Protein AF-A0A9Q0JIB4-F1 (afdb_monomer_lite)

InterPro domains:
  IPR001611 Leucine-rich repeat [PF13516] (96-119)
  IPR004636 Acetylornithine/Succinylornithine transaminase family [MF_01107] (504-892)
  IPR004636 Acetylornithine/Succinylornithine transaminase family [TIGR00707] (505-885)
  IPR005814 Aminotransferase class-III [PF00202] (513-889)
  IPR005814 Aminotransferase class-III [cd00610] (498-889)
  IPR006553 Leucine-rich repeat, cysteine-containing subtype [SM00367] (96-121)
  IPR006553 Leucine-rich repeat, cysteine-containing subtype [SM00367] (147-173)
  IPR006553 Leucine-rich repeat, cysteine-containing subtype [SM00367] (176-198)
  IPR006553 Leucine-rich repeat, cysteine-containing subtype [SM00367] (234-259)
  IPR006553 Leucine-rich repeat, cysteine-containing subtype [SM00367] (260-285)
  IPR006553 Leucine-rich repeat, cysteine-containing subtype [SM00367] (381-406)
  IPR006553 Leucine-rich repeat, cysteine-containing subtype [SM00367] (407-431)
  IPR015421 Pyridoxal phosphate-dependent transferase, major domain [G3DSA:3.40.640.10] (548-797)
  IPR015422 Pyridoxal phosphate-dependent transferase, small domain [G3DSA:3.90.1150.10] (513-879)
  IPR015424 Pyridoxal phosphate-dependent transferase [SSF53383] (507-889)
  IPR032675 Leucine-rich repeat domain superfamily [G3DSA:3.80.10.10] (46-137)
  IPR032675 Leucine-rich repeat domain superfamily [G3DSA:3.80.10.10] (138-209)
  IPR032675 Leucine-rich repeat domain superfamily [G3DSA:3.80.10.10] (210-341)
  IPR032675 Leucine-rich repeat domain superfamily [G3DSA:3.80.10.10] (352-460)
  IPR041567 COI1, F-box [PF18511] (3-41)

Secondary structure (DSSP, 8-state):
-TTS-HHHHHHHHHH---HHHHHHHHHH-HHHHHHHTTT--EEEE-TT-TTHHHHHHHHHHH-TT--EEEEE-TT--GGG-PPPBHHHHHHHHHH-TT--EEEEES--B--HHHHHHHTT-TT--EEEEES-TT--HHHHHHHHHH-TT--EEEEES-TT----THHHHHTT-S---EEEEES-TT--GGGGGGGTTGGGT--EEEEE--TTTTTTS---HHHHHHHHHH----TT--EEEEES-B--TTSSTHHHHTT-SS--EEEEES-BT--HHHHHHHHHH-TT--EEEEEEPPGGG-GGGTTS-----HHHHHHHHHH-TT--EEEEEES--SS--TTS--HHHHHHHHHHS--SEEEEES-TT--HHHHHHHTT-TT--EEEEES-TT--HHHHHGGGG-SS--EEEEES-SS--TTTTTTGGG-TT-SEEEEES-TTS-HHHHTT---S--B---------------PPPPP-----S-----PPPHHHHHHHHHHHS---S---S----EEEBTEEE-TT--EEEESSHHHHT-TT-BS-HHHHHHHHHHHHH-S--TTTS--HHHHHHHHHHHHTSS-SEEEEESSHHHHHHHHHHHHHHHHHHH-TT-SS---EEEEETT----SSHHHHHT---HHHHGGG-S-SS-EEEE-TT-HHHHHHHHHHS-EEEEEE-SEETTTTSEEPPHHHHHHHHHHHHHHTPEEEEE-TTTTTTTTSSSSGGGGTT---SEEEE-GGGGTTS--EEEEE-HHHHTT--TTSS--SSTT-HHHHHHHHHHHHHHTSHHHHHHHHHHHHHHHHHHHHHHTT-TTEEEEEEETTEEEEEESS-SHHHHHHHHHTTEE-EEETTTTEEEE---TT--HHHHHHHHHHHHHHSPPTT---------------

Structure (mmCIF, N/CA/C/O backbone):
data_AF-A0A9Q0JIB4-F1
#
_entry.id   AF-A0A9Q0JIB4-F1
#
loop_
_atom_site.group_PDB
_atom_site.id
_atom_site.type_symbol
_atom_site.label_atom_id
_atom_site.label_alt_id
_atom_site.label_comp_id
_atom_site.label_asym_id
_atom_site.label_entity_id
_atom_site.label_seq_id
_atom_site.pdbx_PDB_ins_code
_atom_site.Cartn_x
_atom_site.Cartn_y
_atom_site.Cartn_z
_atom_site.occupancy
_atom_site.B_iso_or_equiv
_atom_site.auth_seq_id
_atom_site.auth_comp_id
_atom_site.auth_asym_id
_atom_site.auth_atom_id
_atom_site.pdbx_PDB_model_num
ATOM 1 N N . MET A 1 1 ? 43.273 -13.447 42.259 1.00 62.53 1 MET A N 1
ATOM 2 C CA . MET A 1 1 ? 43.999 -14.507 41.514 1.00 62.53 1 MET A CA 1
ATOM 3 C C . MET A 1 1 ? 45.503 -14.376 41.700 1.00 62.53 1 MET A C 1
ATOM 5 O O . MET A 1 1 ? 46.222 -15.310 41.380 1.00 62.53 1 MET A O 1
ATOM 9 N N . ASP A 1 2 ? 45.967 -13.250 42.242 1.00 60.16 2 ASP A N 1
ATOM 10 C CA . ASP A 1 2 ? 47.374 -12.866 42.241 1.00 60.16 2 ASP A CA 1
ATOM 11 C C . ASP A 1 2 ? 48.251 -13.639 43.235 1.00 60.16 2 ASP A C 1
ATOM 13 O O . ASP A 1 2 ? 49.463 -13.573 43.100 1.00 60.16 2 ASP A O 1
ATOM 17 N N . ASP A 1 3 ? 47.668 -14.443 44.133 1.00 74.81 3 ASP A N 1
ATOM 18 C CA . ASP A 1 3 ? 48.395 -15.300 45.089 1.00 74.81 3 ASP A CA 1
ATOM 19 C C . ASP A 1 3 ? 48.352 -16.801 44.733 1.00 74.81 3 ASP A C 1
ATOM 21 O O . ASP A 1 3 ? 48.882 -17.639 45.461 1.00 74.81 3 ASP A O 1
ATOM 25 N N . LEU A 1 4 ? 47.691 -17.177 43.630 1.00 75.62 4 LEU A N 1
ATOM 26 C CA . LEU A 1 4 ? 47.543 -18.581 43.234 1.00 75.62 4 LEU A CA 1
ATOM 27 C C . LEU A 1 4 ? 48.789 -19.085 42.477 1.00 75.62 4 LEU A C 1
ATOM 29 O O . LEU A 1 4 ? 49.360 -18.326 41.696 1.00 75.62 4 LEU A O 1
ATOM 33 N N . PRO A 1 5 ? 49.197 -20.361 42.632 1.00 81.31 5 PRO A N 1
ATOM 34 C CA . PRO A 1 5 ? 50.233 -20.967 41.792 1.00 81.31 5 PRO A CA 1
ATOM 35 C C . PRO A 1 5 ? 49.806 -21.022 40.317 1.00 81.31 5 PRO A C 1
ATOM 37 O O . PRO A 1 5 ? 48.645 -21.319 40.028 1.00 81.31 5 PRO A O 1
ATOM 40 N N . ASP A 1 6 ? 50.743 -20.825 39.384 1.00 75.38 6 ASP A N 1
ATOM 41 C CA . ASP A 1 6 ? 50.448 -20.744 37.940 1.00 75.38 6 ASP A CA 1
ATOM 42 C C . ASP A 1 6 ? 49.733 -21.993 37.399 1.00 75.38 6 ASP A C 1
ATOM 44 O O . ASP A 1 6 ? 48.842 -21.886 36.557 1.00 75.38 6 ASP A O 1
ATOM 48 N N . GLN A 1 7 ? 50.041 -23.172 37.951 1.00 80.06 7 GLN A N 1
ATOM 49 C CA . GLN A 1 7 ? 49.366 -24.430 37.617 1.00 80.06 7 GLN A CA 1
ATOM 50 C C . GLN A 1 7 ? 47.855 -24.384 37.914 1.00 80.06 7 GLN A C 1
ATOM 52 O O . GLN A 1 7 ? 47.040 -24.815 37.101 1.00 80.06 7 GLN A O 1
ATOM 57 N N . LEU A 1 8 ? 47.467 -23.820 39.063 1.00 77.88 8 LEU A N 1
ATOM 58 C CA . LEU A 1 8 ? 46.065 -23.738 39.483 1.00 77.88 8 LEU A CA 1
ATOM 59 C C . LEU A 1 8 ? 45.300 -22.700 38.653 1.00 77.88 8 LEU A C 1
ATOM 61 O O . LEU A 1 8 ? 44.129 -22.882 38.321 1.00 77.88 8 LEU A O 1
ATOM 65 N N . VAL A 1 9 ? 45.978 -21.609 38.298 1.00 75.31 9 VAL A N 1
ATOM 66 C CA . VAL A 1 9 ? 45.450 -20.567 37.414 1.00 75.31 9 VAL A CA 1
ATOM 67 C C . VAL A 1 9 ? 45.170 -21.136 36.014 1.00 75.31 9 VAL A C 1
ATOM 69 O O . VAL A 1 9 ? 44.107 -20.874 35.442 1.00 75.31 9 VAL A O 1
ATOM 72 N N . TRP A 1 10 ? 46.061 -21.989 35.504 1.00 73.44 10 TRP A N 1
ATOM 73 C CA . TRP A 1 10 ? 45.871 -22.733 34.256 1.00 73.44 10 TRP A CA 1
ATOM 74 C C . TRP A 1 10 ? 44.683 -23.696 34.297 1.00 73.44 10 TRP A C 1
ATOM 76 O O . TRP A 1 10 ? 43.870 -23.713 33.369 1.00 73.44 10 TRP A O 1
ATOM 86 N N . ASP A 1 11 ? 44.529 -24.454 35.382 1.00 77.62 11 ASP A N 1
ATOM 87 C CA . ASP A 1 11 ? 43.389 -25.359 35.555 1.00 77.62 11 ASP A CA 1
ATOM 88 C C . ASP A 1 11 ? 42.052 -24.606 35.571 1.00 77.62 11 ASP A C 1
ATOM 90 O O . ASP A 1 11 ? 41.059 -25.079 35.010 1.00 77.62 11 ASP A O 1
ATOM 94 N N . ILE A 1 12 ? 42.018 -23.409 36.167 1.00 76.31 12 ILE A N 1
ATOM 95 C CA . ILE A 1 12 ? 40.839 -22.533 36.159 1.00 76.31 12 ILE A CA 1
ATOM 96 C C . ILE A 1 12 ? 40.531 -22.065 34.730 1.00 76.31 12 ILE A C 1
ATOM 98 O O . ILE A 1 12 ? 39.391 -22.206 34.283 1.00 76.31 12 ILE A O 1
ATOM 102 N N . LEU A 1 13 ? 41.527 -21.574 33.984 1.00 72.69 13 LEU A N 1
ATOM 103 C CA . LEU A 1 13 ? 41.350 -21.141 32.590 1.00 72.69 13 LEU A CA 1
ATOM 104 C C . LEU A 1 13 ? 40.872 -22.274 31.672 1.00 72.69 13 LEU A C 1
ATOM 106 O O . LEU A 1 13 ? 40.005 -22.054 30.823 1.00 72.69 13 LEU A O 1
ATOM 110 N N . ASN A 1 14 ? 41.386 -23.492 31.859 1.00 75.06 14 ASN A N 1
ATOM 111 C CA . ASN A 1 14 ? 40.995 -24.664 31.071 1.00 75.06 14 ASN A CA 1
ATOM 112 C C . ASN A 1 14 ? 39.558 -25.128 31.350 1.00 75.06 14 ASN A C 1
ATOM 114 O O . ASN A 1 14 ? 38.922 -25.731 30.483 1.00 75.06 14 ASN A O 1
ATOM 118 N N . ARG A 1 15 ? 39.000 -24.811 32.525 1.00 80.44 15 ARG A N 1
ATOM 119 C CA . ARG A 1 15 ? 37.592 -25.093 32.857 1.00 80.44 15 ARG A CA 1
ATOM 120 C C . ARG A 1 15 ? 36.617 -24.078 32.252 1.00 80.44 15 ARG A C 1
ATOM 122 O O . ARG A 1 15 ? 35.435 -24.398 32.104 1.00 80.44 15 ARG A O 1
ATOM 129 N N . VAL A 1 16 ? 37.076 -22.890 31.846 1.00 76.06 16 VAL A N 1
ATOM 130 C CA . VAL A 1 16 ? 36.242 -21.885 31.165 1.00 76.06 16 VAL A CA 1
ATOM 131 C C . VAL A 1 16 ? 36.066 -22.266 29.691 1.00 76.06 16 VAL A C 1
ATOM 133 O O . VAL A 1 16 ? 36.818 -21.850 28.812 1.00 76.06 16 VAL A O 1
ATOM 136 N N . LYS A 1 17 ? 35.032 -23.067 29.408 1.00 69.06 17 LYS A N 1
ATOM 137 C CA . LYS A 1 17 ? 34.743 -23.581 28.054 1.00 69.06 17 LYS A CA 1
ATOM 138 C C . LYS A 1 17 ? 34.238 -22.514 27.077 1.00 69.06 17 LYS A C 1
ATOM 140 O O . LYS A 1 17 ? 34.350 -22.683 25.865 1.00 69.06 17 LYS A O 1
ATOM 145 N N . LYS A 1 18 ? 33.656 -21.422 27.581 1.00 71.50 18 LYS A N 1
ATOM 146 C CA . LYS A 1 18 ? 33.085 -20.362 26.745 1.00 71.50 18 LYS A CA 1
ATOM 147 C C . LYS A 1 18 ? 34.157 -19.337 26.388 1.00 71.50 18 LYS A C 1
ATOM 149 O O . LYS A 1 18 ? 34.630 -18.591 27.241 1.00 71.50 18 LYS A O 1
ATOM 154 N N . THR A 1 19 ? 34.486 -19.253 25.100 1.00 67.31 19 THR A N 1
ATOM 155 C CA . THR A 1 19 ? 35.540 -18.374 24.566 1.00 67.31 19 THR A CA 1
ATOM 156 C C . THR A 1 19 ? 35.359 -16.910 24.968 1.00 67.31 19 THR A C 1
ATOM 158 O O . THR A 1 19 ? 36.332 -16.247 25.297 1.00 67.31 19 THR A O 1
ATOM 161 N N . GLY A 1 20 ? 34.121 -16.401 24.994 1.00 67.06 20 GLY A N 1
ATOM 162 C CA . GLY A 1 20 ? 33.849 -15.018 25.408 1.00 67.06 20 GLY A CA 1
ATOM 163 C C . GLY A 1 20 ? 34.227 -14.737 26.865 1.00 67.06 20 GLY A C 1
ATOM 164 O O . GLY A 1 20 ? 34.831 -13.710 27.153 1.00 67.06 20 GLY A O 1
ATOM 165 N N . ASP A 1 21 ? 33.951 -15.679 27.763 1.00 70.75 21 ASP A N 1
ATOM 166 C CA . ASP A 1 21 ? 34.218 -15.521 29.195 1.00 70.75 21 ASP A CA 1
ATOM 167 C C . ASP A 1 21 ? 35.726 -15.656 29.471 1.00 70.75 21 ASP A C 1
ATOM 169 O O . ASP A 1 21 ? 36.296 -14.889 30.248 1.00 70.75 21 ASP A O 1
ATOM 173 N N . ARG A 1 22 ? 36.401 -16.549 28.731 1.00 71.50 22 ARG A N 1
ATOM 174 C CA . ARG A 1 22 ? 37.866 -16.667 28.730 1.00 71.50 22 ARG A CA 1
ATOM 175 C C . ARG A 1 22 ? 38.551 -15.416 28.160 1.00 71.50 22 ARG A C 1
ATOM 177 O O . ARG A 1 22 ? 39.617 -15.033 28.635 1.00 71.50 22 ARG A O 1
ATOM 184 N N . ASN A 1 23 ? 37.957 -14.745 27.168 1.00 67.44 23 ASN A N 1
ATOM 185 C CA . ASN A 1 23 ? 38.475 -13.475 26.640 1.00 67.44 23 ASN A CA 1
ATOM 186 C C . ASN A 1 23 ? 38.394 -12.361 27.687 1.00 67.44 23 ASN A C 1
ATOM 188 O O . ASN A 1 23 ? 39.386 -11.675 27.915 1.00 67.44 23 ASN A O 1
ATOM 192 N N . SER A 1 24 ? 37.249 -12.212 28.353 1.00 69.38 24 SER A N 1
ATOM 193 C CA . SER A 1 24 ? 37.064 -11.200 29.399 1.00 69.38 24 SER A CA 1
ATOM 194 C C . SER A 1 24 ? 38.015 -11.405 30.582 1.00 69.38 24 SER A C 1
ATOM 196 O O . SER A 1 24 ? 38.577 -10.436 31.086 1.00 69.38 24 SER A O 1
ATOM 198 N N . ALA A 1 25 ? 38.242 -12.658 30.992 1.00 68.81 25 ALA A N 1
ATOM 199 C CA . ALA A 1 25 ? 39.134 -12.988 32.103 1.00 68.81 25 ALA A CA 1
ATOM 200 C C . ALA A 1 25 ? 40.602 -12.612 31.819 1.00 68.81 25 ALA A C 1
ATOM 202 O O . ALA A 1 25 ? 41.219 -11.917 32.629 1.00 68.81 25 ALA A O 1
ATOM 203 N N . SER A 1 26 ? 41.145 -12.998 30.656 1.00 68.31 26 SER A N 1
ATOM 204 C CA . SER A 1 26 ? 42.536 -12.676 30.290 1.00 68.31 26 SER A CA 1
ATOM 205 C C . SER A 1 26 ? 42.755 -11.187 29.996 1.00 68.31 26 SER A C 1
ATOM 207 O O . SER A 1 26 ? 43.864 -10.694 30.161 1.00 68.31 26 SER A O 1
ATOM 209 N N . LEU A 1 27 ? 41.720 -10.447 29.575 1.00 67.50 27 LEU A N 1
ATOM 210 C CA . LEU A 1 27 ? 41.827 -9.001 29.323 1.00 67.50 27 LEU A CA 1
ATOM 211 C C . LEU A 1 27 ? 41.780 -8.152 30.601 1.00 67.50 27 LEU A C 1
ATOM 213 O O . LEU A 1 27 ? 42.295 -7.035 30.594 1.00 67.50 27 LEU A O 1
ATOM 217 N N . ALA A 1 28 ? 41.175 -8.661 31.677 1.00 67.50 28 ALA A N 1
ATOM 218 C CA . ALA A 1 28 ? 41.008 -7.935 32.936 1.00 67.50 28 ALA A CA 1
ATOM 219 C C . ALA A 1 28 ? 42.099 -8.236 33.981 1.00 67.50 28 ALA A C 1
ATOM 221 O O . ALA A 1 28 ? 42.318 -7.424 34.877 1.00 67.50 28 ALA A O 1
ATOM 222 N N . CYS A 1 29 ? 42.791 -9.379 33.890 1.00 71.12 29 CYS A N 1
ATOM 223 C CA . CYS A 1 29 ? 43.801 -9.797 34.866 1.00 71.12 29 CYS A CA 1
ATOM 224 C C . CYS A 1 29 ? 45.198 -9.882 34.238 1.00 71.12 29 CYS A C 1
ATOM 226 O O . CYS A 1 29 ? 45.444 -10.707 33.360 1.00 71.12 29 CYS A O 1
ATOM 228 N N . LYS A 1 30 ? 46.139 -9.072 34.743 1.00 70.06 30 LYS A N 1
ATOM 229 C CA . LYS A 1 30 ? 47.525 -9.000 34.246 1.00 70.06 30 LYS A CA 1
ATOM 230 C C . LYS A 1 30 ? 48.271 -10.341 34.338 1.00 70.06 30 LYS A C 1
ATOM 232 O O . LYS A 1 30 ? 48.990 -10.697 33.414 1.00 70.06 30 LYS A O 1
ATOM 237 N N . ARG A 1 31 ? 48.047 -11.110 35.409 1.00 72.19 31 ARG A N 1
ATOM 238 C CA . ARG A 1 31 ? 48.674 -12.427 35.601 1.00 72.19 31 ARG A CA 1
ATOM 239 C C . ARG A 1 31 ? 48.118 -13.495 34.650 1.00 72.19 31 ARG A C 1
ATOM 241 O O . ARG A 1 31 ? 48.877 -14.287 34.108 1.00 72.19 31 ARG A O 1
ATOM 248 N N . LEU A 1 32 ? 46.805 -13.485 34.388 1.00 69.50 32 LEU A N 1
ATOM 249 C CA . LEU A 1 32 ? 46.201 -14.344 33.357 1.00 69.50 32 LEU A CA 1
ATOM 250 C C . LEU A 1 32 ? 46.680 -13.973 31.952 1.00 69.50 32 LEU A C 1
ATOM 252 O O . LEU A 1 32 ? 46.820 -14.849 31.106 1.00 69.50 32 LEU A O 1
ATOM 256 N N . TYR A 1 33 ? 46.922 -12.686 31.709 1.00 69.50 33 TYR A N 1
ATOM 257 C CA . TYR A 1 33 ? 47.467 -12.187 30.453 1.00 69.50 33 TYR A CA 1
ATOM 258 C C . TYR A 1 33 ? 48.857 -12.767 30.153 1.00 69.50 33 TYR A C 1
ATOM 260 O O . TYR A 1 33 ? 49.036 -13.303 29.065 1.00 69.50 33 TYR A O 1
ATOM 268 N N . GLU A 1 34 ? 49.796 -12.706 31.103 1.00 72.00 34 GLU A N 1
ATOM 269 C CA . GLU A 1 34 ? 51.169 -13.214 30.919 1.00 72.00 34 GLU A CA 1
ATOM 270 C C . GLU A 1 34 ? 51.201 -14.734 30.695 1.00 72.00 34 GLU A C 1
ATOM 272 O O . GLU A 1 34 ? 52.007 -15.226 29.916 1.00 72.00 34 GLU A O 1
ATOM 277 N N . LEU A 1 35 ? 50.293 -15.483 31.330 1.00 71.88 35 LEU A N 1
ATOM 278 C CA . LEU A 1 35 ? 50.207 -16.937 31.158 1.00 71.88 35 LEU A CA 1
ATOM 279 C C . LEU A 1 35 ? 49.537 -17.346 29.834 1.00 71.88 35 LEU A C 1
ATOM 281 O O . LEU A 1 35 ? 49.948 -18.314 29.200 1.00 71.88 35 LEU A O 1
ATOM 285 N N . ASP A 1 36 ? 48.489 -16.639 29.410 1.00 73.44 36 ASP A N 1
ATOM 286 C CA . ASP A 1 36 ? 47.671 -17.011 28.247 1.00 73.44 36 ASP A CA 1
ATOM 287 C C . ASP A 1 36 ? 48.203 -16.413 26.927 1.00 73.44 36 ASP A C 1
ATOM 289 O O . ASP A 1 36 ? 47.818 -16.883 25.854 1.00 73.44 36 ASP A O 1
ATOM 293 N N . SER A 1 37 ? 49.100 -15.414 26.972 1.00 74.50 37 SER A N 1
ATOM 294 C CA . SER A 1 37 ? 49.679 -14.767 25.779 1.00 74.50 37 SER A CA 1
ATOM 295 C C . SER A 1 37 ? 50.413 -15.734 24.855 1.00 74.50 37 SER A C 1
ATOM 297 O O . SER A 1 37 ? 50.305 -15.610 23.633 1.00 74.50 37 SER A O 1
ATOM 299 N N . ASP A 1 38 ? 51.096 -16.727 25.423 1.00 67.50 38 ASP A N 1
ATOM 300 C CA . ASP A 1 38 ? 51.951 -17.645 24.666 1.00 67.50 38 ASP A CA 1
ATOM 301 C C . ASP A 1 38 ? 51.156 -18.736 23.935 1.00 67.50 38 ASP A C 1
ATOM 303 O O . ASP A 1 38 ? 51.584 -19.220 22.885 1.00 67.50 38 ASP A O 1
ATOM 307 N N . GLN A 1 39 ? 49.970 -19.095 24.440 1.00 70.44 39 GLN A N 1
ATOM 308 C CA . GLN A 1 39 ? 49.148 -20.184 23.892 1.00 70.44 39 GLN A CA 1
ATOM 309 C C . GLN A 1 39 ? 47.889 -19.714 23.159 1.00 70.44 39 GLN A C 1
ATOM 311 O O . GLN A 1 39 ? 47.258 -20.499 22.441 1.00 70.44 39 GLN A O 1
ATOM 316 N N . ARG A 1 40 ? 47.479 -18.451 23.324 1.00 78.19 40 ARG A N 1
ATOM 317 C CA . ARG A 1 40 ? 46.234 -17.963 22.729 1.00 78.19 40 ARG A CA 1
ATOM 318 C C . ARG A 1 40 ? 46.366 -17.804 21.218 1.00 78.19 40 ARG A C 1
ATOM 320 O O . ARG A 1 40 ? 46.933 -16.844 20.708 1.00 78.19 40 ARG A O 1
ATOM 327 N N . ASN A 1 41 ? 45.714 -18.714 20.503 1.00 82.62 41 ASN A N 1
ATOM 328 C CA . ASN A 1 41 ? 45.666 -18.728 19.045 1.00 82.62 41 ASN A CA 1
ATOM 329 C C . ASN A 1 41 ? 44.318 -18.261 18.461 1.00 82.62 41 ASN A C 1
ATOM 331 O O . ASN A 1 41 ? 44.208 -18.137 17.243 1.00 82.62 41 ASN A O 1
ATOM 335 N N . SER A 1 42 ? 43.302 -18.000 19.296 1.00 84.25 42 SER A N 1
ATOM 336 C CA . SER A 1 42 ? 41.955 -17.603 18.871 1.00 84.25 42 SER A CA 1
ATOM 337 C C . SER A 1 42 ? 41.432 -16.409 19.670 1.00 84.25 42 SER A C 1
ATOM 339 O O . SER A 1 42 ? 41.551 -16.365 20.894 1.00 84.25 42 SER A O 1
ATOM 341 N N . LEU A 1 43 ? 40.761 -15.479 18.989 1.00 84.38 43 LEU A N 1
ATOM 342 C CA . LEU A 1 43 ? 40.179 -14.277 19.584 1.00 84.38 43 LEU A CA 1
ATOM 343 C C . LEU A 1 43 ? 38.764 -14.016 19.055 1.00 84.38 43 LEU A C 1
ATOM 345 O O . LEU A 1 43 ? 38.504 -14.163 17.865 1.00 84.38 43 LEU A O 1
ATOM 349 N N . ARG A 1 44 ? 37.857 -13.585 19.940 1.00 83.56 44 ARG A N 1
ATOM 350 C CA . ARG A 1 44 ? 36.515 -13.103 19.580 1.00 83.56 44 ARG A CA 1
ATOM 351 C C . ARG A 1 44 ? 36.285 -11.720 20.172 1.00 83.56 44 ARG A C 1
ATOM 353 O O . ARG A 1 44 ? 36.385 -11.555 21.387 1.00 83.56 44 ARG A O 1
ATOM 360 N N . VAL A 1 45 ? 35.956 -10.764 19.317 1.00 78.62 45 VAL A N 1
ATOM 361 C CA . VAL A 1 45 ? 35.817 -9.342 19.623 1.00 78.62 45 VAL A CA 1
ATOM 362 C C . VAL A 1 45 ? 34.389 -8.889 19.329 1.00 78.62 45 VAL A C 1
ATOM 364 O O . VAL A 1 45 ? 33.839 -9.206 18.276 1.00 78.62 45 VAL A O 1
ATOM 367 N N . GLY A 1 46 ? 33.791 -8.160 20.272 1.00 74.75 46 GLY A N 1
ATOM 368 C CA . GLY A 1 46 ? 32.424 -7.643 20.189 1.00 74.75 46 GLY A CA 1
ATOM 369 C C . GLY A 1 46 ? 32.344 -6.117 20.054 1.00 74.75 46 GLY A C 1
ATOM 370 O O . GLY A 1 46 ? 33.351 -5.427 19.894 1.00 74.75 46 GLY A O 1
ATOM 371 N N . CYS A 1 47 ? 31.136 -5.573 20.207 1.00 67.56 47 CYS A N 1
ATOM 372 C CA . CYS A 1 47 ? 30.926 -4.144 20.438 1.00 67.56 47 CYS A CA 1
ATOM 373 C C . CYS A 1 47 ? 31.613 -3.686 21.744 1.00 67.56 47 CYS A C 1
ATOM 375 O O . CYS A 1 47 ? 31.508 -4.372 22.759 1.00 67.56 47 CYS A O 1
ATOM 377 N N . GLY A 1 48 ? 32.290 -2.529 21.726 1.00 61.91 48 GLY A N 1
ATOM 378 C CA . GLY A 1 48 ? 32.949 -1.946 22.908 1.00 61.91 48 GLY A CA 1
ATOM 379 C C . GLY A 1 48 ? 34.462 -1.730 22.794 1.00 61.91 48 GLY A C 1
ATOM 380 O O . GLY A 1 48 ? 35.059 -1.204 23.727 1.00 61.91 48 GLY A O 1
ATOM 381 N N . LEU A 1 49 ? 35.092 -2.094 21.670 1.00 67.19 49 LEU A N 1
ATOM 382 C CA . LEU A 1 49 ? 36.437 -1.602 21.373 1.00 67.19 49 LEU A CA 1
ATOM 383 C C . LEU A 1 49 ? 36.358 -0.131 20.955 1.00 67.19 49 LEU A C 1
ATOM 385 O O . LEU A 1 49 ? 35.876 0.158 19.860 1.00 67.19 49 LEU A O 1
ATOM 389 N N . ASP A 1 50 ? 36.852 0.773 21.797 1.00 67.38 50 ASP A N 1
ATOM 390 C CA . ASP A 1 50 ? 36.940 2.194 21.474 1.00 67.38 50 ASP A CA 1
ATOM 391 C C . ASP A 1 50 ? 38.290 2.792 21.922 1.00 67.38 50 ASP A C 1
ATOM 393 O O . ASP A 1 50 ? 38.649 2.665 23.095 1.00 67.38 50 ASP A O 1
ATOM 397 N N . PRO A 1 51 ? 39.052 3.422 21.009 1.00 81.00 51 PRO A N 1
ATOM 398 C CA . PRO A 1 51 ? 38.839 3.428 19.559 1.00 81.00 51 PRO A CA 1
ATOM 399 C C . PRO A 1 51 ? 39.204 2.070 18.927 1.00 81.00 51 PRO A C 1
ATOM 401 O O . PRO A 1 51 ? 40.290 1.525 19.152 1.00 81.00 51 PRO A O 1
ATOM 404 N N . ALA A 1 52 ? 38.302 1.513 18.110 1.00 83.75 52 ALA A N 1
ATOM 405 C CA . ALA A 1 52 ? 38.348 0.110 17.677 1.00 83.75 52 ALA A CA 1
ATOM 406 C C . ALA A 1 52 ? 39.678 -0.348 17.053 1.00 83.75 52 ALA A C 1
ATOM 408 O O . ALA A 1 52 ? 40.210 -1.391 17.432 1.00 83.75 52 ALA A O 1
ATOM 409 N N . ASN A 1 53 ? 40.242 0.436 16.131 1.00 87.06 53 ASN A N 1
ATOM 410 C CA . ASN A 1 53 ? 41.482 0.076 15.433 1.00 87.06 53 ASN A CA 1
ATOM 411 C C . ASN A 1 53 ? 42.696 0.032 16.374 1.00 87.06 53 ASN A C 1
ATOM 413 O O . ASN A 1 53 ? 43.545 -0.847 16.257 1.00 87.06 53 ASN A O 1
ATOM 417 N N . GLN A 1 54 ? 42.784 0.964 17.324 1.00 86.31 54 GLN A N 1
ATOM 418 C CA . GLN A 1 54 ? 43.906 1.036 18.268 1.00 86.31 54 GLN A CA 1
ATOM 419 C C . GLN A 1 54 ? 43.825 -0.098 19.285 1.00 86.31 54 GLN A C 1
ATOM 421 O O . GLN A 1 54 ? 44.832 -0.738 19.589 1.00 86.31 54 GLN A O 1
ATOM 426 N N . ALA A 1 55 ? 42.611 -0.403 19.745 1.00 83.06 55 ALA A N 1
ATOM 427 C CA . ALA A 1 55 ? 42.380 -1.561 20.588 1.00 83.06 55 ALA A CA 1
ATOM 428 C C . ALA A 1 55 ? 42.731 -2.865 19.851 1.00 83.06 55 ALA A C 1
ATOM 430 O O . ALA A 1 55 ? 43.398 -3.721 20.428 1.00 83.06 55 ALA A O 1
ATOM 431 N N . LEU A 1 56 ? 42.384 -2.989 18.563 1.00 87.38 56 LEU A N 1
ATOM 432 C CA . LEU A 1 56 ? 42.778 -4.139 17.747 1.00 87.38 56 LEU A CA 1
ATOM 433 C C . LEU A 1 56 ? 44.298 -4.244 17.580 1.00 87.38 56 LEU A C 1
ATOM 435 O O . LEU A 1 56 ? 44.845 -5.325 17.755 1.00 87.38 56 LEU A O 1
ATOM 439 N N . SER A 1 57 ? 44.997 -3.133 17.335 1.00 87.94 57 SER A N 1
ATOM 440 C CA . SER A 1 57 ? 46.466 -3.118 17.274 1.00 87.94 57 SER A CA 1
ATOM 441 C C . SER A 1 57 ? 47.099 -3.563 18.593 1.00 87.94 57 SER A C 1
ATOM 443 O O . SER A 1 57 ? 48.013 -4.387 18.587 1.00 87.94 57 SER A O 1
ATOM 445 N N . SER A 1 58 ? 46.574 -3.092 19.730 1.00 84.94 58 SER A N 1
ATOM 446 C CA . SER A 1 58 ? 47.030 -3.552 21.044 1.00 84.94 58 SER A CA 1
ATOM 447 C C . SER A 1 58 ? 46.795 -5.052 21.221 1.00 84.94 58 SER A C 1
ATOM 449 O O . SER A 1 58 ? 47.673 -5.741 21.727 1.00 84.94 58 SER A O 1
ATOM 451 N N . LEU A 1 59 ? 45.652 -5.578 20.771 1.00 82.88 59 LEU A N 1
ATOM 452 C CA . LEU A 1 59 ? 45.341 -7.008 20.843 1.00 82.88 59 LEU A CA 1
ATOM 453 C C . LEU A 1 59 ? 46.274 -7.854 19.967 1.00 82.88 59 LEU A C 1
ATOM 455 O O . LEU A 1 59 ? 46.761 -8.875 20.442 1.00 82.88 59 LEU A O 1
ATOM 459 N N . CYS A 1 60 ? 46.568 -7.425 18.738 1.00 84.62 60 CYS A N 1
ATOM 460 C CA . CYS A 1 60 ? 47.513 -8.117 17.857 1.00 84.62 60 CYS A CA 1
ATOM 461 C C . CYS A 1 60 ? 48.927 -8.148 18.454 1.00 84.62 60 CYS A C 1
ATOM 463 O O . CYS A 1 60 ? 49.562 -9.196 18.459 1.00 84.62 60 CYS A O 1
ATOM 465 N N . ASN A 1 61 ? 49.392 -7.035 19.032 1.00 84.06 61 ASN A N 1
ATOM 466 C CA . ASN A 1 61 ? 50.703 -6.982 19.689 1.00 84.06 61 ASN A CA 1
ATOM 467 C C . ASN A 1 61 ? 50.766 -7.860 20.947 1.00 84.06 61 ASN A C 1
ATOM 469 O O . ASN A 1 61 ? 51.810 -8.430 21.248 1.00 84.06 61 ASN A O 1
ATOM 473 N N . ARG A 1 62 ? 49.655 -7.963 21.687 1.00 81.94 62 ARG A N 1
ATOM 474 C CA . ARG A 1 62 ? 49.549 -8.800 22.894 1.00 81.94 62 ARG A CA 1
ATOM 475 C C . ARG A 1 62 ? 49.534 -10.296 22.582 1.00 81.94 62 ARG A C 1
ATOM 477 O O . ARG A 1 62 ? 49.972 -11.078 23.414 1.00 81.94 62 ARG A O 1
ATOM 484 N N . PHE A 1 63 ? 49.005 -10.689 21.425 1.00 84.19 63 PHE A N 1
ATOM 485 C CA . PHE A 1 63 ? 48.832 -12.088 21.037 1.00 84.19 63 PHE A CA 1
ATOM 486 C C . PHE A 1 63 ? 49.441 -12.334 19.643 1.00 84.19 63 PHE A C 1
ATOM 488 O O . PHE A 1 63 ? 48.713 -12.388 18.648 1.00 84.19 63 PHE A O 1
ATOM 495 N N . PRO A 1 64 ? 50.773 -12.503 19.539 1.00 79.12 64 PRO A N 1
ATOM 496 C CA . PRO A 1 64 ? 51.455 -12.641 18.247 1.00 79.12 64 PRO A CA 1
ATOM 497 C C . PRO A 1 64 ? 51.139 -13.966 17.525 1.00 79.12 64 PRO A C 1
ATOM 499 O O . PRO A 1 64 ? 51.278 -14.059 16.306 1.00 79.12 64 PRO A O 1
ATOM 502 N N . ASN A 1 65 ? 50.663 -14.981 18.257 1.00 84.25 65 ASN A N 1
ATOM 503 C CA . ASN A 1 65 ? 50.347 -16.319 17.742 1.00 84.25 65 ASN A CA 1
ATOM 504 C C . ASN A 1 65 ? 48.886 -16.477 17.271 1.00 84.25 65 ASN A C 1
ATOM 506 O O . ASN A 1 65 ? 48.404 -17.602 17.120 1.00 84.25 65 ASN A O 1
ATOM 510 N N . LEU A 1 66 ? 48.150 -15.380 17.050 1.00 88.25 66 LEU A N 1
ATOM 511 C CA . LEU A 1 66 ? 46.754 -15.453 16.609 1.00 88.25 66 LEU A CA 1
ATOM 512 C C . LEU A 1 66 ? 46.625 -16.106 15.226 1.00 88.25 66 LEU A C 1
ATOM 514 O O . LEU A 1 66 ? 47.121 -15.605 14.218 1.00 88.25 66 LEU A O 1
ATOM 518 N N . THR A 1 67 ? 45.888 -17.215 15.206 1.00 90.88 67 THR A N 1
ATOM 519 C CA . THR A 1 67 ? 45.502 -17.971 14.006 1.00 90.88 67 THR A CA 1
ATOM 520 C C . THR A 1 67 ? 44.034 -17.762 13.647 1.00 90.88 67 THR A C 1
ATOM 522 O O . THR A 1 67 ? 43.686 -17.763 12.472 1.00 90.88 67 THR A O 1
ATOM 525 N N . LYS A 1 68 ? 43.168 -17.501 14.636 1.00 92.00 68 LYS A N 1
ATOM 526 C CA . LYS A 1 68 ? 41.727 -17.326 14.447 1.00 92.00 68 LYS A CA 1
ATOM 527 C C . LYS A 1 68 ? 41.217 -16.034 15.065 1.00 92.00 68 LYS A C 1
ATOM 529 O O . LYS A 1 68 ? 41.412 -15.783 16.252 1.00 92.00 68 LYS A O 1
ATOM 534 N N . VAL A 1 69 ? 40.496 -15.237 14.285 1.00 91.69 69 VAL A N 1
ATOM 535 C CA . VAL A 1 69 ? 39.900 -13.979 14.747 1.00 91.69 69 VAL A CA 1
ATOM 536 C C . VAL A 1 69 ? 38.439 -13.895 14.310 1.00 91.69 69 VAL A C 1
ATOM 538 O O . VAL A 1 69 ? 38.107 -14.041 13.138 1.00 91.69 69 VAL A O 1
ATOM 541 N N . GLU A 1 70 ? 37.544 -13.637 15.259 1.00 92.12 70 GLU A N 1
ATOM 542 C CA . GLU A 1 70 ? 36.130 -13.356 15.012 1.00 92.12 70 GLU A CA 1
ATOM 543 C C . GLU A 1 70 ? 35.784 -11.956 15.520 1.00 92.12 70 GLU A C 1
ATOM 545 O O . GLU A 1 70 ? 35.983 -11.647 16.692 1.00 92.12 70 GLU A O 1
ATOM 550 N N . ILE A 1 71 ? 35.226 -11.115 14.655 1.00 90.31 71 ILE A N 1
ATOM 551 C CA . ILE A 1 71 ? 34.769 -9.765 14.984 1.00 90.31 71 ILE A CA 1
ATOM 552 C C . ILE A 1 71 ? 33.267 -9.699 14.739 1.00 90.31 71 ILE A C 1
ATOM 554 O O . ILE A 1 71 ? 32.799 -10.000 13.641 1.00 90.31 71 ILE A O 1
ATOM 558 N N . THR A 1 72 ? 32.501 -9.310 15.758 1.00 90.12 72 THR A N 1
ATOM 559 C CA . THR A 1 72 ? 31.043 -9.201 15.678 1.00 90.12 72 THR A CA 1
ATOM 560 C C . THR A 1 72 ? 30.529 -7.892 16.268 1.00 90.12 72 THR A C 1
ATOM 562 O O . THR A 1 72 ? 30.699 -7.605 17.449 1.00 90.12 72 THR A O 1
ATOM 565 N N . TYR A 1 73 ? 29.846 -7.102 15.443 1.00 89.69 73 TYR A N 1
ATOM 566 C CA . TYR A 1 73 ? 29.162 -5.869 15.850 1.00 89.69 73 TYR A CA 1
ATOM 567 C C . TYR A 1 73 ? 27.635 -6.030 15.866 1.00 89.69 73 TYR A C 1
ATOM 569 O O . TYR A 1 73 ? 26.889 -5.072 15.653 1.00 89.69 73 TYR A O 1
ATOM 577 N N . ALA A 1 74 ? 27.141 -7.248 16.110 1.00 83.06 74 ALA A N 1
ATOM 578 C CA . ALA A 1 74 ? 25.709 -7.490 16.263 1.00 83.06 74 ALA A CA 1
ATOM 579 C C . ALA A 1 74 ? 25.128 -6.598 17.381 1.00 83.06 74 ALA A C 1
ATOM 581 O O . ALA A 1 74 ? 25.618 -6.612 18.507 1.00 83.06 74 ALA A O 1
ATOM 582 N N . GLY A 1 75 ? 24.094 -5.810 17.068 1.00 78.69 75 GLY A N 1
ATOM 583 C CA . GLY A 1 75 ? 23.466 -4.891 18.029 1.00 78.69 75 GLY A CA 1
ATOM 584 C C . GLY A 1 75 ? 24.246 -3.599 18.313 1.00 78.69 75 GLY A C 1
ATOM 585 O O . GLY A 1 75 ? 23.918 -2.890 19.263 1.00 78.69 75 GLY A O 1
ATOM 586 N N . TRP A 1 76 ? 25.267 -3.272 17.512 1.00 82.06 76 TRP A N 1
ATOM 587 C CA . TRP A 1 76 ? 26.012 -2.019 17.649 1.00 82.06 76 TRP A CA 1
ATOM 588 C C . TRP A 1 76 ? 25.126 -0.775 17.441 1.00 82.06 76 TRP A C 1
ATOM 590 O O . TRP A 1 76 ? 24.248 -0.746 16.580 1.00 82.06 76 TRP A O 1
ATOM 600 N N . MET A 1 77 ? 25.404 0.276 18.218 1.00 73.38 77 MET A N 1
ATOM 601 C CA . MET A 1 77 ? 24.796 1.609 18.135 1.00 73.38 77 MET A CA 1
ATOM 602 C C . MET A 1 77 ? 25.916 2.651 18.076 1.00 73.38 77 MET A C 1
ATOM 604 O O . MET A 1 77 ? 26.944 2.454 18.717 1.00 73.38 77 MET A O 1
ATOM 608 N N . SER A 1 78 ? 25.706 3.787 17.405 1.00 72.50 78 SER A N 1
ATOM 609 C CA . SER A 1 78 ? 26.726 4.844 17.233 1.00 72.50 78 SER A CA 1
ATOM 610 C C . SER A 1 78 ? 27.369 5.330 18.538 1.00 72.50 78 SER A C 1
ATOM 612 O O . SER A 1 78 ? 28.547 5.666 18.559 1.00 72.50 78 SER A O 1
ATOM 614 N N . LYS A 1 79 ? 26.620 5.305 19.644 1.00 75.56 79 LYS A N 1
ATOM 615 C CA . LYS A 1 79 ? 27.105 5.651 20.990 1.00 75.56 79 LYS A CA 1
ATOM 616 C C . LYS A 1 79 ? 28.092 4.648 21.613 1.00 75.56 79 LYS A C 1
ATOM 618 O O . LYS A 1 79 ? 28.647 4.945 22.660 1.00 75.56 79 LYS A O 1
ATOM 623 N N . LEU A 1 80 ? 28.276 3.462 21.025 1.00 68.38 80 LEU A N 1
ATOM 624 C CA . LEU A 1 80 ? 29.186 2.408 21.509 1.00 68.38 80 LEU A CA 1
ATOM 625 C C . LEU A 1 80 ? 30.593 2.500 20.884 1.00 68.38 80 LEU A C 1
ATOM 627 O O . LEU A 1 80 ? 31.304 1.497 20.835 1.00 68.38 80 LEU A O 1
ATOM 631 N N . GLY A 1 81 ? 30.971 3.676 20.377 1.00 75.50 81 GLY A N 1
ATOM 632 C CA . GLY A 1 81 ? 32.243 3.908 19.689 1.00 75.50 81 GLY A CA 1
ATOM 633 C C . GLY A 1 81 ? 32.201 3.541 18.205 1.00 75.50 81 GLY A C 1
ATOM 634 O O . GLY A 1 81 ? 31.263 2.896 17.725 1.00 75.50 81 GLY A O 1
ATOM 635 N N . LYS A 1 82 ? 33.213 3.971 17.445 1.00 83.25 82 LYS A N 1
ATOM 636 C CA . LYS A 1 82 ? 33.320 3.673 16.005 1.00 83.25 82 LYS A CA 1
ATOM 637 C C . LYS A 1 82 ? 33.619 2.181 15.807 1.00 83.25 82 LYS A C 1
ATOM 639 O O . LYS A 1 82 ? 34.449 1.624 16.517 1.00 83.25 82 LYS A O 1
ATOM 644 N N . GLN A 1 83 ? 32.980 1.531 14.831 1.00 88.56 83 GLN A N 1
ATOM 645 C CA . GLN A 1 83 ? 33.370 0.167 14.452 1.00 88.56 83 GLN A CA 1
ATOM 646 C C . GLN A 1 83 ? 34.745 0.145 13.773 1.00 88.56 83 GLN A C 1
ATOM 648 O O . GLN A 1 83 ? 35.252 1.173 13.319 1.00 88.56 83 GLN A O 1
ATOM 653 N N . LEU A 1 84 ? 35.287 -1.064 13.631 1.00 89.06 84 LEU A N 1
ATOM 654 C CA . LEU A 1 84 ? 36.416 -1.336 12.756 1.00 89.06 84 LEU A CA 1
ATOM 655 C C . LEU A 1 84 ? 36.142 -0.875 11.315 1.00 89.06 84 LEU A C 1
ATOM 657 O O . LEU A 1 84 ? 35.085 -1.171 10.752 1.00 89.06 84 LEU A O 1
ATOM 661 N N . ASP A 1 85 ? 37.114 -0.188 10.725 1.00 91.50 85 ASP A N 1
ATOM 662 C CA . ASP A 1 85 ? 37.130 0.203 9.314 1.00 91.50 85 ASP A CA 1
ATOM 663 C C . ASP A 1 85 ? 38.287 -0.489 8.568 1.00 91.50 85 ASP A C 1
ATOM 665 O O . ASP A 1 85 ? 38.930 -1.400 9.097 1.00 91.50 85 ASP A O 1
ATOM 669 N N . ASP A 1 86 ? 38.544 -0.081 7.325 1.00 94.38 86 ASP A N 1
ATOM 670 C CA . ASP A 1 86 ? 39.572 -0.685 6.468 1.00 94.38 86 ASP A CA 1
ATOM 671 C C . ASP A 1 86 ? 40.973 -0.685 7.099 1.00 94.38 86 ASP A C 1
ATOM 673 O O . ASP A 1 86 ? 41.730 -1.641 6.919 1.00 94.38 86 ASP A O 1
ATOM 677 N N . GLN A 1 87 ? 41.304 0.325 7.912 1.00 92.25 87 GLN A N 1
ATOM 678 C CA . GLN A 1 87 ? 42.589 0.383 8.610 1.00 92.25 87 GLN A CA 1
ATOM 679 C C . GLN A 1 87 ? 42.721 -0.739 9.648 1.00 92.25 87 GLN A C 1
ATOM 681 O O . GLN A 1 87 ? 43.818 -1.238 9.894 1.00 92.25 87 GLN A O 1
ATOM 686 N N . GLY A 1 88 ? 41.612 -1.182 10.239 1.00 90.25 88 GLY A N 1
ATOM 687 C CA . GLY A 1 88 ? 41.604 -2.333 11.132 1.00 90.25 88 GLY A CA 1
ATOM 688 C C . GLY A 1 88 ? 41.981 -3.641 10.435 1.00 90.25 88 GLY A C 1
ATOM 689 O O . GLY A 1 88 ? 42.686 -4.463 11.021 1.00 90.25 88 GLY A O 1
ATOM 690 N N . LEU A 1 89 ? 41.587 -3.820 9.170 1.00 92.12 89 LEU A N 1
ATOM 691 C CA . LEU A 1 89 ? 42.019 -4.977 8.379 1.00 92.12 89 LEU A CA 1
ATOM 692 C C . LEU A 1 89 ? 43.496 -4.893 7.978 1.00 92.12 89 LEU A C 1
ATOM 694 O O . LEU A 1 89 ? 44.172 -5.918 7.975 1.00 92.12 89 LEU A O 1
ATOM 698 N N . VAL A 1 90 ? 44.028 -3.691 7.728 1.00 91.75 90 VAL A N 1
ATOM 699 C CA . VAL A 1 90 ? 45.479 -3.479 7.547 1.00 91.75 90 VAL A CA 1
ATOM 700 C C . VAL A 1 90 ? 46.249 -3.910 8.796 1.00 91.75 90 VAL A C 1
ATOM 702 O O . VAL A 1 90 ? 47.257 -4.608 8.699 1.00 91.75 90 VAL A O 1
ATOM 705 N N . ILE A 1 91 ? 45.758 -3.528 9.979 1.00 90.38 91 ILE A N 1
ATOM 706 C CA . ILE A 1 91 ? 46.368 -3.899 11.261 1.00 90.38 91 ILE A CA 1
ATOM 707 C C . ILE A 1 91 ? 46.374 -5.418 11.439 1.00 90.38 91 ILE A C 1
ATOM 709 O O . ILE A 1 91 ? 47.409 -5.965 11.801 1.00 90.38 91 ILE A O 1
ATOM 713 N N . LEU A 1 92 ? 45.267 -6.104 11.145 1.00 89.06 92 LEU A N 1
ATOM 714 C CA . LEU A 1 92 ? 45.217 -7.570 11.207 1.00 89.06 92 LEU A CA 1
ATOM 715 C C . LEU A 1 92 ? 46.181 -8.223 10.222 1.00 89.06 92 LEU A C 1
ATOM 717 O O . LEU A 1 92 ? 46.908 -9.138 10.595 1.00 89.06 92 LEU A O 1
ATOM 721 N N . SER A 1 93 ? 46.209 -7.728 8.986 1.00 88.50 93 SER A N 1
ATOM 722 C CA . SER A 1 93 ? 47.074 -8.255 7.934 1.00 88.50 93 SER A CA 1
ATOM 723 C C . SER A 1 93 ? 48.555 -8.180 8.304 1.00 88.50 93 SER A C 1
ATOM 725 O O . SER A 1 93 ? 49.304 -9.116 8.038 1.00 88.50 93 SER A O 1
ATOM 727 N N . ASN A 1 94 ? 48.973 -7.080 8.933 1.00 87.44 94 ASN A N 1
ATOM 728 C CA . ASN A 1 94 ? 50.368 -6.851 9.309 1.00 87.44 94 ASN A CA 1
ATOM 729 C C . ASN A 1 94 ? 50.718 -7.442 10.683 1.00 87.44 94 ASN A C 1
ATOM 731 O O . ASN A 1 94 ? 51.842 -7.889 10.896 1.00 87.44 94 ASN A O 1
ATOM 735 N N . GLY A 1 95 ? 49.772 -7.418 11.623 1.00 83.56 95 GLY A N 1
ATOM 736 C CA . GLY A 1 95 ? 49.973 -7.803 13.020 1.00 83.56 95 GLY A CA 1
ATOM 737 C C . GLY A 1 95 ? 49.719 -9.280 13.318 1.00 83.56 95 GLY A C 1
ATOM 738 O O . GLY A 1 95 ? 50.146 -9.758 14.364 1.00 83.56 95 GLY A O 1
ATOM 739 N N . CYS A 1 96 ? 49.047 -10.018 12.428 1.00 85.06 96 CYS A N 1
ATOM 740 C CA . CYS A 1 96 ? 48.740 -11.440 12.605 1.00 85.06 96 CYS A CA 1
ATOM 741 C C . CYS A 1 96 ? 49.245 -12.268 11.413 1.00 85.06 96 CYS A C 1
ATOM 743 O O . CYS A 1 96 ? 48.469 -12.779 10.608 1.00 85.06 96 CYS A O 1
ATOM 745 N N . SER A 1 97 ? 50.563 -12.453 11.319 1.00 81.94 97 SER A N 1
ATOM 746 C CA . SER A 1 97 ? 51.213 -13.208 10.229 1.00 81.94 97 SER A CA 1
ATOM 747 C C . SER A 1 97 ? 50.860 -14.706 10.187 1.00 81.94 97 SER A C 1
ATOM 749 O O . SER A 1 97 ? 51.150 -15.389 9.201 1.00 81.94 97 SER A O 1
ATOM 751 N N . SER A 1 98 ? 50.235 -15.231 11.245 1.00 87.56 98 SER A N 1
ATOM 752 C CA . SER A 1 98 ? 49.768 -16.619 11.359 1.00 87.56 98 SER A CA 1
ATOM 753 C C . SER A 1 98 ? 48.255 -16.782 11.191 1.00 87.56 98 SER A C 1
ATOM 755 O O . SER A 1 98 ? 47.752 -17.879 11.413 1.00 87.56 98 SER A O 1
ATOM 757 N N . LEU A 1 99 ? 47.534 -15.734 10.778 1.00 91.62 99 LEU A N 1
ATOM 758 C CA . LEU A 1 99 ? 46.081 -15.767 10.612 1.00 91.62 99 LEU A CA 1
ATOM 759 C C . LEU A 1 99 ? 45.654 -16.788 9.540 1.00 91.62 99 LEU A C 1
ATOM 761 O O . LEU A 1 99 ? 45.969 -16.631 8.360 1.00 91.62 99 LEU A O 1
ATOM 765 N N . THR A 1 100 ? 44.910 -17.810 9.961 1.00 94.75 100 THR A N 1
ATOM 766 C CA . THR A 1 100 ? 44.302 -18.845 9.111 1.00 94.75 100 THR A CA 1
ATOM 767 C C . THR A 1 100 ? 42.792 -18.664 8.978 1.00 94.75 100 THR A C 1
ATOM 769 O O . THR A 1 100 ? 42.241 -18.941 7.915 1.00 94.75 100 THR A O 1
ATOM 772 N N . ASP A 1 101 ? 42.129 -18.133 10.009 1.00 95.75 101 ASP A N 1
ATOM 773 C CA . ASP A 1 101 ? 40.671 -18.057 10.102 1.00 95.75 101 ASP A CA 1
ATOM 774 C C . ASP A 1 101 ? 40.202 -16.649 10.483 1.00 95.75 101 ASP A C 1
ATOM 776 O O . ASP A 1 101 ? 40.489 -16.157 11.577 1.00 95.75 101 ASP A O 1
ATOM 780 N N . LEU A 1 102 ? 39.394 -16.022 9.627 1.00 95.44 102 LEU A N 1
ATOM 781 C CA . LEU A 1 102 ? 38.788 -14.719 9.900 1.00 95.44 102 LEU A CA 1
ATOM 782 C C . LEU A 1 102 ? 37.268 -14.756 9.737 1.00 95.44 102 LEU A C 1
ATOM 784 O O . LEU A 1 102 ? 36.734 -15.203 8.724 1.00 95.44 102 LEU A O 1
ATOM 788 N N . THR A 1 103 ? 36.548 -14.238 10.729 1.00 96.19 103 THR A N 1
ATOM 789 C CA . THR A 1 103 ? 35.097 -14.021 10.658 1.00 96.19 103 THR A CA 1
ATOM 790 C C . THR A 1 103 ? 34.763 -12.563 10.947 1.00 96.19 103 THR A C 1
ATOM 792 O O . THR A 1 103 ? 35.108 -12.050 12.008 1.00 96.19 103 THR A O 1
ATOM 795 N N . LEU A 1 104 ? 34.050 -11.909 10.031 1.00 95.31 104 LEU A N 1
ATOM 796 C CA . LEU A 1 104 ? 33.578 -10.530 10.155 1.00 95.31 104 LEU A CA 1
ATOM 797 C C . LEU A 1 104 ? 32.050 -10.524 10.130 1.00 95.31 104 LEU A C 1
ATOM 799 O O . LEU A 1 104 ? 31.441 -10.919 9.138 1.00 95.31 104 LEU A O 1
ATOM 803 N N . SER A 1 105 ? 31.424 -10.090 11.220 1.00 94.69 105 SER A N 1
ATOM 804 C CA . SER A 1 105 ? 29.969 -10.073 11.375 1.00 94.69 105 SER A CA 1
ATOM 805 C C . SER A 1 105 ? 29.464 -8.677 11.726 1.00 94.69 105 SER A C 1
ATOM 807 O O . SER A 1 105 ? 29.891 -8.087 12.715 1.00 94.69 105 SER A O 1
ATOM 809 N N . TYR A 1 106 ? 28.515 -8.159 10.944 1.00 92.81 106 TYR A N 1
ATOM 810 C CA . TYR A 1 106 ? 27.924 -6.825 11.110 1.00 92.81 106 TYR A CA 1
ATOM 811 C C . TYR A 1 106 ? 28.934 -5.666 11.026 1.00 92.81 106 TYR A C 1
ATOM 813 O O . TYR A 1 106 ? 28.685 -4.588 11.560 1.00 92.81 106 TYR A O 1
ATOM 821 N N . CYS A 1 107 ? 30.063 -5.868 10.342 1.00 91.75 107 CYS A N 1
ATOM 822 C CA . CYS A 1 107 ? 31.079 -4.842 10.118 1.00 91.75 107 CYS A CA 1
ATOM 823 C C . CYS A 1 107 ? 30.651 -3.925 8.960 1.00 91.75 107 CYS A C 1
ATOM 825 O O . CYS A 1 107 ? 30.862 -4.242 7.788 1.00 91.75 107 CYS A O 1
ATOM 827 N N . THR A 1 108 ? 30.021 -2.789 9.268 1.00 91.75 108 THR A N 1
ATOM 828 C CA . THR A 1 108 ? 29.396 -1.915 8.255 1.00 91.75 108 THR A CA 1
ATOM 829 C C . THR A 1 108 ? 30.343 -0.895 7.629 1.00 91.75 108 THR A C 1
ATOM 831 O O . THR A 1 108 ? 29.971 -0.263 6.643 1.00 91.75 108 THR A O 1
ATOM 834 N N . PHE A 1 109 ? 31.539 -0.715 8.193 1.00 91.75 109 PHE A N 1
ATOM 835 C CA . PHE A 1 109 ? 32.528 0.277 7.748 1.00 91.75 109 PHE A CA 1
ATOM 836 C C . PHE A 1 109 ? 33.711 -0.324 6.978 1.00 91.75 109 PHE A C 1
ATOM 838 O O . PHE A 1 109 ? 34.534 0.432 6.474 1.00 91.75 109 PHE A O 1
ATOM 845 N N . ILE A 1 110 ? 33.772 -1.651 6.856 1.00 93.25 110 ILE A N 1
ATOM 846 C CA . ILE A 1 110 ? 34.773 -2.354 6.048 1.00 93.25 110 ILE A CA 1
ATOM 847 C C . ILE A 1 110 ? 34.309 -2.387 4.591 1.00 93.25 110 ILE A C 1
ATOM 849 O O . ILE A 1 110 ? 33.165 -2.750 4.309 1.00 93.25 110 ILE A O 1
ATOM 853 N N . THR A 1 111 ? 35.203 -2.026 3.680 1.00 95.38 111 THR A N 1
ATOM 854 C CA . THR A 1 111 ? 34.992 -1.963 2.233 1.00 95.38 111 THR A CA 1
ATOM 855 C C . THR A 1 111 ? 35.945 -2.912 1.494 1.00 95.38 111 THR A C 1
ATOM 857 O O . THR A 1 111 ? 36.735 -3.643 2.097 1.00 95.38 111 THR A O 1
ATOM 860 N N . ASP A 1 112 ? 35.892 -2.896 0.162 1.00 94.69 112 ASP A N 1
ATOM 861 C CA . ASP A 1 112 ? 36.816 -3.652 -0.690 1.00 94.69 112 ASP A CA 1
ATOM 862 C C . ASP A 1 112 ? 38.288 -3.268 -0.478 1.00 94.69 112 ASP A C 1
ATOM 864 O O . ASP A 1 112 ? 39.173 -4.090 -0.719 1.00 94.69 112 ASP A O 1
ATOM 868 N N . VAL A 1 113 ? 38.561 -2.042 -0.015 1.00 94.38 113 VAL A N 1
ATOM 869 C CA . VAL A 1 113 ? 39.925 -1.574 0.268 1.00 94.38 113 VAL A CA 1
ATOM 870 C C . VAL A 1 113 ? 40.532 -2.377 1.413 1.00 94.38 113 VAL A C 1
ATOM 872 O O . VAL A 1 113 ? 41.623 -2.920 1.253 1.00 94.38 113 VAL A O 1
ATOM 875 N N . GLY A 1 114 ? 39.818 -2.521 2.533 1.00 92.00 114 GLY A N 1
ATOM 876 C CA . GLY A 1 114 ? 40.292 -3.318 3.661 1.00 92.00 114 GLY A CA 1
ATOM 877 C C . GLY A 1 114 ? 40.425 -4.795 3.300 1.00 92.00 114 GLY A C 1
ATOM 878 O O . GLY A 1 114 ? 41.394 -5.447 3.689 1.00 92.00 114 GLY A O 1
ATOM 879 N N . LEU A 1 115 ? 39.490 -5.327 2.505 1.00 92.50 115 LEU A N 1
ATOM 880 C CA . LEU A 1 115 ? 39.539 -6.727 2.088 1.00 92.50 115 LEU A CA 1
ATOM 881 C C . LEU A 1 115 ? 40.735 -7.022 1.167 1.00 92.50 115 LEU A C 1
ATOM 883 O O . LEU A 1 115 ? 41.352 -8.079 1.282 1.00 92.50 115 LEU A O 1
ATOM 887 N N . ARG A 1 116 ? 41.126 -6.069 0.310 1.00 92.12 116 ARG A N 1
ATOM 888 C CA . ARG A 1 116 ? 42.341 -6.170 -0.514 1.00 92.12 116 ARG A CA 1
ATOM 889 C C . ARG A 1 116 ? 43.606 -6.307 0.331 1.00 92.12 116 ARG A C 1
ATOM 891 O O . ARG A 1 116 ? 44.524 -6.999 -0.089 1.00 92.12 116 ARG A O 1
ATOM 898 N N . CYS A 1 117 ? 43.672 -5.696 1.511 1.00 90.25 117 CYS A N 1
ATOM 899 C CA . CYS A 1 117 ? 44.842 -5.824 2.384 1.00 90.25 117 CYS A CA 1
ATOM 900 C C . CYS A 1 117 ? 45.044 -7.270 2.857 1.00 90.25 117 CYS A C 1
ATOM 902 O O . CYS A 1 117 ? 46.174 -7.761 2.864 1.00 90.25 117 CYS A O 1
ATOM 904 N N . LEU A 1 118 ? 43.947 -7.987 3.129 1.00 89.75 118 LEU A N 1
ATOM 905 C CA . LEU A 1 118 ? 43.992 -9.402 3.507 1.00 89.75 118 LEU A CA 1
ATOM 906 C C . LEU A 1 118 ? 44.505 -10.317 2.391 1.00 89.75 118 LEU A C 1
ATOM 908 O O . LEU A 1 118 ? 44.925 -11.429 2.685 1.00 89.75 118 LEU A O 1
ATOM 912 N N . ALA A 1 119 ? 44.540 -9.865 1.134 1.00 85.69 119 ALA A N 1
ATOM 913 C CA . ALA A 1 119 ? 45.119 -10.635 0.032 1.00 85.69 119 ALA A CA 1
ATOM 914 C C . ALA A 1 119 ? 46.611 -10.964 0.259 1.00 85.69 119 ALA A C 1
ATOM 916 O O . ALA A 1 119 ? 47.132 -11.901 -0.340 1.00 85.69 119 ALA A O 1
ATOM 917 N N . SER A 1 120 ? 47.298 -10.217 1.133 1.00 83.25 120 SER A N 1
ATOM 918 C CA . SER A 1 120 ? 48.679 -10.503 1.538 1.00 83.25 120 SER A CA 1
ATOM 919 C C . SER A 1 120 ? 48.801 -11.591 2.621 1.00 83.25 120 SER A C 1
ATOM 921 O O . SER A 1 120 ? 49.892 -12.120 2.842 1.00 83.25 120 SER A O 1
ATOM 923 N N . CYS A 1 121 ? 47.696 -11.991 3.262 1.00 87.62 121 CYS A N 1
ATOM 924 C CA . CYS A 1 121 ? 47.663 -13.058 4.261 1.00 87.62 121 CYS A CA 1
ATOM 925 C C . CYS A 1 121 ? 47.718 -14.437 3.585 1.00 87.62 121 CYS A C 1
ATOM 927 O O . CYS A 1 121 ? 46.700 -15.100 3.383 1.00 87.62 121 CYS A O 1
ATOM 929 N N . SER A 1 122 ? 48.923 -14.898 3.250 1.00 83.19 122 SER A N 1
ATOM 930 C CA . SER A 1 122 ? 49.142 -16.152 2.511 1.00 83.19 122 SER A CA 1
ATOM 931 C C . SER A 1 122 ? 48.676 -17.419 3.244 1.00 83.19 122 SER A C 1
ATOM 933 O O . SER A 1 122 ? 48.388 -18.428 2.600 1.00 83.19 122 SER A O 1
ATOM 935 N N . LYS A 1 123 ? 48.580 -17.381 4.578 1.00 90.62 123 LYS A N 1
ATOM 936 C CA . LYS A 1 123 ? 48.098 -18.496 5.412 1.00 90.62 123 LYS A CA 1
ATOM 937 C C . LYS A 1 123 ? 46.579 -18.525 5.595 1.00 90.62 123 LYS A C 1
ATOM 939 O O . LYS A 1 123 ? 46.076 -19.514 6.122 1.00 90.62 123 LYS A O 1
ATOM 944 N N . LEU A 1 124 ? 45.860 -17.482 5.169 1.00 93.81 124 LEU A N 1
ATOM 945 C CA . LEU A 1 124 ? 44.413 -17.403 5.345 1.00 93.81 124 LEU A CA 1
ATOM 946 C C . LEU A 1 124 ? 43.734 -18.508 4.526 1.00 93.81 124 LEU A C 1
ATOM 948 O O . LEU A 1 124 ? 43.788 -18.504 3.294 1.00 93.81 124 LEU A O 1
ATOM 952 N N . SER A 1 125 ? 43.106 -19.450 5.226 1.00 95.06 125 SER A N 1
ATOM 953 C CA . SER A 1 125 ? 42.414 -20.603 4.649 1.00 95.06 125 SER A CA 1
ATOM 954 C C . SER A 1 125 ? 40.900 -20.537 4.844 1.00 95.06 125 SER A C 1
ATOM 956 O O . SER A 1 125 ? 40.166 -21.130 4.058 1.00 95.06 125 SER A O 1
ATOM 958 N N . ALA A 1 126 ? 40.406 -19.769 5.821 1.00 96.81 126 ALA A N 1
ATOM 959 C CA . ALA A 1 126 ? 38.980 -19.607 6.077 1.00 96.81 126 ALA A CA 1
ATOM 960 C C . ALA A 1 126 ? 38.570 -18.138 6.237 1.00 96.81 126 ALA A C 1
ATOM 962 O O . ALA A 1 126 ? 39.056 -17.431 7.123 1.00 96.81 126 ALA A O 1
ATOM 963 N N . LEU A 1 127 ? 37.599 -17.698 5.431 1.00 96.50 127 LEU A N 1
ATOM 964 C CA . LEU A 1 127 ? 36.984 -16.376 5.547 1.00 96.50 127 LEU A CA 1
ATOM 965 C C . LEU A 1 127 ? 35.461 -16.475 5.628 1.00 96.50 127 LEU A C 1
ATOM 967 O O . LEU A 1 127 ? 34.813 -17.091 4.782 1.00 96.50 127 LEU A O 1
ATOM 971 N N . LYS A 1 128 ? 34.873 -15.803 6.621 1.00 97.81 128 LYS A N 1
ATOM 972 C CA . LYS A 1 128 ? 33.419 -15.717 6.798 1.00 97.81 128 LYS A CA 1
ATOM 973 C C . LYS A 1 128 ? 32.974 -14.268 6.918 1.00 97.81 128 LYS A C 1
ATOM 975 O O . LYS A 1 128 ? 33.386 -13.564 7.837 1.00 97.81 128 LYS A O 1
ATOM 980 N N . LEU A 1 129 ? 32.112 -13.833 6.010 1.00 97.25 129 LEU A N 1
ATOM 981 C CA . LEU A 1 129 ? 31.539 -12.495 5.967 1.00 97.25 129 LEU A CA 1
ATOM 982 C C . LEU A 1 129 ? 30.033 -12.589 6.218 1.00 97.25 129 LEU A C 1
ATOM 984 O O . LEU A 1 129 ? 29.292 -13.151 5.415 1.00 97.25 129 LEU A O 1
ATOM 988 N N . ASN A 1 130 ? 29.579 -12.020 7.333 1.00 96.50 130 ASN A N 1
ATOM 989 C CA . ASN A 1 130 ? 28.177 -12.009 7.734 1.00 96.50 130 ASN A CA 1
ATOM 990 C C . ASN A 1 130 ? 27.688 -10.562 7.818 1.00 96.50 130 ASN A C 1
ATOM 992 O O . ASN A 1 130 ? 28.073 -9.820 8.716 1.00 96.50 130 ASN A O 1
ATOM 996 N N . PHE A 1 131 ? 26.806 -10.153 6.910 1.00 94.31 131 PHE A N 1
ATOM 997 C CA . PHE A 1 131 ? 26.273 -8.793 6.831 1.00 94.31 131 PHE A CA 1
ATOM 998 C C . PHE A 1 131 ? 27.374 -7.719 6.803 1.00 94.31 131 PHE A C 1
ATOM 1000 O O . PHE A 1 131 ? 27.511 -6.895 7.707 1.00 94.31 131 PHE A O 1
ATOM 1007 N N . THR A 1 132 ? 28.159 -7.736 5.731 1.00 93.69 132 THR A N 1
ATOM 1008 C CA . THR A 1 132 ? 29.196 -6.742 5.423 1.00 93.69 132 THR A CA 1
ATOM 1009 C C . THR A 1 132 ? 28.748 -5.917 4.210 1.00 93.69 132 THR A C 1
ATOM 1011 O O . THR A 1 132 ? 29.152 -6.200 3.080 1.00 93.69 132 THR A O 1
ATOM 1014 N N . PRO A 1 133 ? 27.843 -4.937 4.393 1.00 90.62 133 PRO A N 1
ATOM 1015 C CA . PRO A 1 133 ? 27.074 -4.348 3.295 1.00 90.62 133 PRO A CA 1
ATOM 1016 C C . PRO A 1 133 ? 27.902 -3.525 2.302 1.00 90.62 133 PRO A C 1
ATOM 1018 O O . PRO A 1 133 ? 27.421 -3.263 1.208 1.00 90.62 133 PRO A O 1
ATOM 1021 N N . ARG A 1 134 ? 29.122 -3.098 2.646 1.00 93.75 134 ARG A N 1
ATOM 1022 C CA . ARG A 1 134 ? 29.976 -2.288 1.758 1.00 93.75 134 ARG A CA 1
ATOM 1023 C C . ARG A 1 134 ? 30.992 -3.100 0.948 1.00 93.75 134 ARG A C 1
ATOM 1025 O O . ARG A 1 134 ? 31.673 -2.516 0.113 1.00 93.75 134 ARG A O 1
ATOM 1032 N N . ILE A 1 135 ? 31.091 -4.409 1.181 1.00 93.50 135 ILE A N 1
ATOM 1033 C CA . ILE A 1 135 ? 31.946 -5.304 0.392 1.00 93.50 135 ILE A CA 1
ATOM 1034 C C . ILE A 1 135 ? 31.210 -5.690 -0.895 1.00 93.50 135 ILE A C 1
ATOM 1036 O O . ILE A 1 135 ? 30.019 -6.019 -0.863 1.00 93.50 135 ILE A O 1
ATOM 1040 N N . THR A 1 136 ? 31.926 -5.664 -2.015 1.00 93.88 136 THR A N 1
ATOM 1041 C CA . THR A 1 136 ? 31.435 -6.017 -3.350 1.00 93.88 136 THR A CA 1
ATOM 1042 C C . THR A 1 136 ? 32.215 -7.198 -3.939 1.00 93.88 136 THR A C 1
ATOM 1044 O O . THR A 1 136 ? 33.158 -7.717 -3.337 1.00 93.88 136 THR A O 1
ATOM 1047 N N . GLY A 1 137 ? 31.838 -7.637 -5.145 1.00 91.25 137 GLY A N 1
ATOM 1048 C CA . GLY A 1 137 ? 32.560 -8.689 -5.870 1.00 91.25 137 GLY A CA 1
ATOM 1049 C C . GLY A 1 137 ? 34.032 -8.351 -6.155 1.00 91.25 137 GLY A C 1
ATOM 1050 O O . GLY A 1 137 ? 34.854 -9.262 -6.225 1.00 91.25 137 GLY A O 1
ATOM 1051 N N . CYS A 1 138 ? 34.394 -7.067 -6.257 1.00 92.31 138 CYS A N 1
ATOM 1052 C CA . CYS A 1 138 ? 35.775 -6.630 -6.493 1.00 92.31 138 CYS A CA 1
ATOM 1053 C C . CYS A 1 138 ? 36.695 -6.912 -5.295 1.00 92.31 138 CYS A C 1
ATOM 1055 O O . CYS A 1 138 ? 37.851 -7.314 -5.468 1.00 92.31 138 CYS A O 1
ATOM 1057 N N . GLY A 1 139 ? 36.187 -6.729 -4.073 1.00 92.62 139 GLY A N 1
ATOM 1058 C CA . GLY A 1 139 ? 36.910 -7.085 -2.855 1.00 92.62 139 GLY A CA 1
ATOM 1059 C C . GLY A 1 139 ? 37.142 -8.591 -2.768 1.00 92.62 139 GLY A C 1
ATOM 1060 O O . GLY A 1 139 ? 38.267 -9.026 -2.522 1.00 92.62 139 GLY A O 1
ATOM 1061 N N . ILE A 1 140 ? 36.096 -9.387 -3.027 1.00 93.75 140 ILE A N 1
ATOM 1062 C CA . ILE A 1 140 ? 36.196 -10.855 -3.030 1.00 93.75 140 ILE A CA 1
ATOM 1063 C C . ILE A 1 140 ? 37.205 -11.326 -4.080 1.00 93.75 140 ILE A C 1
ATOM 1065 O O . ILE A 1 140 ? 38.056 -12.152 -3.766 1.00 93.75 140 ILE A O 1
ATOM 1069 N N . LEU A 1 141 ? 37.169 -10.766 -5.295 1.00 92.94 141 LEU A N 1
ATOM 1070 C CA . LEU A 1 141 ? 38.140 -11.078 -6.347 1.00 92.94 141 LEU A CA 1
ATOM 1071 C C . LEU A 1 141 ? 39.575 -10.844 -5.871 1.00 92.94 141 LEU A C 1
ATOM 1073 O O . LEU A 1 141 ? 40.419 -11.725 -6.001 1.00 92.94 141 LEU A O 1
ATOM 1077 N N . SER A 1 142 ? 39.836 -9.673 -5.283 1.00 91.00 142 SER A N 1
ATOM 1078 C CA . SER A 1 142 ? 41.168 -9.309 -4.784 1.00 91.00 142 SER A CA 1
ATOM 1079 C C . SER A 1 142 ? 41.676 -10.318 -3.750 1.00 91.00 142 SER A C 1
ATOM 1081 O O . SER A 1 142 ? 42.835 -10.727 -3.794 1.00 91.00 142 SER A O 1
ATOM 1083 N N . LEU A 1 143 ? 40.795 -10.752 -2.846 1.00 91.31 143 LEU A N 1
ATOM 1084 C CA . LEU A 1 143 ? 41.110 -11.744 -1.825 1.00 91.31 143 LEU A CA 1
ATOM 1085 C C . LEU A 1 143 ? 41.382 -13.126 -2.429 1.00 91.31 143 LEU A C 1
ATOM 1087 O O . LEU A 1 143 ? 42.404 -13.727 -2.122 1.00 91.31 143 LEU A O 1
ATOM 1091 N N . VAL A 1 144 ? 40.505 -13.618 -3.304 1.00 90.00 144 VAL A N 1
ATOM 1092 C CA . VAL A 1 144 ? 40.643 -14.932 -3.957 1.00 90.00 144 VAL A CA 1
ATOM 1093 C C . VAL A 1 144 ? 41.925 -15.005 -4.794 1.00 90.00 144 VAL A C 1
ATOM 1095 O O . VAL A 1 144 ? 42.573 -16.046 -4.837 1.00 90.00 144 VAL A O 1
ATOM 1098 N N . VAL A 1 145 ? 42.340 -13.897 -5.416 1.00 89.69 145 VAL A N 1
ATOM 1099 C CA . VAL A 1 145 ? 43.606 -13.817 -6.164 1.00 89.69 145 VAL A CA 1
ATOM 1100 C C . VAL A 1 145 ? 44.833 -13.916 -5.242 1.00 89.69 145 VAL A C 1
ATOM 1102 O O . VAL A 1 145 ? 45.826 -14.544 -5.618 1.00 89.69 145 VAL A O 1
ATOM 1105 N N . GLY A 1 146 ? 44.788 -13.317 -4.047 1.00 87.56 146 GLY A N 1
ATOM 1106 C CA . GLY A 1 146 ? 45.918 -13.308 -3.107 1.00 87.56 146 GLY A CA 1
ATOM 1107 C C . GLY A 1 146 ? 46.003 -14.532 -2.190 1.00 87.56 146 GLY A C 1
ATOM 1108 O O . GLY A 1 146 ? 47.073 -15.121 -2.020 1.00 87.56 146 GLY A O 1
ATOM 1109 N N . CYS A 1 147 ? 44.875 -14.965 -1.629 1.00 89.56 147 CYS A N 1
ATOM 1110 C CA . CYS A 1 147 ? 44.787 -16.043 -0.645 1.00 89.56 147 CYS A CA 1
ATOM 1111 C C . CYS A 1 147 ? 44.591 -17.406 -1.324 1.00 89.56 147 CYS A C 1
ATOM 1113 O O . CYS A 1 147 ? 43.503 -17.978 -1.325 1.00 89.56 147 CYS A O 1
ATOM 1115 N N . LYS A 1 148 ? 45.666 -17.964 -1.889 1.00 86.88 148 LYS A N 1
ATOM 1116 C CA . LYS A 1 148 ? 45.611 -19.230 -2.651 1.00 86.88 148 LYS A CA 1
ATOM 1117 C C . LYS A 1 148 ? 45.249 -20.472 -1.816 1.00 86.88 148 LYS A C 1
ATOM 1119 O O . LYS A 1 148 ? 44.803 -21.474 -2.368 1.00 86.88 148 LYS A O 1
ATOM 1124 N N . ASN A 1 149 ? 45.420 -20.402 -0.495 1.00 90.19 149 ASN A N 1
ATOM 1125 C CA . ASN A 1 149 ? 45.116 -21.489 0.444 1.00 90.19 149 ASN A CA 1
ATOM 1126 C C . ASN A 1 149 ? 43.656 -21.492 0.931 1.00 90.19 149 ASN A C 1
ATOM 1128 O O . ASN A 1 149 ? 43.323 -22.260 1.833 1.00 90.19 149 ASN A O 1
ATOM 1132 N N . LEU A 1 150 ? 42.799 -20.629 0.375 1.00 92.81 150 LEU A N 1
ATOM 1133 C CA . LEU A 1 150 ? 41.413 -20.482 0.805 1.00 92.81 150 LEU A CA 1
ATOM 1134 C C . LEU A 1 150 ? 40.610 -21.771 0.558 1.00 92.81 150 LEU A C 1
ATOM 1136 O O . LEU A 1 150 ? 40.242 -22.083 -0.573 1.00 92.81 150 LEU A O 1
ATOM 1140 N N . SER A 1 151 ? 40.306 -22.491 1.636 1.00 94.94 151 SER A N 1
ATOM 1141 C CA . SER A 1 151 ? 39.499 -23.711 1.636 1.00 94.94 151 SER A CA 1
ATOM 1142 C C . SER A 1 151 ? 38.065 -23.494 2.121 1.00 94.94 151 SER A C 1
ATOM 1144 O O . SER A 1 151 ? 37.188 -24.292 1.789 1.00 94.94 151 SER A O 1
ATOM 1146 N N . VAL A 1 152 ? 37.796 -22.408 2.858 1.00 96.81 152 VAL A N 1
ATOM 1147 C CA . VAL A 1 152 ? 36.462 -22.062 3.372 1.00 96.81 152 VAL A CA 1
ATOM 1148 C C . VAL A 1 152 ? 36.102 -20.620 3.023 1.00 96.81 152 VAL A C 1
ATOM 1150 O O . VAL A 1 152 ? 36.809 -19.687 3.408 1.00 96.81 152 VAL A O 1
ATOM 1153 N N . LEU A 1 153 ? 34.957 -20.422 2.366 1.00 96.38 153 LEU A N 1
ATOM 1154 C CA . LEU A 1 153 ? 34.413 -19.092 2.080 1.00 96.38 153 LEU A CA 1
ATOM 1155 C C . LEU A 1 153 ? 32.919 -19.025 2.390 1.00 96.38 153 LEU A C 1
ATOM 1157 O O . LEU A 1 153 ? 32.107 -19.673 1.730 1.00 96.38 153 LEU A O 1
ATOM 1161 N N . HIS A 1 154 ? 32.540 -18.211 3.378 1.00 97.75 154 HIS A N 1
ATOM 1162 C CA . HIS A 1 154 ? 31.137 -17.981 3.742 1.00 97.75 154 HIS A CA 1
ATOM 1163 C C . HIS A 1 154 ? 30.740 -16.526 3.474 1.00 97.75 154 HIS A C 1
ATOM 1165 O O . HIS A 1 154 ? 31.373 -15.607 3.985 1.00 97.75 154 HIS A O 1
ATOM 1171 N N . LEU A 1 155 ? 29.671 -16.323 2.708 1.00 96.81 155 LEU A N 1
ATOM 1172 C CA . LEU A 1 155 ? 29.074 -15.034 2.367 1.00 96.81 155 LEU A CA 1
ATOM 1173 C C . LEU A 1 155 ? 27.596 -15.056 2.765 1.00 96.81 155 LEU A C 1
ATOM 1175 O O . LEU A 1 155 ? 26.772 -15.684 2.103 1.00 96.81 155 LEU A O 1
ATOM 1179 N N . ILE A 1 156 ? 27.242 -14.377 3.852 1.00 96.56 156 ILE A N 1
ATOM 1180 C CA . ILE A 1 156 ? 25.881 -14.378 4.399 1.00 96.56 156 ILE A CA 1
ATOM 1181 C C . ILE A 1 156 ? 25.362 -12.941 4.440 1.00 96.56 156 ILE A C 1
ATOM 1183 O O . ILE A 1 156 ? 25.884 -12.099 5.168 1.00 96.56 156 ILE A O 1
ATOM 1187 N N . ARG A 1 157 ? 24.304 -12.645 3.676 1.00 92.94 157 ARG A N 1
ATOM 1188 C CA . ARG A 1 157 ? 23.720 -11.298 3.509 1.00 92.94 157 ARG A CA 1
ATOM 1189 C C . ARG A 1 157 ? 24.737 -10.237 3.063 1.00 92.94 157 ARG A C 1
ATOM 1191 O O . ARG A 1 157 ? 24.684 -9.087 3.508 1.00 92.94 157 ARG A O 1
ATOM 1198 N N . CYS A 1 158 ? 25.669 -10.606 2.189 1.00 92.62 158 CYS A N 1
ATOM 1199 C CA . CYS A 1 158 ? 26.598 -9.674 1.547 1.00 92.62 158 CYS A CA 1
ATOM 1200 C C . CYS A 1 158 ? 25.909 -9.044 0.323 1.00 92.62 158 CYS A C 1
ATOM 1202 O O . CYS A 1 158 ? 26.114 -9.458 -0.813 1.00 92.62 158 CYS A O 1
ATOM 1204 N N . LEU A 1 159 ? 25.026 -8.072 0.577 1.00 88.38 159 LEU A N 1
ATOM 1205 C CA . LEU A 1 159 ? 24.015 -7.602 -0.386 1.00 88.38 159 LEU A CA 1
ATOM 1206 C C . LEU A 1 159 ? 24.584 -7.005 -1.686 1.00 88.38 159 LEU A C 1
ATOM 1208 O O . LEU A 1 159 ? 23.921 -7.083 -2.716 1.00 88.38 159 LEU A O 1
ATOM 1212 N N . ASN A 1 160 ? 25.793 -6.440 -1.635 1.00 90.06 160 ASN A N 1
ATOM 1213 C CA . ASN A 1 160 ? 26.453 -5.784 -2.768 1.00 90.06 160 ASN A CA 1
ATOM 1214 C C . ASN A 1 160 ? 27.470 -6.685 -3.491 1.00 90.06 160 ASN A C 1
ATOM 1216 O O . ASN A 1 160 ? 28.114 -6.248 -4.447 1.00 90.06 160 ASN A O 1
ATOM 1220 N N . VAL A 1 161 ? 27.630 -7.943 -3.064 1.00 89.94 161 VAL A N 1
ATOM 1221 C CA . VAL A 1 161 ? 28.482 -8.906 -3.769 1.00 89.94 161 VAL A CA 1
ATOM 1222 C C . VAL A 1 161 ? 27.717 -9.431 -4.980 1.00 89.94 161 VAL A C 1
ATOM 1224 O O . VAL A 1 161 ? 26.816 -10.259 -4.863 1.00 89.94 161 VAL A O 1
ATOM 1227 N N . THR A 1 162 ? 28.077 -8.920 -6.152 1.00 85.25 162 THR A N 1
ATOM 1228 C CA . THR A 1 162 ? 27.576 -9.367 -7.453 1.00 85.25 162 THR A CA 1
ATOM 1229 C C . THR A 1 162 ? 28.379 -10.560 -7.976 1.00 85.25 162 THR A C 1
ATOM 1231 O O . THR A 1 162 ? 29.511 -10.810 -7.550 1.00 85.25 162 THR A O 1
ATOM 1234 N N . SER A 1 163 ? 27.804 -11.325 -8.905 1.00 65.06 163 SER A N 1
ATOM 1235 C CA . SER A 1 163 ? 28.444 -12.493 -9.518 1.00 65.06 163 SER A CA 1
ATOM 1236 C C . SER A 1 163 ? 29.421 -12.120 -10.652 1.00 65.06 163 SER A C 1
ATOM 1238 O O . SER A 1 163 ? 29.196 -12.420 -11.825 1.00 65.06 163 SER A O 1
ATOM 1240 N N . VAL A 1 164 ? 30.522 -11.451 -10.297 1.00 67.00 164 VAL A N 1
ATOM 1241 C CA . VAL A 1 164 ? 31.639 -11.077 -11.200 1.00 67.00 164 VAL A CA 1
ATOM 1242 C C . VAL A 1 164 ? 32.636 -12.247 -11.356 1.00 67.00 164 VAL A C 1
ATOM 1244 O O . VAL A 1 164 ? 32.447 -13.312 -10.765 1.00 67.00 164 VAL A O 1
ATOM 1247 N N . GLU A 1 165 ? 33.716 -12.031 -12.115 1.00 81.38 165 GLU A N 1
ATOM 1248 C CA . GLU A 1 165 ? 34.908 -12.879 -12.330 1.00 81.38 165 GLU A CA 1
ATOM 1249 C C . GLU A 1 165 ? 35.435 -13.614 -11.080 1.00 81.38 165 GLU A C 1
ATOM 1251 O O . GLU A 1 165 ? 36.097 -14.641 -11.205 1.00 81.38 165 GLU A O 1
ATOM 1256 N N . TRP A 1 166 ? 35.148 -13.145 -9.859 1.00 90.69 166 TRP A N 1
ATOM 1257 C CA . TRP A 1 166 ? 35.638 -13.782 -8.632 1.00 90.69 166 TRP A CA 1
ATOM 1258 C C . TRP A 1 166 ? 35.170 -15.228 -8.463 1.00 90.69 166 TRP A C 1
ATOM 1260 O O . TRP A 1 166 ? 35.948 -16.037 -7.968 1.00 90.69 166 TRP A O 1
ATOM 1270 N N . LEU A 1 167 ? 33.949 -15.583 -8.889 1.00 88.81 167 LEU A N 1
ATOM 1271 C CA . LEU A 1 167 ? 33.489 -16.979 -8.851 1.00 88.81 167 LEU A CA 1
ATOM 1272 C C . LEU A 1 167 ? 34.292 -17.853 -9.822 1.00 88.81 167 LEU A C 1
ATOM 1274 O O . LEU A 1 167 ? 34.592 -19.000 -9.501 1.00 88.81 167 LEU A O 1
ATOM 1278 N N . GLU A 1 168 ? 34.676 -17.301 -10.976 1.00 87.19 168 GLU A N 1
ATOM 1279 C CA . GLU A 1 168 ? 35.514 -17.991 -11.964 1.00 87.19 168 GLU A CA 1
ATOM 1280 C C . GLU A 1 168 ? 36.942 -18.182 -11.450 1.00 87.19 168 GLU A C 1
ATOM 1282 O O . GLU A 1 168 ? 37.531 -19.246 -11.629 1.00 87.19 168 GLU A O 1
ATOM 1287 N N . TYR A 1 169 ? 37.498 -17.181 -10.766 1.00 88.38 169 TYR A N 1
ATOM 1288 C CA . TYR A 1 169 ? 38.799 -17.298 -10.105 1.00 88.38 169 TYR A CA 1
ATOM 1289 C C . TYR A 1 169 ? 38.769 -18.258 -8.920 1.00 88.38 169 TYR A C 1
ATOM 1291 O O . TYR A 1 169 ? 39.680 -19.068 -8.764 1.00 88.38 169 TYR A O 1
ATOM 1299 N N . LEU A 1 170 ? 37.705 -18.225 -8.120 1.00 88.50 170 LEU A N 1
ATOM 1300 C CA . LEU A 1 170 ? 37.494 -19.178 -7.035 1.00 88.50 170 LEU A CA 1
ATOM 1301 C C . LEU A 1 170 ? 37.402 -20.609 -7.586 1.00 88.50 170 LEU A C 1
ATOM 1303 O O . LEU A 1 170 ? 37.931 -21.551 -6.995 1.00 88.50 170 LEU A O 1
ATOM 1307 N N . GLY A 1 171 ? 36.812 -20.755 -8.774 1.00 82.69 171 GLY A N 1
ATOM 1308 C CA . GLY A 1 171 ? 36.785 -21.990 -9.549 1.00 82.69 171 GLY A CA 1
ATOM 1309 C C . GLY A 1 171 ? 38.154 -22.531 -9.984 1.00 82.69 171 GLY A C 1
ATOM 1310 O O . GLY A 1 171 ? 38.248 -23.698 -10.355 1.00 82.69 171 GLY A O 1
ATOM 1311 N N . LYS A 1 172 ? 39.214 -21.714 -9.921 1.00 83.81 172 LYS A N 1
ATOM 1312 C CA . LYS A 1 172 ? 40.598 -22.091 -10.261 1.00 83.81 172 LYS A CA 1
ATOM 1313 C C . LYS A 1 172 ? 41.471 -22.388 -9.043 1.00 83.81 172 LYS A C 1
ATOM 1315 O O . LYS A 1 172 ? 42.573 -22.893 -9.224 1.00 83.81 172 LYS A O 1
ATOM 1320 N N . LEU A 1 173 ? 41.033 -22.051 -7.825 1.00 81.12 173 LEU A N 1
ATOM 1321 C CA . LEU A 1 173 ? 41.869 -22.221 -6.631 1.00 81.12 173 LEU A CA 1
ATOM 1322 C C . LEU A 1 173 ? 42.123 -23.693 -6.285 1.00 81.12 173 LEU A C 1
ATOM 1324 O O . LEU A 1 173 ? 43.117 -23.981 -5.629 1.00 81.12 173 LEU A O 1
ATOM 1328 N N . GLU A 1 174 ? 41.258 -24.620 -6.715 1.00 80.69 174 GLU A N 1
ATOM 1329 C CA . GLU A 1 174 ? 41.346 -26.065 -6.441 1.00 80.69 174 GLU A CA 1
ATOM 1330 C C . GLU A 1 174 ? 41.597 -26.433 -4.961 1.00 80.69 174 GLU A C 1
ATOM 1332 O O . GLU A 1 174 ? 41.960 -27.565 -4.665 1.00 80.69 174 GLU A O 1
ATOM 1337 N N . THR A 1 175 ? 41.423 -25.517 -4.011 1.00 90.44 175 THR A N 1
ATOM 1338 C CA . THR A 1 175 ? 41.613 -25.717 -2.562 1.00 90.44 175 THR A CA 1
ATOM 1339 C C . THR A 1 175 ? 40.306 -25.586 -1.785 1.00 90.44 175 THR A C 1
ATOM 1341 O O . THR A 1 175 ? 40.253 -25.972 -0.621 1.00 90.44 175 THR A O 1
ATOM 1344 N N . LEU A 1 176 ? 39.247 -25.090 -2.434 1.00 92.38 176 LEU A N 1
ATOM 1345 C CA . LEU A 1 176 ? 37.941 -24.845 -1.833 1.00 92.38 176 LEU A CA 1
ATOM 1346 C C . LEU A 1 176 ? 37.230 -26.154 -1.455 1.00 92.38 176 LEU A C 1
ATOM 1348 O O . LEU A 1 176 ? 36.897 -26.961 -2.323 1.00 92.38 176 LEU A O 1
ATOM 1352 N N . GLU A 1 177 ? 36.947 -26.321 -0.162 1.00 95.19 177 GLU A N 1
ATOM 1353 C CA . GLU A 1 177 ? 36.244 -27.478 0.403 1.00 95.19 177 GLU A CA 1
ATOM 1354 C C . GLU A 1 177 ? 34.867 -27.122 0.999 1.00 95.19 177 GLU A C 1
ATOM 1356 O O . GLU A 1 177 ? 33.975 -27.970 0.979 1.00 95.19 177 GLU A O 1
ATOM 1361 N N . ASP A 1 178 ? 34.658 -25.895 1.497 1.00 96.12 178 ASP A N 1
ATOM 1362 C CA . ASP A 1 178 ? 33.396 -25.444 2.119 1.00 96.12 178 ASP A CA 1
ATOM 1363 C C . ASP A 1 178 ? 32.984 -24.057 1.588 1.00 96.12 178 ASP A C 1
ATOM 1365 O O . ASP A 1 178 ? 33.647 -23.044 1.839 1.00 96.12 178 ASP A O 1
ATOM 1369 N N . LEU A 1 179 ? 31.872 -24.014 0.849 1.00 95.25 179 LEU A N 1
ATOM 1370 C CA . LEU A 1 179 ? 31.296 -22.790 0.294 1.00 95.25 179 LEU A CA 1
ATOM 1371 C C . LEU A 1 179 ? 29.889 -22.559 0.848 1.00 95.25 179 LEU A C 1
ATOM 1373 O O . LEU A 1 179 ? 28.999 -23.400 0.713 1.00 95.25 179 LEU A O 1
ATOM 1377 N N . CYS A 1 180 ? 29.664 -21.373 1.406 1.00 96.94 180 CYS A N 1
ATOM 1378 C CA . CYS A 1 180 ? 28.357 -20.945 1.893 1.00 96.94 180 CYS A CA 1
ATOM 1379 C C . CYS A 1 180 ? 28.005 -19.583 1.294 1.00 96.94 180 CYS A C 1
ATOM 1381 O O . CYS A 1 180 ? 28.728 -18.615 1.512 1.00 96.94 180 CYS A O 1
ATOM 1383 N N . ILE A 1 181 ? 26.906 -19.487 0.549 1.00 94.88 181 ILE A N 1
ATOM 1384 C CA . ILE A 1 181 ? 26.381 -18.227 0.012 1.00 94.88 181 ILE A CA 1
ATOM 1385 C C . ILE A 1 181 ? 24.898 -18.163 0.361 1.00 94.88 181 ILE A C 1
ATOM 1387 O O . ILE A 1 181 ? 24.107 -18.944 -0.159 1.00 94.88 181 ILE A O 1
ATOM 1391 N N . LYS A 1 182 ? 24.510 -17.238 1.242 1.00 95.12 182 LYS A N 1
ATOM 1392 C CA . LYS A 1 182 ? 23.121 -17.110 1.703 1.00 95.12 182 LYS A CA 1
ATOM 1393 C C . LYS A 1 182 ? 22.627 -15.680 1.612 1.00 95.12 182 LYS A C 1
ATOM 1395 O O . LYS A 1 182 ? 23.254 -14.776 2.168 1.00 95.12 182 LYS A O 1
ATOM 1400 N N . ASN A 1 183 ? 21.473 -15.476 0.980 1.00 91.38 183 ASN A N 1
ATOM 1401 C CA . ASN A 1 183 ? 20.793 -14.180 0.896 1.00 91.38 183 ASN A CA 1
ATOM 1402 C C . ASN A 1 183 ? 21.679 -13.058 0.309 1.00 91.38 183 ASN A C 1
ATOM 1404 O O . ASN A 1 183 ? 21.644 -11.906 0.750 1.00 91.38 183 ASN A O 1
ATOM 1408 N N . CYS A 1 184 ? 22.511 -13.395 -0.681 1.00 89.94 184 CYS A N 1
ATOM 1409 C CA . CYS A 1 184 ? 23.310 -12.439 -1.450 1.00 89.94 184 CYS A CA 1
ATOM 1410 C C . CYS A 1 184 ? 22.539 -12.060 -2.723 1.00 89.94 184 CYS A C 1
ATOM 1412 O O . CYS A 1 184 ? 22.556 -12.799 -3.701 1.00 89.94 184 CYS A O 1
ATOM 1414 N N . ARG A 1 185 ? 21.853 -10.908 -2.707 1.00 85.25 185 ARG A N 1
ATOM 1415 C CA . ARG A 1 185 ? 20.837 -10.497 -3.706 1.00 85.25 185 ARG A CA 1
ATOM 1416 C C . ARG A 1 185 ? 21.262 -10.587 -5.172 1.00 85.25 185 ARG A C 1
ATOM 1418 O O . ARG A 1 185 ? 20.423 -10.785 -6.043 1.00 85.25 185 ARG A O 1
ATOM 1425 N N . ALA A 1 186 ? 22.547 -10.405 -5.456 1.00 82.56 186 ALA A N 1
ATOM 1426 C CA . ALA A 1 186 ? 23.063 -10.379 -6.816 1.00 82.56 186 ALA A CA 1
ATOM 1427 C C . ALA A 1 186 ? 23.656 -11.717 -7.294 1.00 82.56 186 ALA A C 1
ATOM 1429 O O . ALA A 1 186 ? 24.152 -11.773 -8.420 1.00 82.56 186 ALA A O 1
ATOM 1430 N N . ILE A 1 187 ? 23.569 -12.791 -6.503 1.00 82.81 187 ILE A N 1
ATOM 1431 C CA . ILE A 1 187 ? 24.042 -14.139 -6.854 1.00 82.81 187 ILE A CA 1
ATOM 1432 C C . ILE A 1 187 ? 22.832 -15.074 -6.933 1.00 82.81 187 ILE A C 1
ATOM 1434 O O . ILE A 1 187 ? 22.075 -15.184 -5.973 1.00 82.81 187 ILE A O 1
ATOM 1438 N N . GLY A 1 188 ? 22.648 -15.727 -8.081 1.00 80.94 188 GLY A N 1
ATOM 1439 C CA . GLY A 1 188 ? 21.617 -16.752 -8.285 1.00 80.94 188 GLY A CA 1
ATOM 1440 C C . GLY A 1 188 ? 22.220 -18.123 -8.586 1.00 80.94 188 GLY A C 1
ATOM 1441 O O . GLY A 1 188 ? 23.424 -18.259 -8.789 1.00 80.94 188 GLY A O 1
ATOM 1442 N N . GLU A 1 189 ? 21.383 -19.149 -8.647 1.00 76.94 189 GLU A N 1
ATOM 1443 C CA . GLU A 1 189 ? 21.753 -20.544 -8.911 1.00 76.94 189 GLU A CA 1
ATOM 1444 C C . GLU A 1 189 ? 22.524 -20.719 -10.229 1.00 76.94 189 GLU A C 1
ATOM 1446 O O . GLU A 1 189 ? 23.484 -21.486 -10.289 1.00 76.94 189 GLU A O 1
ATOM 1451 N N . GLY A 1 190 ? 22.181 -19.941 -11.261 1.00 74.25 190 GLY A N 1
ATOM 1452 C CA . GLY A 1 190 ? 22.886 -19.952 -12.545 1.00 74.25 190 GLY A CA 1
ATOM 1453 C C . GLY A 1 190 ? 24.339 -19.477 -12.449 1.00 74.25 190 GLY A C 1
ATOM 1454 O O . GLY A 1 190 ? 25.162 -19.856 -13.280 1.00 74.25 190 GLY A O 1
ATOM 1455 N N . ASP A 1 191 ? 24.693 -18.697 -11.424 1.00 79.81 191 ASP A N 1
ATOM 1456 C CA . ASP A 1 191 ? 26.059 -18.211 -11.224 1.00 79.81 191 ASP A CA 1
ATOM 1457 C C . ASP A 1 191 ? 27.002 -19.301 -10.697 1.00 79.81 191 ASP A C 1
ATOM 1459 O O . ASP A 1 191 ? 28.210 -19.220 -10.922 1.00 79.81 191 ASP A O 1
ATOM 1463 N N . LEU A 1 192 ? 26.472 -20.358 -10.069 1.00 81.12 192 LEU A N 1
ATOM 1464 C CA . LEU A 1 192 ? 27.273 -21.470 -9.540 1.00 81.12 192 LEU A CA 1
ATOM 1465 C C . LEU A 1 192 ? 28.021 -22.243 -10.637 1.00 81.12 192 LEU A C 1
ATOM 1467 O O . LEU A 1 192 ? 29.007 -22.923 -10.350 1.00 81.12 192 LEU A O 1
ATOM 1471 N N . ILE A 1 193 ? 27.621 -22.091 -11.908 1.00 76.25 193 ILE A N 1
ATOM 1472 C CA . ILE A 1 193 ? 28.379 -22.627 -13.045 1.00 76.25 193 ILE A CA 1
ATOM 1473 C C . ILE A 1 193 ? 29.833 -22.160 -13.066 1.00 76.25 193 ILE A C 1
ATOM 1475 O O . ILE A 1 193 ? 30.724 -22.904 -13.475 1.00 76.25 193 ILE A O 1
ATOM 1479 N N . LYS A 1 194 ? 30.075 -20.927 -12.615 1.00 80.19 194 LYS A N 1
ATOM 1480 C CA . LYS A 1 194 ? 31.374 -20.261 -12.705 1.00 80.19 194 LYS A CA 1
ATOM 1481 C C . LYS A 1 194 ? 32.443 -20.958 -11.855 1.00 80.19 194 LYS A C 1
ATOM 1483 O O . LYS A 1 194 ? 33.622 -20.778 -12.120 1.00 80.19 194 LYS A O 1
ATOM 1488 N N . LEU A 1 195 ? 32.054 -21.815 -10.905 1.00 80.62 195 LEU A N 1
ATOM 1489 C CA . LEU A 1 195 ? 32.981 -22.592 -10.072 1.00 80.62 195 LEU A CA 1
ATOM 1490 C C . LEU A 1 195 ? 33.797 -23.651 -10.844 1.00 80.62 195 LEU A C 1
ATOM 1492 O O . LEU A 1 195 ? 34.789 -24.138 -10.311 1.00 80.62 195 LEU A O 1
ATOM 1496 N N . GLY A 1 196 ? 33.430 -24.020 -12.077 1.00 79.19 196 GLY A N 1
ATOM 1497 C CA . GLY A 1 196 ? 34.314 -24.781 -12.975 1.00 79.19 196 GLY A CA 1
ATOM 1498 C C . GLY A 1 196 ? 34.866 -26.103 -12.407 1.00 79.19 196 GLY A C 1
ATOM 1499 O O . GLY A 1 196 ? 34.109 -27.030 -12.128 1.00 79.19 196 GLY A O 1
ATOM 1500 N N . SER A 1 197 ? 36.191 -26.239 -12.279 1.00 76.50 197 SER A N 1
ATOM 1501 C CA . SER A 1 197 ? 36.839 -27.462 -11.770 1.00 76.50 197 SER A CA 1
ATOM 1502 C C . SER A 1 197 ? 36.859 -27.566 -10.241 1.00 76.50 197 SER A C 1
ATOM 1504 O O . SER A 1 197 ? 36.963 -28.685 -9.731 1.00 76.50 197 SER A O 1
ATOM 1506 N N . SER A 1 198 ? 36.696 -26.460 -9.500 1.00 79.12 198 SER A N 1
ATOM 1507 C CA . SER A 1 198 ? 36.695 -26.468 -8.024 1.00 79.12 198 SER A CA 1
ATOM 1508 C C . SER A 1 198 ? 35.605 -27.352 -7.413 1.00 79.12 198 SER A C 1
ATOM 1510 O O . SER A 1 198 ? 35.765 -27.818 -6.286 1.00 79.12 198 SER A O 1
ATOM 1512 N N . TRP A 1 199 ? 34.541 -27.675 -8.157 1.00 82.56 199 TRP A N 1
ATOM 1513 C CA . TRP A 1 199 ? 33.540 -28.665 -7.743 1.00 82.56 199 TRP A CA 1
ATOM 1514 C C . TRP A 1 199 ? 34.148 -30.013 -7.316 1.00 82.56 199 TRP A C 1
ATOM 1516 O O . TRP A 1 199 ? 33.575 -30.683 -6.460 1.00 82.56 199 TRP A O 1
ATOM 1526 N N . ARG A 1 200 ? 35.330 -30.386 -7.838 1.00 84.50 200 ARG A N 1
ATOM 1527 C CA . ARG A 1 200 ? 35.992 -31.670 -7.539 1.00 84.50 200 ARG A CA 1
ATOM 1528 C C . ARG A 1 200 ? 36.397 -31.832 -6.086 1.00 84.50 200 ARG A C 1
ATOM 1530 O O . ARG A 1 200 ? 36.406 -32.958 -5.598 1.00 84.50 200 ARG A O 1
ATOM 1537 N N . LYS A 1 201 ? 36.782 -30.744 -5.415 1.00 88.56 201 LYS A N 1
ATOM 1538 C CA . LYS A 1 201 ? 37.237 -30.776 -4.014 1.00 88.56 201 LYS A CA 1
ATOM 1539 C C . LYS A 1 201 ? 36.194 -30.259 -3.032 1.00 88.56 201 LYS A C 1
ATOM 1541 O O . LYS A 1 201 ? 36.363 -30.442 -1.830 1.00 88.56 201 LYS A O 1
ATOM 1546 N N . LEU A 1 202 ? 35.116 -29.660 -3.536 1.00 90.62 202 LEU A N 1
ATOM 1547 C CA . LEU A 1 202 ? 34.054 -29.111 -2.710 1.00 90.62 202 LEU A CA 1
ATOM 1548 C C . LEU A 1 202 ? 33.346 -30.241 -1.949 1.00 90.62 202 LEU A C 1
ATOM 1550 O O . LEU A 1 202 ? 32.717 -31.108 -2.554 1.00 90.62 202 LEU A O 1
ATOM 1554 N N . LYS A 1 203 ? 33.465 -30.225 -0.618 1.00 94.00 203 LYS A N 1
ATOM 1555 C CA . LYS A 1 203 ? 32.840 -31.188 0.301 1.00 94.00 203 LYS A CA 1
ATOM 1556 C C . LYS A 1 203 ? 31.503 -30.678 0.824 1.00 94.00 203 LYS A C 1
ATOM 1558 O O . LYS A 1 203 ? 30.603 -31.481 1.057 1.00 94.00 203 LYS A O 1
ATOM 1563 N N . ARG A 1 204 ? 31.363 -29.364 1.023 1.00 95.12 204 ARG A N 1
ATOM 1564 C CA . ARG A 1 204 ? 30.127 -28.732 1.498 1.00 95.12 204 ARG A CA 1
ATOM 1565 C C . ARG A 1 204 ? 29.733 -27.549 0.623 1.00 95.12 204 ARG A C 1
ATOM 1567 O O . ARG A 1 204 ? 30.533 -26.638 0.414 1.00 95.12 204 ARG A O 1
ATOM 1574 N N . LEU A 1 205 ? 28.469 -27.528 0.206 1.00 93.50 205 LEU A N 1
ATOM 1575 C CA . LEU A 1 205 ? 27.832 -26.374 -0.425 1.00 93.50 205 LEU A CA 1
ATOM 1576 C C . LEU A 1 205 ? 26.532 -26.017 0.297 1.00 93.50 205 LEU A C 1
ATOM 1578 O O . LEU A 1 205 ? 25.614 -26.831 0.364 1.00 93.50 205 LEU A O 1
ATOM 1582 N N . GLN A 1 206 ? 26.434 -24.781 0.786 1.00 95.75 206 GLN A N 1
ATOM 1583 C CA . GLN A 1 206 ? 25.186 -24.201 1.286 1.00 95.75 206 GLN A CA 1
ATOM 1584 C C . GLN A 1 206 ? 24.822 -22.972 0.456 1.00 95.75 206 GLN A C 1
ATOM 1586 O O . GLN A 1 206 ? 25.529 -21.965 0.497 1.00 95.75 206 GLN A O 1
ATOM 1591 N N . PHE A 1 207 ? 23.728 -23.046 -0.293 1.00 92.94 207 PHE A N 1
ATOM 1592 C CA . PHE A 1 207 ? 23.301 -21.993 -1.204 1.00 92.94 207 PHE A CA 1
ATOM 1593 C C . PHE A 1 207 ? 21.843 -21.606 -0.949 1.00 92.94 207 PHE A C 1
ATOM 1595 O O . PHE A 1 207 ? 20.941 -22.431 -1.067 1.00 92.94 207 PHE A O 1
ATOM 1602 N N . GLU A 1 208 ? 21.611 -20.345 -0.598 1.00 93.06 208 GLU A N 1
ATOM 1603 C CA . GLU A 1 208 ? 20.279 -19.800 -0.329 1.00 93.06 208 GLU A CA 1
ATOM 1604 C C . GLU A 1 208 ? 20.064 -18.523 -1.135 1.00 93.06 208 GLU A C 1
ATOM 1606 O O . GLU A 1 208 ? 20.752 -17.513 -0.934 1.00 93.06 208 GLU A O 1
ATOM 1611 N N . VAL A 1 209 ? 19.081 -18.575 -2.033 1.00 87.06 209 VAL A N 1
ATOM 1612 C CA . VAL A 1 209 ? 18.622 -17.415 -2.799 1.00 87.06 209 VAL A CA 1
ATOM 1613 C C . VAL A 1 209 ? 17.689 -16.583 -1.918 1.00 87.06 209 VAL A C 1
ATOM 1615 O O . VAL A 1 209 ? 16.813 -17.122 -1.239 1.00 87.06 209 VAL A O 1
ATOM 1618 N N . ASP A 1 210 ? 17.864 -15.259 -1.933 1.00 82.38 210 ASP A N 1
ATOM 1619 C CA . ASP A 1 210 ? 16.963 -14.343 -1.223 1.00 82.38 210 ASP A CA 1
ATOM 1620 C C . ASP A 1 210 ? 15.540 -14.509 -1.774 1.00 82.38 210 ASP A C 1
ATOM 1622 O O . ASP A 1 210 ? 15.296 -14.285 -2.963 1.00 82.38 210 ASP A O 1
ATOM 1626 N N . ALA A 1 211 ? 14.601 -14.903 -0.908 1.00 73.19 211 ALA A N 1
ATOM 1627 C CA . ALA A 1 211 ? 13.219 -15.198 -1.282 1.00 73.19 211 ALA A CA 1
ATOM 1628 C C . ALA A 1 211 ? 12.536 -14.030 -2.017 1.00 73.19 211 ALA A C 1
ATOM 1630 O O . ALA A 1 211 ? 11.707 -14.263 -2.895 1.00 73.19 211 ALA A O 1
ATOM 1631 N N . ASN A 1 212 ? 12.922 -12.782 -1.720 1.00 69.31 212 ASN A N 1
ATOM 1632 C CA . ASN A 1 212 ? 12.368 -11.592 -2.377 1.00 69.31 212 ASN A CA 1
ATOM 1633 C C . ASN A 1 212 ? 12.895 -11.393 -3.807 1.00 69.31 212 ASN A C 1
ATOM 1635 O O . ASN A 1 212 ? 12.276 -10.689 -4.599 1.00 69.31 212 ASN A O 1
ATOM 1639 N N . TYR A 1 213 ? 14.046 -11.983 -4.136 1.00 64.19 213 TYR A N 1
ATOM 1640 C CA . TYR A 1 213 ? 14.736 -11.814 -5.423 1.00 64.19 213 TYR A CA 1
ATOM 1641 C C . TYR A 1 213 ? 14.718 -13.075 -6.281 1.00 64.19 213 TYR A C 1
ATOM 1643 O O . TYR A 1 213 ? 15.140 -13.033 -7.438 1.00 64.19 213 TYR A O 1
ATOM 1651 N N . ARG A 1 214 ? 14.166 -14.167 -5.743 1.00 62.66 214 ARG A N 1
ATOM 1652 C CA . ARG A 1 214 ? 13.973 -15.453 -6.412 1.00 62.66 214 ARG A CA 1
ATOM 1653 C C . ARG A 1 214 ? 13.398 -15.331 -7.829 1.00 62.66 214 ARG A C 1
ATOM 1655 O O . ARG A 1 214 ? 13.781 -16.093 -8.704 1.00 62.66 214 ARG A O 1
ATOM 1662 N N . TYR A 1 215 ? 12.515 -14.359 -8.066 1.00 58.44 215 TYR A N 1
ATOM 1663 C CA . TYR A 1 215 ? 11.793 -14.197 -9.335 1.00 58.44 215 TYR A CA 1
ATOM 1664 C C . TYR A 1 215 ? 12.314 -13.055 -10.226 1.00 58.44 215 TYR A C 1
ATOM 1666 O O . TYR A 1 215 ? 11.788 -12.846 -11.315 1.00 58.44 215 TYR A O 1
ATOM 1674 N N . MET A 1 216 ? 13.330 -12.297 -9.786 1.00 51.50 216 MET A N 1
ATOM 1675 C CA . MET A 1 216 ? 13.786 -11.088 -10.494 1.00 51.50 216 MET A CA 1
ATOM 1676 C C . MET A 1 216 ? 14.843 -11.348 -11.573 1.00 51.50 216 MET A C 1
ATOM 1678 O O . MET A 1 216 ? 15.034 -10.506 -12.451 1.00 51.50 216 MET A O 1
ATOM 1682 N N . LYS A 1 217 ? 15.537 -12.491 -11.543 1.00 52.56 217 LYS A N 1
ATOM 1683 C CA . LYS A 1 217 ? 16.468 -12.869 -12.611 1.00 52.56 217 LYS A CA 1
ATOM 1684 C C . LYS A 1 217 ? 15.746 -13.771 -13.607 1.00 52.56 217 LYS A C 1
ATOM 1686 O O . LYS A 1 217 ? 15.589 -14.967 -13.383 1.00 52.56 217 LYS A O 1
ATOM 1691 N N . VAL A 1 218 ? 15.301 -13.168 -14.710 1.00 44.94 218 VAL A N 1
ATOM 1692 C CA . VAL A 1 218 ? 14.833 -13.887 -15.899 1.00 44.94 218 VAL A CA 1
ATOM 1693 C C . VAL A 1 218 ? 15.880 -14.935 -16.273 1.00 44.94 218 VAL A C 1
ATOM 1695 O O . VAL A 1 218 ? 17.066 -14.628 -16.366 1.00 44.94 218 VAL A O 1
ATOM 1698 N N . TYR A 1 219 ? 15.414 -16.168 -16.455 1.00 50.94 219 TYR A N 1
ATOM 1699 C CA . TYR A 1 219 ? 16.177 -17.330 -16.900 1.00 50.94 219 TYR A CA 1
ATOM 1700 C C . TYR A 1 219 ? 17.213 -16.970 -17.979 1.00 50.94 219 TYR A C 1
ATOM 1702 O O . TYR A 1 219 ? 16.848 -16.726 -19.133 1.00 50.94 219 TYR A O 1
ATOM 1710 N N . ASP A 1 220 ? 18.505 -16.992 -17.644 1.00 49.19 220 ASP A N 1
ATOM 1711 C CA . ASP A 1 220 ? 19.549 -16.972 -18.668 1.00 49.19 220 ASP A CA 1
ATOM 1712 C C . ASP A 1 220 ? 19.669 -18.379 -19.267 1.00 49.19 220 ASP A C 1
ATOM 1714 O O . ASP A 1 220 ? 20.340 -19.268 -18.729 1.00 49.19 220 ASP A O 1
ATOM 1718 N N . ARG A 1 221 ? 18.984 -18.591 -20.397 1.00 46.25 221 ARG A N 1
ATOM 1719 C CA . ARG A 1 221 ? 19.016 -19.853 -21.153 1.00 46.25 221 ARG A CA 1
ATOM 1720 C C . ARG A 1 221 ? 20.450 -20.288 -21.510 1.00 46.25 221 ARG A C 1
ATOM 1722 O O . ARG A 1 221 ? 20.688 -21.488 -21.632 1.00 46.25 221 ARG A O 1
ATOM 1729 N N . LEU A 1 222 ? 21.414 -19.363 -21.614 1.00 46.75 222 LEU A N 1
ATOM 1730 C CA . LEU A 1 222 ? 22.801 -19.656 -22.009 1.00 46.75 222 LEU A CA 1
ATOM 1731 C C . LEU A 1 222 ? 23.649 -20.271 -20.882 1.00 46.75 222 LEU A C 1
ATOM 1733 O O . LEU A 1 222 ? 24.596 -21.016 -21.150 1.00 46.75 222 LEU A O 1
ATOM 1737 N N . ALA A 1 223 ? 23.349 -19.980 -19.614 1.00 50.09 223 ALA A N 1
ATOM 1738 C CA . ALA A 1 223 ? 24.049 -20.591 -18.480 1.00 50.09 223 ALA A CA 1
ATOM 1739 C C . ALA A 1 223 ? 23.662 -22.073 -18.313 1.00 50.09 223 ALA A C 1
ATOM 1741 O O . ALA A 1 223 ? 24.524 -22.921 -18.085 1.00 50.09 223 ALA A O 1
ATOM 1742 N N . VAL A 1 224 ? 22.386 -22.404 -18.522 1.00 49.59 224 VAL A N 1
ATOM 1743 C CA . VAL A 1 224 ? 21.830 -23.754 -18.322 1.00 49.59 224 VAL A CA 1
ATOM 1744 C C . VAL A 1 224 ? 22.304 -24.753 -19.391 1.00 49.59 224 VAL A C 1
ATOM 1746 O O . VAL A 1 224 ? 22.623 -25.897 -19.065 1.00 49.59 224 VAL A O 1
ATOM 1749 N N . ASP A 1 225 ? 22.454 -24.328 -20.651 1.00 51.25 225 ASP A N 1
ATOM 1750 C CA . ASP A 1 225 ? 22.986 -25.182 -21.732 1.00 51.25 225 ASP A CA 1
ATOM 1751 C C . ASP A 1 225 ? 24.452 -25.612 -21.500 1.00 51.25 225 ASP A C 1
ATOM 1753 O O . ASP A 1 225 ? 24.900 -26.639 -22.022 1.00 51.25 225 ASP A O 1
ATOM 1757 N N . ARG A 1 226 ? 25.213 -24.861 -20.691 1.00 55.03 226 ARG A N 1
ATOM 1758 C CA . ARG A 1 226 ? 26.594 -25.213 -20.323 1.00 55.03 226 ARG A CA 1
ATOM 1759 C C . ARG A 1 226 ? 26.667 -26.293 -19.230 1.00 55.03 226 ARG A C 1
ATOM 1761 O O . ARG A 1 226 ? 27.565 -27.131 -19.306 1.00 55.03 226 ARG A O 1
ATOM 1768 N N . TRP A 1 227 ? 25.718 -26.349 -18.281 1.00 58.78 227 TRP A N 1
ATOM 1769 C CA . TRP A 1 227 ? 25.664 -27.402 -17.239 1.00 58.78 227 TRP A CA 1
ATOM 1770 C C . TRP A 1 227 ? 25.527 -28.803 -17.838 1.00 58.78 227 TRP A C 1
ATOM 1772 O O . TRP A 1 227 ? 26.236 -29.725 -17.430 1.00 58.78 227 TRP A O 1
ATOM 1782 N N . GLN A 1 228 ? 24.670 -28.955 -18.852 1.00 52.97 228 GLN A N 1
ATOM 1783 C CA . GLN A 1 228 ? 24.454 -30.245 -19.514 1.00 52.97 228 GLN A CA 1
ATOM 1784 C C . GLN A 1 228 ? 25.661 -30.721 -20.330 1.00 52.97 228 GLN A C 1
ATOM 1786 O O . GLN A 1 228 ? 25.950 -31.914 -20.338 1.00 52.97 228 GLN A O 1
ATOM 1791 N N . LYS A 1 229 ? 26.376 -29.814 -21.009 1.00 55.00 229 LYS A N 1
ATOM 1792 C CA . LYS A 1 229 ? 27.497 -30.190 -21.889 1.00 55.00 229 LYS A CA 1
ATOM 1793 C C . LYS A 1 229 ? 28.778 -30.547 -21.134 1.00 55.00 229 LYS A C 1
ATOM 1795 O O . LYS A 1 229 ? 29.554 -31.351 -21.636 1.00 55.00 229 LYS A O 1
ATOM 1800 N N . GLN A 1 230 ? 29.021 -29.946 -19.966 1.00 54.91 230 GLN A N 1
ATOM 1801 C CA . GLN A 1 230 ? 30.292 -30.110 -19.247 1.00 54.91 230 GLN A CA 1
ATOM 1802 C C . GLN A 1 230 ? 30.245 -31.166 -18.135 1.00 54.91 230 GLN A C 1
ATOM 1804 O O . GLN A 1 230 ? 31.270 -31.783 -17.865 1.00 54.91 230 GLN A O 1
ATOM 1809 N N . GLY A 1 231 ? 29.074 -31.420 -17.533 1.00 61.75 231 GLY A N 1
ATOM 1810 C CA . GLY A 1 231 ? 28.882 -32.399 -16.459 1.00 61.75 231 GLY A CA 1
ATOM 1811 C C . GLY A 1 231 ? 29.736 -32.114 -15.217 1.00 61.75 231 GLY A C 1
ATOM 1812 O O . GLY A 1 231 ? 30.917 -32.443 -15.184 1.00 61.75 231 GLY A O 1
ATOM 1813 N N . ILE A 1 232 ? 29.129 -31.618 -14.144 1.00 72.12 232 ILE A N 1
ATOM 1814 C CA . ILE A 1 232 ? 29.850 -31.087 -12.976 1.00 72.12 232 ILE A CA 1
ATOM 1815 C C . ILE A 1 232 ? 30.564 -32.204 -12.186 1.00 72.12 232 ILE A C 1
ATOM 1817 O O . ILE A 1 232 ? 29.910 -33.132 -11.718 1.00 72.12 232 ILE A O 1
ATOM 1821 N N . PRO A 1 233 ? 31.900 -32.173 -12.044 1.00 72.44 233 PRO A N 1
ATOM 1822 C CA . PRO A 1 233 ? 32.635 -33.206 -11.321 1.00 72.44 233 PRO A CA 1
ATOM 1823 C C . PRO A 1 233 ? 32.591 -32.916 -9.814 1.00 72.44 233 PRO A C 1
ATOM 1825 O O . PRO A 1 233 ? 33.374 -32.114 -9.320 1.00 72.44 233 PRO A O 1
ATOM 1828 N N . CYS A 1 234 ? 31.643 -33.517 -9.098 1.00 79.94 234 CYS A N 1
ATOM 1829 C CA . CYS A 1 234 ? 31.390 -33.268 -7.673 1.00 79.94 234 CYS A CA 1
ATOM 1830 C C . CYS A 1 234 ? 31.434 -34.552 -6.827 1.00 79.94 234 CYS A C 1
ATOM 1832 O O . CYS A 1 234 ? 30.659 -34.709 -5.883 1.00 79.94 234 CYS A O 1
ATOM 1834 N N . GLU A 1 235 ? 32.335 -35.490 -7.148 1.00 84.81 235 GLU A N 1
ATOM 1835 C CA . GLU A 1 235 ? 32.408 -36.775 -6.436 1.00 84.81 235 GLU A CA 1
ATOM 1836 C C . GLU A 1 235 ? 32.730 -36.623 -4.939 1.00 84.81 235 GLU A C 1
ATOM 1838 O O . GLU A 1 235 ? 32.292 -37.449 -4.138 1.00 84.81 235 GLU A O 1
ATOM 1843 N N . SER A 1 236 ? 33.463 -35.575 -4.551 1.00 89.12 236 SER A N 1
ATOM 1844 C CA . SER A 1 236 ? 33.870 -35.310 -3.161 1.00 89.12 236 SER A CA 1
ATOM 1845 C C . SER A 1 236 ? 32.788 -34.658 -2.295 1.00 89.12 236 SER A C 1
ATOM 1847 O O . SER A 1 236 ? 33.022 -34.456 -1.104 1.00 89.12 236 SER A O 1
ATOM 1849 N N . MET A 1 237 ? 31.633 -34.301 -2.865 1.00 91.25 237 MET A N 1
ATOM 1850 C CA . MET A 1 237 ? 30.560 -33.623 -2.137 1.00 91.25 237 MET A CA 1
ATOM 1851 C C . MET A 1 237 ? 29.987 -34.533 -1.046 1.00 91.25 237 MET A C 1
ATOM 1853 O O . MET A 1 237 ? 29.510 -35.624 -1.346 1.00 91.25 237 MET A O 1
ATOM 1857 N N . VAL A 1 238 ? 29.994 -34.051 0.197 1.00 94.56 238 VAL A N 1
ATOM 1858 C CA . VAL A 1 238 ? 29.475 -34.728 1.398 1.00 94.56 238 VAL A CA 1
ATOM 1859 C C . VAL A 1 238 ? 28.156 -34.102 1.859 1.00 94.56 238 VAL A C 1
ATOM 1861 O O . VAL A 1 238 ? 27.242 -34.817 2.268 1.00 94.56 238 VAL A O 1
ATOM 1864 N N . GLU A 1 239 ? 28.026 -32.774 1.769 1.00 94.94 239 GLU A N 1
ATOM 1865 C CA . GLU A 1 239 ? 26.844 -32.031 2.219 1.00 94.94 239 GLU A CA 1
ATOM 1866 C C . GLU A 1 239 ? 26.393 -31.002 1.177 1.00 94.94 239 GLU A C 1
ATOM 1868 O O . GLU A 1 239 ? 27.146 -30.096 0.812 1.00 94.94 239 GLU A O 1
ATOM 1873 N N . LEU A 1 240 ? 25.134 -31.103 0.750 1.00 92.50 240 LEU A N 1
ATOM 1874 C CA . LEU A 1 240 ? 24.504 -30.151 -0.160 1.00 92.50 240 LEU A CA 1
ATOM 1875 C C . LEU A 1 240 ? 23.234 -29.566 0.458 1.00 92.50 240 LEU A C 1
ATOM 1877 O O . LEU A 1 240 ? 22.301 -30.290 0.796 1.00 92.50 240 LEU A O 1
ATOM 1881 N N . SER A 1 241 ? 23.175 -28.243 0.550 1.00 94.62 241 SER A N 1
ATOM 1882 C CA . SER A 1 241 ? 22.014 -27.499 1.022 1.00 94.62 241 SER A CA 1
ATOM 1883 C C . SER A 1 241 ? 21.632 -26.433 0.003 1.00 94.62 241 SER A C 1
ATOM 1885 O O . SER A 1 241 ? 22.440 -25.557 -0.301 1.00 94.62 241 SER A O 1
ATOM 1887 N N . LEU A 1 242 ? 20.411 -26.515 -0.523 1.00 91.31 242 LEU A N 1
ATOM 1888 C CA . LEU A 1 242 ? 19.836 -25.558 -1.465 1.00 91.31 242 LEU A CA 1
ATOM 1889 C C . LEU A 1 242 ? 18.521 -25.019 -0.905 1.00 91.31 242 LEU A C 1
ATOM 1891 O O . LEU A 1 242 ? 17.651 -25.792 -0.507 1.00 91.31 242 LEU A O 1
ATOM 1895 N N . VAL A 1 243 ? 18.371 -23.697 -0.895 1.00 91.44 243 VAL A N 1
ATOM 1896 C CA . VAL A 1 243 ? 17.187 -23.012 -0.363 1.00 91.44 243 VAL A CA 1
ATOM 1897 C C . VAL A 1 243 ? 16.700 -21.971 -1.374 1.00 91.44 243 VAL A C 1
ATOM 1899 O O . VAL A 1 243 ? 17.501 -21.205 -1.917 1.00 91.44 243 VAL A O 1
ATOM 1902 N N . ASN A 1 244 ? 15.392 -21.947 -1.652 1.00 85.62 244 ASN A N 1
ATOM 1903 C CA . ASN A 1 244 ? 14.725 -21.024 -2.590 1.00 85.62 244 ASN A CA 1
ATOM 1904 C C . ASN A 1 244 ? 15.248 -21.046 -4.044 1.00 85.62 244 ASN A C 1
ATOM 1906 O O . ASN A 1 244 ? 15.003 -20.109 -4.802 1.00 85.62 244 ASN A O 1
ATOM 1910 N N . CYS A 1 245 ? 15.940 -22.102 -4.470 1.00 81.44 245 CYS A N 1
ATOM 1911 C CA . CYS A 1 245 ? 16.491 -22.205 -5.828 1.00 81.44 245 CYS A CA 1
ATOM 1912 C C . CYS A 1 245 ? 15.409 -22.560 -6.867 1.00 81.44 245 CYS A C 1
ATOM 1914 O O . CYS A 1 245 ? 14.435 -23.245 -6.533 1.00 81.44 245 CYS A O 1
ATOM 1916 N N . ILE A 1 246 ? 15.560 -22.135 -8.126 1.00 77.56 246 ILE A N 1
ATOM 1917 C CA . ILE A 1 246 ? 14.716 -22.572 -9.250 1.00 77.56 246 ILE A CA 1
ATOM 1918 C C . ILE A 1 246 ? 15.498 -23.576 -10.109 1.00 77.56 246 ILE A C 1
ATOM 1920 O O . ILE A 1 246 ? 16.541 -23.279 -10.684 1.00 77.56 246 ILE A O 1
ATOM 1924 N N . ILE A 1 247 ? 14.974 -24.792 -10.216 1.00 74.50 247 ILE A N 1
ATOM 1925 C CA . ILE A 1 247 ? 15.583 -25.930 -10.904 1.00 74.50 247 ILE A CA 1
ATOM 1926 C C . ILE A 1 247 ? 14.840 -26.175 -12.224 1.00 74.50 247 ILE A C 1
ATOM 1928 O O . ILE A 1 247 ? 13.616 -26.279 -12.259 1.00 74.50 247 ILE A O 1
ATOM 1932 N N . SER A 1 248 ? 15.569 -26.245 -13.339 1.00 64.00 248 SER A N 1
ATOM 1933 C CA . SER A 1 248 ? 14.972 -26.414 -14.672 1.00 64.00 248 SER A CA 1
ATOM 1934 C C . SER A 1 248 ? 14.447 -27.833 -14.930 1.00 64.00 248 SER A C 1
ATOM 1936 O O . SER A 1 248 ? 15.201 -28.799 -14.763 1.00 64.00 248 SER A O 1
ATOM 1938 N N . PRO A 1 249 ? 13.235 -27.996 -15.495 1.00 54.09 249 PRO A N 1
ATOM 1939 C CA . PRO A 1 249 ? 12.770 -29.286 -16.000 1.00 54.09 249 PRO A CA 1
ATOM 1940 C C . PRO A 1 249 ? 13.672 -29.821 -17.123 1.00 54.09 249 PRO A C 1
ATOM 1942 O O . PRO A 1 249 ? 14.036 -29.109 -18.053 1.00 54.09 249 PRO A O 1
ATOM 1945 N N . GLY A 1 250 ? 14.052 -31.095 -17.042 1.00 52.91 250 GLY A N 1
ATOM 1946 C CA . GLY A 1 250 ? 14.880 -31.815 -18.024 1.00 52.91 250 GLY A CA 1
ATOM 1947 C C . GLY A 1 250 ? 16.375 -31.494 -17.954 1.00 52.91 250 GLY A C 1
ATOM 1948 O O . GLY A 1 250 ? 17.172 -32.144 -18.626 1.00 52.91 250 GLY A O 1
ATOM 1949 N N . ARG A 1 251 ? 16.755 -30.494 -17.153 1.00 57.25 251 ARG A N 1
ATOM 1950 C CA . ARG A 1 251 ? 18.097 -29.889 -17.117 1.00 57.25 251 ARG A CA 1
ATOM 1951 C C . ARG A 1 251 ? 18.517 -29.540 -15.677 1.00 57.25 251 ARG A C 1
ATOM 1953 O O . ARG A 1 251 ? 19.284 -28.609 -15.465 1.00 57.25 251 ARG A O 1
ATOM 1960 N N . GLY A 1 252 ? 17.937 -30.259 -14.711 1.00 58.88 252 GLY A N 1
ATOM 1961 C CA . GLY A 1 252 ? 17.932 -29.945 -13.283 1.00 58.88 252 GLY A CA 1
ATOM 1962 C C . GLY A 1 252 ? 19.072 -30.566 -12.472 1.00 58.88 252 GLY A C 1
ATOM 1963 O O . GLY A 1 252 ? 20.106 -30.971 -13.010 1.00 58.88 252 GLY A O 1
ATOM 1964 N N . LEU A 1 253 ? 18.854 -30.640 -11.156 1.00 63.53 253 LEU A N 1
ATOM 1965 C CA . LEU A 1 253 ? 19.781 -31.143 -10.137 1.00 63.53 253 LEU A CA 1
ATOM 1966 C C . LEU A 1 253 ? 20.419 -32.494 -10.484 1.00 63.53 253 LEU A C 1
ATOM 1968 O O . LEU A 1 253 ? 21.558 -32.712 -10.092 1.00 63.53 253 LEU A O 1
ATOM 1972 N N . ALA A 1 254 ? 19.778 -33.361 -11.272 1.00 60.09 254 ALA A N 1
ATOM 1973 C CA . ALA A 1 254 ? 20.357 -34.623 -11.741 1.00 60.09 254 ALA A CA 1
ATOM 1974 C C . ALA A 1 254 ? 21.765 -34.497 -12.364 1.00 60.09 254 ALA A C 1
ATOM 1976 O O . ALA A 1 254 ? 22.563 -35.426 -12.237 1.00 60.09 254 ALA A O 1
ATOM 1977 N N . CYS A 1 255 ? 22.101 -33.374 -13.017 1.00 61.03 255 CYS A N 1
ATOM 1978 C CA . CYS A 1 255 ? 23.438 -33.168 -13.599 1.00 61.03 255 CYS A CA 1
ATOM 1979 C C . CYS A 1 255 ? 24.540 -32.893 -12.559 1.00 61.03 255 CYS A C 1
ATOM 1981 O O . CYS A 1 255 ? 25.714 -33.138 -12.842 1.00 61.03 255 CYS A O 1
ATOM 1983 N N . VAL A 1 256 ? 24.154 -32.420 -11.370 1.00 65.69 256 VAL A N 1
ATOM 1984 C CA . VAL A 1 256 ? 25.017 -32.244 -10.194 1.00 65.69 256 VAL A CA 1
ATOM 1985 C C . VAL A 1 256 ? 24.938 -33.507 -9.333 1.00 65.69 256 VAL A C 1
ATOM 1987 O O . VAL A 1 256 ? 25.922 -34.209 -9.138 1.00 65.69 256 VAL A O 1
ATOM 1990 N N . LEU A 1 257 ? 23.736 -33.870 -8.888 1.00 66.38 257 LEU A N 1
ATOM 1991 C CA . LEU A 1 257 ? 23.493 -34.965 -7.951 1.00 66.38 257 LEU A CA 1
ATOM 1992 C C . LEU A 1 257 ? 23.891 -36.336 -8.498 1.00 66.38 257 LEU A C 1
ATOM 1994 O O . LEU A 1 257 ? 24.404 -37.163 -7.753 1.00 66.38 257 LEU A O 1
ATOM 1998 N N . GLY A 1 258 ? 23.713 -36.580 -9.799 1.00 65.69 258 GLY A N 1
ATOM 1999 C CA . GLY A 1 258 ? 24.028 -37.869 -10.418 1.00 65.69 258 GLY A CA 1
ATOM 2000 C C . GLY A 1 258 ? 25.517 -38.221 -10.455 1.00 65.69 258 GLY A C 1
ATOM 2001 O O . GLY A 1 258 ? 25.861 -39.300 -10.928 1.00 65.69 258 GLY A O 1
ATOM 2002 N N . LYS A 1 259 ? 26.400 -37.329 -9.994 1.00 76.31 259 LYS A N 1
ATOM 2003 C CA . LYS A 1 259 ? 27.845 -37.563 -9.871 1.00 76.31 259 LYS A CA 1
ATOM 2004 C C . LYS A 1 259 ? 28.341 -37.541 -8.419 1.00 76.31 259 LYS A C 1
ATOM 2006 O O . LYS A 1 259 ? 29.508 -37.847 -8.181 1.00 76.31 259 LYS A O 1
ATOM 2011 N N . CYS A 1 260 ? 27.488 -37.216 -7.447 1.00 80.38 260 CYS A N 1
ATOM 2012 C CA . CYS A 1 260 ? 27.865 -37.165 -6.036 1.00 80.38 260 CYS A CA 1
ATOM 2013 C C . CYS A 1 260 ? 27.938 -38.580 -5.436 1.00 80.38 260 CYS A C 1
ATOM 2015 O O . CYS A 1 260 ? 26.924 -39.134 -5.022 1.00 80.38 260 CYS A O 1
ATOM 2017 N N . LYS A 1 261 ? 29.135 -39.169 -5.365 1.00 83.56 261 LYS A N 1
ATOM 2018 C CA . LYS A 1 261 ? 29.321 -40.532 -4.830 1.00 83.56 261 LYS A CA 1
ATOM 2019 C C . LYS A 1 261 ? 29.417 -40.602 -3.306 1.00 83.56 261 LYS A C 1
ATOM 2021 O O . LYS A 1 261 ? 29.032 -41.608 -2.729 1.00 83.56 261 LYS A O 1
ATOM 2026 N N . ASN A 1 262 ? 29.922 -39.541 -2.677 1.00 89.62 262 ASN A N 1
ATOM 2027 C CA . ASN A 1 262 ? 30.185 -39.484 -1.235 1.00 89.62 262 ASN A CA 1
ATOM 2028 C C . ASN A 1 262 ? 29.154 -38.641 -0.466 1.00 89.62 262 ASN A C 1
ATOM 2030 O O . ASN A 1 262 ? 29.423 -38.209 0.654 1.00 89.62 262 ASN A O 1
ATOM 2034 N N . LEU A 1 263 ? 27.996 -38.354 -1.071 1.00 91.81 263 LEU A N 1
ATOM 2035 C CA . LEU A 1 263 ? 26.998 -37.486 -0.456 1.00 91.81 263 LEU A CA 1
ATOM 2036 C C . LEU A 1 263 ? 26.390 -38.186 0.758 1.00 91.81 263 LEU A C 1
ATOM 2038 O O . LEU A 1 263 ? 25.816 -39.266 0.635 1.00 91.81 263 LEU A O 1
ATOM 2042 N N . GLU A 1 264 ? 26.506 -37.561 1.924 1.00 95.00 264 GLU A N 1
ATOM 2043 C CA . GLU A 1 264 ? 25.936 -38.055 3.177 1.00 95.00 264 GLU A CA 1
ATOM 2044 C C . GLU A 1 264 ? 24.691 -37.263 3.582 1.00 95.00 264 GLU A C 1
ATOM 2046 O O . GLU A 1 264 ? 23.798 -37.812 4.230 1.00 95.00 264 GLU A O 1
ATOM 2051 N N . LYS A 1 265 ? 24.613 -35.974 3.220 1.00 95.19 265 LYS A N 1
ATOM 2052 C CA . LYS A 1 265 ? 23.526 -35.078 3.634 1.00 95.19 265 LYS A CA 1
ATOM 2053 C C . LYS A 1 265 ? 23.022 -34.222 2.480 1.00 95.19 265 LYS A C 1
ATOM 2055 O O . LYS A 1 265 ? 23.803 -33.515 1.843 1.00 95.19 265 LYS A O 1
ATOM 2060 N N . ILE A 1 266 ? 21.707 -34.216 2.281 1.00 93.88 266 ILE A N 1
ATOM 2061 C CA . ILE A 1 266 ? 21.037 -33.293 1.364 1.00 93.88 266 ILE A CA 1
ATOM 2062 C C . ILE A 1 266 ? 19.882 -32.557 2.052 1.00 93.88 266 ILE A C 1
ATOM 2064 O O . ILE A 1 266 ? 19.075 -33.161 2.759 1.00 93.88 266 ILE A O 1
ATOM 2068 N N . HIS A 1 267 ? 19.810 -31.245 1.835 1.00 94.94 267 HIS A N 1
ATOM 2069 C CA . HIS A 1 267 ? 18.728 -30.381 2.298 1.00 94.94 267 HIS A CA 1
ATOM 2070 C C . HIS A 1 267 ? 18.230 -29.510 1.146 1.00 94.94 267 HIS A C 1
ATOM 2072 O O . HIS A 1 267 ? 18.976 -28.676 0.635 1.00 94.94 267 HIS A O 1
ATOM 2078 N N . LEU A 1 268 ? 16.980 -29.705 0.740 1.00 91.56 268 LEU A N 1
ATOM 2079 C CA . LEU A 1 268 ? 16.307 -28.916 -0.286 1.00 91.56 268 LEU A CA 1
ATOM 2080 C C . LEU A 1 268 ? 15.112 -28.217 0.364 1.00 91.56 268 LEU A C 1
ATOM 2082 O O . LEU A 1 268 ? 14.153 -28.886 0.742 1.00 91.56 268 LEU A O 1
ATOM 2086 N N . ASP A 1 269 ? 15.163 -26.892 0.494 1.00 89.62 269 ASP A N 1
ATOM 2087 C CA . ASP A 1 269 ? 14.090 -26.099 1.107 1.00 89.62 269 ASP A CA 1
ATOM 2088 C C . ASP A 1 269 ? 13.478 -25.129 0.100 1.00 89.62 269 ASP A C 1
ATOM 2090 O O . ASP A 1 269 ? 14.173 -24.321 -0.525 1.00 89.62 269 ASP A O 1
ATOM 2094 N N . MET A 1 270 ? 12.167 -25.255 -0.108 1.00 84.12 270 MET A N 1
ATOM 2095 C CA . MET A 1 270 ? 11.389 -24.466 -1.056 1.00 84.12 270 MET A CA 1
ATOM 2096 C C . MET A 1 270 ? 12.002 -24.463 -2.461 1.00 84.12 270 MET A C 1
ATOM 2098 O O . MET A 1 270 ? 11.822 -23.494 -3.185 1.00 84.12 270 MET A O 1
ATOM 2102 N N . CYS A 1 271 ? 12.745 -25.493 -2.879 1.00 81.88 271 CYS A N 1
ATOM 2103 C CA . CYS A 1 271 ? 13.351 -25.556 -4.212 1.00 81.88 271 CYS A CA 1
ATOM 2104 C C . CYS A 1 271 ? 12.291 -25.907 -5.264 1.00 81.88 271 CYS A C 1
ATOM 2106 O O . CYS A 1 271 ? 11.636 -26.939 -5.180 1.00 81.88 271 CYS A O 1
ATOM 2108 N N . VAL A 1 272 ? 12.124 -25.045 -6.265 1.00 78.12 272 VAL A N 1
ATOM 2109 C CA . VAL A 1 272 ? 11.096 -25.188 -7.307 1.00 78.12 272 VAL A CA 1
ATOM 2110 C C . VAL A 1 272 ? 11.659 -26.006 -8.459 1.00 78.12 272 VAL A C 1
ATOM 2112 O O . VAL A 1 272 ? 12.777 -25.746 -8.886 1.00 78.12 272 VAL A O 1
ATOM 2115 N N . GLY A 1 273 ? 10.877 -26.938 -9.005 1.00 75.31 273 GLY A N 1
ATOM 2116 C CA . GLY A 1 273 ? 11.232 -27.693 -10.213 1.00 75.31 273 GLY A CA 1
ATOM 2117 C C . GLY A 1 273 ? 12.110 -28.931 -9.993 1.00 75.31 273 GLY A C 1
ATOM 2118 O O . GLY A 1 273 ? 12.605 -29.505 -10.962 1.00 75.31 273 GLY A O 1
ATOM 2119 N N . VAL A 1 274 ? 12.284 -29.360 -8.738 1.00 79.50 274 VAL A N 1
ATOM 2120 C CA . VAL A 1 274 ? 12.847 -30.677 -8.392 1.00 79.50 274 VAL A CA 1
ATOM 2121 C C . VAL A 1 274 ? 11.843 -31.771 -8.775 1.00 79.50 274 VAL A C 1
ATOM 2123 O O . VAL A 1 274 ? 10.651 -31.614 -8.523 1.00 79.50 274 VAL A O 1
ATOM 2126 N N . ARG A 1 275 ? 12.306 -32.868 -9.386 1.00 80.75 275 ARG A N 1
ATOM 2127 C CA . ARG A 1 275 ? 11.449 -33.976 -9.851 1.00 80.75 275 ARG A CA 1
ATOM 2128 C C . ARG A 1 275 ? 11.938 -35.335 -9.367 1.00 80.75 275 ARG A C 1
ATOM 2130 O O . ARG A 1 275 ? 13.099 -35.473 -8.978 1.00 80.75 275 ARG A O 1
ATOM 2137 N N . ASP A 1 276 ? 11.096 -36.355 -9.538 1.00 84.88 276 ASP A N 1
ATOM 2138 C CA . ASP A 1 276 ? 11.450 -37.750 -9.250 1.00 84.88 276 ASP A CA 1
ATOM 2139 C C . ASP A 1 276 ? 12.764 -38.178 -9.899 1.00 84.88 276 ASP A C 1
ATOM 2141 O O . ASP A 1 276 ? 13.646 -38.698 -9.225 1.00 84.88 276 ASP A O 1
ATOM 2145 N N . CYS A 1 277 ? 12.979 -37.862 -11.178 1.00 82.88 277 CYS A N 1
ATOM 2146 C CA . CYS A 1 277 ? 14.224 -38.224 -11.856 1.00 82.88 277 CYS A CA 1
ATOM 2147 C C . CYS A 1 277 ? 15.487 -37.639 -11.193 1.00 82.88 277 CYS A C 1
ATOM 2149 O O . CYS A 1 277 ? 16.555 -38.239 -11.299 1.00 82.88 277 CYS A O 1
ATOM 2151 N N . ASP A 1 278 ? 15.390 -36.481 -10.529 1.00 82.88 278 ASP A N 1
ATOM 2152 C CA . ASP A 1 278 ? 16.525 -35.857 -9.846 1.00 82.88 278 ASP A CA 1
ATOM 2153 C C . ASP A 1 278 ? 16.872 -36.622 -8.559 1.00 82.88 278 ASP A C 1
ATOM 2155 O O . ASP A 1 278 ? 18.042 -36.936 -8.326 1.00 82.88 278 ASP A O 1
ATOM 2159 N N . ILE A 1 279 ? 15.858 -36.986 -7.767 1.00 87.81 279 ILE A N 1
ATOM 2160 C CA . ILE A 1 279 ? 16.024 -37.742 -6.516 1.00 87.81 279 ILE A CA 1
ATOM 2161 C C . ILE A 1 279 ? 16.361 -39.212 -6.784 1.00 87.81 279 ILE A C 1
ATOM 2163 O O . ILE A 1 279 ? 17.252 -39.756 -6.137 1.00 87.81 279 ILE A O 1
ATOM 2167 N N . ILE A 1 280 ? 15.739 -39.842 -7.783 1.00 88.75 280 ILE A N 1
ATOM 2168 C CA . ILE A 1 280 ? 16.067 -41.206 -8.221 1.00 88.75 280 ILE A CA 1
ATOM 2169 C C . ILE A 1 280 ? 17.536 -41.275 -8.641 1.00 88.75 280 ILE A C 1
ATOM 2171 O O . ILE A 1 280 ? 18.265 -42.177 -8.226 1.00 88.75 280 ILE A O 1
ATOM 2175 N N . ARG A 1 281 ? 18.005 -40.308 -9.442 1.00 86.25 281 ARG A N 1
ATOM 2176 C CA . ARG A 1 281 ? 19.396 -40.299 -9.901 1.00 86.25 281 ARG A CA 1
ATOM 2177 C C . ARG A 1 281 ? 20.376 -40.062 -8.757 1.00 86.25 281 ARG A C 1
ATOM 2179 O O . ARG A 1 281 ? 21.446 -40.668 -8.767 1.00 86.25 281 ARG A O 1
ATOM 2186 N N . LEU A 1 282 ? 20.022 -39.217 -7.789 1.00 87.12 282 LEU A N 1
ATOM 2187 C CA . LEU A 1 282 ? 20.779 -39.065 -6.546 1.00 87.12 282 LEU A CA 1
ATOM 2188 C C . LEU A 1 282 ? 20.871 -40.398 -5.801 1.00 87.12 282 LEU A C 1
ATOM 2190 O O . LEU A 1 282 ? 21.972 -40.860 -5.520 1.00 87.12 282 LEU A O 1
ATOM 2194 N N . ALA A 1 283 ? 19.734 -41.047 -5.548 1.00 88.81 283 ALA A N 1
ATOM 2195 C CA . ALA A 1 283 ? 19.677 -42.290 -4.788 1.00 88.81 283 ALA A CA 1
ATOM 2196 C C . ALA A 1 283 ? 20.537 -43.389 -5.431 1.00 88.81 283 ALA A C 1
ATOM 2198 O O . ALA A 1 283 ? 21.324 -44.037 -4.751 1.00 88.81 283 ALA A O 1
ATOM 2199 N N . GLN A 1 284 ? 20.476 -43.527 -6.759 1.00 88.38 284 GLN A N 1
ATOM 2200 C CA . GLN A 1 284 ? 21.284 -44.490 -7.518 1.00 88.38 284 GLN A CA 1
ATOM 2201 C C . GLN A 1 284 ? 22.803 -44.264 -7.420 1.00 88.38 284 GLN A C 1
ATOM 2203 O O . GLN A 1 284 ? 23.565 -45.193 -7.676 1.00 88.38 284 GLN A O 1
ATOM 2208 N N . ASN A 1 285 ? 23.262 -43.043 -7.125 1.00 85.19 285 ASN A N 1
ATOM 2209 C CA . ASN A 1 285 ? 24.689 -42.696 -7.132 1.00 85.19 285 ASN A CA 1
ATOM 2210 C C . ASN A 1 285 ? 25.261 -42.398 -5.738 1.00 85.19 285 ASN A C 1
ATOM 2212 O O . ASN A 1 285 ? 26.481 -42.367 -5.598 1.00 85.19 285 ASN A O 1
ATOM 2216 N N . SER A 1 286 ? 24.418 -42.204 -4.722 1.00 84.56 286 SER A N 1
ATOM 2217 C CA . SER A 1 286 ? 24.812 -41.792 -3.370 1.00 84.56 286 SER A CA 1
ATOM 2218 C C . SER A 1 286 ? 24.423 -42.838 -2.318 1.00 84.56 286 SER A C 1
ATOM 2220 O O . SER A 1 286 ? 23.646 -42.559 -1.408 1.00 84.56 286 SER A O 1
ATOM 2222 N N . SER A 1 287 ? 24.991 -44.044 -2.391 1.00 86.75 287 SER A N 1
ATOM 2223 C CA . SER A 1 287 ? 24.711 -45.111 -1.411 1.00 86.75 287 SER A CA 1
ATOM 2224 C C . SER A 1 287 ? 25.146 -44.766 0.024 1.00 86.75 287 SER A C 1
ATOM 2226 O O . SER A 1 287 ? 24.701 -45.404 0.976 1.00 86.75 287 SER A O 1
ATOM 2228 N N . SER A 1 288 ? 26.010 -43.757 0.188 1.00 90.12 288 SER A N 1
ATOM 2229 C CA . SER A 1 288 ? 26.462 -43.206 1.472 1.00 90.12 288 SER A CA 1
ATOM 2230 C C . SER A 1 288 ? 25.469 -42.243 2.132 1.00 90.12 288 SER A C 1
ATOM 2232 O O . SER A 1 288 ? 25.781 -41.693 3.188 1.00 90.12 288 SER A O 1
ATOM 2234 N N . LEU A 1 289 ? 24.308 -41.978 1.521 1.00 93.44 289 LEU A N 1
ATOM 2235 C CA . LEU A 1 289 ? 23.361 -40.984 2.020 1.00 93.44 289 LEU A CA 1
ATOM 2236 C C . LEU A 1 289 ? 22.817 -41.382 3.399 1.00 93.44 289 LEU A C 1
ATOM 2238 O O . LEU A 1 289 ? 22.171 -42.416 3.547 1.00 93.44 289 LEU A O 1
ATOM 2242 N N . ARG A 1 290 ? 23.048 -40.522 4.397 1.00 95.31 290 ARG A N 1
ATOM 2243 C CA . ARG A 1 290 ? 22.599 -40.692 5.788 1.00 95.31 290 ARG A CA 1
ATOM 2244 C C . ARG A 1 290 ? 21.443 -39.777 6.163 1.00 95.31 290 ARG A C 1
ATOM 2246 O O . ARG A 1 290 ? 20.680 -40.110 7.065 1.00 95.31 290 ARG A O 1
ATOM 2253 N N . SER A 1 291 ? 21.309 -38.625 5.504 1.00 96.38 291 SER A N 1
ATOM 2254 C CA . SER A 1 291 ? 20.272 -37.640 5.812 1.00 96.38 291 SER A CA 1
ATOM 2255 C C . SER A 1 291 ? 19.668 -37.011 4.562 1.00 96.38 291 SER A C 1
ATOM 2257 O O . SER A 1 291 ? 20.391 -36.461 3.729 1.00 96.38 291 SER A O 1
ATOM 2259 N N . ILE A 1 292 ? 18.338 -36.979 4.501 1.00 94.88 292 ILE A N 1
ATOM 2260 C CA . ILE A 1 292 ? 17.567 -36.264 3.480 1.00 94.88 292 ILE A CA 1
ATOM 2261 C C . ILE A 1 292 ? 16.548 -35.335 4.142 1.00 94.88 292 ILE A C 1
ATOM 2263 O O . ILE A 1 292 ? 15.820 -35.731 5.049 1.00 94.88 292 ILE A O 1
ATOM 2267 N N . SER A 1 293 ? 16.516 -34.077 3.711 1.00 94.81 293 SER A N 1
ATOM 2268 C CA . SER A 1 293 ? 15.536 -33.087 4.153 1.00 94.81 293 SER A CA 1
ATOM 2269 C C . SER A 1 293 ? 14.932 -32.389 2.943 1.00 94.81 293 SER A C 1
ATOM 2271 O O . SER A 1 293 ? 15.661 -31.782 2.160 1.00 94.81 293 SER A O 1
ATOM 2273 N N . LEU A 1 294 ? 13.616 -32.496 2.785 1.00 91.25 294 LEU A N 1
ATOM 2274 C CA . LEU A 1 294 ? 12.860 -31.959 1.660 1.00 91.25 294 LEU A CA 1
ATOM 2275 C C . LEU A 1 294 ? 11.717 -31.103 2.199 1.00 91.25 294 LEU A C 1
ATOM 2277 O O . LEU A 1 294 ? 10.807 -31.629 2.835 1.00 91.25 294 LEU A O 1
ATOM 2281 N N . ARG A 1 295 ? 11.749 -29.800 1.922 1.00 87.94 295 ARG A N 1
ATOM 2282 C CA . ARG A 1 295 ? 10.601 -28.911 2.097 1.00 87.94 295 ARG A CA 1
ATOM 2283 C C . ARG A 1 295 ? 10.061 -28.517 0.732 1.00 87.94 295 ARG A C 1
ATOM 2285 O O . ARG A 1 295 ? 10.681 -27.733 0.010 1.00 87.94 295 ARG A O 1
ATOM 2292 N N . VAL A 1 296 ? 8.943 -29.129 0.362 1.00 80.94 296 VAL A N 1
ATOM 2293 C CA . VAL A 1 296 ? 8.364 -29.053 -0.980 1.00 80.94 296 VAL A CA 1
ATOM 2294 C C . VAL A 1 296 ? 7.466 -27.810 -1.073 1.00 80.94 296 VAL A C 1
ATOM 2296 O O . VAL A 1 296 ? 6.577 -27.648 -0.230 1.00 80.94 296 VAL A O 1
ATOM 2299 N N . PRO A 1 297 ? 7.699 -26.907 -2.048 1.00 74.94 297 PRO A N 1
ATOM 2300 C CA . PRO A 1 297 ? 6.827 -25.760 -2.279 1.00 74.94 297 PRO A CA 1
ATOM 2301 C C . PRO A 1 297 ? 5.492 -26.212 -2.882 1.00 74.94 297 PRO A C 1
ATOM 2303 O O . PRO A 1 297 ? 5.440 -27.211 -3.595 1.00 74.94 297 PRO A O 1
ATOM 2306 N N . SER A 1 298 ? 4.424 -25.457 -2.656 1.00 67.00 298 SER A N 1
ATOM 2307 C CA . SER A 1 298 ? 3.126 -25.743 -3.254 1.00 67.00 298 SER A CA 1
ATOM 2308 C C . SER A 1 298 ? 3.068 -25.429 -4.746 1.00 67.00 298 SER A C 1
ATOM 2310 O O . SER A 1 298 ? 3.655 -24.453 -5.236 1.00 67.00 298 SER A O 1
ATOM 2312 N N . ASP A 1 299 ? 2.291 -26.246 -5.461 1.00 54.97 299 ASP A N 1
ATOM 2313 C CA . ASP A 1 299 ? 2.049 -26.139 -6.905 1.00 54.97 299 ASP A CA 1
ATOM 2314 C C . ASP A 1 299 ? 1.430 -24.780 -7.313 1.00 54.97 299 ASP A C 1
ATOM 2316 O O . ASP A 1 299 ? 1.509 -24.383 -8.474 1.00 54.97 299 ASP A O 1
ATOM 2320 N N . PHE A 1 300 ? 0.863 -24.020 -6.368 1.00 49.12 300 PHE A N 1
ATOM 2321 C CA . PHE A 1 300 ? 0.231 -22.715 -6.609 1.00 49.12 300 PHE A CA 1
ATOM 2322 C C . PHE A 1 300 ? 1.220 -21.547 -6.744 1.00 49.12 300 PHE A C 1
ATOM 2324 O O . PHE A 1 300 ? 0.828 -20.440 -7.114 1.00 49.12 300 PHE A O 1
ATOM 2331 N N . SER A 1 301 ? 2.505 -21.765 -6.457 1.00 47.88 301 SER A N 1
ATOM 2332 C CA . SER A 1 301 ? 3.488 -20.681 -6.364 1.00 47.88 301 SER A CA 1
ATOM 2333 C C . SER A 1 301 ? 4.019 -20.155 -7.710 1.00 47.88 301 SER A C 1
ATOM 2335 O O . SER A 1 301 ? 4.664 -19.106 -7.713 1.00 47.88 301 SER A O 1
ATOM 2337 N N . LEU A 1 302 ? 3.740 -20.806 -8.857 1.00 52.16 302 LEU A N 1
ATOM 2338 C CA . LEU A 1 302 ? 4.273 -20.400 -10.174 1.00 52.16 302 LEU A CA 1
ATOM 2339 C C . LEU A 1 302 ? 3.306 -20.596 -11.365 1.00 52.16 302 LEU A C 1
ATOM 2341 O O . LEU A 1 302 ? 3.107 -21.722 -11.822 1.00 52.16 302 LEU A O 1
ATOM 2345 N N . PRO A 1 303 ? 2.851 -19.504 -12.014 1.00 43.78 303 PRO A N 1
ATOM 2346 C CA . PRO A 1 303 ? 2.100 -19.555 -13.276 1.00 43.78 303 PRO A CA 1
ATOM 2347 C C . PRO A 1 303 ? 2.885 -20.165 -14.456 1.00 43.78 303 PRO A C 1
ATOM 2349 O O . PRO A 1 303 ? 2.303 -20.667 -15.411 1.00 43.78 303 PRO A O 1
ATOM 2352 N N . LEU A 1 304 ? 4.223 -20.144 -14.412 1.00 48.03 304 LEU A N 1
ATOM 2353 C CA . LEU A 1 304 ? 5.090 -20.597 -15.514 1.00 48.03 304 LEU A CA 1
ATOM 2354 C C . LEU A 1 304 ? 5.203 -22.127 -15.650 1.00 48.03 304 LEU A C 1
ATOM 2356 O O . LEU A 1 304 ? 5.802 -22.606 -16.612 1.00 48.03 304 LEU A O 1
ATOM 2360 N N . LEU A 1 305 ? 4.647 -22.891 -14.706 1.00 50.38 305 LEU A N 1
ATOM 2361 C CA . LEU A 1 305 ? 4.720 -24.358 -14.674 1.00 50.38 305 LEU A CA 1
ATOM 2362 C C . LEU A 1 305 ? 3.351 -25.032 -14.887 1.00 50.38 305 LEU A C 1
ATOM 2364 O O . LEU A 1 305 ? 3.266 -26.256 -14.861 1.00 50.38 305 LEU A O 1
ATOM 2368 N N . LEU A 1 306 ? 2.304 -24.250 -15.192 1.00 45.66 306 LEU A N 1
ATOM 2369 C CA . LEU A 1 306 ? 0.914 -24.705 -15.377 1.00 45.66 306 LEU A CA 1
ATOM 2370 C C . LEU A 1 306 ? 0.739 -25.837 -16.409 1.00 45.66 306 LEU A C 1
ATOM 2372 O O . LEU A 1 306 ? -0.215 -26.602 -16.317 1.00 45.66 306 LEU A O 1
ATOM 2376 N N . ASN A 1 307 ? 1.669 -25.984 -17.359 1.00 45.16 307 ASN A N 1
ATOM 2377 C CA . ASN A 1 307 ? 1.598 -26.999 -18.416 1.00 45.16 307 ASN A CA 1
ATOM 2378 C C . ASN A 1 307 ? 2.427 -28.265 -18.141 1.00 45.16 307 ASN A C 1
ATOM 2380 O O . ASN A 1 307 ? 2.524 -29.128 -19.014 1.00 45.16 307 ASN A O 1
ATOM 2384 N N . ASN A 1 308 ? 3.063 -28.392 -16.974 1.00 51.38 308 ASN A N 1
ATOM 2385 C CA . ASN A 1 308 ? 3.817 -29.591 -16.621 1.00 51.38 308 ASN A CA 1
ATOM 2386 C C . ASN A 1 308 ? 3.782 -29.776 -15.095 1.00 51.38 308 ASN A C 1
ATOM 2388 O O . ASN A 1 308 ? 4.514 -29.067 -14.405 1.00 51.38 308 ASN A O 1
ATOM 2392 N N . PRO A 1 309 ? 2.931 -30.664 -14.544 1.00 53.44 309 PRO A N 1
ATOM 2393 C CA . PRO A 1 309 ? 2.881 -30.899 -13.107 1.00 53.44 309 PRO A CA 1
ATOM 2394 C C . PRO A 1 309 ? 4.193 -31.566 -12.676 1.00 53.44 309 PRO A C 1
ATOM 2396 O O . PRO A 1 309 ? 4.380 -32.775 -12.792 1.00 53.44 309 PRO A O 1
ATOM 2399 N N . LEU A 1 310 ? 5.141 -30.747 -12.236 1.00 55.94 310 LEU A N 1
ATOM 2400 C CA . LEU A 1 310 ? 6.452 -31.165 -11.761 1.00 55.94 310 LEU A CA 1
ATOM 2401 C C . LEU A 1 310 ? 6.278 -31.752 -10.366 1.00 55.94 310 LEU A C 1
ATOM 2403 O O . LEU A 1 310 ? 6.165 -31.005 -9.402 1.00 55.94 310 LEU A O 1
ATOM 2407 N N . ARG A 1 311 ? 6.209 -33.080 -10.266 1.00 69.62 311 ARG A N 1
ATOM 2408 C CA . ARG A 1 311 ? 5.871 -33.756 -9.010 1.00 69.62 311 ARG A CA 1
ATOM 2409 C C . ARG A 1 311 ? 7.045 -34.578 -8.487 1.00 69.62 311 ARG A C 1
ATOM 2411 O O . ARG A 1 311 ? 7.719 -35.274 -9.247 1.00 69.62 311 ARG A O 1
ATOM 2418 N N . LEU A 1 312 ? 7.297 -34.441 -7.188 1.00 80.44 312 LEU A N 1
ATOM 2419 C CA . LEU A 1 312 ? 7.974 -35.451 -6.384 1.00 80.44 312 LEU A CA 1
ATOM 2420 C C . LEU A 1 312 ? 6.892 -36.404 -5.892 1.00 80.44 312 LEU A C 1
ATOM 2422 O O . LEU A 1 312 ? 5.964 -35.958 -5.224 1.00 80.44 312 LEU A O 1
ATOM 2426 N N . THR A 1 313 ? 7.002 -37.678 -6.235 1.00 85.44 313 THR A N 1
ATOM 2427 C CA . THR A 1 313 ? 6.033 -38.713 -5.882 1.00 85.44 313 THR A CA 1
ATOM 2428 C C . THR A 1 313 ? 6.677 -39.808 -5.040 1.00 85.44 313 THR A C 1
ATOM 2430 O O . THR A 1 313 ? 7.871 -39.770 -4.722 1.00 85.44 313 THR A O 1
ATOM 2433 N N . ASP A 1 314 ? 5.899 -40.830 -4.688 1.00 87.88 314 ASP A N 1
ATOM 2434 C CA . ASP A 1 314 ? 6.415 -42.020 -4.011 1.00 87.88 314 ASP A CA 1
ATOM 2435 C C . ASP A 1 314 ? 7.557 -42.700 -4.788 1.00 87.88 314 ASP A C 1
ATOM 2437 O O . ASP A 1 314 ? 8.372 -43.380 -4.169 1.00 87.88 314 ASP A O 1
ATOM 2441 N N . GLU A 1 315 ? 7.687 -42.492 -6.106 1.00 89.31 315 GLU A N 1
ATOM 2442 C CA . GLU A 1 315 ? 8.831 -42.991 -6.883 1.00 89.31 315 GLU A CA 1
ATOM 2443 C C . GLU A 1 315 ? 10.175 -42.491 -6.330 1.00 89.31 315 GLU A C 1
ATOM 2445 O O . GLU A 1 315 ? 11.112 -43.282 -6.187 1.00 89.31 315 GLU A O 1
ATOM 2450 N N . SER A 1 316 ? 10.263 -41.212 -5.940 1.00 90.12 316 SER A N 1
ATOM 2451 C CA . SER A 1 316 ? 11.444 -40.654 -5.268 1.00 90.12 316 SER A CA 1
ATOM 2452 C C . SER A 1 316 ? 11.763 -41.378 -3.967 1.00 90.12 316 SER A C 1
ATOM 2454 O O . SER A 1 316 ? 12.906 -41.783 -3.743 1.00 90.12 316 SER A O 1
ATOM 2456 N N . LEU A 1 317 ? 10.760 -41.523 -3.094 1.00 90.44 317 LEU A N 1
ATOM 2457 C CA . LEU A 1 317 ? 10.942 -42.131 -1.775 1.00 90.44 317 LEU A CA 1
ATOM 2458 C C . LEU A 1 317 ? 11.323 -43.605 -1.912 1.00 90.44 317 LEU A C 1
ATOM 2460 O O . LEU A 1 317 ? 12.238 -44.063 -1.235 1.00 90.44 317 LEU A O 1
ATOM 2464 N N . ASN A 1 318 ? 10.692 -44.321 -2.842 1.00 91.62 318 ASN A N 1
ATOM 2465 C CA . ASN A 1 318 ? 10.984 -45.720 -3.135 1.00 91.62 318 ASN A CA 1
ATOM 2466 C C . ASN A 1 318 ? 12.413 -45.906 -3.653 1.00 91.62 318 ASN A C 1
ATOM 2468 O O . ASN A 1 318 ? 13.109 -46.820 -3.213 1.00 91.62 318 ASN A O 1
ATOM 2472 N N . ALA A 1 319 ? 12.884 -45.033 -4.545 1.00 92.06 319 ALA A N 1
ATOM 2473 C CA . ALA A 1 319 ? 14.256 -45.100 -5.032 1.00 92.06 319 ALA A CA 1
ATOM 2474 C C . ALA A 1 319 ? 15.276 -44.818 -3.924 1.00 92.06 319 ALA A C 1
ATOM 2476 O O . ALA A 1 319 ? 16.276 -45.531 -3.830 1.00 92.06 319 ALA A O 1
ATOM 2477 N N . VAL A 1 320 ? 15.018 -43.828 -3.063 1.00 92.06 320 VAL A N 1
ATOM 2478 C CA . VAL A 1 320 ? 15.852 -43.560 -1.880 1.00 92.06 320 VAL A CA 1
ATOM 2479 C C . VAL A 1 320 ? 15.866 -44.772 -0.949 1.00 92.06 320 VAL A C 1
ATOM 2481 O O . VAL A 1 320 ? 16.941 -45.223 -0.564 1.00 92.06 320 VAL A O 1
ATOM 2484 N N . ALA A 1 321 ? 14.702 -45.354 -0.658 1.00 91.75 321 ALA A N 1
ATOM 2485 C CA . ALA A 1 321 ? 14.575 -46.523 0.207 1.00 91.75 321 ALA A CA 1
ATOM 2486 C C . ALA A 1 321 ? 15.369 -47.736 -0.312 1.00 91.75 321 ALA A C 1
ATOM 2488 O O . ALA A 1 321 ? 16.003 -48.448 0.460 1.00 91.75 321 ALA A O 1
ATOM 2489 N N . GLN A 1 322 ? 15.361 -47.959 -1.630 1.00 92.69 322 GLN A N 1
ATOM 2490 C CA . GLN A 1 322 ? 16.034 -49.097 -2.262 1.00 92.69 322 GLN A CA 1
ATOM 2491 C C . GLN A 1 322 ? 17.549 -48.918 -2.412 1.00 92.69 322 GLN A C 1
ATOM 2493 O O . GLN A 1 322 ? 18.282 -49.902 -2.359 1.00 92.69 322 GLN A O 1
ATOM 2498 N N . ASN A 1 323 ? 18.026 -47.690 -2.641 1.00 92.00 323 ASN A N 1
ATOM 2499 C CA . ASN A 1 323 ? 19.423 -47.445 -3.024 1.00 92.00 323 ASN A CA 1
ATOM 2500 C C . ASN A 1 323 ? 20.274 -46.813 -1.905 1.00 92.00 323 ASN A C 1
ATOM 2502 O O . ASN A 1 323 ? 21.501 -46.814 -2.011 1.00 92.00 323 ASN A O 1
ATOM 2506 N N . CYS A 1 324 ? 19.662 -46.317 -0.823 1.00 92.00 324 CYS A N 1
ATOM 2507 C CA . CYS A 1 324 ? 20.353 -45.658 0.291 1.00 92.00 324 CYS A CA 1
ATOM 2508 C C . CYS A 1 324 ? 20.195 -46.452 1.606 1.00 92.00 324 CYS A C 1
ATOM 2510 O O . CYS A 1 324 ? 19.466 -46.027 2.505 1.00 92.00 324 CYS A O 1
ATOM 2512 N N . PRO A 1 325 ? 20.890 -47.593 1.774 1.00 89.50 325 PRO A N 1
ATOM 2513 C CA . PRO A 1 325 ? 20.724 -48.458 2.948 1.00 89.50 325 PRO A CA 1
ATOM 2514 C C . PRO A 1 325 ? 21.252 -47.837 4.252 1.00 89.50 325 PRO A C 1
ATOM 2516 O O . PRO A 1 325 ? 20.942 -48.325 5.333 1.00 89.50 325 PRO A O 1
ATOM 2519 N N . MET A 1 326 ? 22.059 -46.773 4.166 1.00 91.50 326 MET A N 1
ATOM 2520 C CA . MET A 1 326 ? 22.627 -46.065 5.320 1.00 91.50 326 MET A CA 1
ATOM 2521 C C . MET A 1 326 ? 21.775 -44.872 5.780 1.00 91.50 326 MET A C 1
ATOM 2523 O O . MET A 1 326 ? 22.240 -44.069 6.589 1.00 91.50 326 MET A O 1
ATOM 2527 N N . LEU A 1 327 ? 20.558 -44.717 5.250 1.00 94.44 327 LEU A N 1
ATOM 2528 C CA . LEU A 1 327 ? 19.709 -43.575 5.558 1.00 94.44 327 LEU A CA 1
ATOM 2529 C C . LEU A 1 327 ? 19.207 -43.644 7.007 1.00 94.44 327 LEU A C 1
ATOM 2531 O O . LEU A 1 327 ? 18.426 -44.522 7.364 1.00 94.44 327 LEU A O 1
ATOM 2535 N N . GLU A 1 328 ? 19.644 -42.687 7.826 1.00 94.75 328 GLU A N 1
ATOM 2536 C CA . GLU A 1 328 ? 19.346 -42.610 9.261 1.00 94.75 328 GLU A CA 1
ATOM 2537 C C . GLU A 1 328 ? 18.397 -41.452 9.606 1.00 94.75 328 GLU A C 1
ATOM 2539 O O . GLU A 1 328 ? 17.737 -41.495 10.641 1.00 94.75 328 GLU A O 1
ATOM 2544 N N . SER A 1 329 ? 18.322 -40.399 8.784 1.00 96.00 329 SER A N 1
ATOM 2545 C CA . SER A 1 329 ? 17.552 -39.187 9.088 1.00 96.00 329 SER A CA 1
ATOM 2546 C C . SER A 1 329 ? 16.724 -38.712 7.897 1.00 96.00 329 SER A C 1
ATOM 2548 O O . SER A 1 329 ? 17.267 -38.391 6.839 1.00 96.00 329 SER A O 1
ATOM 2550 N N . VAL A 1 330 ? 15.413 -38.583 8.088 1.00 95.44 330 VAL A N 1
ATOM 2551 C CA . VAL A 1 330 ? 14.471 -38.084 7.077 1.00 95.44 330 VAL A CA 1
ATOM 2552 C C . VAL A 1 330 ? 13.681 -36.912 7.648 1.00 95.44 330 VAL A C 1
ATOM 2554 O O . VAL A 1 330 ? 13.116 -37.012 8.734 1.00 95.44 330 VAL A O 1
ATOM 2557 N N . HIS A 1 331 ? 13.625 -35.804 6.909 1.00 94.81 331 HIS A N 1
ATOM 2558 C CA . HIS A 1 331 ? 12.743 -34.675 7.201 1.00 94.81 331 HIS A CA 1
ATOM 2559 C C . HIS A 1 331 ? 11.922 -34.321 5.959 1.00 94.81 331 HIS A C 1
ATOM 2561 O O . HIS A 1 331 ? 12.491 -33.927 4.943 1.00 94.81 331 HIS A O 1
ATOM 2567 N N . LEU A 1 332 ? 10.600 -34.441 6.044 1.00 91.38 332 LEU A N 1
ATOM 2568 C CA . LEU A 1 332 ? 9.665 -34.052 4.988 1.00 91.38 332 LEU A CA 1
ATOM 2569 C C . LEU A 1 332 ? 8.780 -32.906 5.486 1.00 91.38 332 LEU A C 1
ATOM 2571 O O . LEU A 1 332 ? 8.190 -33.009 6.558 1.00 91.38 332 LEU A O 1
ATOM 2575 N N . SER A 1 333 ? 8.701 -31.824 4.713 1.00 88.25 333 SER A N 1
ATOM 2576 C CA . SER A 1 333 ? 7.898 -30.637 5.018 1.00 88.25 333 SER A CA 1
ATOM 2577 C C . SER A 1 333 ? 7.146 -30.150 3.774 1.00 88.25 333 SER A C 1
ATOM 2579 O O . SER A 1 333 ? 7.679 -30.221 2.664 1.00 88.25 333 SER A O 1
ATOM 2581 N N . PHE A 1 334 ? 5.931 -29.628 3.940 1.00 83.31 334 PHE A N 1
ATOM 2582 C CA . PHE A 1 334 ? 5.138 -29.011 2.866 1.00 83.31 334 PHE A CA 1
ATOM 2583 C C . PHE A 1 334 ? 4.837 -27.537 3.180 1.00 83.31 334 PHE A C 1
ATOM 2585 O O . PHE A 1 334 ? 4.666 -27.165 4.341 1.00 83.31 334 PHE A O 1
ATOM 2592 N N . SER A 1 335 ? 4.828 -26.666 2.162 1.00 69.69 335 SER A N 1
ATOM 2593 C CA . SER A 1 335 ? 4.767 -25.209 2.376 1.00 69.69 335 SER A CA 1
ATOM 2594 C C . SER A 1 335 ? 3.393 -24.641 2.735 1.00 69.69 335 SER A C 1
ATOM 2596 O O . SER A 1 335 ? 3.351 -23.581 3.363 1.00 69.69 335 SER A O 1
ATOM 2598 N N . ASP A 1 336 ? 2.300 -25.310 2.358 1.00 63.41 336 ASP A N 1
ATOM 2599 C CA . ASP A 1 336 ? 0.945 -24.754 2.451 1.00 63.41 336 ASP A CA 1
ATOM 2600 C C . ASP A 1 336 ? 0.100 -25.461 3.517 1.00 63.41 336 ASP A C 1
ATOM 2602 O O . ASP A 1 336 ? 0.195 -26.670 3.721 1.00 63.41 336 ASP A O 1
ATOM 2606 N N . GLY A 1 337 ? -0.724 -24.668 4.211 1.00 46.75 337 GLY A N 1
ATOM 2607 C CA . GLY A 1 337 ? -1.629 -25.111 5.276 1.00 46.75 337 GLY A CA 1
ATOM 2608 C C . GLY A 1 337 ? -3.107 -25.172 4.880 1.00 46.75 337 GLY A C 1
ATOM 2609 O O . GLY A 1 337 ? -3.941 -25.397 5.754 1.00 46.75 337 GLY A O 1
ATOM 2610 N N . GLU A 1 338 ? -3.444 -24.957 3.605 1.00 45.41 338 GLU A N 1
ATOM 2611 C CA . GLU A 1 338 ? -4.810 -25.085 3.088 1.00 45.41 338 GLU A CA 1
ATOM 2612 C C . GLU A 1 338 ? -4.885 -26.259 2.102 1.00 45.41 338 GLU A C 1
ATOM 2614 O O . GLU A 1 338 ? -4.283 -26.218 1.034 1.00 45.41 338 GLU A O 1
ATOM 2619 N N . PHE A 1 339 ? -5.651 -27.286 2.487 1.00 42.03 339 PHE A N 1
ATOM 2620 C CA . PHE A 1 339 ? -5.910 -28.548 1.781 1.00 42.03 339 PHE A CA 1
ATOM 2621 C C . PHE A 1 339 ? -4.705 -29.496 1.583 1.00 42.03 339 PHE A C 1
ATOM 2623 O O . PHE A 1 339 ? -3.609 -29.070 1.225 1.00 42.03 339 PHE A O 1
ATOM 2630 N N . PRO A 1 340 ? -4.885 -30.820 1.781 1.00 44.44 340 PRO A N 1
ATOM 2631 C CA . PRO A 1 340 ? -3.823 -31.784 1.529 1.00 44.44 340 PRO A CA 1
ATOM 2632 C C . PRO A 1 340 ? -3.440 -31.727 0.048 1.00 44.44 340 PRO A C 1
ATOM 2634 O O . PRO A 1 340 ? -4.287 -31.911 -0.830 1.00 44.44 340 PRO A O 1
ATOM 2637 N N . SER A 1 341 ? -2.159 -31.504 -0.258 1.00 47.75 341 SER A N 1
ATOM 2638 C CA . SER A 1 341 ? -1.657 -31.754 -1.605 1.00 47.75 341 SER A CA 1
ATOM 2639 C C . SER A 1 341 ? -1.769 -33.260 -1.859 1.00 47.75 341 SER A C 1
ATOM 2641 O O . SER A 1 341 ? -0.874 -34.024 -1.497 1.00 47.75 341 SER A O 1
ATOM 2643 N N . PHE A 1 342 ? -2.867 -33.707 -2.469 1.00 49.66 342 PHE A N 1
ATOM 2644 C CA . PHE A 1 342 ? -3.115 -35.103 -2.862 1.00 49.66 342 PHE A CA 1
ATOM 2645 C C . PHE A 1 342 ? -2.057 -35.676 -3.837 1.00 49.66 342 PHE A C 1
ATOM 2647 O O . PHE A 1 342 ? -2.215 -36.783 -4.341 1.00 49.66 342 PHE A O 1
ATOM 2654 N N . SER A 1 343 ? -1.002 -34.924 -4.159 1.00 53.97 343 SER A N 1
ATOM 2655 C CA . SER A 1 343 ? -0.171 -35.110 -5.346 1.00 53.97 343 SER A CA 1
ATOM 2656 C C . SER A 1 343 ? 1.337 -35.252 -5.106 1.00 53.97 343 SER A C 1
ATOM 2658 O O . SER A 1 343 ? 2.040 -35.418 -6.101 1.00 53.97 343 SER A O 1
ATOM 2660 N N . SER A 1 344 ? 1.841 -35.190 -3.861 1.00 68.25 344 SER A N 1
ATOM 2661 C CA . SER A 1 344 ? 3.281 -35.375 -3.575 1.00 68.25 344 SER A CA 1
ATOM 2662 C C . SER A 1 344 ? 3.595 -36.759 -2.986 1.00 68.25 344 SER A C 1
ATOM 2664 O O . SER A 1 344 ? 3.671 -37.730 -3.730 1.00 68.25 344 SER A O 1
ATOM 2666 N N . PHE A 1 345 ? 3.727 -36.897 -1.662 1.00 80.25 345 PHE A N 1
ATOM 2667 C CA . PHE A 1 345 ? 4.036 -38.181 -1.019 1.00 80.25 345 PHE A CA 1
ATOM 2668 C C . PHE A 1 345 ? 2.810 -38.774 -0.328 1.00 80.25 345 PHE A C 1
ATOM 2670 O O . PHE A 1 345 ? 2.143 -38.108 0.474 1.00 80.25 345 PHE A O 1
ATOM 2677 N N . THR A 1 346 ? 2.524 -40.042 -0.608 1.00 83.56 346 THR A N 1
ATOM 2678 C CA . THR A 1 346 ? 1.463 -40.775 0.082 1.00 83.56 346 THR A CA 1
ATOM 2679 C C . THR A 1 346 ? 2.003 -41.438 1.346 1.00 83.56 346 THR A C 1
ATOM 2681 O O . THR A 1 346 ? 3.215 -41.574 1.543 1.00 83.56 346 THR A O 1
ATOM 2684 N N . LEU A 1 347 ? 1.090 -41.909 2.201 1.00 85.31 347 LEU A N 1
ATOM 2685 C CA . LEU A 1 347 ? 1.457 -42.733 3.346 1.00 85.31 347 LEU A CA 1
ATOM 2686 C C . LEU A 1 347 ? 2.291 -43.949 2.909 1.00 85.31 347 LEU A C 1
ATOM 2688 O O . LEU A 1 347 ? 3.297 -44.252 3.540 1.00 85.31 347 LEU A O 1
ATOM 2692 N N . ALA A 1 348 ? 1.934 -44.607 1.800 1.00 85.44 348 ALA A N 1
ATOM 2693 C CA . ALA A 1 348 ? 2.632 -45.800 1.325 1.00 85.44 348 ALA A CA 1
ATOM 2694 C C . ALA A 1 348 ? 4.117 -45.534 1.020 1.00 85.44 348 ALA A C 1
ATOM 2696 O O . ALA A 1 348 ? 4.967 -46.338 1.409 1.00 85.44 348 ALA A O 1
ATOM 2697 N N . GLY A 1 349 ? 4.440 -44.397 0.394 1.00 86.75 349 GLY A N 1
ATOM 2698 C CA . GLY A 1 349 ? 5.824 -43.993 0.132 1.00 86.75 349 GLY A CA 1
ATOM 2699 C C . GLY A 1 349 ? 6.627 -43.763 1.416 1.00 86.75 349 GLY A C 1
ATOM 2700 O O . GLY A 1 349 ? 7.744 -44.267 1.550 1.00 86.75 349 GLY A O 1
ATOM 2701 N N . VAL A 1 350 ? 6.041 -43.068 2.398 1.00 86.56 350 VAL A N 1
ATOM 2702 C CA . VAL A 1 350 ? 6.674 -42.840 3.713 1.00 86.56 350 VAL A CA 1
ATOM 2703 C C . VAL A 1 350 ? 6.882 -44.161 4.461 1.00 86.56 350 VAL A C 1
ATOM 2705 O O . VAL A 1 350 ? 7.959 -44.405 5.005 1.00 86.56 350 VAL A O 1
ATOM 2708 N N . LEU A 1 351 ? 5.890 -45.056 4.440 1.00 85.69 351 LEU A N 1
ATOM 2709 C CA . LEU A 1 351 ? 5.989 -46.375 5.067 1.00 85.69 351 LEU A CA 1
ATOM 2710 C C . LEU A 1 351 ? 7.078 -47.243 4.443 1.00 85.69 351 LEU A C 1
ATOM 2712 O O . LEU A 1 351 ? 7.734 -48.005 5.152 1.00 85.69 351 LEU A O 1
ATOM 2716 N N . ASN A 1 352 ? 7.295 -47.135 3.133 1.00 87.69 352 ASN A N 1
ATOM 2717 C CA . ASN A 1 352 ? 8.333 -47.911 2.471 1.00 87.69 352 ASN A CA 1
ATOM 2718 C C . ASN A 1 352 ? 9.743 -47.491 2.925 1.00 87.69 352 ASN A C 1
ATOM 2720 O O . ASN A 1 352 ? 10.589 -48.351 3.163 1.00 87.69 352 ASN A O 1
ATOM 2724 N N . LEU A 1 353 ? 9.973 -46.190 3.145 1.00 86.94 353 LEU A N 1
ATOM 2725 C CA . LEU A 1 353 ? 11.220 -45.693 3.744 1.00 86.94 353 LEU A CA 1
ATOM 2726 C C . LEU A 1 353 ? 11.441 -46.248 5.152 1.00 86.94 353 LEU A C 1
ATOM 2728 O O . LEU A 1 353 ? 12.533 -46.716 5.463 1.00 86.94 353 LEU A O 1
ATOM 2732 N N . ILE A 1 354 ? 10.401 -46.231 5.989 1.00 85.00 354 ILE A N 1
ATOM 2733 C CA . ILE A 1 354 ? 10.466 -46.748 7.364 1.00 85.00 354 ILE A CA 1
ATOM 2734 C C . ILE A 1 354 ? 10.813 -48.242 7.383 1.00 85.00 354 ILE A C 1
ATOM 2736 O O . ILE A 1 354 ? 11.554 -48.692 8.253 1.00 85.00 354 ILE A O 1
ATOM 2740 N N . ARG A 1 355 ? 10.285 -49.017 6.429 1.00 85.62 355 ARG A N 1
ATOM 2741 C CA . ARG A 1 355 ? 10.499 -50.470 6.358 1.00 85.62 355 ARG A CA 1
ATOM 2742 C C . ARG A 1 355 ? 11.887 -50.858 5.857 1.00 85.62 355 ARG A C 1
ATOM 2744 O O . ARG A 1 355 ? 12.419 -51.866 6.309 1.00 85.62 355 ARG A O 1
ATOM 2751 N N . LEU A 1 356 ? 12.435 -50.117 4.896 1.00 88.31 356 LEU A N 1
ATOM 2752 C CA . LEU A 1 356 ? 13.664 -50.503 4.194 1.00 88.31 356 LEU A CA 1
ATOM 2753 C C . LEU A 1 356 ? 14.929 -49.834 4.746 1.00 88.31 356 LEU A C 1
ATOM 2755 O O . LEU A 1 356 ? 16.022 -50.354 4.529 1.00 88.31 356 LEU A O 1
ATOM 2759 N N . CYS A 1 357 ? 14.805 -48.714 5.464 1.00 89.31 357 CYS A N 1
ATOM 2760 C CA . CYS A 1 357 ? 15.947 -47.955 5.975 1.00 89.31 357 CYS A CA 1
ATOM 2761 C C . CYS A 1 357 ? 16.061 -48.024 7.510 1.00 89.31 357 CYS A C 1
ATOM 2763 O O . CYS A 1 357 ? 15.045 -48.017 8.209 1.00 89.31 357 CYS A O 1
ATOM 2765 N N . PRO A 1 358 ? 17.286 -48.002 8.071 1.00 90.50 358 PRO A N 1
ATOM 2766 C CA . PRO A 1 358 ? 17.521 -47.957 9.514 1.00 90.50 358 PRO A CA 1
ATOM 2767 C C . PRO A 1 358 ? 17.316 -46.535 10.077 1.00 90.50 358 PRO A C 1
ATOM 2769 O O . PRO A 1 358 ? 18.240 -45.919 10.612 1.00 90.50 358 PRO A O 1
ATOM 2772 N N . LEU A 1 359 ? 16.102 -45.992 9.944 1.00 92.31 359 LEU A N 1
ATOM 2773 C CA . LEU A 1 359 ? 15.785 -44.622 10.353 1.00 92.31 359 LEU A CA 1
ATOM 2774 C C . LEU A 1 359 ? 15.930 -44.440 11.867 1.00 92.31 359 LEU A C 1
ATOM 2776 O O . LEU A 1 359 ? 15.216 -45.064 12.647 1.00 92.31 359 LEU A O 1
ATOM 2780 N N . ARG A 1 360 ? 16.813 -43.520 12.266 1.00 94.94 360 ARG A N 1
ATOM 2781 C CA . ARG A 1 360 ? 17.003 -43.049 13.646 1.00 94.94 360 ARG A CA 1
ATOM 2782 C C . ARG A 1 360 ? 16.255 -41.752 13.924 1.00 94.94 360 ARG A C 1
ATOM 2784 O O . ARG A 1 360 ? 15.838 -41.529 15.057 1.00 94.94 360 ARG A O 1
ATOM 2791 N N . LYS A 1 361 ? 16.061 -40.905 12.908 1.00 95.69 361 LYS A N 1
ATOM 2792 C CA . LYS A 1 361 ? 15.305 -39.652 13.002 1.00 95.69 361 LYS A CA 1
ATOM 2793 C C . LYS A 1 361 ? 14.270 -39.538 11.886 1.00 95.69 361 LYS A C 1
ATOM 2795 O O . LYS A 1 361 ? 14.621 -39.599 10.708 1.00 95.69 361 LYS A O 1
ATOM 2800 N N . LEU A 1 362 ? 13.024 -39.274 12.265 1.00 95.00 362 LEU A N 1
ATOM 2801 C CA . LEU A 1 362 ? 11.937 -38.932 11.353 1.00 95.00 362 LEU A CA 1
ATOM 2802 C C . LEU A 1 362 ? 11.303 -37.607 11.784 1.00 95.00 362 LEU A C 1
ATOM 2804 O O . LEU A 1 362 ? 10.848 -37.477 12.916 1.00 95.00 362 LEU A O 1
ATOM 2808 N N . ALA A 1 363 ? 11.283 -36.629 10.883 1.00 95.44 363 ALA A N 1
ATOM 2809 C CA . ALA A 1 363 ? 10.612 -35.350 11.079 1.00 95.44 363 ALA A CA 1
ATOM 2810 C C . ALA A 1 363 ? 9.584 -35.121 9.967 1.00 95.44 363 ALA A C 1
ATOM 2812 O O . ALA A 1 363 ? 9.927 -35.162 8.784 1.00 95.44 363 ALA A O 1
ATOM 2813 N N . LEU A 1 364 ? 8.332 -34.886 10.344 1.00 92.81 364 LEU A N 1
ATOM 2814 C CA . LEU A 1 364 ? 7.218 -34.652 9.431 1.00 92.81 364 LEU A CA 1
ATOM 2815 C C . LEU A 1 364 ? 6.565 -33.310 9.768 1.00 92.81 364 LEU A C 1
ATOM 2817 O O . LEU A 1 364 ? 6.172 -33.078 10.910 1.00 92.81 364 LEU A O 1
ATOM 2821 N N . ASP A 1 365 ? 6.449 -32.432 8.776 1.00 90.50 365 ASP A N 1
ATOM 2822 C CA . ASP A 1 365 ? 5.885 -31.089 8.911 1.00 90.50 365 ASP A CA 1
ATOM 2823 C C . ASP A 1 365 ? 4.829 -30.816 7.824 1.00 90.50 365 ASP A C 1
ATOM 2825 O O . ASP A 1 365 ? 5.121 -30.864 6.633 1.00 90.50 365 ASP A O 1
ATOM 2829 N N . HIS A 1 366 ? 3.578 -30.561 8.219 1.00 85.44 366 HIS A N 1
ATOM 2830 C CA . HIS A 1 366 ? 2.422 -30.466 7.303 1.00 85.44 366 HIS A CA 1
ATOM 2831 C C . HIS A 1 366 ? 2.227 -31.710 6.403 1.00 85.44 366 HIS A C 1
ATOM 2833 O O . HIS A 1 366 ? 1.699 -31.620 5.295 1.00 85.44 366 HIS A O 1
ATOM 2839 N N . VAL A 1 367 ? 2.640 -32.898 6.861 1.00 83.56 367 VAL A N 1
ATOM 2840 C CA . VAL A 1 367 ? 2.447 -34.165 6.132 1.00 83.56 367 VAL A CA 1
ATOM 2841 C C . VAL A 1 367 ? 1.069 -34.742 6.467 1.00 83.56 367 VAL A C 1
ATOM 2843 O O . VAL A 1 367 ? 0.942 -35.661 7.269 1.00 83.56 367 VAL A O 1
ATOM 2846 N N . TYR A 1 368 ? 0.017 -34.187 5.861 1.00 78.50 368 TYR A N 1
ATOM 2847 C CA . TYR A 1 368 ? -1.376 -34.572 6.145 1.00 78.50 368 TYR A CA 1
ATOM 2848 C C . TYR A 1 368 ? -1.710 -36.033 5.813 1.00 78.50 368 TYR A C 1
ATOM 2850 O O . TYR A 1 368 ? -2.635 -36.587 6.386 1.00 78.50 368 TYR A O 1
ATOM 2858 N N . SER A 1 369 ? -0.970 -36.683 4.910 1.00 77.44 369 SER A N 1
ATOM 2859 C CA . SER A 1 369 ? -1.179 -38.104 4.596 1.00 77.44 369 SER A CA 1
ATOM 2860 C C . SER A 1 369 ? -0.758 -39.049 5.730 1.00 77.44 369 SER A C 1
ATOM 2862 O O . SER A 1 369 ? -1.103 -40.229 5.688 1.00 77.44 369 SER A O 1
ATOM 2864 N N . PHE A 1 370 ? -0.017 -38.562 6.731 1.00 86.38 370 PHE A N 1
ATOM 2865 C CA . PHE A 1 370 ? 0.445 -39.365 7.856 1.00 86.38 370 PHE A CA 1
ATOM 2866 C C . PHE A 1 370 ? -0.582 -39.352 8.997 1.00 86.38 370 PHE A C 1
ATOM 2868 O O . PHE A 1 370 ? -0.768 -38.336 9.664 1.00 86.38 370 PHE A O 1
ATOM 2875 N N . ASN A 1 371 ? -1.242 -40.492 9.201 1.00 89.00 371 ASN A N 1
ATOM 2876 C CA . ASN A 1 371 ? -2.323 -40.698 10.167 1.00 89.00 371 ASN A CA 1
ATOM 2877 C C . ASN A 1 371 ? -1.988 -41.836 11.154 1.00 89.00 371 ASN A C 1
ATOM 2879 O O . ASN A 1 371 ? -0.850 -42.311 11.203 1.00 89.00 371 ASN A O 1
ATOM 2883 N N . ASP A 1 372 ? -2.978 -42.316 11.906 1.00 91.81 372 ASP A N 1
ATOM 2884 C CA . ASP A 1 372 ? -2.807 -43.393 12.896 1.00 91.81 372 ASP A CA 1
ATOM 2885 C C . ASP A 1 372 ? -2.256 -44.706 12.308 1.00 91.81 372 ASP A C 1
ATOM 2887 O O . ASP A 1 372 ? -1.469 -45.388 12.962 1.00 91.81 372 ASP A O 1
ATOM 2891 N N . ILE A 1 373 ? -2.565 -45.025 11.045 1.00 88.75 373 ILE A N 1
ATOM 2892 C CA . ILE A 1 373 ? -1.978 -46.181 10.335 1.00 88.75 373 ILE A CA 1
ATOM 2893 C C . ILE A 1 373 ? -0.466 -45.972 10.143 1.00 88.75 373 ILE A C 1
ATOM 2895 O O . ILE A 1 373 ? 0.333 -46.907 10.234 1.00 88.75 373 ILE A O 1
ATOM 2899 N N . GLY A 1 374 ? -0.053 -44.727 9.890 1.00 89.50 374 GLY A N 1
ATOM 2900 C CA . GLY A 1 374 ? 1.354 -44.339 9.855 1.00 89.50 374 GLY A CA 1
ATOM 2901 C C . GLY A 1 374 ? 2.048 -44.540 11.196 1.00 89.50 374 GLY A C 1
ATOM 2902 O O . GLY A 1 374 ? 3.143 -45.104 11.237 1.00 89.50 374 GLY A O 1
ATOM 2903 N N . MET A 1 375 ? 1.392 -44.141 12.287 1.00 91.88 375 MET A N 1
ATOM 2904 C CA . MET A 1 375 ? 1.888 -44.353 13.650 1.00 91.88 375 MET A CA 1
ATOM 2905 C C . MET A 1 375 ? 2.027 -45.842 13.990 1.00 91.88 375 MET A C 1
ATOM 2907 O O . MET A 1 375 ? 3.044 -46.240 14.554 1.00 91.88 375 MET A O 1
ATOM 2911 N N . GLU A 1 376 ? 1.073 -46.684 13.588 1.00 90.62 376 GLU A N 1
ATOM 2912 C CA . GLU A 1 376 ? 1.142 -48.140 13.778 1.00 90.62 376 GLU A CA 1
ATOM 2913 C C . GLU A 1 376 ? 2.341 -48.765 13.061 1.00 90.62 376 GLU A C 1
ATOM 2915 O O . GLU A 1 376 ? 3.057 -49.598 13.619 1.00 90.62 376 GLU A O 1
ATOM 2920 N N . ALA A 1 377 ? 2.630 -48.328 11.838 1.00 86.12 377 ALA A N 1
ATOM 2921 C CA . ALA A 1 377 ? 3.776 -48.844 11.103 1.00 86.12 377 ALA A CA 1
ATOM 2922 C C . ALA A 1 377 ? 5.123 -48.492 11.762 1.00 86.12 377 ALA A C 1
ATOM 2924 O O . ALA A 1 377 ? 6.079 -49.268 11.647 1.00 86.12 377 ALA A O 1
ATOM 2925 N N . LEU A 1 378 ? 5.207 -47.367 12.485 1.00 89.19 378 LEU A N 1
ATOM 2926 C CA . LEU A 1 378 ? 6.402 -46.991 13.248 1.00 89.19 378 LEU A CA 1
ATOM 2927 C C . LEU A 1 378 ? 6.688 -47.945 14.417 1.00 89.19 378 LEU A C 1
ATOM 2929 O O . LEU A 1 378 ? 7.844 -48.040 14.826 1.00 89.19 378 LEU A O 1
ATOM 2933 N N . CYS A 1 379 ? 5.717 -48.736 14.891 1.00 86.75 379 CYS A N 1
ATOM 2934 C CA . CYS A 1 379 ? 5.974 -49.789 15.884 1.00 86.75 379 CYS A CA 1
ATOM 2935 C C . CYS A 1 379 ? 7.015 -50.813 15.397 1.00 86.75 379 CYS A C 1
ATOM 2937 O O . CYS A 1 379 ? 7.727 -51.413 16.201 1.00 86.75 379 CYS A O 1
ATOM 2939 N N . SER A 1 380 ? 7.137 -51.001 14.078 1.00 82.94 380 SER A N 1
ATOM 2940 C CA . SER A 1 380 ? 8.127 -51.903 13.474 1.00 82.94 380 SER A CA 1
ATOM 2941 C C . SER A 1 380 ? 9.506 -51.255 13.269 1.00 82.94 380 SER A C 1
ATOM 2943 O O . SER A 1 380 ? 10.459 -51.954 12.918 1.00 82.94 380 SER A O 1
ATOM 2945 N N . ALA A 1 381 ? 9.651 -49.943 13.494 1.00 86.00 381 ALA A N 1
ATOM 2946 C CA . ALA A 1 381 ? 10.889 -49.197 13.277 1.00 86.00 381 ALA A CA 1
ATOM 2947 C C . ALA A 1 381 ? 11.877 -49.394 14.443 1.00 86.00 381 ALA A C 1
ATOM 2949 O O . ALA A 1 381 ? 11.940 -48.608 15.388 1.00 86.00 381 ALA A O 1
ATOM 2950 N N . GLN A 1 382 ? 12.685 -50.455 14.366 1.00 84.81 382 GLN A N 1
ATOM 2951 C CA . GLN A 1 382 ? 13.578 -50.883 15.456 1.00 84.81 382 GLN A CA 1
ATOM 2952 C C . GLN A 1 382 ? 14.685 -49.876 15.818 1.00 84.81 382 GLN A C 1
ATOM 2954 O O . GLN A 1 382 ? 15.230 -49.937 16.917 1.00 84.81 382 GLN A O 1
ATOM 2959 N N . ALA A 1 383 ? 15.026 -48.956 14.912 1.00 89.81 383 ALA A N 1
ATOM 2960 C CA . ALA A 1 383 ? 16.123 -48.001 15.083 1.00 89.81 383 ALA A CA 1
ATOM 2961 C C . ALA A 1 383 ? 15.673 -46.568 15.428 1.00 89.81 383 ALA A C 1
ATOM 2963 O O . ALA A 1 383 ? 16.531 -45.721 15.667 1.00 89.81 383 ALA A O 1
ATOM 2964 N N . LEU A 1 384 ? 14.365 -46.276 15.450 1.00 92.38 384 LEU A N 1
ATOM 2965 C CA . LEU A 1 384 ? 13.866 -44.902 15.559 1.00 92.38 384 LEU A CA 1
ATOM 2966 C C . LEU A 1 384 ? 14.076 -44.335 16.970 1.00 92.38 384 LEU A C 1
ATOM 2968 O O . LEU A 1 384 ? 13.461 -44.796 17.929 1.00 92.38 384 LEU A O 1
ATOM 2972 N N . GLU A 1 385 ? 14.913 -43.302 17.078 1.00 93.75 385 GLU A N 1
ATOM 2973 C CA . GLU A 1 385 ? 15.264 -42.620 18.330 1.00 93.75 385 GLU A CA 1
ATOM 2974 C C . GLU A 1 385 ? 14.581 -41.253 18.469 1.00 93.75 385 GLU A C 1
ATOM 2976 O O . GLU A 1 385 ? 14.272 -40.837 19.586 1.00 93.75 385 GLU A O 1
ATOM 2981 N N . ILE A 1 386 ? 14.352 -40.552 17.353 1.00 94.69 386 ILE A N 1
ATOM 2982 C CA . ILE A 1 386 ? 13.808 -39.189 17.318 1.00 94.69 386 ILE A CA 1
ATOM 2983 C C . ILE A 1 386 ? 12.611 -39.133 16.370 1.00 94.69 386 ILE A C 1
ATOM 2985 O O . ILE A 1 386 ? 12.756 -39.386 15.172 1.00 94.69 386 ILE A O 1
ATOM 2989 N N . LEU A 1 387 ? 11.458 -38.725 16.894 1.00 94.44 387 LEU A N 1
ATOM 2990 C CA . LEU A 1 387 ? 10.252 -38.450 16.119 1.00 94.44 387 LEU A CA 1
ATOM 2991 C C . LEU A 1 387 ? 9.822 -36.995 16.328 1.00 94.44 387 LEU A C 1
ATOM 2993 O O . LEU A 1 387 ? 9.573 -36.569 17.455 1.00 94.44 387 LEU A O 1
ATOM 2997 N N . GLU A 1 388 ? 9.731 -36.235 15.241 1.00 95.75 388 GLU A N 1
ATOM 2998 C CA . GLU A 1 388 ? 9.225 -34.861 15.243 1.00 95.75 388 GLU A CA 1
ATOM 2999 C C . GLU A 1 388 ? 7.970 -34.781 14.370 1.00 95.75 388 GLU A C 1
ATOM 3001 O O . GLU A 1 388 ? 8.019 -35.063 13.174 1.00 95.75 388 GLU A O 1
ATOM 3006 N N . LEU A 1 389 ? 6.848 -34.387 14.966 1.00 93.75 389 LEU A N 1
ATOM 3007 C CA . LEU A 1 389 ? 5.565 -34.216 14.295 1.00 93.75 389 LEU A CA 1
ATOM 3008 C C . LEU A 1 389 ? 5.137 -32.757 14.427 1.00 93.75 389 LEU A C 1
ATOM 3010 O O . LEU A 1 389 ? 4.886 -32.253 15.525 1.00 93.75 389 LEU A O 1
ATOM 3014 N N . VAL A 1 390 ? 5.074 -32.064 13.295 1.00 92.19 390 VAL A N 1
ATOM 3015 C CA . VAL A 1 390 ? 4.693 -30.657 13.202 1.00 92.19 390 VAL A CA 1
ATOM 3016 C C . VAL A 1 390 ? 3.445 -30.557 12.330 1.00 92.19 390 VAL A C 1
ATOM 3018 O O . VAL A 1 390 ? 3.452 -30.945 11.164 1.00 92.19 390 VAL A O 1
ATOM 3021 N N . LYS A 1 391 ? 2.343 -30.054 12.893 1.00 88.12 391 LYS A N 1
ATOM 3022 C CA . LYS A 1 391 ? 1.057 -29.869 12.194 1.00 88.12 391 LYS A CA 1
ATOM 3023 C C . LYS A 1 391 ? 0.544 -31.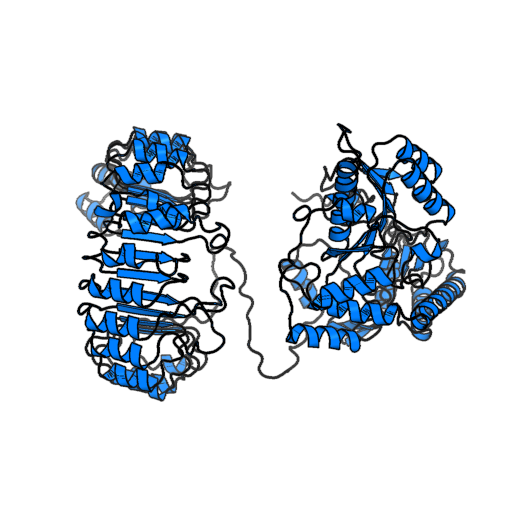119 11.458 1.00 88.12 391 LYS A C 1
ATOM 3025 O O . LYS A 1 391 ? -0.089 -31.002 10.411 1.00 88.12 391 LYS A O 1
ATOM 3030 N N . CYS A 1 392 ? 0.793 -32.306 12.003 1.00 86.75 392 CYS A N 1
ATOM 3031 C CA . CYS A 1 392 ? 0.243 -33.561 11.491 1.00 86.75 392 CYS A CA 1
ATOM 3032 C C . CYS A 1 392 ? -1.171 -33.741 12.064 1.00 86.75 392 CYS A C 1
ATOM 3034 O O . CYS A 1 392 ? -1.321 -34.155 13.209 1.00 86.75 392 CYS A O 1
ATOM 3036 N N . GLN A 1 393 ? -2.195 -33.328 11.309 1.00 85.62 393 GLN A N 1
ATOM 3037 C CA . GLN A 1 393 ? -3.564 -33.195 11.836 1.00 85.62 393 GLN A CA 1
ATOM 3038 C C . GLN A 1 393 ? -4.375 -34.496 11.849 1.00 85.62 393 GLN A C 1
ATOM 3040 O O . GLN A 1 393 ? -5.318 -34.597 12.622 1.00 85.62 393 GLN A O 1
ATOM 3045 N N . GLU A 1 394 ? -3.994 -35.488 11.042 1.00 86.81 394 GLU A N 1
ATOM 3046 C CA . GLU A 1 394 ? -4.699 -36.776 10.931 1.00 86.81 394 GLU A CA 1
ATOM 3047 C C . GLU A 1 394 ? -4.257 -37.806 11.990 1.00 86.81 394 GLU A C 1
ATOM 3049 O O . GLU A 1 394 ? -4.618 -38.979 11.905 1.00 86.81 394 GLU A O 1
ATOM 3054 N N . ILE A 1 395 ? -3.438 -37.390 12.963 1.00 89.56 395 ILE A N 1
ATOM 3055 C CA . ILE A 1 395 ? -3.020 -38.229 14.089 1.00 89.56 395 ILE A CA 1
ATOM 3056 C C . ILE A 1 395 ? -3.965 -37.963 15.257 1.00 89.56 395 ILE A C 1
ATOM 3058 O O . ILE A 1 395 ? -4.065 -36.824 15.726 1.00 89.56 395 ILE A O 1
ATOM 3062 N N . SER A 1 396 ? -4.623 -39.017 15.726 1.00 91.44 396 SER A N 1
ATOM 3063 C CA . SER A 1 396 ? -5.502 -38.991 16.890 1.00 91.44 396 SER A CA 1
ATOM 3064 C C . SER A 1 396 ? -4.781 -39.452 18.161 1.00 91.44 396 SER A C 1
ATOM 3066 O O . SER A 1 396 ? -3.617 -39.875 18.140 1.00 91.44 396 SER A O 1
ATOM 3068 N N . ASP A 1 397 ? -5.491 -39.409 19.289 1.00 91.06 397 ASP A N 1
ATOM 3069 C CA . ASP A 1 397 ? -5.023 -40.003 20.541 1.00 91.06 397 ASP A CA 1
ATOM 3070 C C . ASP A 1 397 ? -4.681 -41.490 20.395 1.00 91.06 397 ASP A C 1
ATOM 3072 O O . ASP A 1 397 ? -3.679 -41.929 20.959 1.00 91.06 397 ASP A O 1
ATOM 3076 N N . ASP A 1 398 ? -5.451 -42.259 19.621 1.00 90.06 398 ASP A N 1
ATOM 3077 C CA . ASP A 1 398 ? -5.213 -43.694 19.432 1.00 90.06 398 ASP A CA 1
ATOM 3078 C C . ASP A 1 398 ? -3.889 -43.943 18.699 1.00 90.06 398 ASP A C 1
ATOM 3080 O O . ASP A 1 398 ? -3.101 -44.799 19.109 1.00 90.06 398 ASP A O 1
ATOM 3084 N N . GLY A 1 399 ? -3.585 -43.142 17.673 1.00 90.56 399 GLY A N 1
ATOM 3085 C CA . GLY A 1 399 ? -2.300 -43.195 16.979 1.00 90.56 399 GLY A CA 1
ATOM 3086 C C . GLY A 1 399 ? -1.129 -42.813 17.879 1.00 90.56 399 GLY A C 1
ATOM 3087 O O . GLY A 1 399 ? -0.089 -43.474 17.857 1.00 90.56 399 GLY A O 1
ATOM 3088 N N . LEU A 1 400 ? -1.277 -41.780 18.717 1.00 90.81 400 LEU A N 1
ATOM 3089 C CA . LEU A 1 400 ? -0.206 -41.380 19.632 1.00 90.81 400 LEU A CA 1
ATOM 3090 C C . LEU A 1 400 ? 0.050 -42.416 20.731 1.00 90.81 400 LEU A C 1
ATOM 3092 O O . LEU A 1 400 ? 1.201 -42.631 21.121 1.00 90.81 400 LEU A O 1
ATOM 3096 N N . GLN A 1 401 ? -0.989 -43.107 21.199 1.00 89.25 401 GLN A N 1
ATOM 3097 C CA . GLN A 1 401 ? -0.846 -44.148 22.216 1.00 89.25 401 GLN A CA 1
ATOM 3098 C C . GLN A 1 401 ? 0.096 -45.286 21.777 1.00 89.25 401 GLN A C 1
ATOM 3100 O O . GLN A 1 401 ? 0.756 -45.906 22.621 1.00 89.25 401 GLN A O 1
ATOM 3105 N N . LEU A 1 402 ? 0.234 -45.517 20.466 1.00 88.94 402 LEU A N 1
ATOM 3106 C CA . LEU A 1 402 ? 1.141 -46.514 19.886 1.00 88.94 402 LEU A CA 1
ATOM 3107 C C . LEU A 1 402 ? 2.621 -46.206 20.138 1.00 88.94 402 LEU A C 1
ATOM 3109 O O . LEU A 1 402 ? 3.431 -47.131 20.144 1.00 88.94 402 LEU A O 1
ATOM 3113 N N . VAL A 1 403 ? 2.987 -44.956 20.449 1.00 85.94 403 VAL A N 1
ATOM 3114 C CA . VAL A 1 403 ? 4.376 -44.580 20.771 1.00 85.94 403 VAL A CA 1
ATOM 3115 C C . VAL A 1 403 ? 4.939 -45.392 21.942 1.00 85.94 403 VAL A C 1
ATOM 3117 O O . VAL A 1 403 ? 6.134 -45.686 21.975 1.00 85.94 403 VAL A O 1
ATOM 3120 N N . GLY A 1 404 ? 4.096 -45.832 22.883 1.00 80.88 404 GLY A N 1
ATOM 3121 C CA . GLY A 1 404 ? 4.522 -46.722 23.971 1.00 80.88 404 GLY A CA 1
ATOM 3122 C C . GLY A 1 404 ? 5.119 -48.055 23.491 1.00 80.88 404 GLY A C 1
ATOM 3123 O O . GLY A 1 404 ? 5.875 -48.691 24.226 1.00 80.88 404 GLY A O 1
ATOM 3124 N N . GLN A 1 405 ? 4.818 -48.466 22.258 1.00 85.38 405 GLN A N 1
ATOM 3125 C CA . GLN A 1 405 ? 5.322 -49.689 21.633 1.00 85.38 405 GLN A CA 1
ATOM 3126 C C . GLN A 1 405 ? 6.633 -49.466 20.866 1.00 85.38 405 GLN A C 1
ATOM 3128 O O . GLN A 1 405 ? 7.255 -50.436 20.435 1.00 85.38 405 GLN A O 1
ATOM 3133 N N . PHE A 1 406 ? 7.090 -48.219 20.708 1.00 88.19 406 PHE A N 1
ATOM 3134 C CA . PHE A 1 406 ? 8.283 -47.930 19.918 1.00 88.19 406 PHE A CA 1
ATOM 3135 C C . PHE A 1 406 ? 9.523 -48.381 20.707 1.00 88.19 406 PHE A C 1
ATOM 3137 O O . PHE A 1 406 ? 9.726 -47.968 21.856 1.00 88.19 406 PHE A O 1
ATOM 3144 N N . PRO A 1 407 ? 10.361 -49.266 20.145 1.00 82.44 407 PRO A N 1
ATOM 3145 C CA . PRO A 1 407 ? 11.363 -49.982 20.929 1.00 82.44 407 PRO A CA 1
ATOM 3146 C C . PRO A 1 407 ? 12.458 -49.061 21.479 1.00 82.44 407 PRO A C 1
ATOM 3148 O O . PRO A 1 407 ? 12.838 -49.235 22.642 1.00 82.44 407 PRO A O 1
ATOM 3151 N N . CYS A 1 408 ? 12.886 -48.074 20.681 1.00 88.06 408 CYS A N 1
ATOM 3152 C CA . CYS A 1 408 ? 14.087 -47.257 20.893 1.00 88.06 408 CYS A CA 1
ATOM 3153 C C . CYS A 1 408 ? 13.830 -45.738 20.932 1.00 88.06 408 CYS A C 1
ATOM 3155 O O . CYS A 1 408 ? 14.792 -44.970 20.933 1.00 88.06 408 CYS A O 1
ATOM 3157 N N . LEU A 1 409 ? 12.568 -45.284 20.962 1.00 89.81 409 LEU A N 1
ATOM 3158 C CA . LEU A 1 409 ? 12.259 -43.853 20.905 1.00 89.81 409 LEU A CA 1
ATOM 3159 C C . LEU A 1 409 ? 12.708 -43.137 22.188 1.00 89.81 409 LEU A C 1
ATOM 3161 O O . LEU A 1 409 ? 12.251 -43.467 23.282 1.00 89.81 409 LEU A O 1
ATOM 3165 N N . ARG A 1 410 ? 13.564 -42.123 22.028 1.00 88.56 410 ARG A N 1
ATOM 3166 C CA . ARG A 1 410 ? 14.136 -41.309 23.112 1.00 88.56 410 ARG A CA 1
ATOM 3167 C C . ARG A 1 410 ? 13.665 -39.862 23.077 1.00 88.56 410 ARG A C 1
ATOM 3169 O O . ARG A 1 410 ? 13.599 -39.228 24.123 1.00 88.56 410 ARG A O 1
ATOM 3176 N N . ILE A 1 411 ? 13.361 -39.320 21.900 1.00 90.25 411 ILE A N 1
ATOM 3177 C CA . ILE A 1 411 ? 12.942 -37.926 21.739 1.00 90.25 411 ILE A CA 1
ATOM 3178 C C . ILE A 1 411 ? 11.645 -37.880 20.941 1.00 90.25 411 ILE A C 1
ATOM 3180 O O . ILE A 1 411 ? 11.599 -38.340 19.801 1.00 90.25 411 ILE A O 1
ATOM 3184 N N . LEU A 1 412 ? 10.619 -37.270 21.529 1.00 90.81 412 LEU A N 1
ATOM 3185 C CA . LEU A 1 412 ? 9.362 -36.963 20.858 1.00 90.81 412 LEU A CA 1
ATOM 3186 C C . LEU A 1 412 ? 9.132 -35.452 20.876 1.00 90.81 412 LEU A C 1
ATOM 3188 O O . LEU A 1 412 ? 9.116 -34.828 21.939 1.00 90.81 412 LEU A O 1
ATOM 3192 N N . VAL A 1 413 ? 8.941 -34.868 19.696 1.00 92.00 413 VAL A N 1
ATOM 3193 C CA . VAL A 1 413 ? 8.576 -33.458 19.531 1.00 92.00 413 VAL A CA 1
ATOM 3194 C C . VAL A 1 413 ? 7.211 -33.385 18.866 1.00 92.00 413 VAL A C 1
ATOM 3196 O O . VAL A 1 413 ? 7.051 -33.830 17.733 1.00 92.00 413 VAL A O 1
ATOM 3199 N N . LEU A 1 414 ? 6.243 -32.794 19.556 1.00 91.19 414 LEU A N 1
ATOM 3200 C CA . LEU A 1 414 ? 4.910 -32.500 19.047 1.00 91.19 414 LEU A CA 1
ATOM 3201 C C . LEU A 1 414 ? 4.754 -30.988 18.931 1.00 91.19 414 LEU A C 1
ATOM 3203 O O . LEU A 1 414 ? 4.963 -30.246 19.892 1.00 91.19 414 LEU A O 1
ATOM 3207 N N . ARG A 1 415 ? 4.385 -30.518 17.744 1.00 91.00 415 ARG A N 1
ATOM 3208 C CA . ARG A 1 415 ? 4.223 -29.091 17.470 1.00 91.00 415 ARG A CA 1
ATOM 3209 C C . ARG A 1 415 ? 2.946 -28.848 16.683 1.00 91.00 415 ARG A C 1
ATOM 3211 O O . ARG A 1 415 ? 2.813 -29.361 15.576 1.00 91.00 415 ARG A O 1
ATOM 3218 N N . LYS A 1 416 ? 2.012 -28.046 17.200 1.00 88.75 416 LYS A N 1
ATOM 3219 C CA . LYS A 1 416 ? 0.770 -27.668 16.484 1.00 88.75 416 LYS A CA 1
ATOM 3220 C C . LYS A 1 416 ? -0.052 -28.852 15.944 1.00 88.75 416 LYS A C 1
ATOM 3222 O O . LYS A 1 416 ? -0.695 -28.729 14.901 1.00 88.75 416 LYS A O 1
ATOM 3227 N N . CYS A 1 417 ? -0.014 -29.994 16.623 1.00 87.25 417 CYS A N 1
ATOM 3228 C CA . CYS A 1 417 ? -0.832 -31.160 16.291 1.00 87.25 417 CYS A CA 1
ATOM 3229 C C . CYS A 1 417 ? -2.169 -31.025 17.031 1.00 87.25 417 CYS A C 1
ATOM 3231 O O . CYS A 1 417 ? -2.186 -31.029 18.260 1.00 87.25 417 CYS A O 1
ATOM 3233 N N . LEU A 1 418 ? -3.266 -30.804 16.299 1.00 84.88 418 LEU A N 1
ATOM 3234 C CA . LEU A 1 418 ? -4.560 -30.440 16.889 1.00 84.88 418 LEU A CA 1
ATOM 3235 C C . LEU A 1 418 ? -5.423 -31.652 17.255 1.00 84.88 418 LEU A C 1
ATOM 3237 O O . LEU A 1 418 ? -6.326 -31.490 18.063 1.00 84.88 418 LEU A O 1
ATOM 3241 N N . GLY A 1 419 ? -5.158 -32.827 16.672 1.00 82.56 419 GLY A N 1
ATOM 3242 C CA . GLY A 1 419 ? -5.911 -34.065 16.915 1.00 82.56 419 GLY A CA 1
ATOM 3243 C C . GLY A 1 419 ? -5.509 -34.842 18.176 1.00 82.56 419 GLY A C 1
ATOM 3244 O O . GLY A 1 419 ? -6.055 -35.911 18.425 1.00 82.56 419 GLY A O 1
ATOM 3245 N N . ILE A 1 420 ? -4.557 -34.321 18.957 1.00 87.06 420 ILE A N 1
ATOM 3246 C CA . ILE A 1 420 ? -3.968 -34.993 20.121 1.00 87.06 420 ILE A CA 1
ATOM 3247 C C . ILE A 1 420 ? -4.366 -34.259 21.402 1.00 87.06 420 ILE A C 1
ATOM 3249 O O . ILE A 1 420 ? -4.112 -33.059 21.533 1.00 87.06 420 ILE A O 1
ATOM 3253 N N . THR A 1 421 ? -4.892 -34.999 22.373 1.00 88.69 421 THR A N 1
ATOM 3254 C CA . THR A 1 421 ? -5.287 -34.532 23.703 1.00 88.69 421 THR A CA 1
ATOM 3255 C C . THR A 1 421 ? -4.378 -35.087 24.810 1.00 88.69 421 THR A C 1
ATOM 3257 O O . THR A 1 421 ? -3.423 -35.831 24.567 1.00 88.69 421 THR A O 1
ATOM 3260 N N . ASP A 1 422 ? -4.683 -34.745 26.066 1.00 83.75 422 ASP A N 1
ATOM 3261 C CA . ASP A 1 422 ? -4.073 -35.366 27.252 1.00 83.75 422 ASP A CA 1
ATOM 3262 C C . ASP A 1 422 ? -4.179 -36.903 27.256 1.00 83.75 422 ASP A C 1
ATOM 3264 O O . ASP A 1 422 ? -3.310 -37.587 27.808 1.00 83.75 422 ASP A O 1
ATOM 3268 N N . ASP A 1 423 ? -5.226 -37.461 26.644 1.00 84.88 423 ASP A N 1
ATOM 3269 C CA . ASP A 1 423 ? -5.478 -38.899 26.632 1.00 84.88 423 ASP A CA 1
ATOM 3270 C C . ASP A 1 423 ? -4.464 -39.658 25.768 1.00 84.88 423 ASP A C 1
ATOM 3272 O O . ASP A 1 423 ? -3.998 -40.727 26.181 1.00 84.88 423 ASP A O 1
ATOM 3276 N N . GLY A 1 424 ? -4.030 -39.081 24.644 1.00 84.31 424 GLY A N 1
ATOM 3277 C CA . GLY A 1 424 ? -2.984 -39.643 23.786 1.00 84.31 424 GLY A CA 1
ATOM 3278 C C . GLY A 1 424 ? -1.626 -39.784 24.484 1.00 84.31 424 GLY A C 1
ATOM 3279 O O . GLY A 1 424 ? -0.837 -40.668 24.148 1.00 84.31 424 GLY A O 1
ATOM 3280 N N . LEU A 1 425 ? -1.352 -38.966 25.507 1.00 84.44 425 LEU A N 1
ATOM 3281 C CA . LEU A 1 425 ? -0.099 -39.007 26.271 1.00 84.44 425 LEU A CA 1
ATOM 3282 C C . LEU A 1 425 ? -0.078 -40.080 27.372 1.00 84.44 425 LEU A C 1
ATOM 3284 O O . LEU A 1 425 ? 0.994 -40.379 27.910 1.00 84.44 425 LEU A O 1
ATOM 3288 N N . LYS A 1 426 ? -1.220 -40.692 27.717 1.00 80.12 426 LYS A N 1
ATOM 3289 C CA . LYS A 1 426 ? -1.332 -41.647 28.840 1.00 80.12 426 LYS A CA 1
ATOM 3290 C C . LYS A 1 426 ? -0.312 -42.798 28.798 1.00 80.12 426 LYS A C 1
ATOM 3292 O O . LYS A 1 426 ? 0.225 -43.127 29.858 1.00 80.12 426 LYS A O 1
ATOM 3297 N N . PRO A 1 427 ? 0.022 -43.415 27.647 1.00 74.00 427 PRO A N 1
ATOM 3298 C CA . PRO A 1 427 ? 1.026 -44.483 27.609 1.00 74.00 427 PRO A CA 1
ATOM 3299 C C . PRO A 1 427 ? 2.454 -43.988 27.850 1.00 74.00 427 PRO A C 1
ATOM 3301 O O . PRO A 1 427 ? 3.281 -44.730 28.380 1.00 74.00 427 PRO A O 1
ATOM 3304 N N . LEU A 1 428 ? 2.742 -42.723 27.526 1.00 73.25 428 LEU A N 1
ATOM 3305 C CA . LEU A 1 428 ? 4.061 -42.114 27.723 1.00 73.25 428 LEU A CA 1
ATOM 3306 C C . LEU A 1 428 ? 4.353 -41.846 29.201 1.00 73.25 428 LEU A C 1
ATOM 3308 O O . LEU A 1 428 ? 5.506 -41.894 29.613 1.00 73.25 428 LEU A O 1
ATOM 3312 N N . VAL A 1 429 ? 3.317 -41.626 30.015 1.00 63.91 429 VAL A N 1
ATOM 3313 C CA . VAL A 1 429 ? 3.412 -41.432 31.476 1.00 63.91 429 VAL A CA 1
ATOM 3314 C C . VAL A 1 429 ? 4.081 -42.616 32.187 1.00 63.91 429 VAL A C 1
ATOM 3316 O O . VAL A 1 429 ? 4.755 -42.434 33.197 1.00 63.91 429 VAL A O 1
ATOM 3319 N N . ARG A 1 430 ? 3.910 -43.837 31.666 1.00 57.47 430 ARG A N 1
ATOM 3320 C CA . ARG A 1 430 ? 4.474 -45.070 32.248 1.00 57.47 430 ARG A CA 1
ATOM 3321 C C . ARG A 1 430 ? 5.729 -45.568 31.526 1.00 57.47 430 ARG A C 1
ATOM 3323 O O . ARG A 1 430 ? 6.285 -46.592 31.917 1.00 57.47 430 ARG A O 1
ATOM 3330 N N . SER A 1 431 ? 6.167 -44.877 30.475 1.00 63.47 431 SER A N 1
ATOM 3331 C CA . SER A 1 431 ? 7.319 -45.277 29.671 1.00 63.47 431 SER A CA 1
ATOM 3332 C C . SER A 1 431 ? 8.599 -44.645 30.216 1.00 63.47 431 SER A C 1
ATOM 3334 O O . SER A 1 431 ? 8.828 -43.451 30.062 1.00 63.47 431 SER A O 1
ATOM 3336 N N . TYR A 1 432 ? 9.479 -45.454 30.808 1.00 59.88 432 TYR A N 1
ATOM 3337 C CA . TYR A 1 432 ? 10.816 -45.020 31.248 1.00 59.88 432 TYR A CA 1
ATOM 3338 C C . TYR A 1 432 ? 11.817 -44.829 30.089 1.00 59.88 432 TYR A C 1
ATOM 3340 O O . TYR A 1 432 ? 13.012 -44.694 30.333 1.00 59.88 432 TYR A O 1
ATOM 3348 N N . LYS A 1 433 ? 11.361 -44.892 28.829 1.00 70.56 433 LYS A N 1
ATOM 3349 C CA . LYS A 1 433 ? 12.234 -44.922 27.643 1.00 70.56 433 LYS A CA 1
ATOM 3350 C C . LYS A 1 433 ? 12.525 -43.550 27.028 1.00 70.56 433 LYS A C 1
ATOM 3352 O O . LYS A 1 433 ? 13.515 -43.420 26.316 1.00 70.56 433 LYS A O 1
ATOM 3357 N N . LEU A 1 434 ? 11.664 -42.557 27.258 1.00 78.25 434 LEU A N 1
ATOM 3358 C CA . LEU A 1 434 ? 11.770 -41.247 26.617 1.00 78.25 434 LEU A CA 1
ATOM 3359 C C . LEU A 1 434 ? 12.690 -40.325 27.434 1.00 78.25 434 LEU A C 1
ATOM 3361 O O . LEU A 1 434 ? 12.437 -40.101 28.611 1.00 78.25 434 LEU A O 1
ATOM 3365 N N . ASP A 1 435 ? 13.717 -39.753 26.813 1.00 81.75 435 ASP A N 1
ATOM 3366 C CA . ASP A 1 435 ? 14.604 -38.767 27.443 1.00 81.75 435 ASP A CA 1
ATOM 3367 C C . ASP A 1 435 ? 14.056 -37.339 27.344 1.00 81.75 435 ASP A C 1
ATOM 3369 O O . ASP A 1 435 ? 14.304 -36.522 28.228 1.00 81.75 435 ASP A O 1
ATOM 3373 N N . LEU A 1 436 ? 13.344 -37.020 26.256 1.00 83.12 436 LEU A N 1
ATOM 3374 C CA . LEU A 1 436 ? 12.825 -35.679 25.983 1.00 83.12 436 LEU A CA 1
ATOM 3375 C C . LEU A 1 436 ? 11.442 -35.745 25.328 1.00 83.12 436 LEU A C 1
ATOM 3377 O O . LEU A 1 436 ? 11.298 -36.270 24.222 1.00 83.12 436 LEU A O 1
ATOM 3381 N N . LEU A 1 437 ? 10.457 -35.124 25.979 1.00 85.75 437 LEU A N 1
ATOM 3382 C CA . LEU A 1 437 ? 9.165 -34.777 25.392 1.00 85.75 437 LEU A CA 1
ATOM 3383 C C . LEU A 1 437 ? 9.078 -33.256 25.242 1.00 85.75 437 LEU A C 1
ATOM 3385 O O . LEU A 1 437 ? 9.097 -32.522 26.231 1.00 85.75 437 LEU A O 1
ATOM 3389 N N . SER A 1 438 ? 8.962 -32.778 24.006 1.00 85.88 438 SER A N 1
ATOM 3390 C CA . SER A 1 438 ? 8.694 -31.372 23.701 1.00 85.88 438 SER A CA 1
ATOM 3391 C C . SER A 1 438 ? 7.303 -31.255 23.095 1.00 85.88 438 SER A C 1
ATOM 3393 O O . SER A 1 438 ? 7.017 -31.886 22.082 1.00 85.88 438 SER A O 1
ATOM 3395 N N . VAL A 1 439 ? 6.438 -30.461 23.724 1.00 84.88 439 VAL A N 1
ATOM 3396 C CA . VAL A 1 439 ? 5.095 -30.155 23.226 1.00 84.88 439 VAL A CA 1
ATOM 3397 C C . VAL A 1 439 ? 4.980 -28.643 23.108 1.00 84.88 439 VAL A C 1
ATOM 3399 O O . VAL A 1 439 ? 5.038 -27.938 24.113 1.00 84.88 439 VAL A O 1
ATOM 3402 N N . GLU A 1 440 ? 4.820 -28.137 21.887 1.00 85.62 440 GLU A N 1
ATOM 3403 C CA . GLU A 1 440 ? 4.653 -26.704 21.626 1.00 85.62 440 GLU A CA 1
ATOM 3404 C C . GLU A 1 440 ? 3.359 -26.461 20.833 1.00 85.62 440 GLU A C 1
ATOM 3406 O O . GLU A 1 440 ? 3.074 -27.142 19.844 1.00 85.62 440 GLU A O 1
ATOM 3411 N N . ASP A 1 441 ? 2.560 -25.477 21.250 1.00 81.56 441 ASP A N 1
ATOM 3412 C CA . ASP A 1 441 ? 1.335 -25.045 20.560 1.00 81.56 441 ASP A CA 1
ATOM 3413 C C . ASP A 1 441 ? 0.326 -26.175 20.225 1.00 81.56 441 ASP A C 1
ATOM 3415 O O . ASP A 1 441 ? -0.347 -26.116 19.197 1.00 81.56 441 ASP A O 1
ATOM 3419 N N . CYS A 1 442 ? 0.207 -27.214 21.061 1.00 83.88 442 CYS A N 1
ATOM 3420 C CA . CYS A 1 442 ? -0.806 -28.273 20.924 1.00 83.88 442 CYS A CA 1
ATOM 3421 C C . CYS A 1 442 ? -1.964 -27.997 21.909 1.00 83.88 442 CYS A C 1
ATOM 3423 O O . CYS A 1 442 ? -1.863 -28.368 23.075 1.00 83.88 442 CYS A O 1
ATOM 3425 N N . PRO A 1 443 ? -3.039 -27.299 21.494 1.00 80.75 443 PRO A N 1
ATOM 3426 C CA . PRO A 1 443 ? -3.993 -26.659 22.408 1.00 80.75 443 PRO A CA 1
ATOM 3427 C C . PRO A 1 443 ? -4.858 -27.631 23.219 1.00 80.75 443 PRO A C 1
ATOM 3429 O O . PRO A 1 443 ? -5.433 -27.229 24.227 1.00 80.75 443 PRO A O 1
ATOM 3432 N N . GLN A 1 444 ? -4.975 -28.885 22.779 1.00 83.44 444 GLN A N 1
ATOM 3433 C CA . GLN A 1 444 ? -5.760 -29.916 23.461 1.00 83.44 444 GLN A CA 1
ATOM 3434 C C . GLN A 1 444 ? -4.935 -30.717 24.488 1.00 83.44 444 GLN A C 1
ATOM 3436 O O . GLN A 1 444 ? -5.502 -31.525 25.222 1.00 83.44 444 GLN A O 1
ATOM 3441 N N . ILE A 1 445 ? -3.624 -30.457 24.584 1.00 82.19 445 ILE A N 1
ATOM 3442 C CA . ILE A 1 445 ? -2.744 -30.982 25.633 1.00 82.19 445 ILE A CA 1
ATOM 3443 C C . ILE A 1 445 ? -2.618 -29.916 26.725 1.00 82.19 445 ILE A C 1
ATOM 3445 O O . ILE A 1 445 ? -2.102 -28.819 26.501 1.00 82.19 445 ILE A O 1
ATOM 3449 N N . SER A 1 446 ? -3.090 -30.231 27.923 1.00 79.00 446 SER A N 1
ATOM 3450 C CA . SER A 1 446 ? -3.020 -29.364 29.090 1.00 79.00 446 SER A CA 1
ATOM 3451 C C . SER A 1 446 ? -1.709 -29.544 29.860 1.00 79.00 446 SER A C 1
ATOM 3453 O O . SER A 1 446 ? -1.021 -30.562 29.768 1.00 79.00 446 SER A O 1
ATOM 3455 N N . GLU A 1 447 ? -1.383 -28.578 30.726 1.00 67.38 447 GLU A N 1
ATOM 3456 C CA . GLU A 1 447 ? -0.267 -28.734 31.670 1.00 67.38 447 GLU A CA 1
ATOM 3457 C C . GLU A 1 447 ? -0.450 -29.977 32.566 1.00 67.38 447 GLU A C 1
ATOM 3459 O O . GLU A 1 447 ? 0.531 -30.631 32.916 1.00 67.38 447 GLU A O 1
ATOM 3464 N N . ARG A 1 448 ? -1.694 -30.368 32.896 1.00 65.00 448 ARG A N 1
ATOM 3465 C CA . ARG A 1 448 ? -1.973 -31.562 33.716 1.00 65.00 448 ARG A CA 1
ATOM 3466 C C . ARG A 1 448 ? -1.607 -32.864 33.003 1.00 65.00 448 ARG A C 1
ATOM 3468 O O . ARG A 1 448 ? -1.133 -33.776 33.678 1.00 65.00 448 ARG A O 1
ATOM 3475 N N . GLY A 1 449 ? -1.777 -32.941 31.682 1.00 58.66 449 GLY A N 1
ATOM 3476 C CA . GLY A 1 449 ? -1.344 -34.089 30.877 1.00 58.66 449 GLY A CA 1
ATOM 3477 C C . GLY A 1 449 ? 0.174 -34.303 30.906 1.00 58.66 449 GLY A C 1
ATOM 3478 O O . GLY A 1 449 ? 0.640 -35.439 30.870 1.00 58.66 449 GLY A O 1
ATOM 3479 N N . LEU A 1 450 ? 0.950 -33.224 31.068 1.00 61.84 450 LEU A N 1
ATOM 3480 C CA . LEU A 1 450 ? 2.418 -33.252 31.147 1.00 61.84 450 LEU A CA 1
ATOM 3481 C C . LEU A 1 450 ? 2.953 -33.493 32.571 1.00 61.84 450 LEU A C 1
ATOM 3483 O O . LEU A 1 450 ? 4.010 -34.098 32.739 1.00 61.84 450 LEU A O 1
ATOM 3487 N N . PHE A 1 451 ? 2.221 -33.070 33.610 1.00 55.84 451 PHE A N 1
ATOM 3488 C CA . PHE A 1 451 ? 2.618 -33.213 35.024 1.00 55.84 451 PHE A CA 1
ATOM 3489 C C . PHE A 1 451 ? 2.656 -34.660 35.546 1.00 55.84 451 PHE A C 1
ATOM 3491 O O . PHE A 1 451 ? 3.101 -34.900 36.667 1.00 55.84 451 PHE A O 1
ATOM 3498 N N . LEU A 1 452 ? 2.221 -35.633 34.747 1.00 52.88 452 LEU A N 1
ATOM 3499 C CA . LEU A 1 452 ? 2.295 -37.052 35.086 1.00 52.88 452 LEU A CA 1
ATOM 3500 C C . LEU A 1 452 ? 3.685 -37.679 34.820 1.00 52.88 452 LEU A C 1
ATOM 3502 O O . LEU A 1 452 ? 3.881 -38.852 35.124 1.00 52.88 452 LEU A O 1
ATOM 3506 N N . GLN A 1 453 ? 4.666 -36.931 34.300 1.00 50.75 453 GLN A N 1
ATOM 3507 C CA . GLN A 1 453 ? 5.996 -37.447 33.949 1.00 50.75 453 GLN A CA 1
ATOM 3508 C C . GLN A 1 453 ? 7.113 -37.000 34.914 1.00 50.75 453 GLN A C 1
ATOM 3510 O O . GLN A 1 453 ? 7.339 -35.814 35.134 1.00 50.75 453 GLN A O 1
ATOM 3515 N N . HIS A 1 454 ? 7.906 -37.956 35.410 1.00 47.41 454 HIS A N 1
ATOM 3516 C CA . HIS A 1 454 ? 9.204 -37.728 36.072 1.00 47.41 454 HIS A CA 1
ATOM 3517 C C . HIS A 1 454 ? 10.346 -37.440 35.062 1.00 47.41 454 HIS A C 1
ATOM 3519 O O . HIS A 1 454 ? 11.480 -37.873 35.266 1.00 47.41 454 HIS A O 1
ATOM 3525 N N . LEU A 1 455 ? 10.076 -36.746 33.949 1.00 46.44 455 LEU A N 1
ATOM 3526 C CA . LEU A 1 455 ? 11.067 -36.536 32.885 1.00 46.44 455 LEU A CA 1
ATOM 3527 C C . LEU A 1 455 ? 11.906 -35.268 33.087 1.00 46.44 455 LEU A C 1
ATOM 3529 O O . LEU A 1 455 ? 11.415 -34.189 33.422 1.00 46.44 455 LEU A O 1
ATOM 3533 N N . VAL A 1 456 ? 13.211 -35.418 32.859 1.00 41.38 456 VAL A N 1
ATOM 3534 C CA . VAL A 1 456 ? 14.202 -34.342 32.843 1.00 41.38 456 VAL A CA 1
ATOM 3535 C C . VAL A 1 456 ? 13.983 -33.519 31.567 1.00 41.38 456 VAL A C 1
ATOM 3537 O O . VAL A 1 456 ? 14.169 -34.009 30.464 1.00 41.38 456 VAL A O 1
ATOM 3540 N N . SER A 1 457 ? 13.611 -32.247 31.734 1.00 43.91 457 SER A N 1
ATOM 3541 C CA . SER A 1 457 ? 13.366 -31.224 30.697 1.00 43.91 457 SER A CA 1
ATOM 3542 C C . SER A 1 457 ? 12.078 -31.359 29.864 1.00 43.91 457 SER A C 1
ATOM 3544 O O . SER A 1 457 ? 12.092 -31.727 28.698 1.00 43.91 457 SER A O 1
ATOM 3546 N N . VAL A 1 458 ? 10.954 -30.927 30.441 1.00 45.84 458 VAL A N 1
ATOM 3547 C CA . VAL A 1 458 ? 9.762 -30.513 29.681 1.00 45.84 458 VAL A CA 1
ATOM 3548 C C . VAL A 1 458 ? 9.920 -29.034 29.308 1.00 45.84 458 VAL A C 1
ATOM 3550 O O . VAL A 1 458 ? 10.040 -28.175 30.183 1.00 45.84 458 VAL A O 1
ATOM 3553 N N . SER A 1 459 ? 9.945 -28.726 28.010 1.00 41.34 459 SER A N 1
ATOM 3554 C CA . SER A 1 459 ? 9.926 -27.350 27.496 1.00 41.34 459 SER A CA 1
ATOM 3555 C C . SER A 1 459 ? 8.484 -26.943 27.201 1.00 41.34 459 SER A C 1
ATOM 3557 O O . SER A 1 459 ? 7.988 -27.179 26.103 1.00 41.34 459 SER A O 1
ATOM 3559 N N . LEU A 1 460 ? 7.821 -26.331 28.181 1.00 37.19 460 LEU A N 1
ATOM 3560 C CA . LEU A 1 460 ? 6.549 -25.636 27.991 1.00 37.19 460 LEU A CA 1
ATOM 3561 C C . LEU A 1 460 ? 6.829 -24.186 27.594 1.00 37.19 460 LEU A C 1
ATOM 3563 O O . LEU A 1 460 ? 7.332 -23.402 28.400 1.00 37.19 460 LEU A O 1
ATOM 3567 N N . SER A 1 461 ? 6.481 -23.802 26.370 1.00 34.84 461 SER A N 1
ATOM 3568 C CA . SER A 1 461 ? 6.386 -22.390 26.002 1.00 34.84 461 SER A CA 1
ATOM 3569 C C . SER A 1 461 ? 4.947 -21.910 26.201 1.00 34.84 461 SER A C 1
ATOM 3571 O O . SER A 1 461 ? 4.171 -21.859 25.252 1.00 34.84 461 SER A O 1
ATOM 3573 N N . SER A 1 462 ? 4.591 -21.548 27.438 1.00 30.70 462 SER A N 1
ATOM 3574 C CA . SER A 1 462 ? 3.413 -20.721 27.737 1.00 30.70 462 SER A CA 1
ATOM 3575 C C . SER A 1 462 ? 3.862 -19.331 28.236 1.00 30.70 462 SER A C 1
ATOM 3577 O O . SER A 1 462 ? 4.900 -19.202 28.898 1.00 30.70 462 SER A O 1
ATOM 3579 N N . PRO A 1 463 ? 3.154 -18.242 27.877 1.00 27.69 463 PRO A N 1
ATOM 3580 C CA . PRO A 1 463 ? 3.636 -16.879 28.077 1.00 27.69 463 PRO A CA 1
ATOM 3581 C C . PRO A 1 463 ? 3.468 -16.463 29.542 1.00 27.69 463 PRO A C 1
ATOM 3583 O O . PRO A 1 463 ? 2.384 -16.068 29.964 1.00 27.69 463 PRO A O 1
ATOM 3586 N N . SER A 1 464 ? 4.538 -16.518 30.339 1.00 25.27 464 SER A N 1
ATOM 3587 C CA . SER A 1 464 ? 4.513 -16.029 31.722 1.00 25.27 464 SER A CA 1
ATOM 3588 C C . SER A 1 464 ? 5.524 -14.906 31.975 1.00 25.27 464 SER A C 1
ATOM 3590 O O . SER A 1 464 ? 6.738 -15.010 31.809 1.00 25.27 464 SER A O 1
ATOM 3592 N N . HIS A 1 465 ? 4.961 -13.771 32.385 1.00 31.80 465 HIS A N 1
ATOM 3593 C CA . HIS A 1 465 ? 5.633 -12.583 32.883 1.00 31.80 465 HIS A CA 1
ATOM 3594 C C . HIS A 1 465 ? 6.407 -12.857 34.186 1.00 31.80 465 HIS A C 1
ATOM 3596 O O . HIS A 1 465 ? 5.778 -13.078 35.217 1.00 31.80 465 HIS A O 1
ATOM 3602 N N . ARG A 1 466 ? 7.735 -12.652 34.200 1.00 25.50 466 ARG A N 1
ATOM 3603 C CA . ARG A 1 466 ? 8.464 -12.028 35.331 1.00 25.50 466 ARG A CA 1
ATOM 3604 C C . ARG A 1 466 ? 9.614 -11.145 34.819 1.00 25.50 466 ARG A C 1
ATOM 3606 O O . ARG A 1 466 ? 10.444 -11.564 34.024 1.00 25.50 466 ARG A O 1
ATOM 3613 N N . ARG A 1 467 ? 9.600 -9.883 35.266 1.00 27.14 467 ARG A N 1
ATOM 3614 C CA . ARG A 1 467 ? 10.554 -8.784 34.996 1.00 27.14 467 ARG A CA 1
ATOM 3615 C C . ARG A 1 467 ? 11.867 -9.044 35.760 1.00 27.14 467 ARG A C 1
ATOM 3617 O O . ARG A 1 467 ? 11.790 -9.445 36.914 1.00 27.14 467 ARG A O 1
ATOM 3624 N N . HIS A 1 468 ? 13.063 -8.901 35.172 1.00 23.42 468 HIS A N 1
ATOM 3625 C CA . HIS A 1 468 ? 13.879 -7.666 35.065 1.00 23.42 468 HIS A CA 1
ATOM 3626 C C . HIS A 1 468 ? 15.238 -7.981 34.363 1.00 23.42 468 HIS A C 1
ATOM 3628 O O . HIS A 1 468 ? 15.655 -9.132 34.393 1.00 23.42 468 HIS A O 1
ATOM 3634 N N . PRO A 1 469 ? 16.032 -7.007 33.865 1.00 31.47 469 PRO A N 1
ATOM 3635 C CA . PRO A 1 469 ? 15.748 -6.042 32.810 1.00 31.47 469 PRO A CA 1
ATOM 3636 C C . PRO A 1 469 ? 16.856 -6.073 31.724 1.00 31.47 469 PRO A C 1
ATOM 3638 O O . PRO A 1 469 ? 17.950 -5.568 31.943 1.00 31.47 469 PRO A O 1
ATOM 3641 N N . PHE A 1 470 ? 16.570 -6.552 30.513 1.00 22.44 470 PHE A N 1
ATOM 3642 C CA . PHE A 1 470 ? 17.346 -6.177 29.322 1.00 22.44 470 PHE A CA 1
ATOM 3643 C C . PHE A 1 470 ? 16.373 -5.862 28.185 1.00 22.44 470 PHE A C 1
ATOM 3645 O O . PHE A 1 470 ? 15.626 -6.716 27.715 1.00 22.44 470 PHE A O 1
ATOM 3652 N N . LYS A 1 471 ? 16.315 -4.578 27.810 1.00 26.44 471 LYS A N 1
ATOM 3653 C CA . LYS A 1 471 ? 15.457 -4.051 26.744 1.00 26.44 471 LYS A CA 1
ATOM 3654 C C . LYS A 1 471 ? 16.141 -4.247 25.389 1.00 26.44 471 LYS A C 1
ATOM 3656 O O . LYS A 1 471 ? 16.937 -3.407 24.980 1.00 26.44 471 LYS A O 1
ATOM 3661 N N . THR A 1 472 ? 15.730 -5.270 24.654 1.00 24.52 472 THR A N 1
ATOM 3662 C CA . THR A 1 472 ? 15.708 -5.257 23.185 1.00 24.52 472 THR A CA 1
ATOM 3663 C C . THR A 1 472 ? 14.247 -5.311 22.750 1.00 24.52 472 THR A C 1
ATOM 3665 O O . THR A 1 472 ? 13.569 -6.321 22.899 1.00 24.52 472 THR A O 1
ATOM 3668 N N . ARG A 1 473 ? 13.731 -4.176 22.263 1.00 24.97 473 ARG A N 1
ATOM 3669 C CA . ARG A 1 473 ? 12.437 -4.103 21.576 1.00 24.97 473 ARG A CA 1
ATOM 3670 C C . ARG A 1 473 ? 12.626 -4.628 20.151 1.00 24.97 473 ARG A C 1
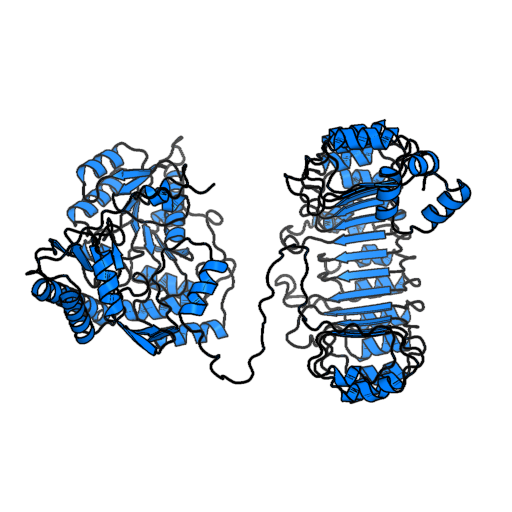ATOM 3672 O O . ARG A 1 473 ? 13.214 -3.934 19.328 1.00 24.97 473 ARG A O 1
ATOM 3679 N N . ALA A 1 474 ? 12.102 -5.817 19.883 1.00 25.91 474 ALA A N 1
ATOM 3680 C CA . ALA A 1 474 ? 11.613 -6.217 18.569 1.00 25.91 474 ALA A CA 1
ATOM 3681 C C . ALA A 1 474 ? 10.118 -6.553 18.710 1.00 25.91 474 ALA A C 1
ATOM 3683 O O . ALA A 1 474 ? 9.655 -6.902 19.793 1.00 25.91 474 ALA A O 1
ATOM 3684 N N . CYS A 1 475 ? 9.389 -6.297 17.634 1.00 24.50 475 CYS A N 1
ATOM 3685 C CA . CYS A 1 475 ? 7.964 -6.018 17.518 1.00 24.50 475 CYS A CA 1
ATOM 3686 C C . CYS A 1 475 ? 6.994 -7.009 18.187 1.00 24.50 475 CYS A C 1
ATOM 3688 O O . CYS A 1 475 ? 7.230 -8.209 18.243 1.00 24.50 475 CYS A O 1
ATOM 3690 N N . LEU A 1 476 ? 5.877 -6.449 18.659 1.00 25.78 476 LEU A N 1
ATOM 3691 C CA . LEU A 1 476 ? 4.718 -7.127 19.237 1.00 25.78 476 LEU A CA 1
ATOM 3692 C C . LEU A 1 476 ? 4.163 -8.225 18.312 1.00 25.78 476 LEU A C 1
ATOM 3694 O O . LEU A 1 476 ? 3.776 -7.934 17.182 1.00 25.78 476 LEU A O 1
ATOM 3698 N N . ASN A 1 477 ? 4.041 -9.445 18.841 1.00 27.20 477 ASN A N 1
ATOM 3699 C CA . ASN A 1 477 ? 3.067 -10.424 18.367 1.00 27.20 477 ASN A CA 1
ATOM 3700 C C . ASN A 1 477 ? 1.667 -9.892 18.700 1.00 27.20 477 ASN A C 1
ATOM 3702 O O . ASN A 1 477 ? 1.360 -9.615 19.860 1.00 27.20 477 ASN A O 1
ATOM 3706 N N . VAL A 1 478 ? 0.843 -9.711 17.672 1.00 25.66 478 VAL A N 1
ATOM 3707 C CA . VAL A 1 478 ? -0.601 -9.519 17.803 1.00 25.66 478 VAL A CA 1
ATOM 3708 C C . VAL A 1 478 ? -1.209 -10.917 17.881 1.00 25.66 478 VAL A C 1
ATOM 3710 O O . VAL A 1 478 ? -1.052 -11.698 16.945 1.00 25.66 478 VAL A O 1
ATOM 3713 N N . ASP A 1 479 ? -1.858 -11.240 18.999 1.00 24.23 479 ASP A N 1
ATOM 3714 C CA . ASP A 1 479 ? -2.600 -12.490 19.176 1.00 24.23 479 ASP A CA 1
ATOM 3715 C C . ASP A 1 479 ? -3.696 -12.620 18.109 1.00 24.23 479 ASP A C 1
ATOM 3717 O O . ASP A 1 479 ? -4.614 -11.798 18.029 1.00 24.23 479 ASP A O 1
ATOM 3721 N N . VAL A 1 480 ? -3.623 -13.682 17.308 1.00 25.44 480 VAL A N 1
ATOM 3722 C CA . VAL A 1 480 ? -4.717 -14.120 16.436 1.00 25.44 480 VAL A CA 1
ATOM 3723 C C . VAL A 1 480 ? -5.443 -15.253 17.156 1.00 25.44 480 VAL A C 1
ATOM 3725 O O . VAL A 1 480 ? -4.983 -16.390 17.173 1.00 25.44 480 VAL A O 1
ATOM 3728 N N . GLN A 1 481 ? -6.576 -14.928 17.780 1.00 26.27 481 GLN A N 1
ATOM 3729 C CA . GLN A 1 481 ? -7.575 -15.915 18.193 1.00 26.27 481 GLN A CA 1
ATOM 3730 C C . GLN A 1 481 ? -8.398 -16.345 16.972 1.00 26.27 481 GLN A C 1
ATOM 3732 O O . GLN A 1 481 ? -8.866 -15.488 16.219 1.00 26.27 481 GLN A O 1
ATOM 3737 N N . ALA A 1 482 ? -8.611 -17.652 16.817 1.00 27.08 482 ALA A N 1
ATOM 3738 C CA . ALA A 1 482 ? -9.621 -18.197 15.915 1.00 27.08 482 ALA A CA 1
ATOM 3739 C C . ALA A 1 482 ? -11.047 -17.869 16.427 1.00 27.08 482 ALA A C 1
ATOM 3741 O O . ALA A 1 482 ? -11.245 -17.737 17.640 1.00 27.08 482 ALA A O 1
ATOM 3742 N N . PRO A 1 483 ? -12.038 -17.690 15.534 1.00 31.11 483 PRO A N 1
ATOM 3743 C CA . PRO A 1 483 ? -13.379 -17.243 15.896 1.00 31.11 483 PRO A CA 1
ATOM 3744 C C . PRO A 1 483 ? -14.303 -18.412 16.271 1.00 31.11 483 PRO A C 1
ATOM 3746 O O . PRO A 1 483 ? -14.903 -19.034 15.400 1.00 31.11 483 PRO A O 1
ATOM 3749 N N . ASP A 1 484 ? -14.506 -18.630 17.569 1.00 29.73 484 ASP A N 1
ATOM 3750 C CA . ASP A 1 484 ? -15.638 -19.410 18.078 1.00 29.73 484 ASP A CA 1
ATOM 3751 C C . ASP A 1 484 ? -16.800 -18.482 18.418 1.00 29.73 484 ASP A C 1
ATOM 3753 O O . ASP A 1 484 ? -16.786 -17.813 19.451 1.00 29.73 484 ASP A O 1
ATOM 3757 N N . SER A 1 485 ? -17.837 -18.501 17.577 1.00 31.20 485 SER A N 1
ATOM 3758 C CA . SER A 1 485 ? -19.129 -17.818 17.749 1.00 31.20 485 SER A CA 1
ATOM 3759 C C . SER A 1 485 ? -19.045 -16.290 17.918 1.00 31.20 485 SER A C 1
ATOM 3761 O O . SER A 1 485 ? -18.278 -15.748 18.706 1.00 31.20 485 SER A O 1
ATOM 3763 N N . VAL A 1 486 ? -19.873 -15.544 17.186 1.00 31.27 486 VAL A N 1
ATOM 3764 C CA . VAL A 1 486 ? -19.959 -14.078 17.301 1.00 31.27 486 VAL A CA 1
ATOM 3765 C C . VAL A 1 486 ? -20.548 -13.696 18.669 1.00 31.27 486 VAL A C 1
ATOM 3767 O O . VAL A 1 486 ? -21.722 -13.368 18.804 1.00 31.27 486 VAL A O 1
ATOM 3770 N N . LYS A 1 487 ? -19.723 -13.734 19.715 1.00 30.80 487 LYS A N 1
ATOM 3771 C CA . LYS A 1 487 ? -19.890 -12.929 20.921 1.00 30.80 487 LYS A CA 1
ATOM 3772 C C . LYS A 1 487 ? -19.196 -11.606 20.630 1.00 30.80 487 LYS A C 1
ATOM 3774 O O . LYS A 1 487 ? -17.992 -11.592 20.380 1.00 30.80 487 LYS A O 1
ATOM 3779 N N . LEU A 1 488 ? -19.946 -10.499 20.625 1.00 34.62 488 LEU A N 1
ATOM 3780 C CA . LEU A 1 488 ? -19.364 -9.156 20.562 1.00 34.62 488 LEU A CA 1
ATOM 3781 C C . LEU A 1 488 ? -18.233 -9.070 21.599 1.00 34.62 488 LEU A C 1
ATOM 3783 O O . LEU A 1 488 ? -18.499 -9.123 22.801 1.00 34.62 488 LEU A O 1
ATOM 3787 N N . LYS A 1 489 ? -16.976 -8.958 21.141 1.00 42.19 489 LYS A N 1
ATOM 3788 C CA . LYS A 1 489 ? -15.850 -8.590 22.009 1.00 42.19 489 LYS A CA 1
ATOM 3789 C C . LYS A 1 489 ? -16.276 -7.340 22.781 1.00 42.19 489 LYS A C 1
ATOM 3791 O O . LYS A 1 489 ? -16.801 -6.411 22.167 1.00 42.19 489 LYS A O 1
ATOM 3796 N N . SER A 1 490 ? -16.092 -7.327 24.104 1.00 46.72 490 SER A N 1
ATOM 3797 C CA . SER A 1 490 ? -16.433 -6.171 24.939 1.00 46.72 490 SER A CA 1
ATOM 3798 C C . SER A 1 490 ? -15.826 -4.913 24.317 1.00 46.72 490 SER A C 1
ATOM 3800 O O . SER A 1 490 ? -14.602 -4.832 24.179 1.00 46.72 490 SER A O 1
ATOM 3802 N N . VAL A 1 491 ? -16.667 -3.972 23.882 1.00 58.69 491 VAL A N 1
ATOM 3803 C CA . VAL A 1 491 ? -16.197 -2.747 23.231 1.00 58.69 491 VAL A CA 1
ATOM 3804 C C . VAL A 1 491 ? -15.322 -2.003 24.238 1.00 58.69 491 VAL A C 1
ATOM 3806 O O . VAL A 1 491 ? -15.771 -1.693 25.342 1.00 58.69 491 VAL A O 1
ATOM 3809 N N . LYS A 1 492 ? -14.053 -1.767 23.886 1.00 72.62 492 LYS A N 1
ATOM 3810 C CA . LYS A 1 492 ? -13.158 -0.950 24.712 1.00 72.62 492 LYS A CA 1
ATOM 3811 C C . LYS A 1 492 ? -13.791 0.426 24.901 1.00 72.62 492 LYS A C 1
ATOM 3813 O O . LYS A 1 492 ? -14.255 1.020 23.929 1.00 72.62 492 LYS A O 1
ATOM 3818 N N . LYS A 1 493 ? -13.790 0.935 26.133 1.00 86.75 493 LYS A N 1
ATOM 3819 C CA . LYS A 1 493 ? -14.275 2.293 26.420 1.00 86.75 493 LYS A CA 1
ATOM 3820 C C . LYS A 1 493 ? -13.420 3.328 25.688 1.00 86.75 493 LYS A C 1
ATOM 3822 O O . LYS A 1 493 ? -12.220 3.111 25.495 1.00 86.75 493 LYS A O 1
ATOM 3827 N N . SER A 1 494 ? -14.007 4.476 25.357 1.00 91.00 494 SER A N 1
ATOM 3828 C CA . SER A 1 494 ? -13.342 5.549 24.603 1.00 91.00 494 SER A CA 1
ATOM 3829 C C . SER A 1 494 ? -11.985 5.960 25.194 1.00 91.00 494 SER A C 1
ATOM 3831 O O . SER A 1 494 ? -11.007 6.117 24.465 1.00 91.00 494 SER A O 1
ATOM 3833 N N . ALA A 1 495 ? -11.892 6.066 26.524 1.00 90.38 495 ALA A N 1
ATOM 3834 C CA . ALA A 1 495 ? -10.661 6.462 27.213 1.00 90.38 495 ALA A CA 1
ATOM 3835 C C . ALA A 1 495 ? -9.488 5.488 26.980 1.00 90.38 495 ALA A C 1
ATOM 3837 O O . ALA A 1 495 ? -8.370 5.924 26.716 1.00 90.38 495 ALA A O 1
ATOM 3838 N N . GLU A 1 496 ? -9.745 4.176 27.015 1.00 91.81 496 GLU A N 1
ATOM 3839 C CA . GLU A 1 496 ? -8.708 3.149 26.830 1.00 91.81 496 GLU A CA 1
ATOM 3840 C C . GLU A 1 496 ? -8.163 3.155 25.393 1.00 91.81 496 GLU A C 1
ATOM 3842 O O . GLU A 1 496 ? -6.965 2.956 25.162 1.00 91.81 496 GLU A O 1
ATOM 3847 N N . VAL A 1 497 ? -9.041 3.400 24.413 1.00 93.31 497 VAL A N 1
ATOM 3848 C CA . VAL A 1 497 ? -8.658 3.509 23.000 1.00 93.31 497 VAL A CA 1
ATOM 3849 C C . VAL A 1 497 ? -7.755 4.723 22.786 1.00 93.31 497 VAL A C 1
ATOM 3851 O O . VAL A 1 497 ? -6.704 4.576 22.166 1.00 93.31 497 VAL A O 1
ATOM 3854 N N . ILE A 1 498 ? -8.114 5.886 23.342 1.00 93.56 498 ILE A N 1
ATOM 3855 C CA . ILE A 1 498 ? -7.319 7.122 23.234 1.00 93.56 498 ILE A CA 1
ATOM 3856 C C . ILE A 1 498 ? -5.944 6.956 23.902 1.00 93.56 498 ILE A C 1
ATOM 3858 O O . ILE A 1 498 ? -4.925 7.296 23.305 1.00 93.56 498 ILE A O 1
ATOM 3862 N N . GLU A 1 499 ? -5.884 6.376 25.105 1.00 92.88 499 GLU A N 1
ATOM 3863 C CA . GLU A 1 499 ? -4.611 6.126 25.799 1.00 92.88 499 GLU A CA 1
ATOM 3864 C C . GLU A 1 499 ? -3.719 5.141 25.030 1.00 92.88 499 GLU A C 1
ATOM 3866 O O . GLU A 1 499 ? -2.494 5.279 24.971 1.00 92.88 499 GLU A O 1
ATOM 3871 N N . THR A 1 500 ? -4.319 4.110 24.435 1.00 93.81 500 THR A N 1
ATOM 3872 C CA . THR A 1 500 ? -3.573 3.144 23.628 1.00 93.81 500 THR A CA 1
ATOM 3873 C C . THR A 1 500 ? -3.042 3.787 22.356 1.00 93.81 500 THR A C 1
ATOM 3875 O O . THR A 1 500 ? -1.871 3.584 22.042 1.00 93.81 500 THR A O 1
ATOM 3878 N N . GLU A 1 501 ? -3.854 4.590 21.665 1.00 92.38 501 GLU A N 1
ATOM 3879 C CA . GLU A 1 501 ? -3.461 5.307 20.449 1.00 92.38 501 GLU A CA 1
ATOM 3880 C C . GLU A 1 501 ? -2.220 6.169 20.676 1.00 92.38 501 GLU A C 1
ATOM 3882 O O . GLU A 1 501 ? -1.229 5.982 19.967 1.00 92.38 501 GLU A O 1
ATOM 3887 N N . GLY A 1 502 ? -2.214 6.977 21.742 1.00 91.12 502 GLY A N 1
ATOM 3888 C CA . GLY A 1 502 ? -1.081 7.843 22.083 1.00 91.12 502 GLY A CA 1
ATOM 3889 C C . GLY A 1 502 ? 0.229 7.095 22.368 1.00 91.12 502 GLY A C 1
ATOM 3890 O O . GLY A 1 502 ? 1.299 7.699 22.363 1.00 91.12 502 GLY A O 1
ATOM 3891 N N . ARG A 1 503 ? 0.177 5.775 22.601 1.00 93.88 503 ARG A N 1
ATOM 3892 C CA . ARG A 1 503 ? 1.363 4.921 22.784 1.00 93.88 503 ARG A CA 1
ATOM 3893 C C . ARG A 1 503 ? 1.827 4.224 21.507 1.00 93.88 503 ARG A C 1
ATOM 3895 O O . ARG A 1 503 ? 2.985 3.804 21.465 1.00 93.88 503 ARG A O 1
ATOM 3902 N N . VAL A 1 504 ? 0.943 4.018 20.527 1.00 94.19 504 VAL A N 1
ATOM 3903 C CA . VAL A 1 504 ? 1.195 3.109 19.390 1.00 94.19 504 VAL A CA 1
ATOM 3904 C C . VAL A 1 504 ? 1.166 3.786 18.024 1.00 94.19 504 VAL A C 1
ATOM 3906 O O . VAL A 1 504 ? 1.755 3.242 17.092 1.00 94.19 504 VAL A O 1
ATOM 3909 N N . LEU A 1 505 ? 0.518 4.946 17.884 1.00 94.12 505 LEU A N 1
ATOM 3910 C CA . LEU A 1 505 ? 0.486 5.702 16.633 1.00 94.12 505 LEU A CA 1
ATOM 3911 C C . LEU A 1 505 ? 1.415 6.916 16.686 1.00 94.12 505 LEU A C 1
ATOM 3913 O O . LEU A 1 505 ? 1.647 7.515 17.733 1.00 94.12 505 LEU A O 1
ATOM 3917 N N . VAL A 1 506 ? 1.948 7.292 15.521 1.00 93.44 506 VAL A N 1
ATOM 3918 C CA . VAL A 1 506 ? 2.679 8.553 15.364 1.00 93.44 506 VAL A CA 1
ATOM 3919 C C . VAL A 1 506 ? 1.678 9.703 15.485 1.00 93.44 506 VAL A C 1
ATOM 3921 O O . VAL A 1 506 ? 0.652 9.700 14.806 1.00 93.44 506 VAL A O 1
ATOM 3924 N N . GLY A 1 507 ? 1.986 10.691 16.327 1.00 91.12 507 GLY A N 1
ATOM 3925 C CA . GLY A 1 507 ? 1.125 11.844 16.614 1.00 91.12 507 GLY A CA 1
ATOM 3926 C C . GLY A 1 507 ? 1.024 12.856 15.467 1.00 91.12 507 GLY A C 1
ATOM 3927 O O . GLY A 1 507 ? 1.381 14.016 15.636 1.00 91.12 507 GLY A O 1
ATOM 3928 N N . THR A 1 508 ? 0.549 12.436 14.292 1.00 90.62 508 THR A N 1
ATOM 3929 C CA . THR A 1 508 ? 0.382 13.301 13.108 1.00 90.62 508 THR A CA 1
ATOM 3930 C C . THR A 1 508 ? -0.946 14.064 13.085 1.00 90.62 508 THR A C 1
ATOM 3932 O O . THR A 1 508 ? -1.165 14.877 12.190 1.00 90.62 508 THR A O 1
ATOM 3935 N N . TYR A 1 509 ? -1.851 13.798 14.033 1.00 88.06 509 TYR A N 1
ATOM 3936 C CA . TYR A 1 509 ? -3.176 14.415 14.116 1.00 88.06 509 TYR A CA 1
ATOM 3937 C C . TYR A 1 509 ? -3.452 14.931 15.529 1.00 88.06 509 TYR A C 1
ATOM 3939 O O . TYR A 1 509 ? -3.329 14.186 16.497 1.00 88.06 509 TYR A O 1
ATOM 3947 N N . ALA A 1 510 ? -3.944 16.166 15.639 1.00 84.56 510 ALA A N 1
ATOM 3948 C CA . ALA A 1 510 ? -4.603 16.652 16.849 1.00 84.56 510 ALA A CA 1
ATOM 3949 C C . ALA A 1 510 ? -6.044 16.110 16.880 1.00 84.56 510 ALA A C 1
ATOM 3951 O O . ALA A 1 510 ? -6.989 16.789 16.476 1.00 84.56 510 ALA A O 1
ATOM 3952 N N . ARG A 1 511 ? -6.204 14.832 17.246 1.00 85.94 511 ARG A N 1
ATOM 3953 C CA . ARG A 1 511 ? -7.512 14.162 17.229 1.00 85.94 511 ARG A CA 1
ATOM 3954 C C . ARG A 1 511 ? -8.453 14.780 18.264 1.00 85.94 511 ARG A C 1
ATOM 3956 O O . ARG A 1 511 ? -8.062 15.034 19.400 1.00 85.94 511 ARG A O 1
ATOM 3963 N N . ASN A 1 512 ? -9.723 14.934 17.892 1.00 84.69 512 ASN A N 1
ATOM 3964 C CA . ASN A 1 512 ? -10.781 15.177 18.870 1.00 84.69 512 ASN A CA 1
ATOM 3965 C C . ASN A 1 512 ? -10.866 13.978 19.836 1.00 84.69 512 ASN A C 1
ATOM 3967 O O . ASN A 1 512 ? -10.740 12.843 19.370 1.00 84.69 512 ASN A O 1
ATOM 3971 N N . PRO A 1 513 ? -11.131 14.183 21.142 1.00 86.56 513 PRO A N 1
ATOM 3972 C CA . PRO A 1 513 ? -11.273 13.096 22.109 1.00 86.56 513 PRO A CA 1
ATOM 3973 C C . PRO A 1 513 ? -12.651 12.434 21.952 1.00 86.56 513 PRO A C 1
ATOM 3975 O O . PRO A 1 513 ? -13.539 12.589 22.788 1.00 86.56 513 PRO A O 1
ATOM 3978 N N . LEU A 1 514 ? -12.859 11.781 20.811 1.00 92.06 514 LEU A N 1
ATOM 3979 C CA . LEU A 1 514 ? -14.067 11.064 20.424 1.00 92.06 514 LEU A CA 1
ATOM 3980 C C . LEU A 1 514 ? -13.655 9.789 19.692 1.00 92.06 514 LEU A C 1
ATOM 3982 O O . LEU A 1 514 ? -12.933 9.848 18.695 1.00 92.06 514 LEU A O 1
ATOM 3986 N N . VAL A 1 515 ? -14.139 8.650 20.176 1.00 95.44 515 VAL A N 1
ATOM 3987 C CA . VAL A 1 515 ? -13.946 7.346 19.543 1.00 95.44 515 VAL A CA 1
ATOM 3988 C C . VAL A 1 515 ? -15.247 6.957 18.865 1.00 95.44 515 VAL A C 1
ATOM 3990 O O . VAL A 1 515 ? -16.305 7.033 19.473 1.00 95.44 515 VAL A O 1
ATOM 3993 N N . ILE A 1 516 ? -15.170 6.537 17.606 1.00 95.94 516 ILE A N 1
ATOM 3994 C CA . ILE A 1 516 ? -16.325 6.056 16.847 1.00 95.94 516 ILE A CA 1
ATOM 3995 C C . ILE A 1 516 ? -16.234 4.535 16.749 1.00 95.94 516 ILE A C 1
ATOM 3997 O O . ILE A 1 516 ? -15.193 4.002 16.368 1.00 95.94 516 ILE A O 1
ATOM 4001 N N . SER A 1 517 ? -17.317 3.844 17.098 1.00 95.12 517 SER A N 1
ATOM 4002 C CA . SER A 1 517 ? -17.414 2.379 17.089 1.00 95.12 517 SER A CA 1
ATOM 4003 C C . SER A 1 517 ? -18.316 1.851 15.969 1.00 95.12 517 SER A C 1
ATOM 4005 O O . SER A 1 517 ? -18.108 0.740 15.482 1.00 95.12 517 SER A O 1
ATOM 4007 N N . ARG A 1 518 ? -19.314 2.638 15.543 1.00 95.81 518 ARG A N 1
ATOM 4008 C CA . ARG A 1 518 ? -20.306 2.245 14.530 1.00 95.81 518 ARG A CA 1
ATOM 4009 C C . ARG A 1 518 ? -20.824 3.457 13.758 1.00 95.81 518 ARG A C 1
ATOM 4011 O O . ARG A 1 518 ? -20.925 4.545 14.316 1.00 95.81 518 ARG A O 1
ATOM 4018 N N . GLY A 1 519 ? -21.245 3.247 12.513 1.00 96.56 519 GLY A N 1
ATOM 4019 C CA . GLY A 1 519 ? -22.010 4.218 11.728 1.00 96.56 519 GLY A CA 1
ATOM 4020 C C . GLY A 1 519 ? -23.223 3.584 11.046 1.00 96.56 519 GLY A C 1
ATOM 4021 O O . GLY A 1 519 ? -23.209 2.389 10.749 1.00 96.56 519 GLY A O 1
ATOM 4022 N N . LYS A 1 520 ? -24.278 4.373 10.817 1.00 97.19 520 LYS A N 1
ATOM 4023 C CA . LYS A 1 520 ? -25.451 3.999 10.009 1.00 97.19 520 LYS A CA 1
ATOM 4024 C C . LYS A 1 520 ? -26.069 5.246 9.374 1.00 97.19 520 LYS A C 1
ATOM 4026 O O . LYS A 1 520 ? -26.463 6.163 10.091 1.00 97.19 520 LYS A O 1
ATOM 4031 N N . GLY A 1 521 ? -26.191 5.272 8.048 1.00 97.69 521 GLY A N 1
ATOM 4032 C CA . GLY A 1 521 ? -26.689 6.439 7.315 1.00 97.69 521 GLY A CA 1
ATOM 4033 C C . GLY A 1 521 ? -25.836 7.674 7.614 1.00 97.69 521 GLY A C 1
ATOM 4034 O O . GLY A 1 521 ? -24.615 7.626 7.482 1.00 97.69 521 GLY A O 1
ATOM 4035 N N . CYS A 1 522 ? -26.458 8.756 8.075 1.00 98.56 522 CYS A N 1
ATOM 4036 C CA . CYS A 1 522 ? -25.768 9.995 8.449 1.00 98.56 522 CYS A CA 1
ATOM 4037 C C . CYS A 1 522 ? -25.311 10.044 9.911 1.00 98.56 522 CYS A C 1
ATOM 4039 O O . CYS A 1 522 ? -24.915 11.104 10.388 1.00 98.56 522 CYS A O 1
ATOM 4041 N N . LYS A 1 523 ? -25.386 8.931 10.647 1.00 98.62 523 LYS A N 1
ATOM 4042 C CA . LYS A 1 523 ? -25.151 8.904 12.093 1.00 98.62 523 LYS A CA 1
ATOM 4043 C C . LYS A 1 523 ? -23.952 8.046 12.463 1.00 98.62 523 LYS A C 1
ATOM 4045 O O . LYS A 1 523 ? -23.724 6.986 11.877 1.00 98.62 523 LYS A O 1
ATOM 4050 N N . LEU A 1 524 ? -23.222 8.494 13.477 1.00 98.44 524 LEU A N 1
ATOM 4051 C CA . LEU A 1 524 ? -22.103 7.800 14.105 1.00 98.44 524 LEU A CA 1
ATOM 4052 C C . LEU A 1 524 ? -22.398 7.549 15.584 1.00 98.44 524 LEU A C 1
ATOM 4054 O O . LEU A 1 524 ? -23.151 8.292 16.209 1.00 98.44 524 LEU A O 1
ATOM 4058 N N . TYR A 1 525 ? -21.797 6.501 16.134 1.00 97.56 525 TYR A N 1
ATOM 4059 C CA . TYR A 1 525 ? -21.983 6.079 17.517 1.00 97.56 525 TYR A CA 1
ATOM 4060 C C . TYR A 1 525 ? -20.628 5.846 18.179 1.00 97.56 525 TYR A C 1
ATOM 4062 O O . TYR A 1 525 ? -19.740 5.241 17.567 1.00 97.56 525 TYR A O 1
ATOM 4070 N N . ASP A 1 526 ? -20.474 6.307 19.417 1.00 95.94 526 ASP A N 1
ATOM 4071 C CA . ASP A 1 526 ? -19.307 5.991 20.245 1.00 95.94 526 ASP A CA 1
ATOM 4072 C C . ASP A 1 526 ? -19.469 4.627 20.961 1.00 95.94 526 ASP A C 1
ATOM 4074 O O . ASP A 1 526 ? -20.535 4.000 20.896 1.00 95.94 526 ASP A O 1
ATOM 4078 N N . PRO A 1 527 ? -18.409 4.077 21.581 1.00 94.12 527 PRO A N 1
ATOM 4079 C CA . PRO A 1 527 ? -18.495 2.881 22.423 1.00 94.12 527 PRO A CA 1
ATOM 4080 C C . PRO A 1 527 ? -19.520 2.956 23.561 1.00 94.12 527 PRO A C 1
ATOM 4082 O O . PRO A 1 527 ? -20.033 1.924 23.990 1.00 94.12 527 PRO A O 1
ATOM 4085 N N . GLU A 1 528 ? -19.809 4.158 24.057 1.00 92.44 528 GLU A N 1
ATOM 4086 C CA . GLU A 1 528 ? -20.762 4.421 25.133 1.00 92.44 528 GLU A CA 1
ATOM 4087 C C . GLU A 1 528 ? -22.224 4.500 24.639 1.00 92.44 528 GLU A C 1
ATOM 4089 O O . GLU A 1 528 ? -23.147 4.614 25.447 1.00 92.44 528 GLU A O 1
ATOM 4094 N N . GLY A 1 529 ? -22.453 4.377 23.327 1.00 93.69 529 GLY A N 1
ATOM 4095 C CA . GLY A 1 529 ? -23.773 4.366 22.696 1.00 93.69 529 GLY A CA 1
ATOM 4096 C C . GLY A 1 529 ? -24.323 5.751 22.358 1.00 93.69 529 GLY A C 1
ATOM 4097 O O . GLY A 1 529 ? -25.463 5.855 21.899 1.00 93.69 529 GLY A O 1
ATOM 4098 N N . ARG A 1 530 ? -23.543 6.817 22.550 1.00 96.69 530 ARG A N 1
ATOM 4099 C CA . ARG A 1 530 ? -23.950 8.175 22.200 1.00 96.69 530 ARG A CA 1
ATOM 4100 C C . ARG A 1 530 ? -23.978 8.347 20.689 1.00 96.69 530 ARG A C 1
ATOM 4102 O O . ARG A 1 530 ? -23.045 7.972 19.985 1.00 96.69 530 ARG A O 1
ATOM 4109 N N . GLU A 1 531 ? -25.062 8.942 20.210 1.00 98.00 531 GLU A N 1
ATOM 4110 C CA . GLU A 1 531 ? -25.292 9.219 18.797 1.00 98.00 531 GLU A CA 1
ATOM 4111 C C . GLU A 1 531 ? -24.767 10.603 18.396 1.00 98.00 531 GLU A C 1
ATOM 4113 O O . GLU A 1 531 ? -24.872 11.575 19.151 1.00 98.00 531 GLU A O 1
ATOM 4118 N N . TYR A 1 532 ? -24.246 10.681 17.173 1.00 98.62 532 TYR A N 1
ATOM 4119 C CA . TYR A 1 532 ? -23.757 11.897 16.547 1.00 98.62 532 TYR A CA 1
ATOM 4120 C C . TYR A 1 532 ? -24.258 12.008 15.105 1.00 98.62 532 TYR A C 1
ATOM 4122 O O . TYR A 1 532 ? -24.074 11.079 14.319 1.00 98.62 532 TYR A O 1
ATOM 4130 N N . LEU A 1 533 ? -24.827 13.154 14.729 1.00 98.81 533 LEU A N 1
ATOM 4131 C CA . LEU A 1 533 ? -25.094 13.492 13.331 1.00 98.81 533 LEU A CA 1
ATOM 4132 C C . LEU A 1 533 ? -23.778 13.884 12.642 1.00 98.81 533 LEU A C 1
ATOM 4134 O O . LEU A 1 533 ? -23.068 14.782 13.100 1.00 98.81 533 LEU A O 1
ATOM 4138 N N . ASP A 1 534 ? -23.438 13.202 11.552 1.00 98.62 534 ASP A N 1
ATOM 4139 C CA . ASP A 1 534 ? -22.175 13.361 10.836 1.00 98.62 534 ASP A CA 1
ATOM 4140 C C . ASP A 1 534 ? -22.306 14.349 9.669 1.00 98.62 534 ASP A C 1
ATOM 4142 O O . ASP A 1 534 ? -22.656 13.980 8.549 1.00 98.62 534 ASP A O 1
ATOM 4146 N N . CYS A 1 535 ? -21.946 15.611 9.907 1.00 98.62 535 CYS A N 1
ATOM 4147 C CA . CYS A 1 535 ? -21.778 16.619 8.856 1.00 98.62 535 CYS A CA 1
ATOM 4148 C C . CYS A 1 535 ? -20.323 16.720 8.359 1.00 98.62 535 CYS A C 1
ATOM 4150 O O . CYS A 1 535 ? -19.964 17.680 7.671 1.00 98.62 535 CYS A O 1
ATOM 4152 N N . THR A 1 536 ? -19.479 15.735 8.688 1.00 97.88 536 THR A N 1
ATOM 4153 C CA . THR A 1 536 ? -18.087 15.628 8.226 1.00 97.88 536 THR A CA 1
ATOM 4154 C C . THR A 1 536 ? -17.936 14.625 7.084 1.00 97.88 536 THR A C 1
ATOM 4156 O O . THR A 1 536 ? -17.066 14.805 6.234 1.00 97.88 536 THR A O 1
ATOM 4159 N N . SER A 1 537 ? -18.738 13.553 7.097 1.00 96.75 537 SER A N 1
ATOM 4160 C CA . SER A 1 537 ? -18.653 12.377 6.221 1.00 96.75 537 SER A CA 1
ATOM 4161 C C . SER A 1 537 ? -17.226 11.858 6.008 1.00 96.75 537 SER A C 1
ATOM 4163 O O . SER A 1 537 ? -16.848 11.487 4.900 1.00 96.75 537 SER A O 1
ATOM 4165 N N . GLY A 1 538 ? -16.389 11.858 7.052 1.00 95.56 538 GLY A N 1
ATOM 4166 C CA . GLY A 1 538 ? -14.977 11.478 6.908 1.00 95.56 538 GLY A CA 1
ATOM 4167 C C . GLY A 1 538 ? -14.190 12.427 5.993 1.00 95.56 538 GLY A C 1
ATOM 4168 O O . GLY A 1 538 ? -13.313 11.996 5.257 1.00 95.56 538 GLY A O 1
ATOM 4169 N N . ILE A 1 539 ? -14.513 13.722 6.028 1.00 97.38 539 ILE A N 1
ATOM 4170 C CA . ILE A 1 539 ? -13.991 14.773 5.141 1.00 97.38 539 ILE A CA 1
ATOM 4171 C C . ILE A 1 539 ? -14.439 14.569 3.681 1.00 97.38 539 ILE A C 1
ATOM 4173 O O . ILE A 1 539 ? -13.613 14.516 2.762 1.00 97.38 539 ILE A O 1
ATOM 4177 N N . ALA A 1 540 ? -15.762 14.519 3.474 1.00 97.81 540 ALA A N 1
ATOM 4178 C CA . ALA A 1 540 ? -16.435 14.346 2.177 1.00 97.81 540 ALA A CA 1
ATOM 4179 C C . ALA A 1 540 ? -16.280 12.955 1.521 1.00 97.81 540 ALA A C 1
ATOM 4181 O O . ALA A 1 540 ? -16.563 12.811 0.335 1.00 97.81 540 ALA A O 1
ATOM 4182 N N . VAL A 1 541 ? -15.849 11.937 2.271 1.00 98.44 541 VAL A N 1
ATOM 4183 C CA . VAL A 1 541 ? -15.596 10.567 1.785 1.00 98.44 541 VAL A CA 1
ATOM 4184 C C . VAL A 1 541 ? -16.874 9.728 1.748 1.00 98.44 541 VAL A C 1
ATOM 4186 O O . VAL A 1 541 ? -17.181 9.097 0.745 1.00 98.44 541 VAL A O 1
ATOM 4189 N N . ASN A 1 542 ? -17.664 9.721 2.816 1.00 97.88 542 ASN A N 1
ATOM 4190 C CA . ASN A 1 542 ? -18.808 8.814 2.948 1.00 97.88 542 ASN A CA 1
ATOM 4191 C C . ASN A 1 542 ? -20.056 9.407 2.275 1.00 97.88 542 ASN A C 1
ATOM 4193 O O . ASN A 1 542 ? -21.024 9.778 2.939 1.00 97.88 542 ASN A O 1
ATOM 4197 N N . ALA A 1 543 ? -20.022 9.549 0.946 1.00 97.38 543 ALA A N 1
ATOM 4198 C CA . ALA A 1 543 ? -21.087 10.182 0.165 1.00 97.38 543 ALA A CA 1
ATOM 4199 C C . ALA A 1 543 ? -22.448 9.481 0.312 1.00 97.38 543 ALA A C 1
ATOM 4201 O O . ALA A 1 543 ? -23.468 10.159 0.399 1.00 97.38 543 ALA A O 1
ATOM 4202 N N . LEU A 1 544 ? -22.473 8.151 0.412 1.00 98.19 544 LEU A N 1
ATOM 4203 C CA . LEU A 1 544 ? -23.696 7.375 0.660 1.00 98.19 544 LEU A CA 1
ATOM 4204 C C . LEU A 1 544 ? -24.001 7.178 2.155 1.00 98.19 544 LEU A C 1
ATOM 4206 O O . LEU A 1 544 ? -24.909 6.435 2.510 1.00 98.19 544 LEU A O 1
ATOM 4210 N N . GLY A 1 545 ? -23.256 7.843 3.040 1.00 97.69 545 GLY A N 1
ATOM 4211 C CA . GLY A 1 545 ? -23.314 7.606 4.477 1.00 97.69 545 GLY A CA 1
ATOM 4212 C C . GLY A 1 545 ? -22.634 6.297 4.868 1.00 97.69 545 GLY A C 1
ATOM 4213 O O . GLY A 1 545 ? -21.852 5.724 4.112 1.00 97.69 545 GLY A O 1
ATOM 4214 N N . HIS A 1 546 ? -22.907 5.845 6.085 1.00 97.62 546 HIS A N 1
ATOM 4215 C CA . HIS A 1 546 ? -22.278 4.672 6.684 1.00 97.62 546 HIS A CA 1
ATOM 4216 C C . HIS A 1 546 ? -23.175 3.439 6.545 1.00 97.62 546 HIS A C 1
ATOM 4218 O O . HIS A 1 546 ? -24.361 3.495 6.875 1.00 97.62 546 HIS A O 1
ATOM 4224 N N . GLY A 1 547 ? -22.610 2.310 6.111 1.00 93.44 547 GLY A N 1
ATOM 4225 C CA . GLY A 1 547 ? -23.335 1.036 6.025 1.00 93.44 547 GLY A CA 1
ATOM 4226 C C . GLY A 1 547 ? -24.387 0.978 4.913 1.00 93.44 547 GLY A C 1
ATOM 4227 O O . GLY A 1 547 ? -25.452 0.397 5.117 1.00 93.44 547 GLY A O 1
ATOM 4228 N N . ASP A 1 548 ? -24.110 1.589 3.757 1.00 97.38 548 ASP A N 1
ATOM 4229 C CA . ASP A 1 548 ? -24.966 1.458 2.575 1.00 97.38 548 ASP A CA 1
ATOM 4230 C C . ASP A 1 548 ? -25.056 -0.019 2.127 1.00 97.38 548 ASP A C 1
ATOM 4232 O O . ASP A 1 548 ? -24.019 -0.668 1.956 1.00 97.38 548 ASP A O 1
ATOM 4236 N N . PRO A 1 549 ? -26.268 -0.579 1.944 1.00 96.00 549 PRO A N 1
ATOM 4237 C CA . PRO A 1 549 ? -26.437 -2.010 1.698 1.00 96.00 549 PRO A CA 1
ATOM 4238 C C . PRO A 1 549 ? -25.927 -2.466 0.326 1.00 96.00 549 PRO A C 1
ATOM 4240 O O . PRO A 1 549 ? -25.428 -3.584 0.219 1.00 96.00 549 PRO A O 1
ATOM 4243 N N . ASP A 1 550 ? -26.011 -1.628 -0.714 1.00 96.12 550 ASP A N 1
ATOM 4244 C CA . ASP A 1 550 ? -25.513 -2.013 -2.043 1.00 96.12 550 ASP A CA 1
ATOM 4245 C C . ASP A 1 550 ? -23.994 -1.959 -2.102 1.00 96.12 550 ASP A C 1
ATOM 4247 O O . ASP A 1 550 ? -23.370 -2.850 -2.673 1.00 96.12 550 ASP A O 1
ATOM 4251 N N . TRP A 1 551 ? -23.397 -0.955 -1.460 1.00 97.88 551 TRP A N 1
ATOM 4252 C CA . TRP A 1 551 ? -21.953 -0.888 -1.291 1.00 97.88 551 TRP A CA 1
ATOM 4253 C C . TRP A 1 551 ? -21.428 -2.089 -0.496 1.00 97.88 551 TRP A C 1
ATOM 4255 O O . TRP A 1 551 ? -20.481 -2.746 -0.923 1.00 97.88 551 TRP A O 1
ATOM 4265 N N . LEU A 1 552 ? -22.075 -2.431 0.627 1.00 97.81 552 LEU A N 1
ATOM 4266 C CA . LEU A 1 552 ? -21.686 -3.578 1.453 1.00 97.81 552 LEU A CA 1
ATOM 4267 C C . LEU A 1 552 ? -21.768 -4.889 0.668 1.00 97.81 552 LEU A C 1
ATOM 4269 O O . LEU A 1 552 ? -20.866 -5.725 0.769 1.00 97.81 552 LEU A O 1
ATOM 4273 N N . ARG A 1 553 ? -22.841 -5.062 -0.111 1.00 97.69 553 ARG A N 1
ATOM 4274 C CA . ARG A 1 553 ? -23.033 -6.222 -0.979 1.00 97.69 553 ARG A CA 1
ATOM 4275 C C . ARG A 1 553 ? -21.923 -6.313 -2.025 1.00 97.69 553 ARG A C 1
ATOM 4277 O O . ARG A 1 553 ? -21.269 -7.346 -2.086 1.00 97.69 553 ARG A O 1
ATOM 4284 N N . ALA A 1 554 ? -21.637 -5.227 -2.747 1.00 98.06 554 ALA A N 1
ATOM 4285 C CA . ALA A 1 554 ? -20.582 -5.184 -3.764 1.00 98.06 554 ALA A CA 1
ATOM 4286 C C . ALA A 1 554 ? -19.192 -5.529 -3.199 1.00 98.06 554 ALA A C 1
ATOM 4288 O O . ALA A 1 554 ? -18.451 -6.311 -3.795 1.00 98.06 554 ALA A O 1
ATOM 4289 N N . VAL A 1 555 ? -18.854 -4.999 -2.018 1.00 98.00 555 VAL A N 1
ATOM 4290 C CA . VAL A 1 555 ? -17.594 -5.309 -1.324 1.00 98.00 555 VAL A CA 1
ATOM 4291 C C . VAL A 1 555 ? -17.549 -6.778 -0.907 1.00 98.00 555 VAL A C 1
ATOM 4293 O O . VAL A 1 555 ? -16.552 -7.451 -1.149 1.00 98.00 555 VAL A O 1
ATOM 4296 N N . SER A 1 556 ? -18.616 -7.286 -0.291 1.00 98.00 556 SER A N 1
ATOM 4297 C CA . SER A 1 556 ? -18.651 -8.653 0.245 1.00 98.00 556 SER A CA 1
ATOM 4298 C C . SER A 1 556 ? -18.615 -9.706 -0.863 1.00 98.00 556 SER A C 1
ATOM 4300 O O . SER A 1 556 ? -17.845 -10.661 -0.780 1.00 98.00 556 SER A O 1
ATOM 4302 N N . GLU A 1 557 ? -19.406 -9.512 -1.921 1.00 97.88 557 GLU A N 1
ATOM 4303 C CA . GLU A 1 557 ? -19.429 -10.392 -3.091 1.00 97.88 557 GLU A CA 1
ATOM 4304 C C . GLU A 1 557 ? -18.063 -10.402 -3.783 1.00 97.88 557 GLU A C 1
ATOM 4306 O O . GLU A 1 557 ? -17.497 -11.470 -4.010 1.00 97.88 557 GLU A O 1
ATOM 4311 N N . GLN A 1 558 ? -17.475 -9.230 -4.044 1.00 98.19 558 GLN A N 1
ATOM 4312 C CA . GLN A 1 558 ? -16.179 -9.163 -4.714 1.00 98.19 558 GLN A CA 1
ATOM 4313 C C . GLN A 1 558 ? -15.037 -9.704 -3.842 1.00 98.19 558 GLN A C 1
ATOM 4315 O O . GLN A 1 558 ? -14.127 -10.338 -4.374 1.00 98.19 558 GLN A O 1
ATOM 4320 N N . ALA A 1 559 ? -15.077 -9.513 -2.519 1.00 97.75 559 ALA A N 1
ATOM 4321 C CA . ALA A 1 559 ? -14.077 -10.070 -1.605 1.00 97.75 559 ALA A CA 1
ATOM 4322 C C . ALA A 1 559 ? -14.072 -11.603 -1.604 1.00 97.75 559 ALA A C 1
ATOM 4324 O O . ALA A 1 559 ? -13.005 -12.200 -1.480 1.00 97.75 559 ALA A O 1
ATOM 4325 N N . ASN A 1 560 ? -15.241 -12.225 -1.781 1.00 96.94 560 ASN A N 1
ATOM 4326 C CA . ASN A 1 560 ? -15.376 -13.677 -1.890 1.00 96.94 560 ASN A CA 1
ATOM 4327 C C . ASN A 1 560 ? -14.863 -14.231 -3.233 1.00 96.94 560 ASN A C 1
ATOM 4329 O O . ASN A 1 560 ? -14.603 -15.423 -3.350 1.00 96.94 560 ASN A O 1
ATOM 4333 N N . LEU A 1 561 ? -14.734 -13.377 -4.253 1.00 96.50 561 LEU A N 1
ATOM 4334 C CA . LEU A 1 561 ? -14.302 -13.768 -5.595 1.00 96.50 561 LEU A CA 1
ATOM 4335 C C . LEU A 1 561 ? -12.823 -13.468 -5.838 1.00 96.50 561 LEU A C 1
ATOM 4337 O O . LEU A 1 561 ? -12.050 -14.356 -6.190 1.00 96.50 561 LEU A O 1
ATOM 4341 N N . LEU A 1 562 ? -12.436 -12.198 -5.717 1.00 94.75 562 LEU A N 1
ATOM 4342 C CA . LEU A 1 562 ? -11.101 -11.729 -6.066 1.00 94.75 562 LEU A CA 1
ATOM 4343 C C . LEU A 1 562 ? -10.833 -10.358 -5.449 1.00 94.75 562 LEU A C 1
ATOM 4345 O O . LEU A 1 562 ? -11.516 -9.383 -5.766 1.00 94.75 562 LEU A O 1
ATOM 4349 N N . THR A 1 563 ? -9.800 -10.258 -4.617 1.00 94.00 563 THR A N 1
ATOM 4350 C CA . THR A 1 563 ? -9.448 -9.005 -3.933 1.00 94.00 563 THR A CA 1
ATOM 4351 C C . THR A 1 563 ? -8.363 -8.219 -4.661 1.00 94.00 563 THR A C 1
ATOM 4353 O O . THR A 1 563 ? -8.492 -7.004 -4.829 1.00 94.00 563 THR A O 1
ATOM 4356 N N . HIS A 1 564 ? -7.301 -8.895 -5.107 1.00 96.06 564 HIS A N 1
ATOM 4357 C CA . HIS A 1 564 ? -6.114 -8.264 -5.674 1.00 96.06 564 HIS A CA 1
ATOM 4358 C C . HIS A 1 564 ? -5.352 -9.196 -6.623 1.00 96.06 564 HIS A C 1
ATOM 4360 O O . HIS A 1 564 ? -5.071 -10.338 -6.274 1.00 96.06 564 HIS A O 1
ATOM 4366 N N . VAL A 1 565 ? -4.960 -8.678 -7.792 1.00 94.88 565 VAL A N 1
ATOM 4367 C CA . VAL A 1 565 ? -4.155 -9.402 -8.798 1.00 94.88 565 VAL A CA 1
ATOM 4368 C C . VAL A 1 565 ? -3.045 -8.547 -9.420 1.00 94.88 565 VAL A C 1
ATOM 4370 O O . VAL A 1 565 ? -2.464 -8.932 -10.428 1.00 94.88 565 VAL A O 1
ATOM 4373 N N . SER A 1 566 ? -2.697 -7.403 -8.817 1.00 94.06 566 SER A N 1
ATOM 4374 C CA . SER A 1 566 ? -1.838 -6.357 -9.411 1.00 94.06 566 SER A CA 1
ATOM 4375 C C . SER A 1 566 ? -2.351 -5.814 -10.759 1.00 94.06 566 SER A C 1
ATOM 4377 O O . SER A 1 566 ? -3.369 -6.262 -11.272 1.00 94.06 566 SER A O 1
ATOM 4379 N N . ASN A 1 567 ? -1.625 -4.858 -11.348 1.00 93.12 567 ASN A N 1
ATOM 4380 C CA . ASN A 1 567 ? -1.879 -4.352 -12.705 1.00 93.12 567 ASN A CA 1
ATOM 4381 C C . ASN A 1 567 ? -1.163 -5.166 -13.807 1.00 93.12 567 ASN A C 1
ATOM 4383 O O . ASN A 1 567 ? -1.142 -4.751 -14.963 1.00 93.12 567 ASN A O 1
ATOM 4387 N N . VAL A 1 568 ? -0.544 -6.304 -13.462 1.00 93.88 568 VAL A N 1
ATOM 4388 C CA . VAL A 1 568 ? 0.046 -7.236 -14.445 1.00 93.88 568 VAL A CA 1
ATOM 4389 C C . VAL A 1 568 ? -1.039 -8.044 -15.165 1.00 93.88 568 VAL A C 1
ATOM 4391 O O . VAL A 1 568 ? -0.852 -8.430 -16.316 1.00 93.88 568 VAL A O 1
ATOM 4394 N N . TYR A 1 569 ? -2.174 -8.284 -14.503 1.00 95.38 569 TYR A N 1
ATOM 4395 C CA . TYR A 1 569 ? -3.304 -9.035 -15.043 1.00 95.38 569 TYR A CA 1
ATOM 4396 C C . TYR A 1 569 ? -4.536 -8.142 -15.171 1.00 95.38 569 TYR A C 1
ATOM 4398 O O . TYR A 1 569 ? -4.719 -7.196 -14.408 1.00 95.38 569 TYR A O 1
ATOM 4406 N N . TYR A 1 570 ? -5.403 -8.470 -16.124 1.00 95.56 570 TYR A N 1
ATOM 4407 C CA . TYR A 1 570 ? -6.681 -7.789 -16.288 1.00 95.56 570 TYR A CA 1
ATOM 4408 C C . TYR A 1 570 ? -7.676 -8.212 -15.208 1.00 95.56 570 TYR A C 1
ATOM 4410 O O . TYR A 1 570 ? -7.686 -9.364 -14.769 1.00 95.56 570 TYR A O 1
ATOM 4418 N N . SER A 1 571 ? -8.567 -7.296 -14.830 1.00 96.88 571 SER A N 1
ATOM 4419 C CA . SER A 1 571 ? -9.723 -7.625 -14.002 1.00 96.88 571 SER A CA 1
ATOM 4420 C C . SER A 1 571 ? -10.981 -6.923 -14.497 1.00 96.88 571 SER A C 1
ATOM 4422 O O . SER A 1 571 ? -10.943 -5.757 -14.890 1.00 96.88 571 SER A O 1
ATOM 4424 N N . VAL A 1 572 ? -12.101 -7.646 -14.464 1.00 97.81 572 VAL A N 1
ATOM 4425 C CA . VAL A 1 572 ? -13.390 -7.154 -14.968 1.00 97.81 572 VAL A CA 1
ATOM 4426 C C . VAL A 1 572 ? -13.844 -5.885 -14.231 1.00 97.81 572 VAL A C 1
ATOM 4428 O O . VAL A 1 572 ? -14.076 -4.886 -14.910 1.00 97.81 572 VAL A O 1
ATOM 4431 N N . PRO A 1 573 ? -13.859 -5.820 -12.878 1.00 98.25 573 PRO A N 1
ATOM 4432 C CA . PRO A 1 573 ? -14.335 -4.620 -12.183 1.00 98.25 573 PRO A CA 1
ATOM 4433 C C . PRO A 1 573 ? -13.487 -3.374 -12.461 1.00 98.25 573 PRO A C 1
ATOM 4435 O O . PRO A 1 573 ? -14.005 -2.259 -12.455 1.00 98.25 573 PRO A O 1
ATOM 4438 N N . GLN A 1 574 ? -12.182 -3.540 -12.700 1.00 98.50 574 GLN A N 1
ATOM 4439 C CA . GLN A 1 574 ? -11.296 -2.422 -13.017 1.00 98.50 574 GLN A CA 1
ATOM 4440 C C . GLN A 1 574 ? -11.637 -1.804 -14.376 1.00 98.50 574 GLN A C 1
ATOM 4442 O O . GLN A 1 574 ? -11.740 -0.580 -14.477 1.00 98.50 574 GLN A O 1
ATOM 4447 N N . VAL A 1 575 ? -11.821 -2.641 -15.402 1.00 98.31 575 VAL A N 1
ATOM 4448 C CA . VAL A 1 575 ? -12.184 -2.185 -16.752 1.00 98.31 575 VAL A CA 1
ATOM 4449 C C . VAL A 1 575 ? -13.587 -1.585 -16.748 1.00 98.31 575 VAL A C 1
ATOM 4451 O O . VAL A 1 575 ? -13.762 -0.474 -17.233 1.00 98.31 575 VAL A O 1
ATOM 4454 N N . GLU A 1 576 ? -14.555 -2.239 -16.106 1.00 98.62 576 GLU A N 1
ATOM 4455 C CA . GLU A 1 576 ? -15.925 -1.725 -15.999 1.00 98.62 576 GLU A CA 1
ATOM 4456 C C . GLU A 1 576 ? -16.006 -0.358 -15.303 1.00 98.62 576 GLU A C 1
ATOM 4458 O O . GLU A 1 576 ? -16.784 0.510 -15.704 1.00 98.62 576 GLU A O 1
ATOM 4463 N N . LEU A 1 577 ? -15.226 -0.146 -14.237 1.00 98.81 577 LEU A N 1
ATOM 4464 C CA . LEU A 1 577 ? -15.170 1.159 -13.582 1.00 98.81 577 LEU A CA 1
ATOM 4465 C C . LEU A 1 577 ? -14.562 2.211 -14.516 1.00 98.81 577 LEU A C 1
ATOM 4467 O O . LEU A 1 577 ? -15.064 3.333 -14.574 1.00 98.81 577 LEU A O 1
ATOM 4471 N N . ALA A 1 578 ? -13.489 1.865 -15.233 1.00 98.75 578 ALA A N 1
ATOM 4472 C CA . ALA A 1 578 ? -12.852 2.772 -16.182 1.00 98.75 578 ALA A CA 1
ATOM 4473 C C . ALA A 1 578 ? -13.814 3.168 -17.313 1.00 98.75 578 ALA A C 1
ATOM 4475 O O . ALA A 1 578 ? -13.936 4.355 -17.603 1.00 98.75 578 ALA A O 1
ATOM 4476 N N . GLU A 1 579 ? -14.545 2.209 -17.887 1.00 98.50 579 GLU A N 1
ATOM 4477 C CA . GLU A 1 579 ? -15.559 2.455 -18.920 1.00 98.50 579 GLU A CA 1
ATOM 4478 C C . GLU A 1 579 ? -16.654 3.402 -18.428 1.00 98.50 579 GLU A C 1
ATOM 4480 O O . GLU A 1 579 ? -16.975 4.376 -19.107 1.00 98.50 579 GLU A O 1
ATOM 4485 N N . ARG A 1 580 ? -17.191 3.175 -17.222 1.00 98.44 580 ARG A N 1
ATOM 4486 C CA . ARG A 1 580 ? -18.210 4.055 -16.627 1.00 98.44 580 ARG A CA 1
ATOM 4487 C C . ARG A 1 580 ? -17.692 5.474 -16.400 1.00 98.44 580 ARG A C 1
ATOM 4489 O O . ARG A 1 580 ? -18.416 6.426 -16.673 1.00 98.44 580 ARG A O 1
ATOM 4496 N N . LEU A 1 581 ? -16.466 5.622 -15.891 1.00 98.62 581 LEU A N 1
ATOM 4497 C CA . LEU A 1 581 ? -15.846 6.930 -15.642 1.00 98.62 581 LEU A CA 1
ATOM 4498 C C . LEU A 1 581 ? -15.581 7.696 -16.944 1.00 98.62 581 LEU A C 1
ATOM 4500 O O . LEU A 1 581 ? -15.826 8.899 -16.998 1.00 98.62 581 LEU A O 1
ATOM 4504 N N . VAL A 1 582 ? -15.121 7.009 -17.992 1.00 98.56 582 VAL A N 1
ATOM 4505 C CA . VAL A 1 582 ? -14.961 7.582 -19.340 1.00 98.56 582 VAL A CA 1
ATOM 4506 C C . VAL A 1 582 ? -16.319 8.005 -19.897 1.00 98.56 582 VAL A C 1
ATOM 4508 O O . VAL A 1 582 ? -16.489 9.148 -20.302 1.00 98.56 582 VAL A O 1
ATOM 4511 N N . ALA A 1 583 ? -17.325 7.130 -19.832 1.00 96.50 583 ALA A N 1
ATOM 4512 C CA . ALA A 1 583 ? -18.645 7.386 -20.407 1.00 96.50 583 ALA A CA 1
ATOM 4513 C C . ALA A 1 583 ? -19.388 8.576 -19.778 1.00 96.50 583 ALA A C 1
ATOM 4515 O O . ALA A 1 583 ? -20.246 9.170 -20.429 1.00 96.50 583 ALA A O 1
ATOM 4516 N N . CYS A 1 584 ? -19.096 8.915 -18.520 1.00 96.56 584 CYS A N 1
ATOM 4517 C CA . CYS A 1 584 ? -19.745 10.020 -17.818 1.00 96.56 584 CYS A CA 1
ATOM 4518 C C . CYS A 1 584 ? -18.847 11.245 -17.606 1.00 96.56 584 CYS A C 1
ATOM 4520 O O . CYS A 1 584 ? -19.200 12.097 -16.798 1.00 96.56 584 CYS A O 1
ATOM 4522 N N . SER A 1 585 ? -17.706 11.363 -18.292 1.00 97.75 585 SER A N 1
ATOM 4523 C CA . SER A 1 585 ? -16.802 12.517 -18.170 1.00 97.75 585 SER A CA 1
ATOM 4524 C C . SER A 1 585 ? -16.233 12.955 -19.526 1.00 97.75 585 SER A C 1
ATOM 4526 O O . SER A 1 585 ? -16.598 12.426 -20.569 1.00 97.75 585 SER A O 1
ATOM 4528 N N . PHE A 1 586 ? -15.341 13.951 -19.522 1.00 97.38 586 PHE A N 1
ATOM 4529 C CA . PHE A 1 586 ? -14.604 14.380 -20.717 1.00 97.38 586 PHE A CA 1
ATOM 4530 C C . PHE A 1 586 ? -13.457 13.431 -21.103 1.00 97.38 586 PHE A C 1
ATOM 4532 O O . PHE A 1 586 ? -12.842 13.612 -22.151 1.00 97.38 586 PHE A O 1
ATOM 4539 N N . ALA A 1 587 ? -13.076 12.523 -20.203 1.00 98.44 587 ALA A N 1
ATOM 4540 C CA . ALA A 1 587 ? -11.822 11.798 -20.299 1.00 98.44 587 ALA A CA 1
ATOM 4541 C C . ALA A 1 587 ? -11.930 10.582 -21.213 1.00 98.44 587 ALA A C 1
ATOM 4543 O O . ALA A 1 587 ? -12.927 9.873 -21.198 1.00 98.44 587 ALA A O 1
ATOM 4544 N N . ASP A 1 588 ? -10.846 10.290 -21.925 1.00 98.38 588 ASP A N 1
ATOM 4545 C CA . ASP A 1 588 ? -10.742 9.136 -22.818 1.00 98.38 588 ASP A CA 1
ATOM 4546 C C . ASP A 1 588 ? -10.091 7.929 -22.127 1.00 98.38 588 ASP A C 1
ATOM 4548 O O . ASP A 1 588 ? -10.288 6.778 -22.531 1.00 98.38 588 ASP A O 1
ATOM 4552 N N . ARG A 1 589 ? -9.277 8.175 -21.089 1.00 98.31 589 ARG A N 1
ATOM 4553 C CA . ARG A 1 589 ? -8.542 7.145 -20.339 1.00 98.31 589 ARG A CA 1
ATOM 4554 C C . ARG A 1 589 ? -8.503 7.453 -18.847 1.00 98.31 589 ARG A C 1
ATOM 4556 O O . ARG A 1 589 ? -8.564 8.606 -18.418 1.00 98.31 589 ARG A O 1
ATOM 4563 N N . VAL A 1 590 ? -8.332 6.394 -18.059 1.00 98.62 590 VAL A N 1
ATOM 4564 C CA . VAL A 1 590 ? -8.240 6.453 -16.598 1.00 98.62 590 VAL A CA 1
ATOM 4565 C C . VAL A 1 590 ? -6.971 5.755 -16.130 1.00 98.62 590 VAL A C 1
ATOM 4567 O O . VAL A 1 590 ? -6.683 4.632 -16.537 1.00 98.62 590 VAL A O 1
ATOM 4570 N N . PHE A 1 591 ? -6.240 6.398 -15.225 1.00 98.62 591 PHE A N 1
ATOM 4571 C CA . PHE A 1 591 ? -5.231 5.750 -14.394 1.00 98.62 591 PHE A CA 1
ATOM 4572 C C . PHE A 1 591 ? -5.731 5.694 -12.950 1.00 98.62 591 PHE A C 1
ATOM 4574 O O . PHE A 1 591 ? -6.091 6.723 -12.384 1.00 98.62 591 PHE A O 1
ATOM 4581 N N . PHE A 1 592 ? -5.737 4.516 -12.330 1.00 98.75 592 PHE A N 1
ATOM 4582 C CA . PHE A 1 592 ? -6.116 4.378 -10.923 1.00 98.75 592 PHE A CA 1
ATOM 4583 C C . PHE A 1 592 ? -4.913 4.572 -9.990 1.00 98.75 592 PHE A C 1
ATOM 4585 O O . PHE A 1 592 ? -3.788 4.194 -10.308 1.00 98.75 592 PHE A O 1
ATOM 4592 N N . SER A 1 593 ? -5.175 5.094 -8.794 1.00 98.44 593 SER A N 1
ATOM 4593 C CA . SER A 1 593 ? -4.266 5.184 -7.644 1.00 98.44 593 SER A CA 1
ATOM 4594 C C . SER A 1 593 ? -4.997 4.744 -6.360 1.00 98.44 593 SER A C 1
ATOM 4596 O O . SER A 1 593 ? -6.119 4.240 -6.425 1.00 98.44 593 SER A O 1
ATOM 4598 N N . ASN A 1 594 ? -4.395 4.904 -5.178 1.00 98.19 594 ASN A N 1
ATOM 4599 C CA . ASN A 1 594 ? -5.008 4.534 -3.891 1.00 98.19 594 ASN A CA 1
ATOM 4600 C C . ASN A 1 594 ? -5.493 5.752 -3.089 1.00 98.19 594 ASN A C 1
ATOM 4602 O O . ASN A 1 594 ? -6.143 5.606 -2.055 1.00 98.19 594 ASN A O 1
ATOM 4606 N N . SER A 1 595 ? -5.149 6.967 -3.522 1.00 98.75 595 SER A N 1
ATOM 4607 C CA . SER A 1 595 ? -5.468 8.200 -2.802 1.00 98.75 595 SER A CA 1
ATOM 4608 C C . SER A 1 595 ? -5.413 9.431 -3.708 1.00 98.75 595 SER A C 1
ATOM 4610 O O . SER A 1 595 ? -4.793 9.413 -4.771 1.00 98.75 595 SER A O 1
ATOM 4612 N N . GLY A 1 596 ? -5.989 10.544 -3.242 1.00 98.56 596 GLY A N 1
ATOM 4613 C CA . GLY A 1 596 ? -5.916 11.825 -3.955 1.00 98.56 596 GLY A CA 1
ATOM 4614 C C . GLY A 1 596 ? -4.485 12.359 -4.094 1.00 98.56 596 GLY A C 1
ATOM 4615 O O . GLY A 1 596 ? -4.126 12.876 -5.144 1.00 98.56 596 GLY A O 1
ATOM 4616 N N . THR A 1 597 ? -3.627 12.159 -3.083 1.00 98.69 597 THR A N 1
ATOM 4617 C CA . THR A 1 597 ? -2.217 12.591 -3.164 1.00 98.69 597 THR A CA 1
ATOM 4618 C C . THR A 1 597 ? -1.465 11.815 -4.247 1.00 98.69 597 THR A C 1
ATOM 4620 O O . THR A 1 597 ? -0.716 12.416 -5.005 1.00 98.69 597 THR A O 1
ATOM 4623 N N . GLU A 1 598 ? -1.710 10.509 -4.393 1.00 98.81 598 GLU A N 1
ATOM 4624 C CA . GLU A 1 598 ? -1.115 9.715 -5.476 1.00 98.81 598 GLU A CA 1
ATOM 4625 C C . GLU A 1 598 ? -1.705 10.064 -6.849 1.00 98.81 598 GLU A C 1
ATOM 4627 O O . GLU A 1 598 ? -0.977 10.062 -7.839 1.00 98.81 598 GLU A O 1
ATOM 4632 N N . ALA A 1 599 ? -3.000 10.395 -6.923 1.00 98.88 599 ALA A N 1
ATOM 4633 C CA . ALA A 1 599 ? -3.612 10.883 -8.160 1.00 98.88 599 ALA A CA 1
ATOM 4634 C C . ALA A 1 599 ? -2.949 12.194 -8.626 1.00 98.88 599 ALA A C 1
ATOM 4636 O O . ALA A 1 599 ? -2.591 12.330 -9.795 1.00 98.88 599 ALA A O 1
ATOM 4637 N N . ASN A 1 600 ? -2.687 13.123 -7.702 1.00 98.88 600 ASN A N 1
ATOM 4638 C CA . ASN A 1 600 ? -1.975 14.363 -8.009 1.00 98.88 600 ASN A CA 1
ATOM 4639 C C . ASN A 1 600 ? -0.491 14.129 -8.360 1.00 98.88 600 ASN A C 1
ATOM 4641 O O . ASN A 1 600 ? 0.011 14.765 -9.282 1.00 98.88 600 ASN A O 1
ATOM 4645 N N . GLU A 1 601 ? 0.207 13.175 -7.729 1.00 98.88 601 GLU A N 1
ATOM 4646 C CA . GLU A 1 601 ? 1.565 12.766 -8.153 1.00 98.88 601 GLU A CA 1
ATOM 4647 C C . GLU A 1 601 ? 1.587 12.203 -9.582 1.00 98.88 601 GLU A C 1
ATOM 4649 O O . GLU A 1 601 ? 2.482 12.508 -10.378 1.00 98.88 601 GLU A O 1
ATOM 4654 N N . ALA A 1 602 ? 0.590 11.390 -9.941 1.00 98.75 602 ALA A N 1
ATOM 4655 C CA . ALA A 1 602 ? 0.437 10.895 -11.302 1.00 98.75 602 ALA A CA 1
ATOM 4656 C C . ALA A 1 602 ? 0.157 12.041 -12.288 1.00 98.75 602 ALA A C 1
ATOM 4658 O O . ALA A 1 602 ? 0.840 12.115 -13.307 1.00 98.75 602 ALA A O 1
ATOM 4659 N N . ALA A 1 603 ? -0.724 12.992 -11.957 1.00 98.88 603 ALA A N 1
ATOM 4660 C CA . ALA A 1 603 ? -0.980 14.177 -12.782 1.00 98.88 603 ALA A CA 1
ATOM 4661 C C . ALA A 1 603 ? 0.280 15.045 -12.994 1.00 98.88 603 ALA A C 1
ATOM 4663 O O . ALA A 1 603 ? 0.569 15.442 -14.124 1.00 98.88 603 ALA A O 1
ATOM 4664 N N . ILE A 1 604 ? 1.088 15.270 -11.947 1.00 98.88 604 ILE A N 1
ATOM 4665 C CA . ILE A 1 604 ? 2.391 15.964 -12.029 1.00 98.88 604 ILE A CA 1
ATOM 4666 C C . ILE A 1 604 ? 3.308 15.261 -13.039 1.00 98.88 604 ILE A C 1
ATOM 4668 O O . ILE A 1 604 ? 3.908 15.899 -13.914 1.00 98.88 604 ILE A O 1
ATOM 4672 N N . LYS A 1 605 ? 3.428 13.932 -12.928 1.00 98.81 605 LYS A N 1
ATOM 4673 C CA . LYS A 1 605 ? 4.263 13.131 -13.831 1.00 98.81 605 LYS A CA 1
ATOM 4674 C C . LYS A 1 605 ? 3.732 13.150 -15.261 1.00 98.81 605 LYS A C 1
ATOM 4676 O O . LYS A 1 605 ? 4.528 13.312 -16.185 1.00 98.81 605 LYS A O 1
ATOM 4681 N N . PHE A 1 606 ? 2.422 13.016 -15.446 1.00 98.81 606 PHE A N 1
ATOM 4682 C CA . PHE A 1 606 ? 1.792 12.997 -16.764 1.00 98.81 606 PHE A CA 1
ATOM 4683 C C . PHE A 1 606 ? 1.952 14.338 -17.475 1.00 98.81 606 PHE A C 1
ATOM 4685 O O . PHE A 1 606 ? 2.353 14.347 -18.634 1.00 98.81 606 PHE A O 1
ATOM 4692 N N . ALA A 1 607 ? 1.799 15.462 -16.772 1.00 98.81 607 ALA A N 1
ATOM 4693 C CA . ALA A 1 607 ? 2.059 16.785 -17.334 1.00 98.81 607 ALA A CA 1
ATOM 4694 C C . ALA A 1 607 ? 3.514 16.955 -17.797 1.00 98.81 607 ALA A C 1
ATOM 4696 O O . ALA A 1 607 ? 3.777 17.380 -18.920 1.00 98.81 607 ALA A O 1
ATOM 4697 N N . ARG A 1 608 ? 4.495 16.555 -16.979 1.00 98.25 608 ARG A N 1
ATOM 4698 C CA . ARG A 1 608 ? 5.914 16.611 -17.376 1.00 98.25 608 ARG A CA 1
ATOM 4699 C C . ARG A 1 608 ? 6.243 15.675 -18.540 1.00 98.25 608 ARG A C 1
ATOM 4701 O O . ARG A 1 608 ? 7.080 16.025 -19.378 1.00 98.25 608 ARG A O 1
ATOM 4708 N N . LYS A 1 609 ? 5.637 14.486 -18.585 1.00 98.12 609 LYS A N 1
ATOM 4709 C CA . LYS A 1 609 ? 5.820 13.530 -19.685 1.00 98.12 609 LYS A CA 1
ATOM 4710 C C . LYS A 1 609 ? 5.199 14.062 -20.976 1.00 98.12 609 LYS A C 1
ATOM 4712 O O . LYS A 1 609 ? 5.883 14.047 -21.994 1.00 98.12 609 LYS A O 1
ATOM 4717 N N . PHE A 1 610 ? 3.988 14.613 -20.907 1.00 98.50 610 PHE A N 1
ATOM 4718 C CA . PHE A 1 610 ? 3.301 15.276 -22.016 1.00 98.50 610 PHE A CA 1
ATOM 4719 C C . PHE A 1 610 ? 4.184 16.342 -22.669 1.00 98.50 610 PHE A C 1
ATOM 4721 O O . PHE A 1 610 ? 4.440 16.275 -23.868 1.00 98.50 610 PHE A O 1
ATOM 4728 N N . GLN A 1 611 ? 4.753 17.252 -21.870 1.00 98.25 611 GLN A N 1
ATOM 4729 C CA . GLN A 1 611 ? 5.610 18.322 -22.392 1.00 98.25 611 GLN A CA 1
ATOM 4730 C C . GLN A 1 611 ? 6.852 17.794 -23.121 1.00 98.25 611 GLN A C 1
ATOM 4732 O O . GLN A 1 611 ? 7.246 18.357 -24.135 1.00 98.25 611 GLN A O 1
ATOM 4737 N N . ARG A 1 612 ? 7.457 16.700 -22.641 1.00 96.69 612 ARG A N 1
ATOM 4738 C CA . ARG A 1 612 ? 8.610 16.056 -23.304 1.00 96.69 612 ARG A CA 1
ATOM 4739 C C . ARG A 1 612 ? 8.220 15.319 -24.576 1.00 96.69 612 ARG A C 1
ATOM 4741 O O . ARG A 1 612 ? 8.999 15.295 -25.517 1.00 96.69 612 ARG A O 1
ATOM 4748 N N . PHE A 1 613 ? 7.053 14.687 -24.571 1.00 97.06 613 PHE A N 1
ATOM 4749 C CA . PHE A 1 613 ? 6.577 13.878 -25.682 1.00 97.06 613 PHE A CA 1
ATOM 4750 C C . PHE A 1 613 ? 6.199 14.742 -26.889 1.00 97.06 613 PHE A C 1
ATOM 4752 O O . PHE A 1 613 ? 6.627 14.446 -27.999 1.00 97.06 613 PHE A O 1
ATOM 4759 N N . TYR A 1 614 ? 5.460 15.834 -26.670 1.00 96.06 614 TYR A N 1
ATOM 4760 C CA . TYR A 1 614 ? 5.018 16.723 -27.751 1.00 96.06 614 TYR A CA 1
ATOM 4761 C C . TYR A 1 614 ? 6.040 17.794 -28.145 1.00 96.06 614 TYR A C 1
ATOM 4763 O O . TYR A 1 614 ? 5.887 18.414 -29.191 1.00 96.06 614 TYR A O 1
ATOM 4771 N N . ASN A 1 615 ? 7.098 17.992 -27.351 1.00 94.75 615 ASN A N 1
ATOM 4772 C CA . ASN A 1 615 ? 8.164 18.952 -27.649 1.00 94.75 615 ASN A CA 1
ATOM 4773 C C . ASN A 1 615 ? 9.560 18.295 -27.565 1.00 94.75 615 ASN A C 1
ATOM 4775 O O . ASN A 1 615 ? 10.383 18.716 -26.745 1.00 94.75 615 ASN A O 1
ATOM 4779 N N . PRO A 1 616 ? 9.851 17.259 -28.379 1.00 93.38 616 PRO A N 1
ATOM 4780 C CA . PRO A 1 616 ? 11.078 16.464 -28.258 1.00 93.38 616 PRO A CA 1
ATOM 4781 C C . PRO A 1 616 ? 12.360 17.267 -28.536 1.00 93.38 616 PRO A C 1
ATOM 4783 O O . PRO A 1 616 ? 13.405 16.971 -27.960 1.00 93.38 616 PRO A O 1
ATOM 4786 N N . ASP A 1 617 ? 12.275 18.314 -29.362 1.00 95.25 617 ASP A N 1
ATOM 4787 C CA . ASP A 1 617 ? 13.422 19.143 -29.758 1.00 95.25 617 ASP A CA 1
ATOM 4788 C C . ASP A 1 617 ? 13.718 20.293 -28.775 1.00 95.25 617 ASP A C 1
ATOM 4790 O O . ASP A 1 617 ? 14.742 20.980 -28.872 1.00 95.25 617 ASP A O 1
ATOM 4794 N N . VAL A 1 618 ? 12.841 20.521 -27.791 1.00 92.44 618 VAL A N 1
ATOM 4795 C CA . VAL A 1 618 ? 13.016 21.589 -26.804 1.00 92.44 618 VAL A CA 1
ATOM 4796 C C . VAL A 1 618 ? 13.997 21.133 -25.722 1.00 92.44 618 VAL A C 1
ATOM 4798 O O . VAL A 1 618 ? 13.668 20.334 -24.850 1.00 92.44 618 VAL A O 1
ATOM 4801 N N . LYS A 1 619 ? 15.209 21.711 -25.722 1.00 88.56 619 LYS A N 1
ATOM 4802 C CA . LYS A 1 619 ? 16.289 21.384 -24.760 1.00 88.56 619 LYS A CA 1
ATOM 4803 C C . LYS A 1 619 ? 15.883 21.512 -23.286 1.00 88.56 619 LYS A C 1
ATOM 4805 O O . LYS A 1 619 ? 16.428 20.818 -22.434 1.00 88.56 619 LYS A O 1
ATOM 4810 N N . GLN A 1 620 ? 14.977 22.437 -22.977 1.00 90.19 620 GLN A N 1
ATOM 4811 C CA . GLN A 1 620 ? 14.454 22.664 -21.630 1.00 90.19 620 GLN A CA 1
ATOM 4812 C C . GLN A 1 620 ? 12.924 22.703 -21.685 1.00 90.19 620 GLN A C 1
ATOM 4814 O O . GLN A 1 620 ? 12.363 23.800 -21.779 1.00 90.19 620 GLN A O 1
ATOM 4819 N N . PRO A 1 621 ? 12.259 21.534 -21.681 1.00 93.38 621 PRO A N 1
ATOM 4820 C CA . PRO A 1 621 ? 10.808 21.466 -21.779 1.00 93.38 621 PRO A CA 1
ATOM 4821 C C . PRO A 1 621 ? 10.153 22.117 -20.559 1.00 93.38 621 PRO A C 1
ATOM 4823 O O . PRO A 1 621 ? 10.774 22.249 -19.498 1.00 93.38 621 PRO A O 1
ATOM 4826 N N . ALA A 1 622 ? 8.881 22.483 -20.699 1.00 97.12 622 ALA A N 1
ATOM 4827 C CA . ALA A 1 622 ? 8.090 22.979 -19.586 1.00 97.12 622 ALA A CA 1
ATOM 4828 C C . ALA A 1 622 ? 8.047 21.937 -18.449 1.00 97.12 622 ALA A C 1
ATOM 4830 O O . ALA A 1 622 ? 7.749 20.756 -18.656 1.00 97.12 622 ALA A O 1
ATOM 4831 N N . THR A 1 623 ? 8.426 22.355 -17.240 1.00 97.50 623 THR A N 1
ATOM 4832 C CA . THR A 1 623 ? 8.488 21.483 -16.048 1.00 97.50 623 THR A CA 1
ATOM 4833 C C . THR A 1 623 ? 7.925 22.123 -14.786 1.00 97.50 623 THR A C 1
ATOM 4835 O O . THR A 1 623 ? 7.829 21.429 -13.766 1.00 97.50 623 THR A O 1
ATOM 4838 N N . GLU A 1 624 ? 7.565 23.403 -14.860 1.00 98.56 624 GLU A N 1
ATOM 4839 C CA . GLU A 1 624 ? 7.047 24.198 -13.752 1.00 98.56 624 GLU A CA 1
ATOM 4840 C C . GLU A 1 624 ? 5.532 24.028 -13.625 1.00 98.56 624 GLU A C 1
ATOM 4842 O O . GLU A 1 624 ? 4.857 23.577 -14.551 1.00 98.56 624 GLU A O 1
ATOM 4847 N N . PHE A 1 625 ? 4.987 24.388 -12.473 1.00 98.81 625 PHE A N 1
ATOM 4848 C CA . PHE A 1 625 ? 3.571 24.268 -12.172 1.00 98.81 625 PHE A CA 1
ATOM 4849 C C . PHE A 1 625 ? 3.046 25.546 -11.541 1.00 98.81 625 PHE A C 1
ATOM 4851 O O . PHE A 1 625 ? 3.740 26.205 -10.764 1.00 98.81 625 PHE A O 1
ATOM 4858 N N . VAL A 1 626 ? 1.786 25.848 -11.826 1.00 98.88 626 VAL A N 1
ATOM 4859 C CA . VAL A 1 626 ? 1.036 26.883 -11.116 1.00 98.88 626 VAL A CA 1
ATOM 4860 C C . VAL A 1 626 ? 0.043 26.205 -10.180 1.00 98.88 626 VAL A C 1
ATOM 4862 O O . VAL A 1 626 ? -0.651 25.272 -10.577 1.00 98.88 626 VAL A O 1
ATOM 4865 N N . SER A 1 627 ? -0.013 26.681 -8.941 1.00 98.69 627 SER A N 1
ATOM 4866 C CA . SER A 1 627 ? -1.062 26.380 -7.964 1.00 98.69 627 SER A CA 1
ATOM 4867 C C . SER A 1 627 ? -1.540 27.699 -7.346 1.00 98.69 627 SER A C 1
ATOM 4869 O O . SER A 1 627 ? -1.016 28.770 -7.658 1.00 98.69 627 SER A O 1
ATOM 4871 N N . PHE A 1 628 ? -2.538 27.656 -6.471 1.00 98.69 628 PHE A N 1
ATOM 4872 C CA . PHE A 1 628 ? -3.172 28.858 -5.932 1.00 98.69 628 PHE A CA 1
ATOM 4873 C C . PHE A 1 628 ? -3.053 28.959 -4.416 1.00 98.69 628 PHE A C 1
ATOM 4875 O O . PHE A 1 628 ? -2.875 27.957 -3.718 1.00 98.69 628 PHE A O 1
ATOM 4882 N N . THR A 1 629 ? -3.161 30.175 -3.886 1.00 97.94 629 THR A N 1
ATOM 4883 C CA . THR A 1 629 ? -3.278 30.415 -2.447 1.00 97.94 629 THR A CA 1
ATOM 4884 C C . THR A 1 629 ? -4.457 29.627 -1.877 1.00 97.94 629 THR A C 1
ATOM 4886 O O . THR A 1 629 ? -5.482 29.444 -2.525 1.00 97.94 629 THR A O 1
ATOM 4889 N N . ASN A 1 630 ? -4.297 29.137 -0.649 1.00 96.12 630 ASN A N 1
ATOM 4890 C CA . ASN A 1 630 ? -5.235 28.281 0.089 1.00 96.12 630 ASN A CA 1
ATOM 4891 C C . ASN A 1 630 ? -5.413 26.841 -0.438 1.00 96.12 630 ASN A C 1
ATOM 4893 O O . ASN A 1 630 ? -6.181 26.090 0.168 1.00 96.12 630 ASN A O 1
ATOM 4897 N N . SER A 1 631 ? -4.693 26.433 -1.487 1.00 97.94 631 SER A N 1
ATOM 4898 C CA . SER A 1 631 ? -4.800 25.093 -2.083 1.00 97.94 631 SER A CA 1
ATOM 4899 C C . SER A 1 631 ? -4.383 23.955 -1.147 1.00 97.94 631 SER A C 1
ATOM 4901 O O . SER A 1 631 ? -3.509 24.108 -0.279 1.00 97.94 631 SER A O 1
ATOM 4903 N N . PHE A 1 632 ? -4.981 22.781 -1.363 1.00 98.44 632 PHE A N 1
ATOM 4904 C CA . PHE A 1 632 ? -4.555 21.518 -0.759 1.00 98.44 632 PHE A CA 1
ATOM 4905 C C . PHE A 1 632 ? -4.632 20.372 -1.770 1.00 98.44 632 PHE A C 1
ATOM 4907 O O . PHE A 1 632 ? -5.716 19.896 -2.089 1.00 98.44 632 PHE A O 1
ATOM 4914 N N . HIS A 1 633 ? -3.470 19.871 -2.195 1.00 98.50 633 HIS A N 1
ATOM 4915 C CA . HIS A 1 633 ? -3.369 18.808 -3.204 1.00 98.50 633 HIS A CA 1
ATOM 4916 C C . HIS A 1 633 ? -2.754 17.507 -2.666 1.00 98.50 633 HIS A C 1
ATOM 4918 O O . HIS A 1 633 ? -2.752 16.488 -3.355 1.00 98.50 633 HIS A O 1
ATOM 4924 N N . GLY A 1 634 ? -2.260 17.484 -1.425 1.00 97.44 634 GLY A N 1
ATOM 4925 C CA . GLY A 1 634 ? -1.778 16.250 -0.807 1.00 97.44 634 GLY A CA 1
ATOM 4926 C C . GLY A 1 634 ? -0.614 16.442 0.151 1.00 97.44 634 GLY A C 1
ATOM 4927 O O . GLY A 1 634 ? -0.342 17.541 0.631 1.00 97.44 634 GLY A O 1
ATOM 4928 N N . ARG A 1 635 ? 0.042 15.329 0.485 1.00 97.25 635 ARG A N 1
ATOM 4929 C CA . ARG A 1 635 ? 1.086 15.259 1.525 1.00 97.25 635 ARG A CA 1
ATOM 4930 C C . ARG A 1 635 ? 2.344 14.495 1.102 1.00 97.25 635 ARG A C 1
ATOM 4932 O O . ARG A 1 635 ? 3.282 14.424 1.886 1.00 97.25 635 ARG A O 1
ATOM 4939 N N . THR A 1 636 ? 2.381 13.931 -0.104 1.00 97.88 636 THR A N 1
ATOM 4940 C CA . THR A 1 636 ? 3.605 13.386 -0.720 1.00 97.88 636 THR A CA 1
ATOM 4941 C C . THR A 1 636 ? 4.471 14.520 -1.270 1.00 97.88 636 THR A C 1
ATOM 4943 O O . THR A 1 636 ? 3.949 15.588 -1.543 1.00 97.88 636 THR A O 1
ATOM 4946 N N . MET A 1 637 ? 5.781 14.333 -1.446 1.00 97.81 637 MET A N 1
ATOM 4947 C CA . MET A 1 637 ? 6.709 15.442 -1.747 1.00 97.81 637 MET A CA 1
ATOM 4948 C C . MET A 1 637 ? 6.345 16.303 -2.976 1.00 97.81 637 MET A C 1
ATOM 4950 O O . MET A 1 637 ? 6.618 17.504 -2.965 1.00 97.81 637 MET A O 1
ATOM 4954 N N . GLY A 1 638 ? 5.734 15.735 -4.021 1.00 97.81 638 GLY A N 1
ATOM 4955 C CA . GLY A 1 638 ? 5.255 16.477 -5.193 1.00 97.81 638 GLY A CA 1
ATOM 4956 C C . GLY A 1 638 ? 3.916 17.167 -4.939 1.00 97.81 638 GLY A C 1
ATOM 4957 O O . GLY A 1 638 ? 3.799 18.379 -5.100 1.00 97.81 638 GLY A O 1
ATOM 4958 N N . ALA A 1 639 ? 2.915 16.427 -4.464 1.00 98.31 639 ALA A N 1
ATOM 4959 C CA . ALA A 1 639 ? 1.592 16.984 -4.151 1.00 98.31 639 ALA A CA 1
ATOM 4960 C C . ALA A 1 639 ? 1.625 18.019 -3.002 1.00 98.31 639 ALA A C 1
ATOM 4962 O O . ALA A 1 639 ? 0.858 18.985 -2.975 1.00 98.31 639 ALA A O 1
ATOM 4963 N N . LEU A 1 640 ? 2.550 17.846 -2.058 1.00 98.38 640 LEU A N 1
ATOM 4964 C CA . LEU A 1 640 ? 2.840 18.785 -0.982 1.00 98.38 640 LEU A CA 1
ATOM 4965 C C . LEU A 1 640 ? 3.450 20.075 -1.531 1.00 98.38 640 LEU A C 1
ATOM 4967 O O . LEU A 1 640 ? 3.096 21.145 -1.049 1.00 98.38 640 LEU A O 1
ATOM 4971 N N . ALA A 1 641 ? 4.293 20.003 -2.567 1.00 98.31 641 ALA A N 1
ATOM 4972 C CA . ALA A 1 641 ? 4.814 21.194 -3.236 1.00 98.31 641 ALA A CA 1
ATOM 4973 C C . ALA A 1 641 ? 3.710 22.030 -3.896 1.00 98.31 641 ALA A C 1
ATOM 4975 O O . ALA A 1 641 ? 3.843 23.245 -3.959 1.00 98.31 641 ALA A O 1
ATOM 4976 N N . LEU A 1 642 ? 2.608 21.404 -4.325 1.00 98.50 642 LEU A N 1
ATOM 4977 C CA . LEU A 1 642 ? 1.417 22.091 -4.835 1.00 98.50 642 LEU A CA 1
ATOM 4978 C C . LEU A 1 642 ? 0.489 22.620 -3.728 1.00 98.50 642 LEU A C 1
ATOM 4980 O O . LEU A 1 642 ? -0.432 23.368 -4.031 1.00 98.50 642 LEU A O 1
ATOM 4984 N N . THR A 1 643 ? 0.696 22.258 -2.460 1.00 98.12 643 THR A N 1
ATOM 4985 C CA . THR A 1 643 ? -0.155 22.679 -1.333 1.00 98.12 643 THR A CA 1
ATOM 4986 C C . THR A 1 643 ? 0.349 23.998 -0.746 1.00 98.12 643 THR A C 1
ATOM 4988 O O . THR A 1 643 ? 1.439 24.054 -0.179 1.00 98.12 643 THR A O 1
ATOM 4991 N N . SER A 1 644 ? -0.428 25.082 -0.831 1.00 96.19 644 SER A N 1
ATOM 4992 C CA . SER A 1 644 ? 0.112 26.424 -0.546 1.00 96.19 644 SER A CA 1
ATOM 4993 C C . SER A 1 644 ? 0.473 26.675 0.920 1.00 96.19 644 SER A C 1
ATOM 4995 O O . SER A 1 644 ? 1.370 27.474 1.195 1.00 96.19 644 SER A O 1
ATOM 4997 N N . LYS A 1 645 ? -0.229 26.033 1.866 1.00 92.25 645 LYS A N 1
ATOM 4998 C CA . LYS A 1 645 ? -0.095 26.304 3.309 1.00 92.25 645 LYS A CA 1
ATOM 4999 C C . LYS A 1 645 ? 1.333 26.011 3.787 1.00 92.25 645 LYS A C 1
ATOM 5001 O O . LYS A 1 645 ? 1.744 24.859 3.879 1.00 92.25 645 LYS A O 1
ATOM 5006 N N . GLU A 1 646 ? 2.060 27.069 4.139 1.00 92.19 646 GLU A N 1
ATOM 5007 C CA . GLU A 1 646 ? 3.494 27.028 4.453 1.00 92.19 646 GLU A CA 1
ATOM 5008 C C . GLU A 1 646 ? 3.846 26.036 5.563 1.00 92.19 646 GLU A C 1
ATOM 5010 O O . GLU A 1 646 ? 4.734 25.216 5.377 1.00 92.19 646 GLU A O 1
ATOM 5015 N N . HIS A 1 647 ? 3.093 26.024 6.667 1.00 91.56 647 HIS A N 1
ATOM 5016 C CA . HIS A 1 647 ? 3.341 25.120 7.798 1.00 91.56 647 HIS A CA 1
ATOM 5017 C C . HIS A 1 647 ? 3.260 23.623 7.445 1.00 91.56 647 HIS A C 1
ATOM 5019 O O . HIS A 1 647 ? 3.737 22.788 8.209 1.00 91.56 647 HIS A O 1
ATOM 5025 N N . TYR A 1 648 ? 2.639 23.257 6.317 1.00 92.44 648 TYR A N 1
ATOM 5026 C CA . TYR A 1 648 ? 2.680 21.884 5.818 1.00 92.44 648 TYR A CA 1
ATOM 5027 C C . TYR A 1 648 ? 3.945 21.590 5.015 1.00 92.44 648 TYR A C 1
ATOM 5029 O O . TYR A 1 648 ? 4.365 20.437 5.005 1.00 92.44 648 TYR A O 1
ATOM 5037 N N . ARG A 1 649 ? 4.528 22.593 4.349 1.00 94.19 649 ARG A N 1
ATOM 5038 C CA . ARG A 1 649 ? 5.677 22.453 3.446 1.00 94.19 649 ARG A CA 1
ATOM 5039 C C . ARG A 1 649 ? 7.014 22.681 4.141 1.00 94.19 649 ARG A C 1
ATOM 5041 O O . ARG A 1 649 ? 7.889 21.833 4.006 1.00 94.19 649 ARG A O 1
ATOM 5048 N N . SER A 1 650 ? 7.158 23.776 4.889 1.00 95.44 650 SER A N 1
ATOM 5049 C CA . SER A 1 650 ? 8.446 24.240 5.427 1.00 95.44 650 SER A CA 1
ATOM 5050 C C . SER A 1 650 ? 9.218 23.207 6.260 1.00 95.44 650 SER A C 1
ATOM 5052 O O . SER A 1 650 ? 10.441 23.172 6.130 1.00 95.44 650 SER A O 1
ATOM 5054 N N . PRO A 1 651 ? 8.585 22.288 7.026 1.00 96.12 651 PRO A N 1
ATOM 5055 C CA . PRO A 1 651 ? 9.331 21.249 7.742 1.00 96.12 651 PRO A CA 1
ATOM 5056 C C . PRO A 1 651 ? 10.008 20.205 6.837 1.00 96.12 651 PRO A C 1
ATOM 5058 O O . PRO A 1 651 ? 10.844 19.442 7.314 1.00 96.12 651 PRO A O 1
ATOM 5061 N N . PHE A 1 652 ? 9.630 20.135 5.557 1.00 96.62 652 PHE A N 1
ATOM 5062 C CA . PHE A 1 652 ? 10.096 19.131 4.594 1.00 96.62 652 PHE A CA 1
ATOM 5063 C C . PHE A 1 652 ? 10.851 19.747 3.411 1.00 96.62 652 PHE A C 1
ATOM 5065 O O . PHE A 1 652 ? 11.106 19.061 2.422 1.00 96.62 652 PHE A O 1
ATOM 5072 N N . GLU A 1 653 ? 11.175 21.040 3.469 1.00 94.12 653 GLU A N 1
ATOM 5073 C CA . GLU A 1 653 ? 11.874 21.704 2.374 1.00 94.12 653 GLU A CA 1
ATOM 5074 C C . GLU A 1 653 ? 13.333 21.207 2.227 1.00 94.12 653 GLU A C 1
ATOM 5076 O O . GLU A 1 653 ? 14.001 20.944 3.230 1.00 94.12 653 GLU A O 1
ATOM 5081 N N . PRO A 1 654 ? 13.849 21.074 0.983 1.00 94.50 654 PRO A N 1
ATOM 5082 C CA . PRO A 1 654 ? 13.170 21.387 -0.274 1.00 94.50 654 PRO A CA 1
ATOM 5083 C C . PRO A 1 654 ? 12.161 20.303 -0.702 1.00 94.50 654 PRO A C 1
ATOM 5085 O O . PRO A 1 654 ? 12.499 19.130 -0.863 1.00 94.50 654 PRO A O 1
ATOM 5088 N N . VAL A 1 655 ? 10.920 20.728 -0.958 1.00 95.88 655 VAL A N 1
ATOM 5089 C CA . VAL A 1 655 ? 9.908 19.931 -1.676 1.00 95.88 655 VAL A CA 1
ATOM 5090 C C . VAL A 1 655 ? 10.183 19.963 -3.189 1.00 95.88 655 VAL A C 1
ATOM 5092 O O . VAL A 1 655 ? 11.164 20.570 -3.624 1.00 95.88 655 VAL A O 1
ATOM 5095 N N . MET A 1 656 ? 9.355 19.311 -4.020 1.00 97.69 656 MET A N 1
ATOM 5096 C CA . MET A 1 656 ? 9.534 19.357 -5.481 1.00 97.69 656 MET A CA 1
ATOM 5097 C C . MET A 1 656 ? 9.643 20.818 -5.978 1.00 97.69 656 MET A C 1
ATOM 5099 O O . MET A 1 656 ? 8.712 21.595 -5.765 1.00 97.69 656 MET A O 1
ATOM 5103 N N . PRO A 1 657 ? 10.735 21.204 -6.664 1.00 96.50 657 PRO A N 1
ATOM 5104 C CA . PRO A 1 657 ? 10.923 22.578 -7.117 1.00 96.50 657 PRO A CA 1
ATOM 5105 C C . PRO A 1 657 ? 10.052 22.912 -8.335 1.00 96.50 657 PRO A C 1
ATOM 5107 O O . PRO A 1 657 ? 9.577 22.021 -9.050 1.00 96.50 657 PRO A O 1
ATOM 5110 N N . GLY A 1 658 ? 9.926 24.215 -8.606 1.00 96.31 658 GLY A N 1
ATOM 5111 C CA . GLY A 1 658 ? 9.247 24.745 -9.790 1.00 96.31 658 GLY A CA 1
ATOM 5112 C C . GLY A 1 658 ? 7.735 24.886 -9.628 1.00 96.31 658 GLY A C 1
ATOM 5113 O O . GLY A 1 658 ? 7.017 24.695 -10.600 1.00 96.31 658 GLY A O 1
ATOM 5114 N N . VAL A 1 659 ? 7.244 25.173 -8.419 1.00 98.25 659 VAL A N 1
ATOM 5115 C CA . VAL A 1 659 ? 5.833 25.508 -8.176 1.00 98.25 659 VAL A CA 1
ATOM 5116 C C . VAL A 1 659 ? 5.717 26.985 -7.812 1.00 98.25 659 VAL A C 1
ATOM 5118 O O . VAL A 1 659 ? 6.385 27.440 -6.884 1.00 98.25 659 VAL A O 1
ATOM 5121 N N . THR A 1 660 ? 4.833 27.703 -8.500 1.00 98.31 660 THR A N 1
ATOM 5122 C CA . THR A 1 660 ? 4.489 29.097 -8.193 1.00 98.31 660 THR A CA 1
ATOM 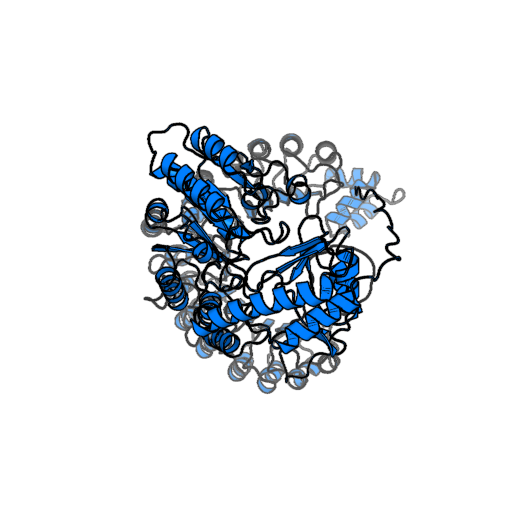5123 C C . THR A 1 660 ? 3.049 29.181 -7.702 1.00 98.31 660 THR A C 1
ATOM 5125 O O . THR A 1 660 ? 2.144 28.619 -8.320 1.00 98.31 660 THR A O 1
ATOM 5128 N N . PHE A 1 661 ? 2.832 29.895 -6.594 1.00 98.50 661 PHE A N 1
ATOM 5129 C CA . PHE A 1 661 ? 1.501 30.147 -6.045 1.00 98.50 661 PHE A CA 1
ATOM 5130 C C . PHE A 1 661 ? 0.984 31.519 -6.471 1.00 98.50 661 PHE A C 1
ATOM 5132 O O . PHE A 1 661 ? 1.620 32.530 -6.180 1.00 98.50 661 PHE A O 1
ATOM 5139 N N . LEU A 1 662 ? -0.187 31.553 -7.102 1.00 98.31 662 LEU A N 1
ATOM 5140 C CA . LEU A 1 662 ? -0.914 32.784 -7.414 1.00 98.31 662 LEU A CA 1
ATOM 5141 C C . LEU A 1 662 ? -2.131 32.952 -6.509 1.00 98.31 662 LEU A C 1
ATOM 5143 O O . LEU A 1 662 ? -2.619 31.993 -5.915 1.00 98.31 662 LEU A O 1
ATOM 5147 N N . GLU A 1 663 ? -2.649 34.170 -6.397 1.00 98.31 663 GLU A N 1
ATOM 5148 C CA . GLU A 1 663 ? -3.902 34.392 -5.683 1.00 98.31 663 GLU A CA 1
ATOM 5149 C C . GLU A 1 663 ? -5.063 33.672 -6.388 1.00 98.31 663 GLU A C 1
ATOM 5151 O O . GLU A 1 663 ? -5.252 33.801 -7.600 1.00 98.31 663 GLU A O 1
ATOM 5156 N N . TYR A 1 664 ? -5.836 32.886 -5.636 1.00 98.25 664 TYR A N 1
ATOM 5157 C CA . TYR A 1 664 ? -7.003 32.192 -6.175 1.00 98.25 664 TYR A CA 1
ATOM 5158 C C . TYR A 1 664 ? -8.036 33.195 -6.712 1.00 98.25 664 TYR A C 1
ATOM 5160 O O . TYR A 1 664 ? -8.475 34.082 -5.985 1.00 98.25 664 TYR A O 1
ATOM 5168 N N . GLY A 1 665 ? -8.430 33.049 -7.979 1.00 97.12 665 GLY A N 1
ATOM 5169 C CA . GLY A 1 665 ? -9.342 33.974 -8.663 1.00 97.12 665 GLY A CA 1
ATOM 5170 C C . GLY A 1 665 ? -8.659 35.080 -9.478 1.00 97.12 665 GLY A C 1
ATOM 5171 O O . GLY A 1 665 ? -9.340 35.739 -10.261 1.00 97.12 665 GLY A O 1
ATOM 5172 N N . ASN A 1 666 ? -7.339 35.270 -9.362 1.00 97.94 666 ASN A N 1
ATOM 5173 C CA . ASN A 1 666 ? -6.607 36.287 -10.125 1.00 97.94 666 ASN A CA 1
ATOM 5174 C C . ASN A 1 666 ? -6.286 35.787 -11.547 1.00 97.94 666 ASN A C 1
ATOM 5176 O O . ASN A 1 666 ? -5.269 35.131 -11.794 1.00 97.94 666 ASN A O 1
ATOM 5180 N N . ALA A 1 667 ? -7.200 36.059 -12.480 1.00 97.19 667 ALA A N 1
ATOM 5181 C CA . ALA A 1 667 ? -7.119 35.603 -13.865 1.00 97.19 667 ALA A CA 1
ATOM 5182 C C . ALA A 1 667 ? -5.979 36.277 -14.642 1.00 97.19 667 ALA A C 1
ATOM 5184 O O . ALA A 1 667 ? -5.332 35.633 -15.468 1.00 97.19 667 ALA A O 1
ATOM 5185 N N . GLU A 1 668 ? -5.737 37.561 -14.390 1.00 97.69 668 GLU A N 1
ATOM 5186 C CA . GLU A 1 668 ? -4.726 38.372 -15.065 1.00 97.69 668 GLU A CA 1
ATOM 5187 C C . GLU A 1 668 ? -3.321 37.852 -14.756 1.00 97.69 668 GLU A C 1
ATOM 5189 O O . GLU A 1 668 ? -2.589 37.488 -15.677 1.00 97.69 668 GLU A O 1
ATOM 5194 N N . ALA A 1 669 ? -2.984 37.703 -13.470 1.00 97.38 669 ALA A N 1
ATOM 5195 C CA . ALA A 1 669 ? -1.682 37.186 -13.052 1.00 97.38 669 ALA A CA 1
ATOM 5196 C C . ALA A 1 669 ? -1.448 35.754 -13.557 1.00 97.38 669 ALA A C 1
ATOM 5198 O O . ALA A 1 669 ? -0.336 35.403 -13.956 1.00 97.38 669 ALA A O 1
ATOM 5199 N N . ALA A 1 670 ? -2.498 34.925 -13.582 1.00 96.88 670 ALA A N 1
ATOM 5200 C CA . ALA A 1 670 ? -2.405 33.572 -14.117 1.00 96.88 670 ALA A CA 1
ATOM 5201 C C . ALA A 1 670 ? -2.103 33.571 -15.619 1.00 96.88 670 ALA A C 1
ATOM 5203 O O . ALA A 1 670 ? -1.176 32.883 -16.043 1.00 96.88 670 ALA A O 1
ATOM 5204 N N . LYS A 1 671 ? -2.818 34.373 -16.418 1.00 97.75 671 LYS A N 1
ATOM 5205 C CA . LYS A 1 671 ? -2.563 34.510 -17.863 1.00 97.75 671 LYS A CA 1
ATOM 5206 C C . LYS A 1 671 ? -1.129 34.957 -18.146 1.00 97.75 671 LYS A C 1
ATOM 5208 O O . LYS A 1 671 ? -0.469 34.374 -19.003 1.00 97.75 671 LYS A O 1
ATOM 5213 N N . GLU A 1 672 ? -0.645 35.969 -17.430 1.00 97.50 672 GLU A N 1
ATOM 5214 C CA . GLU A 1 672 ? 0.711 36.500 -17.604 1.00 97.50 672 GLU A CA 1
ATOM 5215 C C . GLU A 1 672 ? 1.788 35.467 -17.267 1.00 97.50 672 GLU A C 1
ATOM 5217 O O . GLU A 1 672 ? 2.727 35.286 -18.048 1.00 97.50 672 GLU A O 1
ATOM 5222 N N . LEU A 1 673 ? 1.644 34.752 -16.146 1.00 97.50 673 LEU A N 1
ATOM 5223 C CA . LEU A 1 673 ? 2.610 33.734 -15.732 1.00 97.50 673 LEU A CA 1
ATOM 5224 C C . LEU A 1 673 ? 2.599 32.515 -16.661 1.00 97.50 673 LEU A C 1
ATOM 5226 O O . LEU A 1 673 ? 3.663 32.033 -17.040 1.00 97.50 673 LEU A O 1
ATOM 5230 N N . ILE A 1 674 ? 1.419 32.026 -17.052 1.00 97.56 674 ILE A N 1
ATOM 5231 C CA . ILE A 1 674 ? 1.287 30.878 -17.964 1.00 97.56 674 ILE A CA 1
ATOM 5232 C C . ILE A 1 674 ? 1.915 31.197 -19.325 1.00 97.56 674 ILE A C 1
ATOM 5234 O O . ILE A 1 674 ? 2.655 30.379 -19.862 1.00 97.56 674 ILE A O 1
ATOM 5238 N N . LYS A 1 675 ? 1.677 32.402 -19.856 1.00 94.50 675 LYS A N 1
ATOM 5239 C CA . LYS A 1 675 ? 2.206 32.830 -21.159 1.00 94.50 675 LYS A CA 1
ATOM 5240 C C . LYS A 1 675 ? 3.728 33.005 -21.166 1.00 94.50 675 LYS A C 1
ATOM 5242 O O . LYS A 1 675 ? 4.366 32.762 -22.186 1.00 94.50 675 LYS A O 1
ATOM 5247 N N . SER A 1 676 ? 4.296 33.511 -20.072 1.00 91.06 676 SER A N 1
ATOM 5248 C CA . SER A 1 676 ? 5.717 33.880 -19.982 1.00 91.06 676 SER A CA 1
ATOM 5249 C C . SER A 1 676 ? 6.615 32.766 -19.428 1.00 91.06 676 SER A C 1
ATOM 5251 O O . SER A 1 676 ? 7.814 32.749 -19.711 1.00 91.06 676 SER A O 1
ATOM 5253 N N . GLY A 1 677 ? 6.049 31.853 -18.635 1.00 88.06 677 GLY A N 1
ATOM 5254 C CA . GLY A 1 677 ? 6.766 30.816 -17.897 1.00 88.06 677 GLY A CA 1
ATOM 5255 C C . GLY A 1 677 ? 6.943 29.492 -18.644 1.00 88.06 677 GLY A C 1
ATOM 5256 O O . GLY A 1 677 ? 6.438 29.285 -19.745 1.00 88.06 677 GLY A O 1
ATOM 5257 N N . LYS A 1 678 ? 7.643 28.540 -18.012 1.00 95.44 678 LYS A N 1
ATOM 5258 C CA . LYS A 1 678 ? 7.828 27.167 -18.525 1.00 95.44 678 LYS A CA 1
ATOM 5259 C C . LYS A 1 678 ? 6.846 26.202 -17.864 1.00 95.44 678 LYS A C 1
ATOM 5261 O O . LYS A 1 678 ? 7.238 25.161 -17.318 1.00 95.44 678 LYS A O 1
ATOM 5266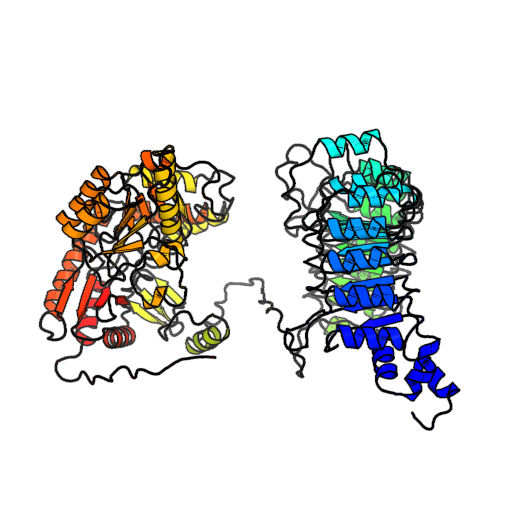 N N . ILE A 1 679 ? 5.566 26.571 -17.908 1.00 98.50 679 ILE A N 1
ATOM 5267 C CA . ILE A 1 679 ? 4.488 25.920 -17.162 1.00 98.50 679 ILE A CA 1
ATOM 5268 C C . ILE A 1 679 ? 4.041 24.635 -17.864 1.00 98.50 679 ILE A C 1
ATOM 5270 O O . ILE A 1 679 ? 3.493 24.654 -18.963 1.00 98.50 679 ILE A O 1
ATOM 5274 N N . ALA A 1 680 ? 4.262 23.493 -17.217 1.00 98.69 680 ALA A N 1
ATOM 5275 C CA . ALA A 1 680 ? 3.778 22.199 -17.677 1.00 98.69 680 ALA A CA 1
ATOM 5276 C C . ALA A 1 680 ? 2.276 22.041 -17.425 1.00 98.69 680 ALA A C 1
ATOM 5278 O O . ALA A 1 680 ? 1.563 21.525 -18.288 1.00 98.69 680 ALA A O 1
ATOM 5279 N N . ALA A 1 681 ? 1.809 22.469 -16.247 1.00 98.88 681 ALA A N 1
ATOM 5280 C CA . ALA A 1 681 ? 0.402 22.407 -15.882 1.00 98.88 681 ALA A CA 1
ATOM 5281 C C . ALA A 1 681 ? -0.007 23.420 -14.803 1.00 98.88 681 ALA A C 1
ATOM 5283 O O . ALA A 1 681 ? 0.802 23.832 -13.966 1.00 98.88 681 ALA A O 1
ATOM 5284 N N . VAL A 1 682 ? -1.295 23.758 -14.799 1.00 98.94 682 VAL A N 1
ATOM 5285 C CA . VAL A 1 682 ? -1.965 24.594 -13.798 1.00 98.94 682 VAL A CA 1
ATOM 5286 C C . VAL A 1 682 ? -2.914 23.716 -12.987 1.00 98.94 682 VAL A C 1
ATOM 5288 O O . VAL A 1 682 ? -3.852 23.154 -13.546 1.00 98.94 682 VAL A O 1
ATOM 5291 N N . PHE A 1 683 ? -2.677 23.597 -11.682 1.00 98.88 683 PHE A N 1
ATOM 5292 C CA . PHE A 1 683 ? -3.521 22.845 -10.753 1.00 98.88 683 PHE A CA 1
ATOM 5293 C C . PHE A 1 683 ? -4.496 23.783 -10.050 1.00 98.88 683 PHE A C 1
ATOM 5295 O O . PHE A 1 683 ? -4.084 24.770 -9.440 1.00 98.88 683 PHE A O 1
ATOM 5302 N N . VAL A 1 684 ? -5.790 23.472 -10.115 1.00 98.88 684 VAL A N 1
ATOM 5303 C CA . VAL A 1 684 ? -6.836 24.262 -9.462 1.00 98.88 684 VAL A CA 1
ATOM 5304 C C . VAL A 1 684 ? -7.955 23.362 -8.939 1.00 98.88 684 VAL A C 1
ATOM 5306 O O . VAL A 1 684 ? -8.394 22.433 -9.609 1.00 98.88 684 VAL A O 1
ATOM 5309 N N . GLU A 1 685 ? -8.424 23.627 -7.722 1.00 98.81 685 GLU A N 1
ATOM 5310 C CA . GLU A 1 685 ? -9.671 23.053 -7.202 1.00 98.81 685 GLU A CA 1
ATOM 5311 C C . GLU A 1 685 ? -10.835 23.924 -7.718 1.00 98.81 685 GLU A C 1
ATOM 5313 O O . GLU A 1 685 ? -10.816 25.121 -7.431 1.00 98.81 685 GLU A O 1
ATOM 5318 N N . PRO A 1 686 ? -11.866 23.401 -8.417 1.00 98.50 686 PRO A N 1
ATOM 5319 C CA . PRO A 1 686 ? -13.045 24.204 -8.780 1.00 98.50 686 PRO A CA 1
ATOM 5320 C C . PRO A 1 686 ? -13.744 24.831 -7.560 1.00 98.50 686 PRO A C 1
ATOM 5322 O O . PRO A 1 686 ? -14.281 25.941 -7.618 1.00 98.50 686 PRO A O 1
ATOM 5325 N N . ILE A 1 687 ? -13.707 24.120 -6.427 1.00 98.44 687 ILE A N 1
ATOM 5326 C CA . ILE A 1 687 ? -14.076 24.632 -5.107 1.00 98.44 687 ILE A CA 1
ATOM 5327 C C . ILE A 1 687 ? -13.007 24.204 -4.104 1.00 98.44 687 ILE A C 1
ATOM 5329 O O . ILE A 1 687 ? -12.881 23.015 -3.803 1.00 98.44 687 ILE A O 1
ATOM 5333 N N . GLN A 1 688 ? -12.288 25.170 -3.532 1.00 98.25 688 GLN A N 1
ATOM 5334 C CA . GLN A 1 688 ? -11.267 24.915 -2.520 1.00 98.25 688 GLN A CA 1
ATOM 5335 C C . GLN A 1 688 ? -11.895 24.450 -1.211 1.00 98.25 688 GLN A C 1
ATOM 5337 O O . GLN A 1 688 ? -12.510 25.238 -0.487 1.00 98.25 688 GLN A O 1
ATOM 5342 N N . GLY A 1 689 ? -11.715 23.179 -0.859 1.00 96.25 689 GLY A N 1
ATOM 5343 C CA . GLY A 1 689 ? -12.348 22.624 0.338 1.00 96.25 689 GLY A CA 1
ATOM 5344 C C . GLY A 1 689 ? -11.608 22.988 1.627 1.00 96.25 689 GLY A C 1
ATOM 5345 O O . GLY A 1 689 ? -12.144 23.678 2.494 1.00 96.25 689 GLY A O 1
ATOM 5346 N N . GLU A 1 690 ? -10.344 22.568 1.743 1.00 95.69 690 GLU A N 1
ATOM 5347 C CA . GLU A 1 690 ? -9.484 22.895 2.899 1.00 95.69 690 GLU A CA 1
ATOM 5348 C C . GLU A 1 690 ? -9.130 24.388 2.966 1.00 95.69 690 GLU A C 1
ATOM 5350 O O . GLU A 1 690 ? -8.828 24.922 4.042 1.00 95.69 690 GLU A O 1
ATOM 5355 N N . GLY A 1 691 ? -9.170 25.065 1.816 1.00 95.06 691 GLY A N 1
ATOM 5356 C CA . GLY A 1 691 ? -8.869 26.486 1.671 1.00 95.06 691 GLY A CA 1
ATOM 5357 C C . GLY A 1 691 ? -9.921 27.425 2.257 1.00 95.06 691 GLY A C 1
ATOM 5358 O O . GLY A 1 691 ? -9.634 28.603 2.438 1.00 95.06 691 GLY A O 1
ATOM 5359 N N . GLY A 1 692 ? -11.100 26.913 2.632 1.00 96.88 692 GLY A N 1
ATOM 5360 C CA . GLY A 1 692 ? -12.168 27.715 3.239 1.00 96.88 692 GLY A CA 1
ATOM 5361 C C . GLY A 1 692 ? -13.471 27.749 2.447 1.00 96.88 692 GLY A C 1
ATOM 5362 O O . GLY A 1 692 ? -14.260 28.666 2.655 1.00 96.88 692 GLY A O 1
ATOM 5363 N N . ILE A 1 693 ? -13.727 26.768 1.576 1.00 98.31 693 ILE A N 1
ATOM 5364 C CA . ILE A 1 693 ? -14.959 26.648 0.774 1.00 98.31 693 ILE A CA 1
ATOM 5365 C C . ILE A 1 693 ? -15.114 27.808 -0.222 1.00 98.31 693 ILE A C 1
ATOM 5367 O O . ILE A 1 693 ? -16.205 28.337 -0.427 1.00 98.31 693 ILE A O 1
ATOM 5371 N N . TYR A 1 694 ? -14.008 28.226 -0.842 1.00 97.56 694 TYR A N 1
ATOM 5372 C CA . TYR A 1 694 ? -14.022 29.239 -1.898 1.00 97.56 694 TYR A CA 1
ATOM 5373 C C . TYR A 1 694 ? -14.330 28.589 -3.246 1.00 97.56 694 TYR A C 1
ATOM 5375 O O . TYR A 1 694 ? -13.630 27.679 -3.683 1.00 97.56 694 TYR A O 1
ATOM 5383 N N . SER A 1 695 ? -15.397 29.040 -3.900 1.00 96.94 695 SER A N 1
ATOM 5384 C CA . SER A 1 695 ? -15.759 28.603 -5.252 1.00 96.94 695 SER A CA 1
ATOM 5385 C C . SER A 1 695 ? -15.029 29.456 -6.283 1.00 96.94 695 SER A C 1
ATOM 5387 O O . SER A 1 695 ? -14.927 30.669 -6.104 1.00 96.94 695 SER A O 1
ATOM 5389 N N . ALA A 1 696 ? -14.531 28.842 -7.356 1.00 97.31 696 ALA A N 1
ATOM 5390 C CA . ALA A 1 696 ? -14.053 29.602 -8.506 1.00 97.31 696 ALA A CA 1
ATOM 5391 C C . ALA A 1 696 ? -15.206 30.402 -9.134 1.00 97.31 696 ALA A C 1
ATOM 5393 O O . ALA A 1 696 ? -16.379 30.052 -8.966 1.00 97.31 696 ALA A O 1
ATOM 5394 N N . THR A 1 697 ? -14.871 31.440 -9.897 1.00 97.44 697 THR A N 1
ATOM 5395 C CA . THR A 1 697 ? -15.802 32.042 -10.859 1.00 97.44 697 THR A CA 1
ATOM 5396 C C . THR A 1 697 ? -15.662 31.351 -12.214 1.00 97.44 697 THR A C 1
ATOM 5398 O O . THR A 1 697 ? -14.614 30.778 -12.533 1.00 97.44 697 THR A O 1
ATOM 5401 N N . LYS A 1 698 ? -16.717 31.402 -13.034 1.00 97.06 698 LYS A N 1
ATOM 5402 C CA . LYS A 1 698 ? -16.676 30.846 -14.394 1.00 97.06 698 LYS A CA 1
ATOM 5403 C C . LYS A 1 698 ? -15.629 31.567 -15.241 1.00 97.06 698 LYS A C 1
ATOM 5405 O O . LYS A 1 698 ? -14.881 30.930 -15.977 1.00 97.06 698 LYS A O 1
ATOM 5410 N N . GLU A 1 699 ? -15.550 32.882 -15.089 1.00 98.12 699 GLU A N 1
ATOM 5411 C CA . GLU A 1 699 ? -14.624 33.762 -15.796 1.00 98.12 699 GLU A CA 1
ATOM 5412 C C . GLU A 1 699 ? -13.173 33.395 -15.477 1.00 98.12 699 GLU A C 1
ATOM 5414 O O . GLU A 1 699 ? -12.345 33.319 -16.382 1.00 98.12 699 GLU A O 1
ATOM 5419 N N . PHE A 1 700 ? -12.877 33.095 -14.208 1.00 98.56 700 PHE A N 1
ATOM 5420 C CA . PHE A 1 700 ? -11.552 32.662 -13.779 1.00 98.56 700 PHE A CA 1
ATOM 5421 C C . PHE A 1 700 ? -11.167 31.306 -14.384 1.00 98.56 700 PHE A C 1
ATOM 5423 O O . PHE A 1 700 ? -10.103 31.195 -14.988 1.00 98.56 700 PHE A O 1
ATOM 5430 N N . LEU A 1 701 ? -12.029 30.284 -14.307 1.00 98.62 701 LEU A N 1
ATOM 5431 C CA . LEU A 1 701 ? -11.711 28.976 -14.901 1.00 98.62 701 LEU A CA 1
ATOM 5432 C C . LEU A 1 701 ? -11.592 29.045 -16.430 1.00 98.62 701 LEU A C 1
ATOM 5434 O O . LEU A 1 701 ? -10.692 28.430 -17.000 1.00 98.62 701 LEU A O 1
ATOM 5438 N N . GLN A 1 702 ? -12.440 29.834 -17.098 1.00 98.50 702 GLN A N 1
ATOM 5439 C CA . GLN A 1 702 ? -12.355 30.051 -18.545 1.00 98.50 702 GLN A CA 1
ATOM 5440 C C . GLN A 1 702 ? -11.056 30.770 -18.935 1.00 98.50 702 GLN A C 1
ATOM 5442 O O . GLN A 1 702 ? -10.443 30.446 -19.955 1.00 98.50 702 GLN A O 1
ATOM 5447 N N . ALA A 1 703 ? -10.617 31.732 -18.120 1.00 98.50 703 ALA A N 1
ATOM 5448 C CA . ALA A 1 703 ? -9.334 32.400 -18.284 1.00 98.50 703 ALA A CA 1
ATOM 5449 C C . ALA A 1 703 ? -8.158 31.420 -18.179 1.00 98.50 703 ALA A C 1
ATOM 5451 O O . ALA A 1 703 ? -7.278 31.462 -19.038 1.00 98.50 703 ALA A O 1
ATOM 5452 N N . LEU A 1 704 ? -8.160 30.526 -17.182 1.00 98.75 704 LEU A N 1
ATOM 5453 C CA . LEU A 1 704 ? -7.128 29.493 -17.041 1.00 98.75 704 LEU A CA 1
ATOM 5454 C C . LEU A 1 704 ? -7.115 28.536 -18.233 1.00 98.75 704 LEU A C 1
ATOM 5456 O O . LEU A 1 704 ? -6.044 28.250 -18.763 1.00 98.75 704 LEU A O 1
ATOM 5460 N N . ARG A 1 705 ? -8.292 28.078 -18.678 1.00 98.69 705 ARG A N 1
ATOM 5461 C CA . ARG A 1 705 ? -8.435 27.200 -19.848 1.00 98.69 705 ARG A CA 1
ATOM 5462 C C . ARG A 1 705 ? -7.825 27.826 -21.094 1.00 98.69 705 ARG A C 1
ATOM 5464 O O . ARG A 1 705 ? -6.945 27.222 -21.698 1.00 98.69 705 ARG A O 1
ATOM 5471 N N . SER A 1 706 ? -8.236 29.054 -21.406 1.00 98.38 706 SER A N 1
ATOM 5472 C CA . SER A 1 706 ? -7.761 29.778 -22.591 1.00 98.38 706 SER A CA 1
ATOM 5473 C C . SER A 1 706 ? -6.246 30.010 -22.530 1.00 98.38 706 SER A C 1
ATOM 5475 O O . SER A 1 706 ? -5.545 29.747 -23.496 1.00 98.38 706 SER A O 1
ATOM 5477 N N . ALA A 1 707 ? -5.718 30.412 -21.366 1.00 98.56 707 ALA A N 1
ATOM 5478 C CA . ALA A 1 707 ? -4.279 30.609 -21.184 1.00 98.56 707 ALA A CA 1
ATOM 5479 C C . ALA A 1 707 ? -3.471 29.311 -21.340 1.00 98.56 707 ALA A C 1
ATOM 5481 O O . ALA A 1 707 ? -2.391 29.328 -21.926 1.00 98.56 707 ALA A O 1
ATOM 5482 N N . CYS A 1 708 ? -3.980 28.190 -20.816 1.00 98.69 708 CYS A N 1
ATOM 5483 C CA . CYS A 1 708 ? -3.343 26.884 -20.969 1.00 98.69 708 CYS A CA 1
ATOM 5484 C C . CYS A 1 708 ? -3.328 26.441 -22.435 1.00 98.69 708 CYS A C 1
ATOM 5486 O O . CYS A 1 708 ? -2.302 25.956 -22.905 1.00 98.69 708 CYS A O 1
ATOM 5488 N N . ASP A 1 709 ? -4.430 26.649 -23.159 1.00 98.12 709 ASP A N 1
ATOM 5489 C CA . ASP A 1 709 ? -4.522 26.308 -24.581 1.00 98.12 709 ASP A CA 1
ATOM 5490 C C . ASP A 1 709 ? -3.555 27.143 -25.429 1.00 98.12 709 ASP A C 1
ATOM 5492 O O . ASP A 1 709 ? -2.819 26.577 -26.236 1.00 98.12 709 ASP A O 1
ATOM 5496 N N . ASP A 1 710 ? -3.479 28.454 -25.181 1.00 97.62 710 ASP A N 1
ATOM 5497 C CA . ASP A 1 710 ? -2.569 29.364 -25.889 1.00 97.62 710 ASP A CA 1
ATOM 5498 C C . ASP A 1 710 ? -1.085 29.026 -25.648 1.00 97.62 710 ASP A C 1
ATOM 5500 O O . ASP A 1 710 ? -0.260 29.156 -26.553 1.00 97.62 710 ASP A O 1
ATOM 5504 N N . ALA A 1 711 ? -0.727 28.605 -24.429 1.00 96.44 711 ALA A N 1
ATOM 5505 C CA . ALA A 1 711 ? 0.656 28.310 -24.041 1.00 96.44 711 ALA A CA 1
ATOM 5506 C C . ALA A 1 711 ? 1.067 26.839 -24.243 1.00 96.44 711 ALA A C 1
ATOM 5508 O O . ALA A 1 711 ? 2.240 26.499 -24.082 1.00 96.44 711 ALA A O 1
ATOM 5509 N N . GLY A 1 712 ? 0.121 25.947 -24.557 1.00 96.19 712 GLY A N 1
ATOM 5510 C CA . GLY A 1 712 ? 0.357 24.500 -24.598 1.00 96.19 712 GLY A CA 1
ATOM 5511 C C . GLY A 1 712 ? 0.567 23.856 -23.218 1.00 96.19 712 GLY A C 1
ATOM 5512 O O . GLY A 1 712 ? 1.094 22.743 -23.129 1.00 96.19 712 GLY A O 1
ATOM 5513 N N . SER A 1 713 ? 0.176 24.531 -22.134 1.00 98.38 713 SER A N 1
ATOM 5514 C CA . SER A 1 713 ? 0.143 23.974 -20.775 1.00 98.38 713 SER A CA 1
ATOM 5515 C C . SER A 1 713 ? -1.111 23.116 -20.569 1.00 98.38 713 SER A C 1
ATOM 5517 O O . SER A 1 713 ? -2.120 23.293 -21.246 1.00 98.38 713 SER A O 1
ATOM 5519 N N . LEU A 1 714 ? -1.084 22.198 -19.601 1.00 98.88 714 LEU A N 1
ATOM 5520 C CA . LEU A 1 714 ? -2.277 21.424 -19.232 1.00 98.88 714 LEU A CA 1
ATOM 5521 C C . LEU A 1 714 ? -3.058 22.091 -18.096 1.00 98.88 714 LEU A C 1
ATOM 5523 O O . LEU A 1 714 ? -2.466 22.563 -17.124 1.00 98.88 714 LEU A O 1
ATOM 5527 N N . LEU A 1 715 ? -4.388 22.052 -18.163 1.00 98.94 715 LEU A N 1
ATOM 5528 C CA . LEU A 1 715 ? -5.252 22.432 -17.043 1.00 98.94 715 LEU A CA 1
ATOM 5529 C C . LEU A 1 715 ? -5.633 21.194 -16.227 1.00 98.94 715 LEU A C 1
ATOM 5531 O O . LEU A 1 715 ? -6.192 20.240 -16.770 1.00 98.94 715 LEU A O 1
ATOM 5535 N N . VAL A 1 716 ? -5.364 21.216 -14.923 1.00 98.94 716 VAL A N 1
ATOM 5536 C CA . VAL A 1 716 ? -5.661 20.111 -14.005 1.00 98.94 716 VAL A CA 1
ATOM 5537 C C . VAL A 1 716 ? -6.706 20.547 -12.989 1.00 98.94 716 VAL A C 1
ATOM 5539 O O . VAL A 1 716 ? -6.465 21.473 -12.210 1.00 98.94 716 VAL A O 1
ATOM 5542 N N . PHE A 1 717 ? -7.842 19.852 -12.964 1.00 98.94 717 PHE A N 1
ATOM 5543 C CA . PHE A 1 717 ? -8.845 20.019 -11.916 1.00 98.94 717 PHE A CA 1
ATOM 5544 C C . PHE A 1 717 ? -8.673 18.974 -10.823 1.00 98.94 717 PHE A C 1
ATOM 5546 O O . PHE A 1 717 ? -8.816 17.773 -11.056 1.00 98.94 717 PHE A O 1
ATOM 5553 N N . ASP A 1 718 ? -8.390 19.452 -9.614 1.00 98.88 718 ASP A N 1
ATOM 5554 C CA . ASP A 1 718 ? -8.465 18.624 -8.418 1.00 98.88 718 ASP A CA 1
ATOM 5555 C C . ASP A 1 718 ? -9.914 18.581 -7.930 1.00 98.88 718 ASP A C 1
ATOM 5557 O O . ASP A 1 718 ? -10.420 19.491 -7.266 1.00 98.88 718 ASP A O 1
ATOM 5561 N N . GLU A 1 719 ? -10.592 17.499 -8.296 1.00 98.75 719 GLU A N 1
ATOM 5562 C CA . GLU A 1 719 ? -11.969 17.215 -7.915 1.00 98.75 719 GLU A CA 1
ATOM 5563 C C . GLU A 1 719 ? -12.058 16.157 -6.810 1.00 98.75 719 GLU A C 1
ATOM 5565 O O . GLU A 1 719 ? -13.143 15.652 -6.511 1.00 98.75 719 GLU A O 1
ATOM 5570 N N . VAL A 1 720 ? -10.948 15.875 -6.114 1.00 98.75 720 VAL A N 1
ATOM 5571 C CA . VAL A 1 720 ? -10.890 14.879 -5.034 1.00 98.75 720 VAL A CA 1
ATOM 5572 C C . VAL A 1 720 ? -11.969 15.131 -3.982 1.00 98.75 720 VAL A C 1
ATOM 5574 O O . VAL A 1 720 ? -12.539 14.183 -3.450 1.00 98.75 720 VAL A O 1
ATOM 5577 N N . GLN A 1 721 ? -12.249 16.395 -3.652 1.00 98.56 721 GLN A N 1
ATOM 5578 C CA . GLN A 1 721 ? -13.230 16.766 -2.627 1.00 98.56 721 GLN A CA 1
ATOM 5579 C C . GLN A 1 721 ? -14.550 17.312 -3.177 1.00 98.56 721 GLN A C 1
ATOM 5581 O O . GLN A 1 721 ? -15.579 17.123 -2.528 1.00 98.56 721 GLN A O 1
ATOM 5586 N N . CYS A 1 722 ? -14.526 18.027 -4.304 1.00 98.31 722 CYS A N 1
ATOM 5587 C CA . CYS A 1 722 ? -15.703 18.713 -4.839 1.00 98.31 722 CYS A CA 1
ATOM 5588 C C . CYS A 1 722 ? -16.441 17.929 -5.938 1.00 98.31 722 CYS A C 1
ATOM 5590 O O . CYS A 1 722 ? -17.582 18.279 -6.232 1.00 98.31 722 CYS A O 1
ATOM 5592 N N . GLY A 1 723 ? -15.848 16.866 -6.487 1.00 97.69 723 GLY A N 1
ATOM 5593 C CA . GLY A 1 723 ? -16.488 16.004 -7.479 1.00 97.69 723 GLY A CA 1
ATOM 5594 C C . GLY A 1 723 ? -17.434 14.962 -6.878 1.00 97.69 723 GLY A C 1
ATOM 5595 O O . GLY A 1 723 ? -17.790 15.003 -5.695 1.00 97.69 723 GLY A O 1
ATOM 5596 N N . LEU A 1 724 ? -17.841 14.008 -7.718 1.00 98.06 724 LEU A N 1
ATOM 5597 C CA . LEU A 1 724 ? -18.733 12.887 -7.399 1.00 98.06 724 LEU A CA 1
ATOM 5598 C C . LEU A 1 724 ? -20.010 13.315 -6.669 1.00 98.06 724 LEU A C 1
ATOM 5600 O O . LEU A 1 724 ? -20.333 12.840 -5.577 1.00 98.06 724 LEU A O 1
ATOM 5604 N N . GLY A 1 725 ? -20.754 14.235 -7.279 1.00 97.81 725 GLY A N 1
ATOM 5605 C CA . GLY A 1 725 ? -22.084 14.618 -6.805 1.00 97.81 725 GLY A CA 1
ATOM 5606 C C . GLY A 1 725 ? -22.095 15.675 -5.707 1.00 97.81 725 GLY A C 1
ATOM 5607 O O . GLY A 1 725 ? -23.161 16.195 -5.387 1.00 97.81 725 GLY A O 1
ATOM 5608 N N . ARG A 1 726 ? -20.948 16.029 -5.115 1.00 98.50 726 ARG A N 1
ATOM 5609 C CA . ARG A 1 726 ? -20.873 16.912 -3.937 1.00 98.50 726 ARG A CA 1
ATOM 5610 C C . ARG A 1 726 ? -21.493 18.292 -4.164 1.00 98.50 726 ARG A C 1
ATOM 5612 O O . ARG A 1 726 ? -22.143 18.826 -3.263 1.00 98.50 726 ARG A O 1
ATOM 5619 N N . THR A 1 727 ? -21.320 18.852 -5.353 1.00 97.94 727 THR A N 1
ATOM 5620 C CA . THR A 1 727 ? -21.880 20.151 -5.765 1.00 97.94 727 THR A CA 1
ATOM 5621 C C . THR A 1 727 ? -23.309 20.057 -6.296 1.00 97.94 727 THR A C 1
ATOM 5623 O O . THR A 1 727 ? -23.915 21.087 -6.586 1.00 97.94 727 THR A O 1
ATOM 5626 N N . GLY A 1 728 ? -23.861 18.846 -6.410 1.00 96.94 728 GLY A N 1
ATOM 5627 C CA . GLY A 1 728 ? -25.105 18.578 -7.129 1.00 96.94 728 GLY A CA 1
ATOM 5628 C C . GLY A 1 728 ? -24.919 18.334 -8.632 1.00 96.94 728 GLY A C 1
ATOM 5629 O O . GLY A 1 728 ? -25.895 18.021 -9.304 1.00 96.94 728 GLY A O 1
ATOM 5630 N N . TYR A 1 729 ? -23.682 18.422 -9.126 1.00 97.69 729 TYR A N 1
ATOM 5631 C CA . TYR A 1 729 ? -23.234 17.927 -10.430 1.00 97.69 729 TYR A CA 1
ATOM 5632 C C . TYR A 1 729 ? -22.376 16.685 -10.227 1.00 97.69 729 TYR A C 1
ATOM 5634 O O . TYR A 1 729 ? -21.802 16.522 -9.144 1.00 97.69 729 TYR A O 1
ATOM 5642 N N . LEU A 1 730 ? -22.276 15.815 -11.236 1.00 97.88 730 LEU A N 1
ATOM 5643 C CA . LEU A 1 730 ? -21.421 14.638 -11.098 1.00 97.88 730 LEU A CA 1
ATOM 5644 C C . LEU A 1 730 ? -19.968 15.084 -10.932 1.00 97.88 730 LEU A C 1
ATOM 5646 O O . LEU A 1 730 ? -19.304 14.632 -10.000 1.00 97.88 730 LEU A O 1
ATOM 5650 N N . TRP A 1 731 ? -19.542 16.056 -11.738 1.00 98.31 731 TRP A N 1
ATOM 5651 C CA . TRP A 1 731 ? -18.258 16.740 -11.603 1.00 98.31 731 TRP A CA 1
ATOM 5652 C C . TRP A 1 731 ? -18.489 18.231 -11.363 1.00 98.31 731 TRP A C 1
ATOM 5654 O O . TRP A 1 731 ? -19.305 18.868 -12.026 1.00 98.31 731 TRP A O 1
ATOM 5664 N N . ALA A 1 732 ? -17.781 18.822 -10.407 1.00 97.88 732 ALA A N 1
ATOM 5665 C CA . ALA A 1 732 ? -17.921 20.227 -10.050 1.00 97.88 732 ALA A CA 1
ATOM 5666 C C . ALA A 1 732 ? -17.679 21.166 -11.236 1.00 97.88 732 ALA A C 1
ATOM 5668 O O . ALA A 1 732 ? -18.358 22.190 -11.328 1.00 97.88 732 ALA A O 1
ATOM 5669 N N . HIS A 1 733 ? -16.764 20.828 -12.148 1.00 97.56 733 HIS A N 1
ATOM 5670 C CA . HIS A 1 733 ? -16.488 21.659 -13.320 1.00 97.56 733 HIS A CA 1
ATOM 5671 C C . HIS A 1 733 ? -17.677 21.816 -14.277 1.00 97.56 733 HIS A C 1
ATOM 5673 O O . HIS A 1 733 ? -17.763 22.832 -14.973 1.00 97.56 733 HIS A O 1
ATOM 5679 N N . GLU A 1 734 ? -18.631 20.878 -14.281 1.00 96.31 734 GLU A N 1
ATOM 5680 C CA . GLU A 1 734 ? -19.844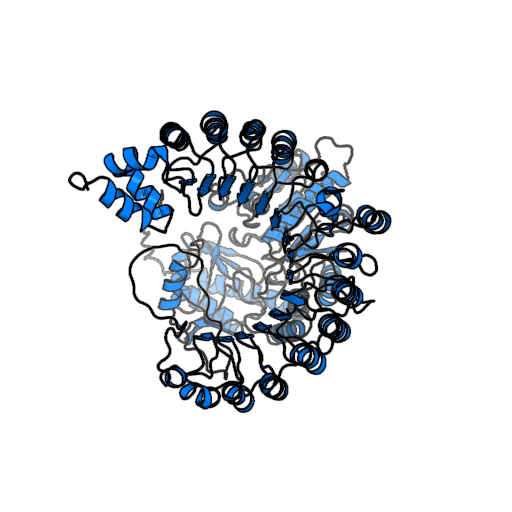 20.952 -15.109 1.00 96.31 734 GLU A CA 1
ATOM 5681 C C . GLU A 1 734 ? -20.677 22.195 -14.774 1.00 96.31 734 GLU A C 1
ATOM 5683 O O . GLU A 1 734 ? -21.257 22.811 -15.668 1.00 96.31 734 GLU A O 1
ATOM 5688 N N . ALA A 1 735 ? -20.660 22.638 -13.511 1.00 95.06 735 ALA A N 1
ATOM 5689 C CA . ALA A 1 735 ? -21.331 23.865 -13.078 1.00 95.06 735 ALA A CA 1
ATOM 5690 C C . ALA A 1 735 ? -20.771 25.132 -13.755 1.00 95.06 735 ALA A C 1
ATOM 5692 O O . ALA A 1 735 ? -21.447 26.160 -13.812 1.00 95.06 735 ALA A O 1
ATOM 5693 N N . TYR A 1 736 ? -19.536 25.064 -14.255 1.00 96.38 736 TYR A N 1
ATOM 5694 C CA . TYR A 1 736 ? -18.821 26.177 -14.876 1.00 96.38 736 TYR A CA 1
ATOM 5695 C C . TYR A 1 736 ? -18.761 26.059 -16.402 1.00 96.38 736 TYR A C 1
ATOM 5697 O O . TYR A 1 736 ? -18.580 27.070 -17.083 1.00 96.38 736 TYR A O 1
ATOM 5705 N N . GLY A 1 737 ? -18.949 24.855 -16.952 1.00 95.31 737 GLY A N 1
ATOM 5706 C CA . GLY A 1 737 ? -18.845 24.590 -18.388 1.00 95.31 737 GLY A CA 1
ATOM 5707 C C . GLY A 1 737 ? -17.414 24.701 -18.923 1.00 95.31 737 GLY A C 1
ATOM 5708 O O . GLY A 1 737 ? -17.230 25.090 -20.073 1.00 95.31 737 GLY A O 1
ATOM 5709 N N . VAL A 1 738 ? -16.410 24.405 -18.090 1.00 97.94 738 VAL A N 1
ATOM 5710 C CA . VAL A 1 738 ? -14.984 24.425 -18.455 1.00 97.94 738 VAL A CA 1
ATOM 5711 C C . VAL A 1 738 ? -14.426 23.014 -18.327 1.00 97.94 738 VAL A C 1
ATOM 5713 O O . VAL A 1 738 ? -14.565 22.403 -17.274 1.00 97.94 738 VAL A O 1
ATOM 5716 N N . ILE A 1 739 ? -13.787 22.506 -19.380 1.00 97.38 739 ILE A N 1
ATOM 5717 C CA . ILE A 1 739 ? -13.259 21.136 -19.430 1.00 97.38 739 ILE A CA 1
ATOM 5718 C C . ILE A 1 739 ? -11.741 21.149 -19.153 1.00 97.38 739 ILE A C 1
ATOM 5720 O O . ILE A 1 739 ? -11.007 21.894 -19.820 1.00 97.38 739 ILE A O 1
ATOM 5724 N N . PRO A 1 740 ? -11.237 20.363 -18.182 1.00 98.62 740 PRO A N 1
ATOM 5725 C CA . PRO A 1 740 ? -9.805 20.251 -17.926 1.00 98.62 740 PRO A CA 1
ATOM 5726 C C . PRO A 1 740 ? -9.131 19.264 -18.891 1.00 98.62 740 PRO A C 1
ATOM 5728 O O . PRO A 1 740 ? -9.777 18.568 -19.664 1.00 98.62 740 PRO A O 1
ATOM 5731 N N . ASP A 1 741 ? -7.805 19.185 -18.831 1.00 98.88 741 ASP A N 1
ATOM 5732 C CA . ASP A 1 741 ? -7.028 18.134 -19.503 1.00 98.88 741 ASP A CA 1
ATOM 5733 C C . ASP A 1 741 ? -6.886 16.873 -18.673 1.00 98.88 741 ASP A C 1
ATOM 5735 O O . ASP A 1 741 ? -6.801 15.762 -19.205 1.00 98.88 741 ASP A O 1
ATOM 5739 N N . ILE A 1 742 ? -6.800 17.089 -17.363 1.00 98.94 742 ILE A N 1
ATOM 5740 C CA . ILE A 1 742 ? -6.625 16.075 -16.343 1.00 98.94 742 ILE A CA 1
ATOM 5741 C C . ILE A 1 742 ? -7.579 16.410 -15.198 1.00 98.94 742 ILE A C 1
ATOM 5743 O O . ILE A 1 742 ? -7.635 17.553 -14.745 1.00 98.94 742 ILE A O 1
ATOM 5747 N N . MET A 1 743 ? -8.288 15.411 -14.690 1.00 98.88 743 MET A N 1
ATOM 5748 C CA . MET A 1 743 ? -9.087 15.524 -13.475 1.00 98.88 743 MET A CA 1
ATOM 5749 C C . MET A 1 743 ? -8.655 14.458 -12.474 1.00 98.88 743 MET A C 1
ATOM 5751 O O . MET A 1 743 ? -8.558 13.280 -12.822 1.00 98.88 743 MET A O 1
ATOM 5755 N N . THR A 1 744 ? -8.389 14.858 -11.231 1.00 98.94 744 THR A N 1
ATOM 5756 C CA . THR A 1 744 ? -8.027 13.928 -10.155 1.00 98.94 744 THR A CA 1
ATOM 5757 C C . THR A 1 744 ? -9.205 13.693 -9.215 1.00 98.94 744 THR A C 1
ATOM 5759 O O . THR A 1 744 ? -9.911 14.619 -8.822 1.00 98.94 744 THR A O 1
ATOM 5762 N N . LEU A 1 745 ? -9.434 12.424 -8.868 1.00 98.75 745 LEU A N 1
ATOM 5763 C CA . LEU A 1 745 ? -10.546 11.947 -8.043 1.00 98.75 745 LEU A CA 1
ATOM 5764 C C . LEU A 1 745 ? -10.015 11.065 -6.907 1.00 98.75 745 LEU A C 1
ATOM 5766 O O . LEU A 1 745 ? -8.987 10.409 -7.060 1.00 98.75 745 LEU A O 1
ATOM 5770 N N . ALA A 1 746 ? -10.724 11.013 -5.779 1.00 98.69 746 ALA A N 1
ATOM 5771 C CA . ALA A 1 746 ? -10.521 10.030 -4.708 1.00 98.69 746 ALA A CA 1
ATOM 5772 C C . ALA A 1 746 ? -11.743 10.051 -3.772 1.00 98.69 746 ALA A C 1
ATOM 5774 O O . ALA A 1 746 ? -12.872 10.074 -4.256 1.00 98.69 746 ALA A O 1
ATOM 5775 N N . LYS A 1 747 ? -11.520 10.062 -2.450 1.00 98.25 747 LYS A N 1
ATOM 5776 C CA . LYS A 1 747 ? -12.512 10.260 -1.381 1.00 98.25 747 LYS A CA 1
ATOM 5777 C C . LYS A 1 747 ? -13.840 9.521 -1.636 1.00 98.25 747 LYS A C 1
ATOM 5779 O O . LYS A 1 747 ? -13.860 8.328 -1.338 1.00 98.25 747 LYS A O 1
ATOM 5784 N N . PRO A 1 748 ? -14.934 10.135 -2.147 1.00 97.50 748 PRO A N 1
ATOM 5785 C CA . PRO A 1 748 ? -16.188 9.411 -2.282 1.00 97.50 748 PRO A CA 1
ATOM 5786 C C . PRO A 1 748 ? -16.167 8.284 -3.308 1.00 97.50 748 PRO A C 1
ATOM 5788 O O . PRO A 1 748 ? -17.053 7.442 -3.236 1.00 97.50 748 PRO A O 1
ATOM 5791 N N . LEU A 1 749 ? -15.162 8.202 -4.188 1.00 98.56 749 LEU A N 1
ATOM 5792 C CA . LEU A 1 749 ? -15.118 7.246 -5.298 1.00 98.56 749 LEU A CA 1
ATOM 5793 C C . LEU A 1 749 ? -15.437 5.805 -4.889 1.00 98.56 749 LEU A C 1
ATOM 5795 O O . LEU A 1 749 ? -16.257 5.199 -5.556 1.00 98.56 749 LEU A O 1
ATOM 5799 N N . ALA A 1 750 ? -14.877 5.288 -3.789 1.00 97.75 750 ALA A N 1
ATOM 5800 C CA . ALA A 1 750 ? -15.203 3.949 -3.271 1.00 97.75 750 ALA A CA 1
ATOM 5801 C C . ALA A 1 750 ? -15.877 3.962 -1.890 1.00 97.75 750 ALA A C 1
ATOM 5803 O O . ALA A 1 750 ? -15.812 2.965 -1.170 1.00 97.75 750 ALA A O 1
ATOM 5804 N N . GLY A 1 751 ? -16.503 5.075 -1.490 1.00 94.69 751 GLY A N 1
ATOM 5805 C CA . GLY A 1 751 ? -17.346 5.125 -0.288 1.00 94.69 751 GLY A CA 1
ATOM 5806 C C . GLY A 1 751 ? -16.640 4.728 1.015 1.00 94.69 751 GLY A C 1
ATOM 5807 O O . GLY A 1 751 ? -17.261 4.110 1.872 1.00 94.69 751 GLY A O 1
ATOM 5808 N N . GLY A 1 752 ? -15.346 5.041 1.149 1.00 90.31 752 GLY A N 1
ATOM 5809 C CA . GLY A 1 752 ? -14.552 4.754 2.352 1.00 90.31 752 GLY A CA 1
ATOM 5810 C C . GLY A 1 752 ? -13.367 3.808 2.143 1.00 90.31 752 GLY A C 1
ATOM 5811 O O . GLY A 1 752 ? -12.451 3.815 2.967 1.00 90.31 752 GLY A O 1
ATOM 5812 N N . LEU A 1 753 ? -13.323 3.046 1.043 1.00 97.69 753 LEU A N 1
ATOM 5813 C CA . LEU A 1 753 ? -12.127 2.275 0.676 1.00 97.69 753 LEU A CA 1
ATOM 5814 C C . LEU A 1 753 ? -11.083 3.150 -0.050 1.00 97.69 753 LEU A C 1
ATOM 5816 O O . LEU A 1 753 ? -11.467 4.060 -0.789 1.00 97.69 753 LEU A O 1
ATOM 5820 N N . PRO A 1 754 ? -9.770 2.893 0.126 1.00 98.06 754 PRO A N 1
ATOM 5821 C CA . PRO A 1 754 ? -8.724 3.672 -0.536 1.00 98.06 754 PRO A CA 1
ATOM 5822 C C . PRO A 1 754 ? -8.739 3.480 -2.055 1.00 98.06 754 PRO A C 1
ATOM 5824 O O . PRO A 1 754 ? -8.465 2.393 -2.560 1.00 98.06 754 PRO A O 1
ATOM 5827 N N . ILE A 1 755 ? -9.037 4.554 -2.782 1.00 98.56 755 ILE A N 1
ATOM 5828 C CA . ILE A 1 755 ? -8.907 4.637 -4.234 1.00 98.56 755 ILE A CA 1
ATOM 5829 C C . ILE A 1 755 ? -8.690 6.100 -4.633 1.00 98.56 755 ILE A C 1
ATOM 5831 O O . ILE A 1 755 ? -9.231 7.023 -4.016 1.00 98.56 755 ILE A O 1
ATOM 5835 N N . GLY A 1 756 ? -7.901 6.311 -5.675 1.00 98.69 756 GLY A N 1
ATOM 5836 C CA . GLY A 1 756 ? -7.851 7.551 -6.433 1.00 98.69 756 GLY A CA 1
ATOM 5837 C C . GLY A 1 756 ? -7.901 7.253 -7.928 1.00 98.69 756 GLY A C 1
ATOM 5838 O O . GLY A 1 756 ? -7.741 6.107 -8.349 1.00 98.69 756 GLY A O 1
ATOM 5839 N N . ALA A 1 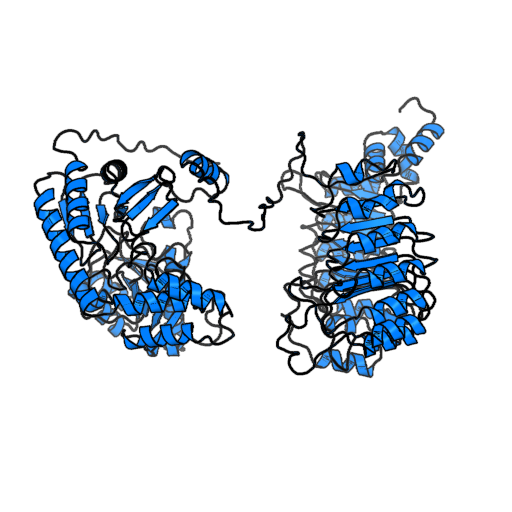757 ? -8.154 8.271 -8.738 1.00 98.81 757 ALA A N 1
ATOM 5840 C CA . ALA A 1 757 ? -8.146 8.152 -10.188 1.00 98.81 757 ALA A CA 1
ATOM 5841 C C . ALA A 1 757 ? -7.647 9.443 -10.836 1.00 98.81 757 ALA A C 1
ATOM 5843 O O . ALA A 1 757 ? -7.845 10.537 -10.307 1.00 98.81 757 ALA A O 1
ATOM 5844 N N . VAL A 1 758 ? -7.007 9.296 -11.988 1.00 98.88 758 VAL A N 1
ATOM 5845 C CA . VAL A 1 758 ? -6.593 10.373 -12.880 1.00 98.88 758 VAL A CA 1
ATOM 5846 C C . VAL A 1 758 ? -7.293 10.136 -14.206 1.00 98.88 758 VAL A C 1
ATOM 5848 O O . VAL A 1 758 ? -6.988 9.178 -14.916 1.00 98.88 758 VAL A O 1
ATOM 5851 N N . LEU A 1 759 ? -8.263 10.988 -14.498 1.00 98.88 759 LEU A N 1
ATOM 5852 C CA . LEU A 1 759 ? -9.023 11.002 -15.737 1.00 98.88 759 LEU A CA 1
ATOM 5853 C C . LEU A 1 759 ? -8.309 11.942 -16.700 1.00 98.88 759 LEU A C 1
ATOM 5855 O O . LEU A 1 759 ? -8.031 13.085 -16.337 1.00 98.88 759 LEU A O 1
ATOM 5859 N N . VAL A 1 760 ? -7.971 11.460 -17.893 1.00 98.81 760 VAL A N 1
ATOM 5860 C CA . VAL A 1 760 ? -7.177 12.217 -18.866 1.00 98.81 760 VAL A CA 1
ATOM 5861 C C . VAL A 1 760 ? -7.794 12.165 -20.258 1.00 98.81 760 VAL A C 1
ATOM 5863 O O . VAL A 1 760 ? -8.372 11.154 -20.658 1.00 98.81 760 VAL A O 1
ATOM 5866 N N . SER A 1 761 ? -7.627 13.248 -21.011 1.00 98.31 761 SER A N 1
ATOM 5867 C CA . SER A 1 761 ? -7.895 13.261 -22.453 1.00 98.31 761 SER A CA 1
ATOM 5868 C C . SER A 1 761 ? -6.897 12.388 -23.223 1.00 98.31 761 SER A C 1
ATOM 5870 O O . SER A 1 761 ? -5.770 12.149 -22.768 1.00 98.31 761 SER A O 1
ATOM 5872 N N . GLU A 1 762 ? -7.268 11.959 -24.428 1.00 97.62 762 GLU A N 1
ATOM 5873 C CA . GLU A 1 762 ? -6.441 11.092 -25.274 1.00 97.62 762 GLU A CA 1
ATOM 5874 C C . GLU A 1 762 ? -5.098 11.752 -25.602 1.00 97.62 762 GLU A C 1
ATOM 5876 O O . GLU A 1 762 ? -4.066 11.082 -25.614 1.00 97.62 762 GLU A O 1
ATOM 5881 N N . ARG A 1 763 ? -5.067 13.086 -25.762 1.00 96.75 763 ARG A N 1
ATOM 5882 C CA . ARG A 1 763 ? -3.813 13.822 -25.993 1.00 96.75 763 ARG A CA 1
ATOM 5883 C C . ARG A 1 763 ? -2.804 13.609 -24.867 1.00 96.75 763 ARG A C 1
ATOM 5885 O O . ARG A 1 763 ? -1.614 13.469 -25.139 1.00 96.75 763 ARG A O 1
ATOM 5892 N N . VAL A 1 764 ? -3.261 13.563 -23.615 1.00 98.62 764 VAL A N 1
ATOM 5893 C CA . VAL A 1 764 ? -2.400 13.310 -22.454 1.00 98.62 764 VAL A CA 1
ATOM 5894 C C . VAL A 1 764 ? -2.056 11.828 -22.362 1.00 98.62 764 VAL A C 1
ATOM 5896 O O . VAL A 1 764 ? -0.889 11.496 -22.158 1.00 98.62 764 VAL A O 1
ATOM 5899 N N . ALA A 1 765 ? -3.037 10.942 -22.558 1.00 98.31 765 ALA A N 1
ATOM 5900 C CA . ALA A 1 765 ? -2.834 9.495 -22.501 1.00 98.31 765 ALA A CA 1
ATOM 5901 C C . ALA A 1 765 ? -1.788 9.002 -23.511 1.00 98.31 765 ALA A C 1
ATOM 5903 O O . ALA A 1 765 ? -0.917 8.216 -23.143 1.00 98.31 765 ALA A O 1
ATOM 5904 N N . ALA A 1 766 ? -1.817 9.518 -24.743 1.00 97.88 766 ALA A N 1
ATOM 5905 C CA . ALA A 1 766 ? -0.894 9.146 -25.816 1.00 97.88 766 ALA A CA 1
ATOM 5906 C C . ALA A 1 766 ? 0.586 9.426 -25.488 1.00 97.88 766 ALA A C 1
ATOM 5908 O O . ALA A 1 766 ? 1.475 8.804 -26.066 1.00 97.88 766 ALA A O 1
ATOM 5909 N N . ALA A 1 767 ? 0.871 10.331 -24.544 1.00 97.56 767 ALA A N 1
ATOM 5910 C CA . ALA A 1 767 ? 2.234 10.613 -24.100 1.00 97.56 767 ALA A CA 1
ATOM 5911 C C . ALA A 1 767 ? 2.773 9.599 -23.070 1.00 97.56 767 ALA A C 1
ATOM 5913 O O . ALA A 1 767 ? 3.980 9.582 -22.801 1.00 97.56 767 ALA A O 1
ATOM 5914 N N . ILE A 1 768 ? 1.908 8.783 -22.458 1.00 97.94 768 ILE A N 1
ATOM 5915 C CA . ILE A 1 768 ? 2.260 7.872 -21.361 1.00 97.94 768 ILE A CA 1
ATOM 5916 C C . ILE A 1 768 ? 2.464 6.457 -21.905 1.00 97.94 768 ILE A C 1
ATOM 5918 O O . ILE A 1 768 ? 1.569 5.877 -22.510 1.00 97.94 768 ILE A O 1
ATOM 5922 N N . ASN A 1 769 ? 3.638 5.877 -21.658 1.00 94.00 769 ASN A N 1
ATOM 5923 C CA . ASN A 1 769 ? 4.006 4.542 -22.129 1.00 94.00 769 ASN A CA 1
ATOM 5924 C C . ASN A 1 769 ? 4.092 3.536 -20.977 1.00 94.00 769 ASN A C 1
ATOM 5926 O O . ASN A 1 769 ? 4.211 3.897 -19.801 1.00 94.00 769 ASN A O 1
ATOM 5930 N N . TYR A 1 770 ? 4.093 2.247 -21.323 1.00 93.38 770 TYR A N 1
ATOM 5931 C CA . TYR A 1 770 ? 4.320 1.174 -20.358 1.00 93.38 770 TYR A CA 1
ATOM 5932 C C . TYR A 1 770 ? 5.616 1.405 -19.566 1.00 93.38 770 TYR A C 1
ATOM 5934 O O . TYR A 1 770 ? 6.680 1.634 -20.138 1.00 93.38 770 TYR A O 1
ATOM 5942 N N . GLY A 1 771 ? 5.517 1.350 -18.236 1.00 92.19 771 GLY A N 1
ATOM 5943 C CA . GLY A 1 771 ? 6.641 1.563 -17.319 1.00 92.19 771 GLY A CA 1
ATOM 5944 C C . GLY A 1 771 ? 6.867 3.012 -16.863 1.00 92.19 771 GLY A C 1
ATOM 5945 O O . GLY A 1 771 ? 7.580 3.211 -15.881 1.00 92.19 771 GLY A O 1
ATOM 5946 N N . ASP A 1 772 ? 6.233 4.023 -17.475 1.00 94.94 772 ASP A N 1
ATOM 5947 C CA . ASP A 1 772 ? 6.372 5.427 -17.034 1.00 94.94 772 ASP A CA 1
ATOM 5948 C C . ASP A 1 772 ? 5.764 5.667 -15.628 1.00 94.94 772 ASP A C 1
ATOM 5950 O O . ASP A 1 772 ? 6.192 6.548 -14.863 1.00 94.94 772 ASP A O 1
ATOM 5954 N N . HIS A 1 773 ? 4.750 4.881 -15.260 1.00 96.94 773 HIS A N 1
ATOM 5955 C CA . HIS A 1 773 ? 4.090 4.910 -13.955 1.00 96.94 773 HIS A CA 1
ATOM 5956 C C . HIS A 1 773 ? 3.504 3.530 -13.617 1.00 96.94 773 HIS A C 1
ATOM 5958 O O . HIS A 1 773 ? 3.202 2.744 -14.510 1.00 96.94 773 HIS A O 1
ATOM 5964 N N . GLY A 1 774 ? 3.326 3.237 -12.328 1.00 93.31 774 GLY A N 1
ATOM 5965 C CA . GLY A 1 774 ? 2.655 2.028 -11.861 1.00 93.31 774 GLY A CA 1
ATOM 5966 C C . GLY A 1 774 ? 2.311 2.111 -10.377 1.00 93.31 774 GLY A C 1
ATOM 5967 O O . GLY A 1 774 ? 2.831 2.964 -9.660 1.00 93.31 774 GLY A O 1
ATOM 5968 N N . SER A 1 775 ? 1.426 1.228 -9.925 1.00 96.12 775 SER A N 1
ATOM 5969 C CA . SER A 1 775 ? 1.059 1.069 -8.518 1.00 96.12 775 SER A CA 1
ATOM 5970 C C . SER A 1 775 ? 0.631 -0.373 -8.270 1.00 96.12 775 SER A C 1
ATOM 5972 O O . SER A 1 775 ? -0.003 -0.990 -9.129 1.00 96.12 775 SER A O 1
ATOM 5974 N N . THR A 1 776 ? 0.995 -0.912 -7.104 1.00 95.50 776 THR A N 1
ATOM 5975 C CA . THR A 1 776 ? 0.655 -2.287 -6.727 1.00 95.50 776 THR A CA 1
ATOM 5976 C C . THR A 1 776 ? -0.856 -2.430 -6.609 1.00 95.50 776 THR A C 1
ATOM 5978 O O . THR A 1 776 ? -1.451 -3.154 -7.395 1.00 95.50 776 THR A O 1
ATOM 5981 N N . PHE A 1 777 ? -1.480 -1.715 -5.670 1.00 97.50 777 PHE A N 1
ATOM 5982 C CA . PHE A 1 777 ? -2.880 -1.921 -5.276 1.00 97.50 777 PHE A CA 1
ATOM 5983 C C . PHE A 1 777 ? -3.902 -1.138 -6.102 1.00 97.50 777 PHE A C 1
ATOM 5985 O O . PHE A 1 777 ? -5.095 -1.438 -6.036 1.00 97.50 777 PHE A O 1
ATOM 5992 N N . ALA A 1 778 ? -3.447 -0.146 -6.865 1.00 95.62 778 ALA A N 1
ATOM 5993 C CA . ALA A 1 778 ? -4.347 0.760 -7.547 1.00 95.62 778 ALA A CA 1
ATOM 5994 C C . ALA A 1 778 ? -5.216 0.042 -8.580 1.00 95.62 778 ALA A C 1
ATOM 5996 O O . ALA A 1 778 ? -4.708 -0.714 -9.406 1.00 95.62 778 ALA A O 1
ATOM 5997 N N . GLY A 1 779 ? -6.521 0.314 -8.543 1.00 95.81 779 GLY A N 1
ATOM 5998 C CA . GLY A 1 779 ? -7.486 -0.335 -9.428 1.00 95.81 779 GLY A CA 1
ATOM 5999 C C . GLY A 1 779 ? -7.733 -1.813 -9.102 1.00 95.81 779 GLY A C 1
ATOM 6000 O O . GLY A 1 779 ? -8.106 -2.574 -9.986 1.00 95.81 779 GLY A O 1
ATOM 6001 N N . GLY A 1 780 ? -7.497 -2.242 -7.856 1.00 97.38 780 GLY A N 1
ATOM 6002 C CA . GLY A 1 780 ? -7.797 -3.607 -7.424 1.00 97.38 780 GLY A CA 1
ATOM 6003 C C . GLY A 1 780 ? -9.291 -3.965 -7.574 1.00 97.38 780 GLY A C 1
ATOM 6004 O O . GLY A 1 780 ? -10.143 -3.113 -7.306 1.00 97.38 780 GLY A O 1
ATOM 6005 N N . PRO A 1 781 ? -9.642 -5.221 -7.926 1.00 98.19 781 PRO A N 1
ATOM 6006 C CA . PRO A 1 781 ? -11.026 -5.620 -8.206 1.00 98.19 781 PRO A CA 1
ATOM 6007 C C . PRO A 1 781 ? -12.020 -5.266 -7.089 1.00 98.19 781 PRO A C 1
ATOM 6009 O O . PRO A 1 781 ? -13.105 -4.760 -7.370 1.00 98.19 781 PRO A O 1
ATOM 6012 N N . LEU A 1 782 ? -11.630 -5.463 -5.822 1.00 98.31 782 LEU A N 1
ATOM 6013 C CA . LEU A 1 782 ? -12.460 -5.154 -4.651 1.00 98.31 782 LEU A CA 1
ATOM 6014 C C . LEU A 1 782 ? -12.850 -3.674 -4.576 1.00 98.31 782 LEU A C 1
ATOM 6016 O O . LEU A 1 782 ? -14.027 -3.341 -4.441 1.00 98.31 782 LEU A O 1
ATOM 6020 N N . VAL A 1 783 ? -11.855 -2.787 -4.659 1.00 98.19 783 VAL A N 1
ATOM 6021 C CA . VAL A 1 783 ? -12.077 -1.339 -4.547 1.00 98.19 783 VAL A CA 1
ATOM 6022 C C . VAL A 1 783 ? -12.805 -0.794 -5.774 1.00 98.19 783 VAL A C 1
ATOM 6024 O O . VAL A 1 783 ? -13.617 0.118 -5.638 1.00 98.19 783 VAL A O 1
ATOM 6027 N N . CYS A 1 784 ? -12.583 -1.385 -6.952 1.00 98.75 784 CYS A N 1
ATOM 6028 C CA . CYS A 1 784 ? -13.296 -1.014 -8.169 1.00 98.75 784 CYS A CA 1
ATOM 6029 C C . CYS A 1 784 ? -14.775 -1.415 -8.130 1.00 98.75 784 CYS A C 1
ATOM 6031 O O . CYS A 1 784 ? -15.622 -0.597 -8.474 1.00 98.75 784 CYS A O 1
ATOM 6033 N N . SER A 1 785 ? -15.102 -2.616 -7.642 1.00 98.62 785 SER A N 1
ATOM 6034 C CA . SER A 1 785 ? -16.497 -3.044 -7.445 1.00 98.62 785 SER A CA 1
ATOM 6035 C C . SER A 1 785 ? -17.239 -2.135 -6.456 1.00 98.62 785 SER A C 1
ATOM 6037 O O . SER A 1 785 ? -18.346 -1.662 -6.727 1.00 98.62 785 SER A O 1
ATOM 6039 N N . ALA A 1 786 ? -16.585 -1.780 -5.345 1.00 98.56 786 ALA A N 1
ATOM 6040 C CA . ALA A 1 786 ? -17.119 -0.808 -4.394 1.00 98.56 786 ALA A CA 1
ATOM 6041 C C . ALA A 1 786 ? -17.370 0.564 -5.045 1.00 98.56 786 ALA A C 1
ATOM 6043 O O . ALA A 1 786 ? -18.402 1.191 -4.802 1.00 98.56 786 ALA A O 1
ATOM 6044 N N . ALA A 1 787 ? -16.443 1.024 -5.891 1.00 98.81 787 ALA A N 1
ATOM 6045 C CA . ALA A 1 787 ? -16.566 2.300 -6.582 1.00 98.81 787 ALA A CA 1
ATOM 6046 C C . ALA A 1 787 ? -17.676 2.319 -7.636 1.00 98.81 787 ALA A C 1
ATOM 6048 O O . ALA A 1 787 ? -18.391 3.313 -7.749 1.00 98.81 787 ALA A O 1
ATOM 6049 N N . ILE A 1 788 ? -17.876 1.210 -8.351 1.00 98.81 788 ILE A N 1
ATOM 6050 C CA . ILE A 1 788 ? -19.007 1.026 -9.265 1.00 98.81 788 ILE A CA 1
ATOM 6051 C C . ILE A 1 788 ? -20.330 1.212 -8.516 1.00 98.81 788 ILE A C 1
ATOM 6053 O O . ILE A 1 788 ? -21.169 2.001 -8.945 1.00 98.81 788 ILE A O 1
ATOM 6057 N N . ALA A 1 789 ? -20.498 0.562 -7.358 1.00 98.50 789 ALA A N 1
ATOM 6058 C CA . ALA A 1 789 ? -21.724 0.675 -6.566 1.00 98.50 789 ALA A CA 1
ATOM 6059 C C . ALA A 1 789 ? -22.009 2.118 -6.109 1.00 98.50 789 ALA A C 1
ATOM 6061 O O . ALA A 1 789 ? -23.167 2.546 -6.074 1.00 98.50 789 ALA A O 1
ATOM 6062 N N . VAL A 1 790 ? -20.962 2.886 -5.783 1.00 98.69 790 VAL A N 1
ATOM 6063 C CA . VAL A 1 790 ? -21.104 4.311 -5.455 1.00 98.69 790 VAL A CA 1
ATOM 6064 C C . VAL A 1 790 ? -21.476 5.129 -6.689 1.00 98.69 790 VAL A C 1
ATOM 6066 O O . VAL A 1 790 ? -22.444 5.895 -6.647 1.00 98.69 790 VAL A O 1
ATOM 6069 N N . LEU A 1 791 ? -20.734 4.966 -7.784 1.00 98.50 791 LEU A N 1
ATOM 6070 C CA . LEU A 1 791 ? -20.921 5.732 -9.012 1.00 98.50 791 LEU A CA 1
ATOM 6071 C C . LEU A 1 791 ? -22.312 5.500 -9.618 1.00 98.50 791 LEU A C 1
ATOM 6073 O O . LEU A 1 791 ? -22.994 6.469 -9.947 1.00 98.50 791 LEU A O 1
ATOM 6077 N N . ASP A 1 792 ? -22.781 4.252 -9.680 1.00 96.81 792 ASP A N 1
ATOM 6078 C CA . ASP A 1 792 ? -24.098 3.875 -10.224 1.00 96.81 792 ASP A CA 1
ATOM 6079 C C . ASP A 1 792 ? -25.269 4.470 -9.416 1.00 96.81 792 ASP A C 1
ATOM 6081 O O . ASP A 1 792 ? -26.382 4.635 -9.927 1.00 96.81 792 ASP A O 1
ATOM 6085 N N . LYS A 1 793 ? -25.050 4.797 -8.136 1.00 97.44 793 LYS A N 1
ATOM 6086 C CA . LYS A 1 793 ? -26.033 5.501 -7.301 1.00 97.44 793 LYS A CA 1
ATOM 6087 C C . LYS A 1 793 ? -25.963 7.008 -7.484 1.00 97.44 793 LYS A C 1
ATOM 6089 O O . LYS A 1 793 ? -26.999 7.633 -7.715 1.00 97.44 793 LYS A O 1
ATOM 6094 N N . ILE A 1 794 ? -24.764 7.578 -7.368 1.00 97.88 794 ILE A N 1
ATOM 6095 C CA . ILE A 1 794 ? -24.561 9.030 -7.395 1.00 97.88 794 ILE A CA 1
ATOM 6096 C C . ILE A 1 794 ? -24.887 9.611 -8.771 1.00 97.88 794 ILE A C 1
ATOM 6098 O O . ILE A 1 794 ? -25.506 10.666 -8.834 1.00 97.88 794 ILE A O 1
ATOM 6102 N N . SER A 1 795 ? -24.528 8.926 -9.859 1.00 95.12 795 SER A N 1
ATOM 6103 C CA . SER A 1 795 ? -24.717 9.410 -11.238 1.00 95.12 795 SER A CA 1
ATOM 6104 C C . SER A 1 795 ? -26.179 9.488 -11.694 1.00 95.12 795 SER A C 1
ATOM 6106 O O . SER A 1 795 ? -26.467 10.044 -12.753 1.00 95.12 795 SER A O 1
ATOM 6108 N N . ARG A 1 796 ? -27.134 8.972 -10.909 1.00 94.94 796 ARG A N 1
ATOM 6109 C CA . ARG A 1 796 ? -28.558 9.023 -11.265 1.00 94.94 796 ARG A CA 1
ATOM 6110 C C . ARG A 1 796 ? -29.039 10.480 -11.281 1.00 94.94 796 ARG A C 1
ATOM 6112 O O . ARG A 1 796 ? -28.918 11.152 -10.254 1.00 94.94 796 ARG A O 1
ATOM 6119 N N . PRO A 1 797 ? -29.695 10.958 -12.356 1.00 84.69 797 PRO A N 1
ATOM 6120 C CA . PRO A 1 797 ? -30.146 12.350 -12.443 1.00 84.69 797 PRO A CA 1
ATOM 6121 C C . PRO A 1 797 ? -31.013 12.797 -11.257 1.00 84.69 797 PRO A C 1
ATOM 6123 O O . PRO A 1 797 ? -30.815 13.880 -10.712 1.00 84.69 797 PRO A O 1
ATOM 6126 N N . GLY A 1 798 ? -31.922 11.932 -10.787 1.00 93.62 798 GLY A N 1
ATOM 6127 C CA . GLY A 1 798 ? -32.754 12.216 -9.612 1.00 93.62 798 GLY A CA 1
ATOM 6128 C C . GLY A 1 798 ? -31.964 12.330 -8.300 1.00 93.62 798 GLY A C 1
ATOM 6129 O O . GLY A 1 798 ? -32.348 13.097 -7.419 1.00 93.62 798 GLY A O 1
ATOM 6130 N N . PHE A 1 799 ? -30.837 11.621 -8.173 1.00 97.56 799 PHE A N 1
ATOM 6131 C CA . PHE A 1 799 ? -29.964 11.717 -7.002 1.00 97.56 799 PHE A CA 1
ATOM 6132 C C . PHE A 1 799 ? -29.234 13.067 -6.976 1.00 97.56 799 PHE A C 1
ATOM 6134 O O . PHE A 1 799 ? -29.289 13.778 -5.972 1.00 97.56 799 PHE A O 1
ATOM 6141 N N . LEU A 1 800 ? -28.616 13.461 -8.093 1.00 97.25 800 LEU A N 1
ATOM 6142 C CA . LEU A 1 800 ? -27.904 14.739 -8.233 1.00 97.25 800 LEU A CA 1
ATOM 6143 C C . LEU A 1 800 ? -28.838 15.949 -8.080 1.00 97.25 800 LEU A C 1
ATOM 6145 O O . LEU A 1 800 ? -28.510 16.906 -7.370 1.00 97.25 800 LEU A O 1
ATOM 6149 N N . ALA A 1 801 ? -30.038 15.882 -8.666 1.00 96.25 801 ALA A N 1
ATOM 6150 C CA . ALA A 1 801 ? -31.068 16.906 -8.499 1.00 96.25 801 ALA A CA 1
ATOM 6151 C C . ALA A 1 801 ? -31.461 17.081 -7.022 1.00 96.25 801 ALA A C 1
ATOM 6153 O O . ALA A 1 801 ? -31.540 18.209 -6.531 1.00 96.25 801 ALA A O 1
ATOM 6154 N N . ASN A 1 802 ? -31.620 15.975 -6.288 1.00 97.75 802 ASN A N 1
ATOM 6155 C CA . ASN A 1 802 ? -31.904 16.005 -4.855 1.00 97.75 802 ASN A CA 1
ATOM 6156 C C . ASN A 1 802 ? -30.746 16.620 -4.046 1.00 97.75 802 ASN A C 1
ATOM 6158 O O . ASN A 1 802 ? -30.979 17.420 -3.144 1.00 97.75 802 ASN A O 1
ATOM 6162 N N . VAL A 1 803 ? -29.484 16.313 -4.376 1.00 98.38 803 VAL A N 1
ATOM 6163 C CA . VAL A 1 803 ? -28.323 16.961 -3.733 1.00 98.38 803 VAL A CA 1
ATOM 6164 C C . VAL A 1 803 ? -28.317 18.469 -3.987 1.00 98.38 803 VAL A C 1
ATOM 6166 O O . VAL A 1 803 ? -28.119 19.249 -3.053 1.00 98.38 803 VAL A O 1
ATOM 6169 N N . SER A 1 804 ? -28.588 18.892 -5.224 1.00 97.62 804 SER A N 1
ATOM 6170 C CA . SER A 1 804 ? -28.715 20.308 -5.584 1.00 97.62 804 SER A CA 1
ATOM 6171 C C . SER A 1 804 ? -29.817 21.012 -4.786 1.00 97.62 804 SER A C 1
ATOM 6173 O O . SER A 1 804 ? -29.594 22.102 -4.253 1.00 97.62 804 SER A O 1
ATOM 6175 N N . GLN A 1 805 ? -30.999 20.396 -4.678 1.00 98.25 805 GLN A N 1
ATOM 6176 C CA . GLN A 1 805 ? -32.131 20.928 -3.914 1.00 98.25 805 GLN A CA 1
ATOM 6177 C C . GLN A 1 805 ? -31.789 21.050 -2.427 1.00 98.25 805 GLN A C 1
ATOM 6179 O O . GLN A 1 805 ? -31.919 22.135 -1.861 1.00 98.25 805 GLN A O 1
ATOM 6184 N N . LYS A 1 806 ? -31.272 19.979 -1.816 1.00 98.56 806 LYS A N 1
ATOM 6185 C CA . LYS A 1 806 ? -30.884 19.961 -0.400 1.00 98.56 806 LYS A CA 1
ATOM 6186 C C . LYS A 1 806 ? -29.769 20.952 -0.084 1.00 98.56 806 LYS A C 1
ATOM 6188 O O . LYS A 1 806 ? -29.819 21.610 0.948 1.00 98.56 806 LYS A O 1
ATOM 6193 N N . GLY A 1 807 ? -28.799 21.124 -0.983 1.00 98.12 807 GLY A N 1
ATOM 6194 C CA . GLY A 1 807 ? -27.753 22.137 -0.845 1.00 98.12 807 GLY A CA 1
ATOM 6195 C C . GLY A 1 807 ? -28.303 23.566 -0.836 1.00 98.12 807 GLY A C 1
ATOM 6196 O O . GLY A 1 807 ? -27.947 24.363 0.033 1.00 98.12 807 GLY A O 1
ATOM 6197 N N . LYS A 1 808 ? -29.217 23.888 -1.766 1.00 98.25 808 LYS A N 1
ATOM 6198 C CA . LYS A 1 808 ? -29.906 25.193 -1.805 1.00 98.25 808 LYS A CA 1
ATOM 6199 C C . LYS A 1 808 ? -30.738 25.424 -0.545 1.00 98.25 808 LYS A C 1
ATOM 6201 O O . LYS A 1 808 ? -30.610 26.481 0.071 1.00 98.25 808 LYS A O 1
ATOM 6206 N N . TYR A 1 809 ? -31.537 24.430 -0.161 1.00 98.56 809 TYR A N 1
ATOM 6207 C CA . TYR A 1 809 ? -32.365 24.463 1.040 1.00 98.56 809 TYR A CA 1
ATOM 6208 C C . TYR A 1 809 ? -31.515 24.691 2.295 1.00 98.56 809 TYR A C 1
ATOM 6210 O O . TYR A 1 809 ? -31.728 25.668 3.007 1.00 98.56 809 TYR A O 1
ATOM 6218 N N . PHE A 1 810 ? -30.478 23.878 2.517 1.00 98.56 810 PHE A N 1
ATOM 6219 C CA . PHE A 1 810 ? -29.642 23.980 3.712 1.00 98.56 810 PHE A CA 1
ATOM 6220 C C . PHE A 1 810 ? -28.881 25.303 3.788 1.00 98.56 810 PHE A C 1
ATOM 6222 O O . PHE A 1 810 ? -28.822 25.926 4.845 1.00 98.56 810 PHE A O 1
ATOM 6229 N N . LYS A 1 811 ? -28.338 25.785 2.663 1.00 98.25 811 LYS A N 1
ATOM 6230 C CA . LYS A 1 811 ? -27.689 27.102 2.608 1.00 98.25 811 LYS A CA 1
ATOM 6231 C C . LYS A 1 811 ? -28.672 28.231 2.937 1.00 98.25 811 LYS A C 1
ATOM 6233 O O . LYS A 1 811 ? -28.290 29.165 3.638 1.00 98.25 811 LYS A O 1
ATOM 6238 N N . GLY A 1 812 ? -29.911 28.155 2.443 1.00 98.19 812 GLY A N 1
ATOM 6239 C CA . GLY A 1 812 ? -30.983 29.096 2.781 1.00 98.19 812 GLY A CA 1
ATOM 6240 C C . GLY A 1 812 ? -31.315 29.068 4.272 1.00 98.19 812 GLY A C 1
ATOM 6241 O O . GLY A 1 812 ? -31.266 30.106 4.925 1.00 98.19 812 GLY A O 1
ATOM 6242 N N . LEU A 1 813 ? -31.522 27.871 4.820 1.00 98.25 813 LEU A N 1
ATOM 6243 C CA . LEU A 1 813 ? -31.823 27.651 6.233 1.00 98.25 813 LEU A CA 1
ATOM 6244 C C . LEU A 1 813 ? -30.720 28.178 7.162 1.00 98.25 813 LEU A C 1
ATOM 6246 O O . LEU A 1 813 ? -31.002 28.817 8.173 1.00 98.25 813 LEU A O 1
ATOM 6250 N N . LEU A 1 814 ? -29.449 27.946 6.820 1.00 98.12 814 LEU A N 1
ATOM 6251 C CA . LEU A 1 814 ? -28.312 28.468 7.581 1.00 98.12 814 LEU A CA 1
ATOM 6252 C C . LEU A 1 814 ? -28.250 29.998 7.530 1.00 98.12 814 LEU A C 1
ATOM 6254 O O . LEU A 1 814 ? -27.976 30.623 8.550 1.00 98.12 814 LEU A O 1
ATOM 6258 N N . LYS A 1 815 ? -28.523 30.615 6.374 1.00 97.50 815 LYS A N 1
ATOM 6259 C CA . LYS A 1 815 ? -28.591 32.081 6.263 1.00 97.50 815 LYS A CA 1
ATOM 6260 C C . LYS A 1 815 ? -29.726 32.660 7.099 1.00 97.50 815 LYS A C 1
ATOM 6262 O O . LYS A 1 815 ? -29.516 33.662 7.771 1.00 97.50 815 LYS A O 1
ATOM 6267 N N . GLU A 1 816 ? -30.893 32.026 7.076 1.00 96.75 816 GLU A N 1
ATOM 6268 C CA . GLU A 1 816 ? -32.055 32.438 7.862 1.00 96.75 816 GLU A CA 1
ATOM 6269 C C . GLU A 1 816 ? -31.775 32.346 9.367 1.00 96.75 816 GLU A C 1
ATOM 6271 O O . GLU A 1 816 ? -31.913 33.335 10.083 1.00 96.75 816 GLU A O 1
ATOM 6276 N N . LYS A 1 817 ? -31.321 31.182 9.849 1.00 95.19 817 LYS A N 1
ATOM 6277 C CA . LYS A 1 817 ? -31.104 30.949 11.285 1.00 95.19 817 LYS A CA 1
ATOM 6278 C C . LYS A 1 817 ? -29.893 31.693 11.839 1.00 95.19 817 LYS A C 1
ATOM 6280 O O . LYS A 1 817 ? -29.936 32.155 12.974 1.00 95.19 817 LYS A O 1
ATOM 6285 N N . LEU A 1 818 ? -28.802 31.777 11.077 1.00 94.69 818 LEU A N 1
ATOM 6286 C CA . LEU A 1 818 ? -27.519 32.276 11.583 1.00 94.69 818 LEU A CA 1
ATOM 6287 C C . LEU A 1 818 ? -27.215 33.718 11.165 1.00 94.69 818 LEU A C 1
ATOM 6289 O O . LEU A 1 818 ? -26.340 34.336 11.763 1.00 94.69 818 LEU A O 1
ATOM 6293 N N . GLY A 1 819 ? -27.915 34.270 10.168 1.00 87.06 819 GLY A N 1
ATOM 6294 C CA . GLY A 1 819 ? -27.613 35.589 9.598 1.00 87.06 819 GLY A CA 1
ATOM 6295 C C . GLY A 1 819 ? -27.775 36.764 10.566 1.00 87.06 819 GLY A C 1
ATOM 6296 O O . GLY A 1 819 ? -27.177 37.811 10.350 1.00 87.06 819 GLY A O 1
ATOM 6297 N N . GLY A 1 820 ? -28.541 36.596 11.650 1.00 86.19 820 GLY A N 1
ATOM 6298 C CA . GLY A 1 820 ? -28.645 37.584 12.730 1.00 86.19 820 GLY A CA 1
ATOM 6299 C C . GLY A 1 820 ? -27.494 37.543 13.745 1.00 86.19 820 GLY A C 1
ATOM 6300 O O . GLY A 1 820 ? -27.450 38.386 14.639 1.00 86.19 820 GLY A O 1
ATOM 6301 N N . ASN A 1 821 ? -26.580 36.570 13.654 1.00 90.31 821 ASN A N 1
ATOM 6302 C CA . ASN A 1 821 ? -25.458 36.446 14.580 1.00 90.31 821 ASN A CA 1
ATOM 6303 C C . ASN A 1 821 ? -24.276 37.332 14.124 1.00 90.31 821 ASN A C 1
ATOM 6305 O O . ASN A 1 821 ? -23.777 37.136 13.015 1.00 90.31 821 ASN A O 1
ATOM 6309 N N . PRO A 1 822 ? -23.771 38.254 14.969 1.00 90.12 822 PRO A N 1
ATOM 6310 C CA . PRO A 1 822 ? -22.714 39.197 14.584 1.00 90.12 822 PRO A CA 1
ATOM 6311 C C . PRO A 1 822 ? -21.366 38.535 14.262 1.00 90.12 822 PRO A C 1
ATOM 6313 O O . PRO A 1 822 ? -20.536 39.149 13.598 1.00 90.12 822 PRO A O 1
ATOM 6316 N N . HIS A 1 823 ? -21.143 37.296 14.709 1.00 92.19 823 HIS A N 1
ATOM 6317 C CA . HIS A 1 823 ? -19.914 36.552 14.439 1.00 92.19 823 HIS A CA 1
ATOM 6318 C C . HIS A 1 823 ? -19.917 35.853 13.076 1.00 92.19 823 HIS A C 1
ATOM 6320 O O . HIS A 1 823 ? -18.864 35.403 12.628 1.00 92.19 823 HIS A O 1
ATOM 6326 N N . VAL A 1 824 ? -21.066 35.743 12.400 1.00 96.38 824 VAL A N 1
ATOM 6327 C CA . VAL A 1 824 ? -21.181 35.087 11.090 1.00 96.38 824 VAL A CA 1
ATOM 6328 C C . VAL A 1 824 ? -20.954 36.113 9.983 1.00 96.38 824 VAL A C 1
ATOM 6330 O O . VAL A 1 824 ? -21.767 37.006 9.771 1.00 96.38 824 VAL A O 1
ATOM 6333 N N . LYS A 1 825 ? -19.853 35.966 9.242 1.00 96.44 825 LYS A N 1
ATOM 6334 C CA . LYS A 1 825 ? -19.497 36.850 8.122 1.00 96.44 825 LYS A CA 1
ATOM 6335 C C . LYS A 1 825 ? -20.156 36.435 6.817 1.00 96.44 825 LYS A C 1
ATOM 6337 O O . LYS A 1 825 ? -20.649 37.276 6.072 1.00 96.44 825 LYS A O 1
ATOM 6342 N N . GLU A 1 826 ? -20.130 35.140 6.513 1.00 97.06 826 GLU A N 1
ATOM 6343 C CA . GLU A 1 826 ? -20.624 34.632 5.237 1.00 97.06 826 GLU A CA 1
ATOM 6344 C C . GLU A 1 826 ? -21.045 33.165 5.341 1.00 97.06 826 GLU A C 1
ATOM 6346 O O . GLU A 1 826 ? -20.373 32.357 5.979 1.00 97.06 826 GLU A O 1
ATOM 6351 N N . VAL A 1 827 ? -22.123 32.803 4.640 1.00 97.94 827 VAL A N 1
ATOM 6352 C CA . VAL A 1 827 ? -22.472 31.408 4.339 1.00 97.94 827 VAL A CA 1
ATOM 6353 C C . VAL A 1 827 ? -22.333 31.172 2.833 1.00 97.94 827 VAL A C 1
ATOM 6355 O O . VAL A 1 827 ? -23.116 31.701 2.030 1.00 97.94 827 VAL A O 1
ATOM 6358 N N . ARG A 1 828 ? -21.362 30.341 2.444 1.00 96.94 828 ARG A N 1
ATOM 6359 C CA . ARG A 1 828 ? -20.972 30.081 1.046 1.00 96.94 828 ARG A CA 1
ATOM 6360 C C . ARG A 1 828 ? -20.893 28.592 0.711 1.00 96.94 828 ARG A C 1
ATOM 6362 O O . ARG A 1 828 ? -21.111 27.738 1.566 1.00 96.94 828 ARG A O 1
ATOM 6369 N N . GLY A 1 829 ? -20.612 28.298 -0.558 1.00 95.88 829 GLY A N 1
ATOM 6370 C CA . GLY A 1 829 ? -20.552 26.942 -1.105 1.00 95.88 829 GLY A CA 1
ATOM 6371 C C . GLY A 1 829 ? -21.665 26.626 -2.106 1.00 95.88 829 GLY A C 1
ATOM 6372 O O . GLY A 1 829 ? -22.576 27.442 -2.322 1.00 95.88 829 GLY A O 1
ATOM 6373 N N . LEU A 1 830 ? -21.564 25.437 -2.702 1.00 96.06 830 LEU A N 1
ATOM 6374 C CA . LEU A 1 830 ? -22.431 24.899 -3.755 1.00 96.06 830 LEU A CA 1
ATOM 6375 C C . LEU A 1 830 ? -22.773 23.436 -3.433 1.00 96.06 830 LEU A C 1
ATOM 6377 O O . LEU A 1 830 ? -21.901 22.684 -3.008 1.00 96.06 830 LEU A O 1
ATOM 6381 N N . GLY A 1 831 ? -24.026 23.019 -3.623 1.00 97.62 831 GLY A N 1
ATOM 6382 C CA . GLY A 1 831 ? -24.473 21.680 -3.222 1.00 97.62 831 GLY A CA 1
ATOM 6383 C C . GLY A 1 831 ? -24.283 21.433 -1.720 1.00 97.62 831 GLY A C 1
ATOM 6384 O O . GLY A 1 831 ? -24.597 22.294 -0.901 1.00 97.62 831 GLY A O 1
ATOM 6385 N N . LEU A 1 832 ? -23.756 20.263 -1.357 1.00 98.62 832 LEU A N 1
ATOM 6386 C CA . LEU A 1 832 ? -23.498 19.852 0.030 1.00 98.62 832 LEU A CA 1
ATOM 6387 C C . LEU A 1 832 ? -22.012 19.985 0.414 1.00 98.62 832 LEU A C 1
ATOM 6389 O O . LEU A 1 832 ? -21.478 19.141 1.137 1.00 98.62 832 LEU A O 1
ATOM 6393 N N . ILE A 1 833 ? -21.337 21.025 -0.083 1.00 98.50 833 ILE A N 1
ATOM 6394 C CA . ILE A 1 833 ? -20.051 21.524 0.426 1.00 98.50 833 ILE A CA 1
ATOM 6395 C C . ILE A 1 833 ? -20.231 22.987 0.840 1.00 98.50 833 ILE A C 1
ATOM 6397 O O . ILE A 1 833 ? -20.244 23.889 0.005 1.00 98.50 833 ILE A O 1
ATOM 6401 N N . ILE A 1 834 ? -20.435 23.216 2.138 1.00 98.56 834 ILE A N 1
ATOM 6402 C CA . ILE A 1 834 ? -20.853 24.513 2.687 1.00 98.56 834 ILE A CA 1
ATOM 6403 C C . ILE A 1 834 ? -19.835 25.006 3.714 1.00 98.56 834 ILE A C 1
ATOM 6405 O O . ILE A 1 834 ? -19.318 24.235 4.528 1.00 98.56 834 ILE A O 1
ATOM 6409 N N . GLY A 1 835 ? -19.553 26.306 3.661 1.00 98.38 835 GLY A N 1
ATOM 6410 C CA . GLY A 1 835 ? -18.697 27.013 4.606 1.00 98.38 835 GLY A CA 1
ATOM 6411 C C . GLY A 1 835 ? -19.466 28.124 5.307 1.00 98.38 835 GLY A C 1
ATOM 6412 O O . GLY A 1 835 ? -20.184 28.878 4.650 1.00 98.38 835 GLY A O 1
ATOM 6413 N N . ILE A 1 836 ? -19.294 28.232 6.623 1.00 98.38 836 ILE A N 1
ATOM 6414 C CA . ILE A 1 836 ? -19.761 29.363 7.431 1.00 98.38 836 ILE A CA 1
ATOM 6415 C C . ILE A 1 836 ? -18.515 30.069 7.953 1.00 98.38 836 ILE A C 1
ATOM 6417 O O . ILE A 1 836 ? -17.808 29.534 8.810 1.00 98.38 836 ILE A O 1
ATOM 6421 N N . GLU A 1 837 ? -18.202 31.232 7.395 1.00 97.88 837 GLU A N 1
ATOM 6422 C CA . GLU A 1 837 ? -17.077 32.037 7.850 1.00 97.88 837 GLU A CA 1
ATOM 6423 C C . GLU A 1 837 ? -17.452 32.828 9.090 1.00 97.88 837 GLU A C 1
ATOM 6425 O O . GLU A 1 837 ? -18.476 33.513 9.124 1.00 97.88 837 GLU A O 1
ATOM 6430 N N . LEU A 1 838 ? -16.579 32.744 10.087 1.00 96.88 838 LEU A N 1
ATOM 6431 C CA . LEU A 1 838 ? -16.691 33.475 11.329 1.00 96.88 838 LEU A CA 1
ATOM 6432 C C . LEU A 1 838 ? -15.664 34.610 11.385 1.00 96.88 838 LEU A C 1
ATOM 6434 O O . LEU A 1 838 ? -14.612 34.584 10.731 1.00 96.88 838 LEU A O 1
ATOM 6438 N N . ASP A 1 839 ? -15.958 35.617 12.198 1.00 94.19 839 ASP A N 1
ATOM 6439 C CA . ASP A 1 839 ? -15.015 36.679 12.553 1.00 94.19 839 ASP A CA 1
ATOM 6440 C C . ASP A 1 839 ? -13.874 36.214 13.474 1.00 94.19 839 ASP A C 1
ATOM 6442 O O . ASP A 1 839 ? -12.867 36.912 13.595 1.00 94.19 839 ASP A O 1
ATOM 6446 N N . ALA A 1 840 ? -13.996 35.013 14.043 1.00 92.81 840 ALA A N 1
ATOM 6447 C CA . ALA A 1 840 ? -13.054 34.402 14.970 1.00 92.81 840 ALA A CA 1
ATOM 6448 C C . ALA A 1 840 ? -12.807 32.908 14.663 1.00 92.81 840 ALA A C 1
ATOM 6450 O O . ALA A 1 840 ? -13.275 32.355 13.668 1.00 92.81 840 ALA A O 1
ATOM 6451 N N . SER A 1 841 ? -12.031 32.234 15.520 1.00 94.38 841 SER A N 1
ATOM 6452 C CA . SER A 1 841 ? -11.765 30.792 15.398 1.00 94.38 841 SER A CA 1
ATOM 6453 C C . SER A 1 841 ? -13.056 29.969 15.469 1.00 94.38 841 SER A C 1
ATOM 6455 O O . SER A 1 841 ? -13.885 30.191 16.354 1.00 94.38 841 SER A O 1
ATOM 6457 N N . ALA A 1 842 ? -13.181 28.980 14.579 1.00 95.69 842 ALA A N 1
ATOM 6458 C CA . ALA A 1 842 ? -14.299 28.041 14.527 1.00 95.69 842 ALA A CA 1
ATOM 6459 C C . ALA A 1 842 ? -14.146 26.859 15.502 1.00 95.69 842 ALA A C 1
ATOM 6461 O O . ALA A 1 842 ? -15.122 26.155 15.759 1.00 95.69 842 ALA A O 1
ATOM 6462 N N . SER A 1 843 ? -12.958 26.635 16.080 1.00 93.81 843 SER A N 1
ATOM 6463 C CA . SER A 1 843 ? -12.705 25.497 16.981 1.00 93.81 843 SER A CA 1
ATOM 6464 C C . SER A 1 843 ? -13.664 25.420 18.183 1.00 93.81 843 SER A C 1
ATOM 6466 O O . SER A 1 843 ? -14.160 24.323 18.442 1.00 93.81 843 SER A O 1
ATOM 6468 N N . PRO A 1 844 ? -14.006 26.526 18.883 1.00 94.38 844 PRO A N 1
ATOM 6469 C CA . PRO A 1 844 ? -14.983 26.477 19.976 1.00 94.38 844 PRO A CA 1
ATOM 6470 C C . PRO A 1 844 ? -16.381 26.040 19.520 1.00 94.38 844 PRO A C 1
ATOM 6472 O O . PRO A 1 844 ? -17.059 25.299 20.228 1.00 94.38 844 PRO A O 1
ATOM 6475 N N . VAL A 1 845 ? -16.802 26.444 18.316 1.00 95.88 845 VAL A N 1
ATOM 6476 C CA . VAL A 1 845 ? -18.095 26.042 17.736 1.00 95.88 845 VAL A CA 1
ATOM 6477 C C . VAL A 1 845 ? -18.083 24.556 17.384 1.00 95.88 845 VAL A C 1
ATOM 6479 O O . VAL A 1 845 ? -19.052 23.854 17.665 1.00 95.88 845 VAL A O 1
ATOM 6482 N N . VAL A 1 846 ? -16.975 24.052 16.828 1.00 95.44 846 VAL A N 1
ATOM 6483 C CA . VAL A 1 846 ? -16.780 22.616 16.561 1.00 95.44 846 VAL A CA 1
ATOM 6484 C C . VAL A 1 846 ? -16.855 21.801 17.852 1.00 95.44 846 VAL A C 1
ATOM 6486 O O . VAL A 1 846 ? -17.530 20.771 17.892 1.00 95.44 846 VAL A O 1
ATOM 6489 N N . GLU A 1 847 ? -16.211 22.267 18.922 1.00 95.06 847 GLU A N 1
ATOM 6490 C CA . GLU A 1 847 ? -16.263 21.612 20.228 1.00 95.06 847 GLU A CA 1
ATOM 6491 C C . GLU A 1 847 ? -17.683 21.608 20.810 1.00 95.06 847 GLU A C 1
ATOM 6493 O O . GLU A 1 847 ? -18.170 20.555 21.229 1.00 95.06 847 GLU A O 1
ATOM 6498 N N . ALA A 1 848 ? -18.366 22.755 20.787 1.00 96.31 848 ALA A N 1
ATOM 6499 C CA . ALA A 1 848 ? -19.736 22.885 21.269 1.00 96.31 848 ALA A CA 1
ATOM 6500 C C . ALA A 1 848 ? -20.709 21.995 20.479 1.00 96.31 848 ALA A C 1
ATOM 6502 O O . ALA A 1 848 ? -21.493 21.266 21.086 1.00 96.31 848 ALA A O 1
ATOM 6503 N N . CYS A 1 849 ? -20.611 21.974 19.145 1.00 97.69 849 CYS A N 1
ATOM 6504 C CA . CYS A 1 849 ? -21.436 21.114 18.292 1.00 97.69 849 CYS A CA 1
ATOM 6505 C C . CYS A 1 849 ? -21.198 19.635 18.596 1.00 97.69 849 CYS A C 1
ATOM 6507 O O . CYS A 1 849 ? -22.156 18.884 18.779 1.00 97.69 849 CYS A O 1
ATOM 6509 N N . ARG A 1 850 ? -19.934 19.216 18.748 1.00 96.56 850 ARG A N 1
ATOM 6510 C CA . ARG A 1 850 ? -19.595 17.837 19.129 1.00 96.56 850 ARG A CA 1
ATOM 6511 C C . ARG A 1 850 ? -20.219 17.472 20.474 1.00 96.56 850 ARG A C 1
ATOM 6513 O O . ARG A 1 850 ? -20.824 16.408 20.603 1.00 96.56 850 ARG A O 1
ATOM 6520 N N . ASN A 1 851 ? -20.133 18.367 21.457 1.00 95.88 851 ASN A N 1
ATOM 6521 C CA . ASN A 1 851 ? -20.762 18.197 22.768 1.00 95.88 851 ASN A CA 1
ATOM 6522 C C . ASN A 1 851 ? -22.296 18.218 22.709 1.00 95.88 851 ASN A C 1
ATOM 6524 O O . ASN A 1 851 ? -22.929 17.738 23.647 1.00 95.88 851 ASN A O 1
ATOM 6528 N N . ALA A 1 852 ? -22.891 18.703 21.621 1.00 97.38 852 ALA A N 1
ATOM 6529 C CA . ALA A 1 852 ? -24.323 18.658 21.342 1.00 97.38 852 ALA A CA 1
ATOM 6530 C C . ALA A 1 852 ? -24.738 17.502 20.405 1.00 97.38 852 ALA A C 1
ATOM 6532 O O . ALA A 1 852 ? -25.916 17.384 20.079 1.00 97.38 852 ALA A O 1
ATOM 6533 N N . GLY A 1 853 ? -23.809 16.624 20.002 1.00 97.62 853 GLY A N 1
ATOM 6534 C CA . GLY A 1 853 ? -24.100 15.480 19.127 1.00 97.62 853 GLY A CA 1
ATOM 6535 C C . GLY A 1 853 ? -24.052 15.785 17.624 1.00 97.62 853 GLY A C 1
ATOM 6536 O O . GLY A 1 853 ? -24.612 15.030 16.839 1.00 97.62 853 GLY A O 1
ATOM 6537 N N . LEU A 1 854 ? -23.393 16.864 17.198 1.00 98.56 854 LEU A N 1
ATOM 6538 C CA . LEU A 1 854 ? -23.191 17.222 15.791 1.00 98.56 854 LEU A CA 1
ATOM 6539 C C . LEU A 1 854 ? -21.692 17.275 15.464 1.00 98.56 854 LEU A C 1
ATOM 6541 O O . LEU A 1 854 ? -20.937 18.016 16.091 1.00 98.56 854 LEU A O 1
ATOM 6545 N N . LEU A 1 855 ? -21.249 16.524 14.456 1.00 98.56 855 LEU A N 1
ATOM 6546 C CA . LEU A 1 855 ? -19.853 16.522 14.011 1.00 98.56 855 LEU A CA 1
ATOM 6547 C C . LEU A 1 855 ? -19.677 17.428 12.798 1.00 98.56 855 LEU A C 1
ATOM 6549 O O . LEU A 1 855 ? -20.309 17.230 11.763 1.00 98.56 855 LEU A O 1
ATOM 6553 N N . ILE A 1 856 ? -18.783 18.403 12.931 1.00 97.94 856 ILE A N 1
ATOM 6554 C CA . ILE A 1 856 ? -18.448 19.408 11.917 1.00 97.94 856 ILE A CA 1
ATOM 6555 C C . ILE A 1 856 ? -16.932 19.614 11.871 1.00 97.94 856 ILE A C 1
ATOM 6557 O O . ILE A 1 856 ? -16.211 19.179 12.771 1.00 97.94 856 ILE A O 1
ATOM 6561 N N . LEU A 1 857 ? -16.436 20.254 10.813 1.00 97.31 857 LEU A N 1
ATOM 6562 C CA . LEU A 1 857 ? -15.004 20.465 10.591 1.00 97.31 857 LEU A CA 1
ATOM 6563 C C . LEU A 1 857 ? -14.648 21.951 10.612 1.00 97.31 857 LEU A C 1
ATOM 6565 O O . LEU A 1 857 ? -15.511 22.815 10.468 1.00 97.31 857 LEU A O 1
ATOM 6569 N N . THR A 1 858 ? -13.355 22.243 10.716 1.00 96.88 858 THR A N 1
ATOM 6570 C CA . THR A 1 858 ? -12.803 23.554 10.365 1.00 96.88 858 THR A CA 1
ATOM 6571 C C . THR A 1 858 ? -12.258 23.550 8.931 1.00 96.88 858 THR A C 1
ATOM 6573 O O . THR A 1 858 ? -11.988 22.490 8.349 1.00 96.88 858 THR A O 1
ATOM 6576 N N . ALA A 1 859 ? -12.119 24.741 8.349 1.00 96.62 859 ALA A N 1
ATOM 6577 C CA . ALA A 1 859 ? -11.427 25.002 7.088 1.00 96.62 859 ALA A CA 1
ATOM 6578 C C . ALA A 1 859 ? -10.783 26.405 7.085 1.00 96.62 859 ALA A C 1
ATOM 6580 O O . ALA A 1 859 ? -10.907 27.175 8.046 1.00 96.62 859 ALA A O 1
ATOM 6581 N N . GLY A 1 860 ? -10.070 26.737 6.005 1.00 93.75 860 GLY A N 1
ATOM 6582 C CA . GLY A 1 860 ? -9.418 28.035 5.830 1.00 93.75 860 GLY A CA 1
ATOM 6583 C C . GLY A 1 860 ? -8.268 28.236 6.814 1.00 93.75 860 GLY A C 1
ATOM 6584 O O . GLY A 1 860 ? -7.440 27.337 7.008 1.00 93.75 860 GLY A O 1
ATOM 6585 N N . LYS A 1 861 ? -8.235 29.409 7.455 1.00 91.88 861 LYS A N 1
ATOM 6586 C CA . LYS A 1 861 ? -7.284 29.750 8.529 1.00 91.88 861 LYS A CA 1
ATOM 6587 C C . LYS A 1 861 ? -7.725 29.210 9.901 1.00 91.88 861 LYS A C 1
ATOM 6589 O O . LYS A 1 861 ? -7.177 29.607 10.922 1.00 91.88 861 LYS A O 1
ATOM 6594 N N . GLY A 1 862 ? -8.727 28.325 9.930 1.00 93.81 862 GLY A N 1
ATOM 6595 C CA . GLY A 1 862 ? -9.370 27.832 11.151 1.00 93.81 862 GLY A CA 1
ATOM 6596 C C . GLY A 1 862 ? -10.596 28.645 11.580 1.00 93.81 862 GLY A C 1
ATOM 6597 O O . GLY A 1 862 ? -11.170 28.362 12.626 1.00 93.81 862 GLY A O 1
ATOM 6598 N N . ASN A 1 863 ? -11.016 29.631 10.783 1.00 96.56 863 ASN A N 1
ATOM 6599 C CA . ASN A 1 863 ? -12.160 30.514 11.040 1.00 96.56 863 ASN A CA 1
ATOM 6600 C C . ASN A 1 863 ? -13.424 30.146 10.240 1.00 96.56 863 ASN A C 1
ATOM 6602 O O . ASN A 1 863 ? -14.403 30.882 10.265 1.00 96.56 863 ASN A O 1
ATOM 6606 N N . VAL A 1 864 ? -13.412 29.032 9.504 1.00 98.31 864 VAL A N 1
ATOM 6607 C CA . VAL A 1 864 ? -14.563 28.573 8.714 1.00 98.31 864 VAL A CA 1
ATOM 6608 C C . VAL A 1 864 ? -15.077 27.263 9.293 1.00 98.31 864 VAL A C 1
ATOM 6610 O O . VAL A 1 864 ? -14.314 26.300 9.385 1.00 98.31 864 VAL A O 1
ATOM 6613 N N . VAL A 1 865 ? -16.363 27.203 9.642 1.00 98.44 865 VAL A N 1
ATOM 6614 C CA . VAL A 1 865 ? -17.061 25.933 9.890 1.00 98.44 865 VAL A CA 1
ATOM 6615 C C . VAL A 1 865 ? -17.345 25.284 8.542 1.00 98.44 865 VAL A C 1
ATOM 6617 O O . VAL A 1 865 ? -17.998 25.877 7.685 1.00 98.44 865 VAL A O 1
ATOM 6620 N N . ARG A 1 866 ? -16.851 24.063 8.351 1.00 98.62 866 ARG A N 1
ATOM 6621 C CA . ARG A 1 866 ? -17.022 23.275 7.131 1.00 98.62 866 ARG A CA 1
ATOM 6622 C C . ARG A 1 866 ? -18.046 22.168 7.351 1.00 98.62 866 ARG A C 1
ATOM 6624 O O . ARG A 1 866 ? -17.901 21.345 8.257 1.00 98.62 866 ARG A O 1
ATOM 6631 N N . LEU A 1 867 ? -19.032 22.137 6.460 1.00 98.75 867 LEU A N 1
ATOM 6632 C CA . LEU A 1 867 ? -20.130 21.178 6.424 1.00 98.75 867 LEU A CA 1
ATOM 6633 C C . LEU A 1 867 ? -20.082 20.412 5.103 1.00 98.75 867 LEU A C 1
ATOM 6635 O O . LEU A 1 867 ? -20.277 20.974 4.025 1.00 98.75 867 LEU A O 1
ATOM 6639 N N . VAL A 1 868 ? -19.815 19.117 5.205 1.00 98.50 868 VAL A N 1
ATOM 6640 C CA . VAL A 1 868 ? -19.769 18.166 4.091 1.00 98.50 868 VAL A CA 1
ATOM 6641 C C . VAL A 1 868 ? -20.487 16.880 4.521 1.00 98.50 868 VAL A C 1
ATOM 6643 O O . VAL A 1 868 ? -19.839 15.853 4.701 1.00 98.50 868 VAL A O 1
ATOM 6646 N N . PRO A 1 869 ? -21.813 16.905 4.757 1.00 98.62 869 PRO A N 1
ATOM 6647 C CA . PRO A 1 869 ? -22.564 15.723 5.199 1.00 98.62 869 PRO A CA 1
ATOM 6648 C C . PRO A 1 869 ? -22.609 14.626 4.121 1.00 98.62 869 PRO A C 1
ATOM 6650 O O . PRO A 1 869 ? -22.298 14.894 2.961 1.00 98.62 869 PRO A O 1
ATOM 6653 N N . PRO A 1 870 ? -23.020 13.387 4.426 1.00 98.62 870 PRO A N 1
ATOM 6654 C CA . PRO A 1 870 ? -23.395 12.430 3.390 1.00 98.62 870 PRO A CA 1
ATOM 6655 C C . PRO A 1 870 ? -24.424 13.021 2.416 1.00 98.62 870 PRO A C 1
ATOM 6657 O O . PRO A 1 870 ? -25.301 13.787 2.808 1.00 98.62 870 PRO A O 1
ATOM 6660 N N . LEU A 1 871 ? -24.347 12.659 1.137 1.00 98.69 871 LEU A N 1
ATOM 6661 C CA . LEU A 1 871 ? -25.257 13.155 0.097 1.00 98.69 871 LEU A CA 1
ATOM 6662 C C . LEU A 1 871 ? -26.701 12.676 0.307 1.00 98.69 871 LEU A C 1
ATOM 6664 O O . LEU A 1 871 ? -27.653 13.298 -0.168 1.00 98.69 871 LEU A O 1
ATOM 6668 N N . ILE A 1 872 ? -26.870 11.592 1.065 1.00 98.38 872 ILE A N 1
ATOM 6669 C CA . ILE A 1 872 ? -28.167 11.024 1.438 1.00 98.38 872 ILE A CA 1
ATOM 6670 C C . ILE A 1 872 ? -28.855 11.741 2.611 1.00 98.38 872 ILE A C 1
ATOM 6672 O O . ILE A 1 872 ? -29.997 11.398 2.898 1.00 98.38 872 ILE A O 1
ATOM 6676 N N . ILE A 1 873 ? -28.214 12.735 3.245 1.00 98.69 873 ILE A N 1
ATOM 6677 C CA . ILE A 1 873 ? -28.763 13.461 4.406 1.00 98.69 873 ILE A CA 1
ATOM 6678 C C . ILE A 1 873 ? -30.185 13.967 4.149 1.00 98.69 873 ILE A C 1
ATOM 6680 O O . ILE A 1 873 ? -30.468 14.458 3.050 1.00 98.69 873 ILE A O 1
ATOM 6684 N N . SER A 1 874 ? -31.088 13.802 5.117 1.00 98.50 874 SER A N 1
ATOM 6685 C CA . SER A 1 874 ? -32.489 14.221 4.976 1.00 98.50 874 SER A CA 1
ATOM 6686 C C . SER A 1 874 ? -32.689 15.698 5.320 1.00 98.50 874 SER A C 1
ATOM 6688 O O . SER A 1 874 ? -31.865 16.302 6.002 1.00 98.50 874 SER A O 1
ATOM 6690 N N . GLU A 1 875 ? -33.801 16.293 4.885 1.00 98.12 875 GLU A N 1
ATOM 6691 C CA . GLU A 1 875 ? -34.150 17.669 5.271 1.00 98.12 875 GLU A CA 1
ATOM 6692 C C . GLU A 1 875 ? -34.293 17.815 6.794 1.00 98.12 875 GLU A C 1
ATOM 6694 O O . GLU A 1 875 ? -33.770 18.774 7.352 1.00 98.12 875 GLU A O 1
ATOM 6699 N N . GLN A 1 876 ? -34.860 16.821 7.491 1.00 98.44 876 GLN A N 1
ATOM 6700 C CA . GLN A 1 876 ? -34.952 16.848 8.959 1.00 98.44 876 GLN A CA 1
ATOM 6701 C C . GLN A 1 876 ? -33.572 16.826 9.635 1.00 98.44 876 GLN A C 1
ATOM 6703 O O . GLN A 1 876 ? -33.352 17.506 10.635 1.00 98.44 876 GLN A O 1
ATOM 6708 N N . GLU A 1 877 ? -32.621 16.055 9.101 1.00 98.69 877 GLU A N 1
ATOM 6709 C CA . GLU A 1 877 ? -31.244 16.040 9.607 1.00 98.69 877 GLU A CA 1
ATOM 6710 C C . GLU A 1 877 ? -30.541 17.385 9.346 1.00 98.69 877 GLU A C 1
ATOM 6712 O O . GLU A 1 877 ? -29.790 17.870 10.194 1.00 98.69 877 GLU A O 1
ATOM 6717 N N . LEU A 1 878 ? -30.819 18.034 8.209 1.00 98.75 878 LEU A N 1
ATOM 6718 C CA . LEU A 1 878 ? -30.318 19.379 7.902 1.00 98.75 878 LEU A CA 1
ATOM 6719 C C . LEU A 1 878 ? -30.901 20.434 8.856 1.00 98.75 878 LEU A C 1
ATOM 6721 O O . LEU A 1 878 ? -30.158 21.285 9.353 1.00 98.75 878 LEU A O 1
ATOM 6725 N N . GLU A 1 879 ? -32.194 20.349 9.173 1.00 98.62 879 GLU A N 1
ATOM 6726 C CA . GLU A 1 879 ? -32.844 21.184 10.189 1.00 98.62 879 GLU A CA 1
ATOM 6727 C C . GLU A 1 879 ? -32.218 20.985 11.570 1.00 98.62 879 GLU A C 1
ATOM 6729 O O . GLU A 1 879 ? -31.849 21.960 12.231 1.00 98.62 879 GLU A O 1
ATOM 6734 N N . GLN A 1 880 ? -32.009 19.730 11.980 1.00 98.50 880 GLN A N 1
ATOM 6735 C CA . GLN A 1 880 ? -31.342 19.390 13.237 1.00 98.50 880 GLN A CA 1
ATOM 6736 C C . GLN A 1 880 ? -29.919 19.967 13.303 1.00 98.50 880 GLN A C 1
ATOM 6738 O O . GLN A 1 880 ? -29.501 20.480 14.351 1.00 98.50 880 GLN A O 1
ATOM 6743 N N . ALA A 1 881 ? -29.164 19.892 12.203 1.00 98.50 881 ALA A N 1
ATOM 6744 C CA . ALA A 1 881 ? -27.821 20.452 12.119 1.00 98.50 881 ALA A CA 1
ATOM 6745 C C . ALA A 1 881 ? -27.838 21.982 12.250 1.00 98.50 881 ALA A C 1
ATOM 6747 O O . ALA A 1 881 ? -27.064 22.530 13.036 1.00 98.50 881 ALA A O 1
ATOM 6748 N N . ALA A 1 882 ? -28.734 22.669 11.534 1.00 98.25 882 ALA A N 1
ATOM 6749 C CA . ALA A 1 882 ? -28.863 24.125 11.595 1.00 98.25 882 ALA A CA 1
ATOM 6750 C C . ALA A 1 882 ? -29.291 24.612 12.989 1.00 98.25 882 ALA A C 1
ATOM 6752 O O . ALA A 1 882 ? -28.732 25.579 13.504 1.00 98.25 882 ALA A O 1
ATOM 6753 N N . GLU A 1 883 ? -30.230 23.915 13.632 1.00 97.81 883 GLU A N 1
ATOM 6754 C CA . GLU A 1 883 ? -30.677 24.227 14.993 1.00 97.81 883 GLU A CA 1
ATOM 6755 C C . GLU A 1 883 ? -29.566 24.006 16.028 1.00 97.81 883 GLU A C 1
ATOM 6757 O O . GLU A 1 883 ? -29.374 24.793 16.954 1.00 97.81 883 GLU A O 1
ATOM 6762 N N . THR A 1 884 ? -28.778 22.944 15.869 1.00 98.06 884 THR A N 1
ATOM 6763 C CA . THR A 1 884 ? -27.637 22.692 16.757 1.00 98.06 884 THR A CA 1
ATOM 6764 C C . THR A 1 884 ? -26.540 23.736 16.566 1.00 98.06 884 THR A C 1
ATOM 6766 O O . THR A 1 884 ? -26.023 24.244 17.557 1.00 98.06 884 THR A O 1
ATOM 6769 N N . LEU A 1 885 ? -26.244 24.130 15.325 1.00 97.19 885 LEU A N 1
ATOM 6770 C CA . LEU A 1 885 ? -25.319 25.228 15.032 1.00 97.19 885 LEU A CA 1
ATOM 6771 C C . LEU A 1 885 ? -25.777 26.546 15.662 1.00 97.19 885 LEU A C 1
ATOM 6773 O O . LEU A 1 885 ? -24.963 27.214 16.291 1.00 97.19 885 LEU A O 1
ATOM 6777 N N . LEU A 1 886 ? -27.063 26.891 15.551 1.00 95.50 886 LEU A N 1
ATOM 6778 C CA . LEU A 1 886 ? -27.628 28.095 16.164 1.00 95.50 886 LEU A CA 1
ATOM 6779 C C . LEU A 1 886 ? -27.414 28.113 17.683 1.00 95.50 886 LEU A C 1
ATOM 6781 O O . LEU A 1 886 ? -26.964 29.118 18.223 1.00 95.50 886 LEU A O 1
ATOM 6785 N N . ARG A 1 887 ? -27.681 26.993 18.367 1.00 94.38 887 ARG A N 1
ATOM 6786 C CA . ARG A 1 887 ? -27.487 26.870 19.824 1.00 94.38 887 ARG A CA 1
ATOM 6787 C C . ARG A 1 887 ? -26.017 26.896 20.246 1.00 94.38 887 ARG A C 1
ATOM 6789 O O . ARG A 1 887 ? -25.708 27.349 21.345 1.00 94.38 887 ARG A O 1
ATOM 6796 N N . CYS A 1 888 ? -25.124 26.356 19.418 1.00 94.50 888 CYS A N 1
ATOM 6797 C CA . CYS A 1 888 ? -23.695 26.247 19.716 1.00 94.50 888 CYS A CA 1
ATOM 6798 C C . CYS A 1 888 ? -22.889 27.486 19.309 1.00 94.50 888 CYS A C 1
ATOM 6800 O O . CYS A 1 888 ? -21.755 27.648 19.765 1.00 94.50 888 CYS A O 1
ATOM 6802 N N . LEU A 1 889 ? -23.447 28.351 18.463 1.00 88.75 889 LEU A N 1
ATOM 6803 C CA . LEU A 1 889 ? -22.874 29.655 18.172 1.00 88.75 889 LEU A CA 1
ATOM 6804 C C . LEU A 1 889 ? -23.120 30.588 19.366 1.00 88.75 889 LEU A C 1
ATOM 6806 O O . LEU A 1 889 ? -24.257 30.723 19.817 1.00 88.75 889 LEU A O 1
ATOM 6810 N N . PRO A 1 890 ? -22.077 31.238 19.906 1.00 71.75 890 PRO A N 1
ATOM 6811 C CA . PRO A 1 890 ? -22.252 32.139 21.032 1.00 71.75 890 PRO A CA 1
ATOM 6812 C C . PRO A 1 890 ? -23.171 33.306 20.647 1.00 71.75 890 PRO A C 1
ATOM 6814 O O . PRO A 1 890 ? -22.995 33.939 19.602 1.00 71.75 890 PRO A O 1
ATOM 6817 N N . ALA A 1 891 ? -24.147 33.597 21.510 1.00 56.78 891 ALA A N 1
ATOM 6818 C CA . ALA A 1 891 ? -24.860 34.866 21.489 1.00 56.78 891 ALA A CA 1
ATOM 6819 C C . ALA A 1 891 ? -23.921 35.972 21.999 1.00 56.78 891 ALA A C 1
ATOM 6821 O O . ALA A 1 891 ? -23.061 35.726 22.849 1.00 56.78 891 ALA A O 1
ATOM 6822 N N . SER A 1 892 ? -24.073 37.174 21.452 1.00 46.88 892 SER A N 1
ATOM 6823 C CA . SER A 1 892 ? -23.262 38.366 21.706 1.00 46.88 892 SER A CA 1
ATOM 6824 C C . SER A 1 892 ? -22.791 38.482 23.168 1.00 46.88 892 SER A C 1
ATOM 6826 O O . SER A 1 892 ? -23.616 38.543 24.076 1.00 46.88 892 SER A O 1
ATOM 6828 N N . GLY A 1 893 ? -21.471 38.559 23.396 1.00 45.22 893 GLY A N 1
ATOM 6829 C CA . GLY A 1 893 ? -20.905 39.012 24.679 1.00 45.22 893 GLY A CA 1
ATOM 6830 C C . GLY A 1 893 ? -19.970 38.071 25.451 1.00 45.22 893 GLY A C 1
ATOM 6831 O O . GLY A 1 893 ? -19.548 38.451 26.536 1.00 45.22 893 GLY A O 1
ATOM 6832 N N . ASN A 1 894 ? -19.595 36.890 24.942 1.00 39.28 894 ASN A N 1
ATOM 6833 C CA . ASN A 1 894 ? -18.694 35.977 25.678 1.00 39.28 894 ASN A CA 1
ATOM 6834 C C . ASN A 1 894 ? -17.583 35.314 24.838 1.00 39.28 894 ASN A C 1
ATOM 6836 O O . ASN A 1 894 ? -17.150 34.201 25.135 1.00 39.28 894 ASN A O 1
ATOM 6840 N N . TYR A 1 895 ? -17.031 36.010 23.838 1.00 41.12 895 TYR A N 1
ATOM 6841 C CA . TYR A 1 895 ? -15.715 35.640 23.300 1.00 41.12 895 TYR A CA 1
ATOM 6842 C C . TYR A 1 895 ? -14.632 36.079 24.297 1.00 41.12 895 TYR A C 1
ATOM 6844 O O . TYR A 1 895 ? -13.995 37.119 24.141 1.00 41.12 895 TYR A O 1
ATOM 6852 N N . LYS A 1 896 ? -14.394 35.292 25.356 1.00 38.69 896 LYS A N 1
ATOM 6853 C CA . LYS A 1 896 ? -13.099 35.377 26.043 1.00 38.69 896 LYS A CA 1
ATOM 6854 C C . LYS A 1 896 ? -12.056 34.843 25.073 1.00 38.69 896 LYS A C 1
ATOM 6856 O O . LYS A 1 896 ? -11.841 33.638 24.974 1.00 38.69 896 LYS A O 1
ATOM 6861 N N . THR A 1 897 ? -11.420 35.754 24.349 1.00 37.31 897 THR A N 1
ATOM 6862 C CA . THR A 1 897 ? -10.177 35.503 23.630 1.00 37.31 897 THR A CA 1
ATOM 6863 C C . THR A 1 897 ? -9.136 35.044 24.646 1.00 37.31 897 THR A C 1
ATOM 6865 O O . THR A 1 897 ? -8.444 35.856 25.257 1.00 37.31 897 THR A O 1
ATOM 6868 N N . LYS A 1 898 ? -9.005 33.733 24.855 1.00 33.91 898 LYS A N 1
ATOM 6869 C CA . LYS A 1 898 ? -7.684 33.211 25.184 1.00 33.91 898 LYS A CA 1
ATOM 6870 C C . LYS A 1 898 ? -6.875 33.384 23.909 1.00 33.91 898 LYS A C 1
ATOM 6872 O O . LYS A 1 898 ? -7.100 32.676 22.930 1.00 33.91 898 LYS A O 1
ATOM 6877 N N . SER A 1 899 ? -6.024 34.405 23.906 1.00 28.48 899 SER A N 1
ATOM 6878 C CA . SER A 1 899 ? -4.931 34.524 22.951 1.00 28.48 899 SER A CA 1
ATOM 6879 C C . SER A 1 899 ? -4.271 33.150 22.798 1.00 28.48 899 SER A C 1
ATOM 6881 O O . SER A 1 899 ? -4.057 32.485 23.818 1.00 28.48 899 SER A O 1
ATOM 6883 N N . PRO A 1 900 ? -3.971 32.688 21.574 1.00 32.41 900 PRO A N 1
ATOM 6884 C CA . PRO A 1 900 ? -3.102 31.538 21.421 1.00 32.41 900 PRO A CA 1
ATOM 6885 C C . PRO A 1 900 ? -1.766 31.940 22.038 1.00 32.41 900 PRO A C 1
ATOM 6887 O O . PRO A 1 900 ? -1.094 32.839 21.540 1.00 32.41 900 PRO A O 1
ATOM 6890 N N . ASP A 1 901 ? -1.440 31.341 23.176 1.00 25.56 901 ASP A N 1
ATOM 6891 C CA . ASP A 1 901 ? -0.109 31.443 23.747 1.00 25.56 901 ASP A CA 1
ATOM 6892 C C . ASP A 1 901 ? 0.850 30.882 22.683 1.00 25.56 901 ASP A C 1
ATOM 6894 O O . ASP A 1 901 ? 0.658 29.733 22.257 1.00 25.56 901 ASP A O 1
ATOM 6898 N N . PRO A 1 902 ? 1.821 31.657 22.170 1.00 35.91 902 PRO A N 1
ATOM 6899 C CA . PRO A 1 902 ? 2.839 31.129 21.281 1.00 35.91 902 PRO A CA 1
ATOM 6900 C C . PRO A 1 902 ? 3.794 30.295 22.138 1.00 35.91 902 PRO A C 1
ATOM 6902 O O . PRO A 1 902 ? 4.881 30.731 22.502 1.00 35.91 902 PRO A O 1
ATOM 6905 N N . SER A 1 903 ? 3.359 29.096 22.521 1.00 27.56 903 SER A N 1
ATOM 6906 C CA . SER A 1 903 ? 4.205 28.160 23.244 1.00 27.56 903 SER A CA 1
ATOM 6907 C C . SER A 1 903 ? 5.153 27.460 22.261 1.00 27.56 903 SER A C 1
ATOM 6909 O O . SER A 1 903 ? 4.695 26.878 21.269 1.00 27.56 903 SER A O 1
ATOM 6911 N N . PRO A 1 904 ? 6.469 27.502 22.527 1.00 35.34 904 PRO A N 1
ATOM 6912 C CA . PRO A 1 904 ? 7.497 26.888 21.716 1.00 35.34 904 PRO A CA 1
ATOM 6913 C C . PRO A 1 904 ? 7.568 25.403 22.067 1.00 35.34 904 PRO A C 1
ATOM 6915 O O . PRO A 1 904 ? 8.157 25.015 23.070 1.00 35.34 904 PRO A O 1
ATOM 6918 N N . TYR A 1 905 ? 7.011 24.547 21.220 1.00 25.44 905 TYR A N 1
ATOM 6919 C CA . TYR A 1 905 ? 7.409 23.141 21.210 1.00 25.44 905 TYR A CA 1
ATOM 6920 C C . TYR A 1 905 ? 8.506 22.943 20.169 1.00 25.44 905 TYR A C 1
ATOM 6922 O O . TYR A 1 905 ? 8.331 22.296 19.141 1.00 25.44 905 TYR A O 1
ATOM 6930 N N . SER A 1 906 ? 9.659 23.540 20.462 1.00 27.80 906 SER A N 1
ATOM 6931 C CA . SER A 1 906 ? 10.940 22.937 20.125 1.00 27.80 906 SER A CA 1
ATOM 6932 C C . SER A 1 906 ? 11.054 21.623 20.908 1.00 27.80 906 SER A C 1
ATOM 6934 O O . SER A 1 906 ? 10.904 21.606 22.128 1.00 27.80 906 SER A O 1
ATOM 6936 N N . PHE A 1 907 ? 11.310 20.515 20.218 1.00 27.50 907 PHE A N 1
ATOM 6937 C CA . PHE A 1 907 ? 11.762 19.275 20.853 1.00 27.50 907 PHE A CA 1
ATOM 6938 C C . PHE A 1 907 ? 13.160 18.918 20.319 1.00 27.50 907 PHE A C 1
ATOM 6940 O O . PHE A 1 907 ? 13.449 19.248 19.167 1.00 27.50 907 PHE A O 1
ATOM 6947 N N . PRO A 1 908 ? 14.028 18.330 21.167 1.00 30.61 908 PRO A N 1
ATOM 6948 C CA . PRO A 1 908 ? 15.415 17.990 20.842 1.00 30.61 908 PRO A CA 1
ATOM 6949 C C . PRO A 1 908 ? 15.556 16.880 19.797 1.00 30.61 908 PRO A C 1
ATOM 6951 O O . PRO A 1 908 ? 14.627 16.045 19.678 1.00 30.61 908 PRO A O 1
#

Radius of gyration: 36.04 Å; chains: 1; bounding box: 87×91×75 Å

Organism: NCBI:txid218843

pLDDT: mean 85.13, std 18.05, range [22.44, 98.94]

Sequence (908 aa):
MDDLPDQLVWDILNRVKKTGDRNSASLACKRLYELDSDQRNSLRVGCGLDPANQALSSLCNRFPNLTKVEITYAGWMSKLGKQLDDQGLVILSNGCSSLTDLTLSYCTFITDVGLRCLASCSKLSALKLNFTPRITGCGILSLVVGCKNLSVLHLIRCLNVTSVEWLEYLGKLETLEDLCIKNCRAIGEGDLIKLGSSWRKLKRLQFEVDANYRYMKVYDRLAVDRWQKQGIPCESMVELSLVNCIISPGRGLACVLGKCKNLEKIHLDMCVGVRDCDIIRLAQNSSSLRSISLRVPSDFSLPLLLNNPLRLTDESLNAVAQNCPMLESVHLSFSDGEFPSFSSFTLAGVLNLIRLCPLRKLALDHVYSFNDIGMEALCSAQALEILELVKCQEISDDGLQLVGQFPCLRILVLRKCLGITDDGLKPLVRSYKLDLLSVEDCPQISERGLFLQHLVSVSLSSPSHRRHPFKTRACLNVDVQAPDSVKLKSVKKSAEVIETEGRVLVGTYARNPLVISRGKGCKLYDPEGREYLDCTSGIAVNALGHGDPDWLRAVSEQANLLTHVSNVYYSVPQVELAERLVACSFADRVFFSNSGTEANEAAIKFARKFQRFYNPDVKQPATEFVSFTNSFHGRTMGALALTSKEHYRSPFEPVMPGVTFLEYGNAEAAKELIKSGKIAAVFVEPIQGEGGIYSATKEFLQALRSACDDAGSLLVFDEVQCGLGRTGYLWAHEAYGVIPDIMTLAKPLAGGLPIGAVLVSERVAAAINYGDHGSTFAGGPLVCSAAIAVLDKISRPGFLANVSQKGKYFKGLLKEKLGGNPHVKEVRGLGLIIGIELDASASPVVEACRNAGLLILTAGKGNVVRLVPPLIISEQELEQAAETLLRCLPASGNYKTKSPDPSPYSFP

Foldseek 3Di:
DVPDDPVVVVVVLVVPPDQVVSQVVLVVDPSSLVSCQVPDQEEEEEQQCVVPLVSLLVVLQSRQNHQYYAYEHVPPDVVSHDADALSSLLSCLVSHLNHQYYHYACRARYALNSLLSCLQNQNHAEYAYHQHARYELNSLQSNLNRHLNHQYYAAHLNQRHALDCSLLSCLVSLNHAEYHHEAHLRDAPLSNLSSHQNLQRHQYYAEYHNLVNLPVDDDPPVSLVVLVVPQRQNCNHAEYHYYSHEADPPRGQLSVLLNHQNHAYYAYYQYHLDALNNLLSNLQRHLNHAEDADEYEDPPPDPVCVPPPREAELSSLLSNLVRHQNHAYYHYHYDDDPDDPPTYYALVSVLSNQVRHLYQYYAYYSNQNQALVSLQSQLPNQRHAYYHYHQNARYALNSLLSVLSRNQHAYYHAHQHARYALSSCVSVLPRPRYQYYEYYNHVRYDPVSVVSHPHDDYDDPDDDDDDDDDDDDDDDDDDDDDDDDPDPDQPDALVVVVVVCVVPDDPPDPDDSFAFDFWDAQWTAGSVGFIFRHLCLVVLQQQRTGPDPLLVVLLVVLVVPFFFDFPVDDDDLLVVLQVLVVVQAVFPGKDKDQAQLVLVVVVLLLLVLLQCQVCVPDPDAQNAEEAEPLAQRDQPLASQLNHRPCVSPVVPPPGDDRYDYYHQQPLPVLLVCLQPHNHSEYEDECFRQQQFRRHHALVNLVSNLVSCVVNVHFYEYEQQRVACLQQLDNGSCVVSVHHGQWYKYFRHQLSPGGMIMIGGHPSSVVSDDPPSDGDGNTSTSSSSSSSCSSNVQSVPNVLSVLLQVLQVVLLVLLCVLCVPAPQFDDWDHGRQWIKTFGPDACVQLQVQLVVVRYHWDAHRPRRITTGNTHSSDDPVSSVVSSVSSSVSDDHPDDPPPPDPDPDDPPDD